Protein AF-0000000078335736 (afdb_homodimer)

Solvent-accessible surface area (backbone atoms only — not comparable to full-atom values): 67820 Å² total; per-residue (Å²): 136,87,82,63,96,87,80,84,92,74,84,82,76,77,77,75,75,73,75,72,73,72,66,74,73,70,70,76,73,68,78,77,56,66,60,69,17,48,28,39,39,37,26,52,30,67,82,41,38,19,24,21,26,60,23,71,33,87,31,84,99,46,92,72,46,44,42,69,61,32,67,49,38,54,28,68,65,44,50,75,70,35,42,69,55,44,45,40,41,66,34,33,37,55,82,83,58,42,56,34,92,65,19,30,56,43,48,43,52,42,57,68,19,38,20,28,39,31,74,49,92,67,45,14,74,75,35,50,48,42,45,54,47,52,45,50,38,43,75,72,62,51,55,72,90,30,55,42,49,52,55,53,56,58,51,44,27,73,66,50,37,38,73,74,65,39,44,55,62,51,50,53,51,48,41,54,47,44,26,68,72,43,71,28,28,24,33,38,42,20,29,30,53,14,35,58,52,49,53,50,39,59,52,45,46,54,75,75,38,59,73,86,48,42,62,55,49,43,64,58,34,41,52,35,39,39,37,31,46,33,45,52,36,11,21,43,58,38,53,43,22,69,52,36,23,55,44,90,81,47,98,57,51,37,35,57,26,18,54,44,41,59,13,26,55,28,51,64,69,38,38,31,24,21,70,44,31,44,58,58,56,42,64,60,39,63,71,67,65,49,66,90,80,60,73,64,53,72,49,63,45,71,62,42,77,72,44,68,26,27,78,37,42,32,48,37,40,31,38,42,41,80,52,68,85,79,78,78,69,83,83,61,90,67,79,79,81,83,85,81,69,101,58,80,61,61,60,45,75,46,74,31,29,18,40,32,53,60,74,38,52,47,42,63,72,41,37,92,79,33,86,61,24,59,53,51,48,49,44,47,40,55,57,27,62,58,27,89,55,49,54,69,74,27,56,75,71,70,68,97,56,42,31,38,34,38,36,37,32,23,62,23,69,9,47,46,23,38,29,38,31,69,52,83,43,62,85,54,45,33,43,34,79,75,43,40,32,29,29,45,72,36,34,39,30,32,74,88,66,44,80,49,87,64,50,51,39,90,42,8,5,16,48,53,36,29,30,65,18,52,46,49,61,52,56,54,45,43,50,44,29,33,38,38,37,29,59,60,57,74,41,83,32,82,74,46,44,80,45,75,64,38,78,39,86,55,64,63,83,82,78,89,71,89,76,59,92,88,55,55,39,31,38,38,41,39,23,62,70,64,43,83,82,30,35,34,34,38,40,42,31,53,67,28,44,57,81,54,43,62,52,32,66,57,54,50,49,53,51,49,47,41,52,55,24,68,35,40,88,77,42,81,63,94,62,53,68,71,57,54,40,72,70,65,46,43,83,60,23,34,54,29,75,92,74,71,39,33,38,62,59,90,49,19,33,78,53,81,50,95,82,56,84,49,68,34,69,15,10,24,51,68,55,59,49,68,66,63,49,58,76,42,80,140,69,97,74,71,80,85,78,86,72,88,79,80,74,79,72,76,73,75,72,74,74,65,75,74,69,70,76,71,68,79,77,55,65,60,69,18,48,27,37,38,37,27,51,30,68,82,41,39,18,24,21,26,60,22,71,33,87,32,82,100,45,93,73,47,44,42,69,62,32,68,49,38,54,30,68,64,44,49,74,73,35,42,70,54,43,45,40,39,67,32,34,37,56,81,81,58,42,56,33,93,66,21,30,58,42,47,41,50,43,56,68,20,37,20,29,39,30,73,50,92,67,45,15,75,75,35,50,48,41,44,55,47,52,46,49,37,43,75,73,64,50,54,71,89,29,55,41,49,53,55,54,56,57,48,44,28,72,66,52,36,39,73,75,65,38,45,55,61,50,50,54,50,48,41,54,49,44,26,69,72,43,70,28,25,24,33,38,40,18,29,30,54,14,34,59,53,50,51,50,40,59,53,46,46,55,75,74,38,58,73,88,47,42,63,56,48,43,65,57,32,41,52,33,39,38,38,31,45,32,46,53,35,12,21,44,58,38,55,43,22,68,52,37,22,56,44,89,81,48,97,58,51,38,36,57,26,18,55,44,39,60,14,24,54,29,50,64,69,37,38,31,24,20,70,44,31,44,61,59,56,43,63,58,37,64,71,69,65,48,68,89,80,62,72,64,54,74,49,63,44,71,61,43,77,72,44,70,28,27,78,36,42,32,48,38,39,31,39,43,41,80,52,68,84,78,78,78,73,81,85,62,90,65,86,72,77,83,85,79,70,101,56,80,58,61,59,43,76,45,75,31,28,18,39,32,53,60,73,37,53,47,42,61,70,40,38,93,78,34,87,61,24,58,55,50,48,50,45,46,41,56,58,26,62,56,26,89,56,48,53,69,76,25,57,77,71,70,69,97,57,42,31,39,35,39,37,37,33,24,62,23,68,9,47,47,22,36,28,36,32,70,52,84,43,61,85,54,44,32,42,32,80,74,44,40,31,28,29,45,71,37,34,36,30,32,74,90,66,45,80,48,86,65,52,52,40,91,43,8,6,16,48,54,36,29,30,63,18,54,47,50,63,51,54,55,44,43,50,45,27,33,38,37,38,29,58,57,57,73,40,82,33,83,74,46,46,80,45,75,64,36,78,40,86,54,64,64,82,83,78,88,70,87,76,59,92,88,56,54,40,31,37,36,40,39,24,62,71,64,45,84,80,30,36,33,35,38,40,42,31,52,66,27,45,57,81,52,44,63,50,31,67,59,56,51,50,53,51,48,46,39,49,53,22,69,35,40,87,76,43,81,60,95,63,52,69,73,58,52,40,73,70,65,45,44,83,59,21,35,53,30,73,92,73,72,39,33,39,61,60,90,51,18,32,78,51,82,51,96,84,56,85,50,70,34,68,15,10,24,51,66,58,57,49,68,65,64,48,58,75,42,81

Secondary structure (DSSP, 8-state):
--------------------------------SGGGG-EEEEE--TT-S-EEE-S-BPPTTSS-PBPTT-EEES-HHHHHH-HHHHHHHH-B-TTT-PBBTTB-EEE--STHHHHBSS-STTHHHHTBSSHHHHHHHHHTT--GGGEEE----TTS-HHHHHHHH-HHHHHHHHHHHHHHHHSS-EEEEEETHHHHHHHHHHHHHHHHS-HHHHHHHHHHHEEEEEEES--TT--THHHHHHHT---TT-SS-HHHHHHHHHH-GGGGTT----TTEEE--HHHHHHTT--TTS---EEE-HHHHHSSGGGSSS-SEEEEE---S---------------SS-----EEEEE-HHHHHTTHHHHHTTTT-TTHHHHHHHIIIIIIT-SS--SSS--PPPS-SEEEEEEEESB-EEEEEEEEE-SSPTTS-EEEEEEEEEETTEEEETTS-B--S---SS--BSSS-HHHHGGGGGGS-SEEEEEEEESS-B-STT-EEEEEEE--SS---------TT--EEEEEEESSSSTT-EEEEEEEET--TTGGGG-HHHHHHHHHHHHHHH-TT--SSS---S-B---SGGG--EETTTTEESSTTTEEE---TT--SGGGGEEESS-HHHHHGGG-/--------------------------------SGGGG-EEEEE--TT-S-EEE-S-BPPTTSS-PBPTT-EEES-HHHHHH-HHHHHHHH-B-TTT-PBBTTB-EEE--STHHHHBSS-STTHHHHTBSSHHHHHHHHHTT--GGGEEE----TTS-HHHHHHHH-HHHHHHHHHHHHHHHHSS-EEEEEETHHHHHHHHHHHHHHHHS-HHHHHHHHHHHEEEEEEES--TT--THHHHHHHT---TT-SS-HHHHHHHHHH-GGGGTT----TTEEE--HHHHHHTT--TTS---EEE-HHHHHSSGGGSSS-SEEEEE---S---------------SS-----EEEEE-HHHHHTTHHHHHTTTT-TTHHHHHHHIIIIIIT-SS--SSS--PPPS-SEEEEEEEESB-EEEEEEEEE-SSPTTS-EEEEEEEEEETTEEEETTS-B--S---SS--BSSS-HHHHGGGGGGS-SEEEEEEEESS-B-STT-EEEEEEE--SS---------TT--EEEEEEESSSSTT-EEEEEEEET--TTGGGG-HHHHHHHHHHHHHHH-TT--SSS---S-B---SGGG--EETTTTEESSTTTEEE---TT--SGGGGEEESS-HHHHHGGG-

Structure (mmCIF, N/CA/C/O backbone):
data_AF-0000000078335736-model_v1
#
loop_
_entity.id
_entity.type
_entity.pdbx_description
1 polymer 'Phospholipid--sterol O-acyltransferase'
#
loop_
_atom_site.group_PDB
_atom_site.id
_atom_site.type_symbol
_atom_site.label_atom_id
_atom_site.label_alt_id
_atom_site.label_comp_id
_atom_site.label_asym_id
_atom_site.label_entity_id
_atom_site.label_seq_id
_atom_site.pdbx_PDB_ins_code
_atom_site.Cartn_x
_atom_site.Cartn_y
_atom_site.Cartn_z
_atom_site.occupancy
_atom_site.B_iso_or_equiv
_atom_site.auth_seq_id
_atom_site.auth_comp_id
_atom_site.auth_asym_id
_atom_site.auth_atom_id
_atom_site.pdbx_PDB_model_num
ATOM 1 N N . MET A 1 1 ? 85.75 13.57 -25.938 1 20.8 1 MET A N 1
ATOM 2 C CA . MET A 1 1 ? 86.125 12.352 -25.234 1 20.8 1 MET A CA 1
ATOM 3 C C . MET A 1 1 ? 85.312 12.219 -23.938 1 20.8 1 MET A C 1
ATOM 5 O O . MET A 1 1 ? 85.875 11.844 -22.891 1 20.8 1 MET A O 1
ATOM 9 N N . ALA A 1 2 ? 84.312 13.008 -23.797 1 19.94 2 ALA A N 1
ATOM 10 C CA . ALA A 1 2 ? 83.188 13.547 -23 1 19.94 2 ALA A CA 1
ATOM 11 C C . ALA A 1 2 ? 82.312 12.43 -22.484 1 19.94 2 ALA A C 1
ATOM 13 O O . ALA A 1 2 ? 81.188 12.688 -21.969 1 19.94 2 ALA A O 1
ATOM 14 N N . ALA A 1 3 ? 82.438 11.141 -23.109 1 21.7 3 ALA A N 1
ATOM 15 C CA . ALA A 1 3 ? 81.562 9.969 -23.094 1 21.7 3 ALA A CA 1
ATOM 16 C C . ALA A 1 3 ? 81.625 9.281 -21.734 1 21.7 3 ALA A C 1
ATOM 18 O O . ALA A 1 3 ? 81.125 8.172 -21.562 1 21.7 3 ALA A O 1
ATOM 19 N N . ASN A 1 4 ? 82.562 9.688 -20.953 1 18.52 4 ASN A N 1
ATOM 20 C CA . ASN A 1 4 ? 83.125 8.797 -19.953 1 18.52 4 ASN A CA 1
ATOM 21 C C . ASN A 1 4 ? 82.125 8.375 -18.922 1 18.52 4 ASN A C 1
ATOM 23 O O . ASN A 1 4 ? 81.938 7.191 -18.625 1 18.52 4 ASN A O 1
ATOM 27 N N . GLU A 1 5 ? 82.125 9 -17.766 1 22.2 5 GLU A N 1
ATOM 28 C CA . GLU A 1 5 ? 82.188 8.461 -16.422 1 22.2 5 GLU A CA 1
ATOM 29 C C . GLU A 1 5 ? 80.812 7.906 -15.992 1 22.2 5 GLU A C 1
ATOM 31 O O . GLU A 1 5 ? 79.812 8.484 -16.297 1 22.2 5 GLU A O 1
ATOM 36 N N . MET A 1 6 ? 80.688 6.578 -15.289 1 21.09 6 MET A N 1
ATOM 37 C CA . MET A 1 6 ? 80.375 5.184 -15 1 21.09 6 MET A CA 1
ATOM 38 C C . MET A 1 6 ? 79.188 5.09 -14.094 1 21.09 6 MET A C 1
ATOM 40 O O . MET A 1 6 ? 78.25 4.328 -14.375 1 21.09 6 MET A O 1
ATOM 44 N N . THR A 1 7 ? 79.312 4.988 -12.664 1 20.94 7 THR A N 1
ATOM 45 C CA . THR A 1 7 ? 79.125 4.027 -11.578 1 20.94 7 THR A CA 1
ATOM 46 C C . THR A 1 7 ? 77.812 4.23 -10.906 1 20.94 7 THR A C 1
ATOM 48 O O . THR A 1 7 ? 77.438 3.49 -9.992 1 20.94 7 THR A O 1
ATOM 51 N N . ARG A 1 8 ? 77.312 5.543 -10.727 1 21.75 8 ARG A N 1
ATOM 52 C CA . ARG A 1 8 ? 76.5 5.91 -9.555 1 21.75 8 ARG A CA 1
ATOM 53 C C . ARG A 1 8 ? 75.312 5.023 -9.43 1 21.75 8 ARG A C 1
ATOM 55 O O . ARG A 1 8 ? 74.688 4.613 -10.43 1 21.75 8 ARG A O 1
ATOM 62 N N . ASP A 1 9 ? 74.812 4.664 -8.094 1 22.97 9 ASP A N 1
ATOM 63 C CA . ASP A 1 9 ? 74.062 4.016 -7.031 1 22.97 9 ASP A CA 1
ATOM 64 C C . ASP A 1 9 ? 72.562 4.203 -7.238 1 22.97 9 ASP A C 1
ATOM 66 O O . ASP A 1 9 ? 72 5.242 -6.875 1 22.97 9 ASP A O 1
ATOM 70 N N . LEU A 1 10 ? 71.938 3.967 -8.344 1 21.73 10 LEU A N 1
ATOM 71 C CA . LEU A 1 10 ? 70.625 4.152 -8.977 1 21.73 10 LEU A CA 1
ATOM 72 C C . LEU A 1 10 ? 69.5 3.672 -8.055 1 21.73 10 LEU A C 1
ATOM 74 O O . LEU A 1 10 ? 68.562 4.414 -7.797 1 21.73 10 LEU A O 1
ATOM 78 N N . ARG A 1 11 ? 68.562 2.811 -8.633 1 22.5 11 ARG A N 1
ATOM 79 C CA . ARG A 1 11 ? 67.125 2.555 -8.609 1 22.5 11 ARG A CA 1
ATOM 80 C C . ARG A 1 11 ? 66.75 1.672 -7.422 1 22.5 11 ARG A C 1
ATOM 82 O O . ARG A 1 11 ? 66.875 0.45 -7.477 1 22.5 11 ARG A O 1
ATOM 89 N N . LEU A 1 12 ? 67.25 1.814 -6.191 1 22.8 12 LEU A N 1
ATOM 90 C CA . LEU A 1 12 ? 66.812 1.324 -4.875 1 22.8 12 LEU A CA 1
ATOM 91 C C . LEU A 1 12 ? 65.312 1.402 -4.695 1 22.8 12 LEU A C 1
ATOM 93 O O . LEU A 1 12 ? 64.812 2.465 -4.379 1 22.8 12 LEU A O 1
ATOM 97 N N . VAL A 1 13 ? 64.5 1.003 -5.684 1 23.97 13 VAL A N 1
ATOM 98 C CA . VAL A 1 13 ? 63.094 0.769 -5.766 1 23.97 13 VAL A CA 1
ATOM 99 C C . VAL A 1 13 ? 62.625 -0.051 -4.562 1 23.97 13 VAL A C 1
ATOM 101 O O . VAL A 1 13 ? 62.938 -1.235 -4.449 1 23.97 13 VAL A O 1
ATOM 104 N N . LEU A 1 14 ? 62.719 0.508 -3.33 1 21.81 14 LEU A N 1
ATOM 105 C CA . LEU A 1 14 ? 62.281 0.132 -1.987 1 21.81 14 LEU A CA 1
ATOM 106 C C . LEU A 1 14 ? 60.875 -0.496 -2.018 1 21.81 14 LEU A C 1
ATOM 108 O O . LEU A 1 14 ? 59.938 0.134 -2.469 1 21.81 14 LEU A O 1
ATOM 112 N N . LEU A 1 15 ? 60.719 -1.849 -2.029 1 23.55 15 LEU A N 1
ATOM 113 C CA . LEU A 1 15 ? 59.75 -2.91 -1.797 1 23.55 15 LEU A CA 1
ATOM 114 C C . LEU A 1 15 ? 58.938 -2.641 -0.528 1 23.55 15 LEU A C 1
ATOM 116 O O . LEU A 1 15 ? 59.094 -3.348 0.471 1 23.55 15 LEU A O 1
ATOM 120 N N . ILE A 1 16 ? 58.875 -1.425 -0.002 1 23.58 16 ILE A N 1
ATOM 121 C CA . ILE A 1 16 ? 58.25 -1.38 1.302 1 23.58 16 ILE A CA 1
ATOM 122 C C . ILE A 1 16 ? 56.844 -2 1.204 1 23.58 16 ILE A C 1
ATOM 124 O O . ILE A 1 16 ? 56 -1.53 0.437 1 23.58 16 ILE A O 1
ATOM 128 N N . ALA A 1 17 ? 56.75 -3.314 1.494 1 25.3 17 ALA A N 1
ATOM 129 C CA . ALA A 1 17 ? 55.625 -4.184 1.807 1 25.3 17 ALA A CA 1
ATOM 130 C C . ALA A 1 17 ? 54.625 -3.477 2.723 1 25.3 17 ALA A C 1
ATOM 132 O O . ALA A 1 17 ? 54.906 -3.273 3.908 1 25.3 17 ALA A O 1
ATOM 133 N N . VAL A 1 18 ? 54.062 -2.379 2.297 1 25.31 18 VAL A N 1
ATOM 134 C CA . VAL A 1 18 ? 53 -1.76 3.109 1 25.31 18 VAL A CA 1
ATOM 135 C C . VAL A 1 18 ? 52.031 -2.826 3.59 1 25.31 18 VAL A C 1
ATOM 137 O O . VAL A 1 18 ? 51.344 -3.465 2.781 1 25.31 18 VAL A O 1
ATOM 140 N N . LEU A 1 19 ? 52.438 -3.6 4.629 1 25.45 19 LEU A N 1
ATOM 141 C CA . LEU A 1 19 ? 51.531 -4.422 5.449 1 25.45 19 LEU A CA 1
ATOM 142 C C . LEU A 1 19 ? 50.219 -3.705 5.715 1 25.45 19 LEU A C 1
ATOM 144 O O . LEU A 1 19 ? 50.188 -2.725 6.461 1 25.45 19 LEU A O 1
ATOM 148 N N . LEU A 1 20 ? 49.531 -3.461 4.633 1 24.55 20 LEU A N 1
ATOM 149 C CA . LEU A 1 20 ? 48.125 -3.051 4.801 1 24.55 20 LEU A CA 1
ATOM 150 C C . LEU A 1 20 ? 47.438 -3.912 5.844 1 24.55 20 LEU A C 1
ATOM 152 O O . LEU A 1 20 ? 47.219 -5.105 5.621 1 24.55 20 LEU A O 1
ATOM 156 N N . THR A 1 21 ? 47.906 -3.836 7.137 1 27.92 21 THR A N 1
ATOM 157 C CA . THR A 1 21 ? 47.125 -4.387 8.227 1 27.92 21 THR A CA 1
ATOM 158 C C . THR A 1 21 ? 45.625 -4.137 8 1 27.92 21 THR A C 1
ATOM 160 O O . THR A 1 21 ? 45.219 -3 7.773 1 27.92 21 THR A O 1
ATOM 163 N N . GLY A 1 22 ? 45.031 -5.086 7.332 1 26.2 22 GLY A N 1
ATOM 164 C CA . GLY A 1 22 ? 43.594 -5.281 7.215 1 26.2 22 GLY A CA 1
ATOM 165 C C . GLY A 1 22 ? 42.875 -5.02 8.516 1 26.2 22 GLY A C 1
ATOM 166 O O . GLY A 1 22 ? 43 -5.785 9.469 1 26.2 22 GLY A O 1
ATOM 167 N N . ALA A 1 23 ? 42.906 -3.82 9.062 1 28.42 23 ALA A N 1
ATOM 168 C CA . ALA A 1 23 ? 42.062 -3.625 10.234 1 28.42 23 ALA A CA 1
ATOM 169 C C . ALA A 1 23 ? 40.688 -4.309 10.047 1 28.42 23 ALA A C 1
ATOM 171 O O . ALA A 1 23 ? 40.094 -4.23 8.977 1 28.42 23 ALA A O 1
ATOM 172 N N . PRO A 1 24 ? 40.5 -5.285 10.875 1 28.16 24 PRO A N 1
ATOM 173 C CA . PRO A 1 24 ? 39.156 -5.883 10.906 1 28.16 24 PRO A CA 1
ATOM 174 C C . PRO A 1 24 ? 38.031 -4.84 10.836 1 28.16 24 PRO A C 1
ATOM 176 O O . PRO A 1 24 ? 38.125 -3.807 11.5 1 28.16 24 PRO A O 1
ATOM 179 N N . CYS A 1 25 ? 37.688 -4.527 9.633 1 27.41 25 CYS A N 1
ATOM 180 C CA . CYS A 1 25 ? 36.406 -3.836 9.547 1 27.41 25 CYS A CA 1
ATOM 181 C C . CYS A 1 25 ? 35.438 -4.344 10.609 1 27.41 25 CYS A C 1
ATOM 183 O O . CYS A 1 25 ? 35.031 -5.5 10.57 1 27.41 25 CYS A O 1
ATOM 185 N N . THR A 1 26 ? 35.719 -3.98 11.914 1 28.27 26 THR A N 1
ATOM 186 C CA . THR A 1 26 ? 34.719 -4.164 12.945 1 28.27 26 THR A CA 1
ATOM 187 C C . THR A 1 26 ? 33.312 -4.008 12.359 1 28.27 26 THR A C 1
ATOM 189 O O . THR A 1 26 ? 33.031 -3.059 11.625 1 28.27 26 THR A O 1
ATOM 192 N N . THR A 1 27 ? 32.75 -5.137 12.07 1 30.61 27 THR A N 1
ATOM 193 C CA . THR A 1 27 ? 31.297 -5.289 11.883 1 30.61 27 THR A CA 1
ATOM 194 C C . THR A 1 27 ? 30.531 -4.258 12.703 1 30.61 27 THR A C 1
ATOM 196 O O . THR A 1 27 ? 30.812 -4.062 13.891 1 30.61 27 THR A O 1
ATOM 199 N N . ALA A 1 28 ? 30.219 -3.184 12.195 1 32.06 28 ALA A N 1
ATOM 200 C CA . ALA A 1 28 ? 29.25 -2.266 12.797 1 32.06 28 ALA A CA 1
ATOM 201 C C . ALA A 1 28 ? 28.281 -3.014 13.703 1 32.06 28 ALA A C 1
ATOM 203 O O . ALA A 1 28 ? 27.547 -3.9 13.242 1 32.06 28 ALA A O 1
ATOM 204 N N . GLY A 1 29 ? 28.609 -3.309 14.93 1 33.53 29 GLY A N 1
ATOM 205 C CA . GLY A 1 29 ? 27.703 -3.801 15.953 1 33.53 29 GLY A CA 1
ATOM 206 C C . GLY A 1 29 ? 26.297 -3.264 15.797 1 33.53 29 GLY A C 1
ATOM 207 O O . GLY A 1 29 ? 26.094 -2.057 15.641 1 33.53 29 GLY A O 1
ATOM 208 N N . GLU A 1 30 ? 25.422 -3.951 15.117 1 39.12 30 GLU A N 1
ATOM 209 C CA . GLU A 1 30 ? 24 -3.668 15.18 1 39.12 30 GLU A CA 1
ATOM 210 C C . GLU A 1 30 ? 23.578 -3.205 16.562 1 39.12 30 GLU A C 1
ATOM 212 O O . GLU A 1 30 ? 23.859 -3.883 17.562 1 39.12 30 GLU A O 1
ATOM 217 N N . PRO A 1 31 ? 23.609 -2.041 16.906 1 40.28 31 PRO A N 1
ATOM 218 C CA . PRO A 1 31 ? 23.047 -1.711 18.219 1 40.28 31 PRO A CA 1
ATOM 219 C C . PRO A 1 31 ? 21.859 -2.588 18.594 1 40.28 31 PRO A C 1
ATOM 221 O O . PRO A 1 31 ? 20.812 -2.51 17.938 1 40.28 31 PRO A O 1
ATOM 224 N N . SER A 1 32 ? 21.922 -3.742 18.875 1 44.19 32 SER A N 1
ATOM 225 C CA . SER A 1 32 ? 20.984 -4.785 19.266 1 44.19 32 SER A CA 1
ATOM 226 C C . SER A 1 32 ? 20.031 -4.281 20.359 1 44.19 32 SER A C 1
ATOM 228 O O . SER A 1 32 ? 19.297 -5.066 20.953 1 44.19 32 SER A O 1
ATOM 230 N N . GLY A 1 33 ? 20.156 -3.08 20.922 1 45.81 33 GLY A N 1
ATOM 231 C CA . GLY A 1 33 ? 19.391 -2.805 22.125 1 45.81 33 GLY A CA 1
ATOM 232 C C . GLY A 1 33 ? 17.906 -2.668 21.859 1 45.81 33 GLY A C 1
ATOM 233 O O . GLY A 1 33 ? 17.438 -2.957 20.766 1 45.81 33 GLY A O 1
ATOM 234 N N . LYS A 1 34 ? 17.031 -2.029 22.938 1 49.72 34 LYS A N 1
ATOM 235 C CA . LYS A 1 34 ? 15.617 -1.714 23.125 1 49.72 34 LYS A CA 1
ATOM 236 C C . LYS A 1 34 ? 15.07 -0.921 21.938 1 49.72 34 LYS A C 1
ATOM 238 O O . LYS A 1 34 ? 13.891 -1.031 21.609 1 49.72 34 LYS A O 1
ATOM 243 N N . TYR A 1 35 ? 15.875 -0.108 21.234 1 53.97 35 TYR A N 1
ATOM 244 C CA . TYR A 1 35 ? 15.438 0.7 20.109 1 53.97 35 TYR A CA 1
ATOM 245 C C . TYR A 1 35 ? 14.984 -0.182 18.953 1 53.97 35 TYR A C 1
ATOM 247 O O . TYR A 1 35 ? 14.18 0.242 18.109 1 53.97 35 TYR A O 1
ATOM 255 N N . SER A 1 36 ? 15.305 -1.406 18.969 1 67.69 36 SER A N 1
ATOM 256 C CA . SER A 1 36 ? 15.078 -2.312 17.844 1 67.69 36 SER A CA 1
ATOM 257 C C . SER A 1 36 ? 13.633 -2.793 17.797 1 67.69 36 SER A C 1
ATOM 259 O O . SER A 1 36 ? 13.156 -3.23 16.75 1 67.69 36 SER A O 1
ATOM 261 N N . LYS A 1 37 ? 12.891 -2.229 18.844 1 83.62 37 LYS A N 1
ATOM 262 C CA . LYS A 1 37 ? 11.547 -2.803 18.859 1 83.62 37 LYS A CA 1
ATOM 263 C C . LYS A 1 37 ? 10.492 -1.746 18.547 1 83.62 37 LYS A C 1
ATOM 265 O O . LYS A 1 37 ? 9.328 -2.074 18.328 1 83.62 37 LYS A O 1
ATOM 270 N N . LEU A 1 38 ? 10.93 -0.5 18.484 1 89.38 38 LEU A N 1
ATOM 271 C CA . LEU A 1 38 ? 9.977 0.573 18.219 1 89.38 38 LEU A CA 1
ATOM 272 C C . LEU A 1 38 ? 9.641 0.664 16.734 1 89.38 38 LEU A C 1
ATOM 274 O O . LEU A 1 38 ? 10.453 0.283 15.891 1 89.38 38 LEU A O 1
ATOM 278 N N . SER A 1 39 ? 8.438 1.058 16.531 1 93.56 39 SER A N 1
ATOM 279 C CA . SER A 1 39 ? 7.996 1.365 15.172 1 93.56 39 SER A CA 1
ATOM 280 C C . SER A 1 39 ? 7.504 2.805 15.062 1 93.56 39 SER A C 1
ATOM 282 O O . SER A 1 39 ? 7.191 3.438 16.078 1 93.56 39 SER A O 1
ATOM 284 N N . GLY A 1 40 ? 7.66 3.33 13.914 1 95.44 40 GLY A N 1
ATOM 285 C CA . GLY A 1 40 ? 7.145 4.664 13.656 1 95.44 40 GLY A CA 1
ATOM 286 C C . GLY A 1 40 ? 5.973 4.676 12.695 1 95.44 40 GLY A C 1
ATOM 287 O O . GLY A 1 40 ? 6.047 4.09 11.609 1 95.44 40 GLY A O 1
ATOM 288 N N . ILE A 1 41 ? 4.879 5.234 13.094 1 97.62 41 ILE A N 1
ATOM 289 C CA . ILE A 1 41 ? 3.699 5.379 12.25 1 97.62 41 ILE A CA 1
ATOM 290 C C . ILE A 1 41 ? 3.529 6.84 11.836 1 97.62 41 ILE A C 1
ATOM 292 O O . ILE A 1 41 ? 3.447 7.723 12.695 1 97.62 41 ILE A O 1
ATOM 296 N N . ILE A 1 42 ? 3.439 7.109 10.531 1 97.31 42 ILE A N 1
ATOM 297 C CA . ILE A 1 42 ? 3.342 8.461 10 1 97.31 42 ILE A CA 1
ATOM 298 C C . ILE A 1 42 ? 1.904 8.742 9.57 1 97.31 42 ILE A C 1
ATOM 300 O O . ILE A 1 42 ? 1.333 8.008 8.766 1 97.31 42 ILE A O 1
ATOM 304 N N . ILE A 1 43 ? 1.319 9.719 10.094 1 98.31 43 ILE A N 1
ATOM 305 C CA . ILE A 1 43 ? 0.015 10.219 9.664 1 98.31 43 ILE A CA 1
ATOM 306 C C . ILE A 1 43 ? 0.181 11.547 8.938 1 98.31 43 ILE A C 1
ATOM 308 O O . ILE A 1 43 ? 0.334 12.594 9.57 1 98.31 43 ILE A O 1
ATOM 312 N N . PRO A 1 44 ? 0.031 11.562 7.613 1 97.25 44 PRO A N 1
ATOM 313 C CA . PRO A 1 44 ? 0.358 12.75 6.816 1 97.25 44 PRO A CA 1
ATOM 314 C C . PRO A 1 44 ? -0.699 13.844 6.93 1 97.25 44 PRO A C 1
ATOM 316 O O . PRO A 1 44 ? -1.789 13.609 7.457 1 97.25 44 PRO A O 1
ATOM 319 N N . GLY A 1 45 ? -0.372 15 6.453 1 97.06 45 GLY A N 1
ATOM 320 C CA . GLY A 1 45 ? -1.266 16.141 6.531 1 97.06 45 GLY A CA 1
ATOM 321 C C . GLY A 1 45 ? -2.191 16.266 5.336 1 97.06 45 GLY A C 1
ATOM 322 O O . GLY A 1 45 ? -2.377 15.297 4.59 1 97.06 45 GLY A O 1
ATOM 323 N N . PHE A 1 46 ? -2.812 17.438 5.215 1 96.44 46 PHE A N 1
ATOM 324 C CA . PHE A 1 46 ? -3.729 17.75 4.125 1 96.44 46 PHE A CA 1
ATOM 325 C C . PHE A 1 46 ? -3.018 17.672 2.779 1 96.44 46 PHE A C 1
ATOM 327 O O . PHE A 1 46 ? -1.898 18.172 2.637 1 96.44 46 PHE A O 1
ATOM 334 N N . ALA A 1 47 ? -3.596 16.984 1.84 1 95.31 47 ALA A N 1
ATOM 335 C CA . ALA A 1 47 ? -3.123 16.891 0.461 1 95.31 47 ALA A CA 1
ATOM 336 C C . ALA A 1 47 ? -1.746 16.25 0.396 1 95.31 47 ALA A C 1
ATOM 338 O O . ALA A 1 47 ? -0.955 16.531 -0.504 1 95.31 47 ALA A O 1
ATOM 339 N N . SER A 1 48 ? -1.447 15.398 1.392 1 95.12 48 SER A N 1
ATOM 340 C CA . SER A 1 48 ? -0.114 14.812 1.456 1 95.12 48 SER A CA 1
ATOM 341 C C . SER A 1 48 ? -0.157 13.312 1.182 1 95.12 48 SER A C 1
ATOM 343 O O . SER A 1 48 ? 0.783 12.586 1.514 1 95.12 48 SER A O 1
ATOM 345 N N . THR A 1 49 ? -1.232 12.82 0.646 1 96.31 49 THR A N 1
ATOM 346 C CA . THR A 1 49 ? -1.395 11.445 0.192 1 96.31 49 THR A CA 1
ATOM 347 C C . THR A 1 49 ? -1.798 11.406 -1.279 1 96.31 49 THR A C 1
ATOM 349 O O . THR A 1 49 ? -2.682 12.148 -1.706 1 96.31 49 THR A O 1
ATOM 352 N N . GLN A 1 50 ? -1.147 10.516 -2.01 1 95.56 50 GLN A N 1
ATOM 353 C CA . GLN A 1 50 ? -1.541 10.32 -3.4 1 95.56 50 GLN A CA 1
ATOM 354 C C . GLN A 1 50 ? -2.975 9.805 -3.5 1 95.56 50 GLN A C 1
ATOM 356 O O . GLN A 1 50 ? -3.404 8.992 -2.68 1 95.56 50 GLN A O 1
ATOM 361 N N . LEU A 1 51 ? -3.674 10.312 -4.48 1 96.75 51 LEU A N 1
ATOM 362 C CA . LEU A 1 51 ? -4.957 9.742 -4.875 1 96.75 51 LEU A CA 1
ATOM 363 C C . LEU A 1 51 ? -4.852 9.047 -6.23 1 96.75 51 LEU A C 1
ATOM 365 O O . LEU A 1 51 ? -4.152 9.531 -7.125 1 96.75 51 LEU A O 1
ATOM 369 N N . ARG A 1 52 ? -5.559 7.965 -6.348 1 94.31 52 ARG A N 1
ATOM 370 C CA . ARG A 1 52 ? -5.574 7.211 -7.598 1 94.31 52 ARG A CA 1
ATOM 371 C C . ARG A 1 52 ? -6.996 7.039 -8.117 1 94.31 52 ARG A C 1
ATOM 373 O O . ARG A 1 52 ? -7.938 6.914 -7.332 1 94.31 52 ARG A O 1
ATOM 380 N N . ALA A 1 53 ? -7.066 6.914 -9.469 1 94.56 53 ALA A N 1
ATOM 381 C CA . ALA A 1 53 ? -8.367 6.824 -10.125 1 94.56 53 ALA A CA 1
ATOM 382 C C . ALA A 1 53 ? -8.93 5.41 -10.031 1 94.56 53 ALA A C 1
ATOM 384 O O . ALA A 1 53 ? -8.195 4.434 -10.18 1 94.56 53 ALA A O 1
ATOM 385 N N . TRP A 1 54 ? -10.141 5.289 -9.695 1 93.69 54 TRP A N 1
ATOM 386 C CA . TRP A 1 54 ? -10.938 4.07 -9.82 1 93.69 54 TRP A CA 1
ATOM 387 C C . TRP A 1 54 ? -12.039 4.246 -10.859 1 93.69 54 TRP A C 1
ATOM 389 O O . TRP A 1 54 ? -13.219 4.109 -10.547 1 93.69 54 TRP A O 1
ATOM 399 N N . SER A 1 55 ? -11.586 4.633 -12.055 1 92.38 55 SER A N 1
ATOM 400 C CA . SER A 1 55 ? -12.5 4.953 -13.148 1 92.38 55 SER A CA 1
ATOM 401 C C . SER A 1 55 ? -11.781 4.918 -14.492 1 92.38 55 SER A C 1
ATOM 403 O O . SER A 1 55 ? -10.555 4.914 -14.547 1 92.38 55 SER A O 1
ATOM 405 N N . ILE A 1 56 ? -12.594 4.691 -15.422 1 88.88 56 ILE A N 1
ATOM 406 C CA . ILE A 1 56 ? -12.18 4.949 -16.797 1 88.88 56 ILE A CA 1
ATOM 407 C C . ILE A 1 56 ? -12.875 6.207 -17.312 1 88.88 56 ILE A C 1
ATOM 409 O O . ILE A 1 56 ? -14.102 6.277 -17.344 1 88.88 56 ILE A O 1
ATOM 413 N N . LEU A 1 57 ? -12.055 7.172 -17.562 1 90.5 57 LEU A N 1
ATOM 414 C CA . LEU A 1 57 ? -12.617 8.445 -18 1 90.5 57 LEU A CA 1
ATOM 415 C C . LEU A 1 57 ? -11.945 8.93 -19.281 1 90.5 57 LEU A C 1
ATOM 417 O O . LEU A 1 57 ? -10.734 9.156 -19.297 1 90.5 57 LEU A O 1
ATOM 421 N N . ASP A 1 58 ? -12.734 8.961 -20.312 1 87.25 58 ASP A N 1
ATOM 422 C CA . ASP A 1 58 ? -12.258 9.547 -21.562 1 87.25 58 ASP A CA 1
ATOM 423 C C . ASP A 1 58 ? -12.211 11.07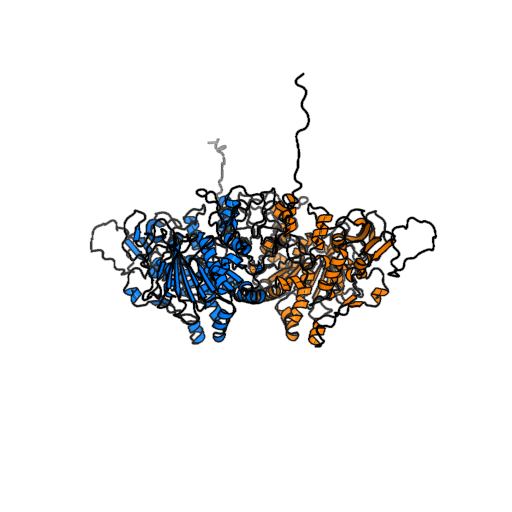 -21.469 1 87.25 58 ASP A C 1
ATOM 425 O O . ASP A 1 58 ? -13.219 11.703 -21.141 1 87.25 58 ASP A O 1
ATOM 429 N N . CYS A 1 59 ? -11.008 11.594 -21.641 1 87.56 59 CYS A N 1
ATOM 430 C CA . CYS A 1 59 ? -10.828 13.039 -21.609 1 87.56 59 CYS A CA 1
ATOM 431 C C . CYS A 1 59 ? -10.828 13.609 -23.031 1 87.56 59 CYS A C 1
ATOM 433 O O . CYS A 1 59 ? -9.93 13.32 -23.828 1 87.56 59 CYS A O 1
ATOM 435 N N . PRO A 1 60 ? -11.734 14.398 -23.266 1 79.88 60 PRO A N 1
ATOM 436 C CA . PRO A 1 60 ? -11.859 14.922 -24.625 1 79.88 60 PRO A CA 1
ATOM 437 C C . PRO A 1 60 ? -10.625 15.695 -25.094 1 79.88 60 PRO A C 1
ATOM 439 O O . PRO A 1 60 ? -9.984 16.375 -24.281 1 79.88 60 PRO A O 1
ATOM 442 N N . TYR A 1 61 ? -10.312 15.617 -26.391 1 74.25 61 TYR A N 1
ATOM 443 C CA . TYR A 1 61 ? -9.328 16.406 -27.125 1 74.25 61 TYR A CA 1
ATOM 444 C C . TYR A 1 61 ? -7.914 16.094 -26.672 1 74.25 61 TYR A C 1
ATOM 446 O O . TYR A 1 61 ? -6.973 16.828 -26.953 1 74.25 61 TYR A O 1
ATOM 454 N N . THR A 1 62 ? -7.746 15.156 -25.766 1 76.94 62 THR A N 1
ATOM 455 C CA . THR A 1 62 ? -6.41 14.742 -25.344 1 76.94 62 THR A CA 1
ATOM 456 C C . THR A 1 62 ? -6.312 13.219 -25.281 1 76.94 62 THR A C 1
ATOM 458 O O . THR A 1 62 ? -7.316 12.539 -25.078 1 76.94 62 THR A O 1
ATOM 461 N N . PRO A 1 63 ? -5.172 12.75 -25.562 1 78.56 63 PRO A N 1
ATOM 462 C CA . PRO A 1 63 ? -4.98 11.305 -25.422 1 78.56 63 PRO A CA 1
ATOM 463 C C . PRO A 1 63 ? -4.77 10.875 -23.969 1 78.56 63 PRO A C 1
ATOM 465 O O . PRO A 1 63 ? -4.52 9.695 -23.703 1 78.56 63 PRO A O 1
ATOM 468 N N . LEU A 1 64 ? -4.902 11.789 -23.062 1 84 64 LEU A N 1
ATOM 469 C CA . LEU A 1 64 ? -4.59 11.523 -21.656 1 84 64 LEU A CA 1
ATOM 470 C C . LEU A 1 64 ? -5.84 11.117 -20.891 1 84 64 LEU A C 1
ATOM 472 O O . LEU A 1 64 ? -6.266 11.82 -19.969 1 84 64 LEU A O 1
ATOM 476 N N . ASP A 1 65 ? -6.312 9.953 -21.125 1 87.56 65 ASP A N 1
ATOM 477 C CA . ASP A 1 65 ? -7.48 9.43 -20.422 1 87.56 65 ASP A CA 1
ATOM 478 C C . ASP A 1 65 ? -7.102 8.922 -19.031 1 87.56 65 ASP A C 1
ATOM 480 O O . ASP A 1 65 ? -5.926 8.68 -18.75 1 87.56 65 ASP A O 1
ATOM 484 N N . TYR A 1 66 ? -8.031 9.008 -18.188 1 89.81 66 TYR A N 1
ATOM 485 C CA . TYR A 1 66 ? -7.812 8.328 -16.906 1 89.81 66 TYR A CA 1
ATOM 486 C C . TYR A 1 66 ? -8.109 6.84 -17.031 1 89.81 66 TYR A C 1
ATOM 488 O O . TYR A 1 66 ? -9.203 6.445 -17.438 1 89.81 66 TYR A O 1
ATOM 496 N N . ASN A 1 67 ? -7.113 6.074 -16.766 1 87.81 67 ASN A N 1
ATOM 497 C CA . ASN A 1 67 ? -7.23 4.625 -16.641 1 87.81 67 ASN A CA 1
ATOM 498 C C . ASN A 1 67 ? -7.211 4.18 -15.18 1 87.81 67 ASN A C 1
ATOM 500 O O . ASN A 1 67 ? -6.852 4.957 -14.297 1 87.81 67 ASN A O 1
ATOM 504 N N . PRO A 1 68 ? -7.656 2.967 -14.969 1 88.56 68 PRO A N 1
ATOM 505 C CA . PRO A 1 68 ? -7.672 2.486 -13.586 1 88.56 68 PRO A CA 1
ATOM 506 C C . PRO A 1 68 ? -6.316 2.613 -12.898 1 88.56 68 PRO A C 1
ATOM 508 O O . PRO A 1 68 ? -5.297 2.189 -13.453 1 88.56 68 PRO A O 1
ATOM 511 N N . LEU A 1 69 ? -6.359 3.289 -11.68 1 89.31 69 LEU A N 1
ATOM 512 C CA . LEU A 1 69 ? -5.23 3.41 -10.758 1 89.31 69 LEU A CA 1
ATOM 513 C C . LEU A 1 69 ? -4.25 4.469 -11.242 1 89.31 69 LEU A C 1
ATOM 515 O O . LEU A 1 69 ? -3.162 4.617 -10.68 1 89.31 69 LEU A O 1
ATOM 519 N N . ASP A 1 70 ? -4.66 5.203 -12.297 1 89.88 70 ASP A N 1
ATOM 520 C CA . ASP A 1 70 ? -3.855 6.371 -12.648 1 89.88 70 ASP A CA 1
ATOM 521 C C . ASP A 1 70 ? -3.771 7.352 -11.484 1 89.88 70 ASP A C 1
ATOM 523 O O . ASP A 1 70 ? -4.703 7.449 -10.68 1 89.88 70 ASP A O 1
ATOM 527 N N . LEU A 1 71 ? -2.619 8.023 -11.469 1 91.94 71 LEU A N 1
ATOM 528 C CA . LEU A 1 71 ? -2.449 9.07 -10.469 1 91.94 71 LEU A CA 1
ATOM 529 C C . LEU A 1 71 ? -3.436 10.203 -10.695 1 91.94 71 LEU A C 1
ATOM 531 O O . LEU A 1 71 ? -3.646 10.625 -11.836 1 91.94 71 LEU A O 1
ATOM 535 N N . VAL A 1 72 ? -4.113 10.617 -9.664 1 95.19 72 VAL A N 1
ATOM 536 C CA . VAL A 1 72 ? -5.004 11.773 -9.719 1 95.19 72 VAL A CA 1
ATOM 537 C C . VAL A 1 72 ? -4.371 12.945 -8.969 1 95.19 72 VAL A C 1
ATOM 539 O O . VAL A 1 72 ? -4.207 14.031 -9.523 1 95.19 72 VAL A O 1
ATOM 542 N N . TRP A 1 73 ? -4.172 12.773 -7.711 1 95.06 73 TRP A N 1
ATOM 543 C CA . TRP A 1 73 ? -3.387 13.727 -6.93 1 95.06 73 TRP A CA 1
ATOM 544 C C . TRP A 1 73 ? -1.958 13.234 -6.742 1 95.06 73 TRP A C 1
ATOM 546 O O . TRP A 1 73 ? -1.734 12.172 -6.152 1 95.06 73 TRP A O 1
ATOM 556 N N . LEU A 1 74 ? -1.079 13.984 -7.34 1 88.69 74 LEU A N 1
ATOM 557 C CA . LEU A 1 74 ? -1.143 15.312 -7.941 1 88.69 74 LEU A CA 1
ATOM 558 C C . LEU A 1 74 ? -1.286 15.219 -9.461 1 88.69 74 LEU A C 1
ATOM 560 O O . LEU A 1 74 ? -2.189 15.82 -10.039 1 88.69 74 LEU A O 1
ATOM 564 N N . ASP A 1 75 ? -0.683 14.328 -10.109 1 89.19 75 ASP A N 1
ATOM 565 C CA . ASP A 1 75 ? -0.626 14.148 -11.555 1 89.19 75 ASP A CA 1
ATOM 566 C C . ASP A 1 75 ? -0.455 15.484 -12.273 1 89.19 75 ASP A C 1
ATOM 568 O O . ASP A 1 75 ? -1.408 16.016 -12.852 1 89.19 75 ASP A O 1
ATOM 572 N N . THR A 1 76 ? 0.684 16.016 -12.367 1 88.75 76 THR A N 1
ATOM 573 C CA . THR A 1 76 ? 0.998 17.328 -12.922 1 88.75 76 THR A CA 1
ATOM 574 C C . THR A 1 76 ? 0.668 17.375 -14.414 1 88.75 76 THR A C 1
ATOM 576 O O . THR A 1 76 ? 0.221 18.406 -14.922 1 88.75 76 THR A O 1
ATOM 579 N N . THR A 1 77 ? 0.816 16.25 -15.055 1 87.06 77 THR A N 1
ATOM 580 C CA . THR A 1 77 ? 0.575 16.188 -16.484 1 87.06 77 THR A CA 1
ATOM 581 C C . THR A 1 77 ? -0.902 16.422 -16.797 1 87.06 77 THR A C 1
ATOM 583 O O . THR A 1 77 ? -1.243 17.266 -17.625 1 87.06 77 THR A O 1
ATOM 586 N N . LYS A 1 78 ? -1.737 15.766 -16.203 1 90.06 78 LYS A N 1
ATOM 587 C CA . LYS A 1 78 ? -3.162 15.891 -16.5 1 90.06 78 LYS A CA 1
ATOM 588 C C . LYS A 1 78 ? -3.73 17.188 -15.938 1 90.06 78 LYS A C 1
ATOM 590 O O . LYS A 1 78 ? -4.664 17.766 -16.5 1 90.06 78 LYS A O 1
ATOM 595 N N . LEU A 1 79 ? -3.199 17.641 -14.812 1 90.62 79 LEU A N 1
ATOM 596 C CA . LEU A 1 79 ? -3.586 18.938 -14.266 1 90.62 79 LEU A CA 1
ATOM 597 C C . LEU A 1 79 ? -3.348 20.047 -15.273 1 90.62 79 LEU A C 1
ATOM 599 O O . LEU A 1 79 ? -4.164 20.969 -15.398 1 90.62 79 LEU A O 1
ATOM 603 N N . LEU A 1 80 ? -2.309 19.953 -16.078 1 88.88 80 LEU A N 1
ATOM 604 C CA . LEU A 1 80 ? -1.925 21.016 -17.016 1 88.88 80 LEU A CA 1
ATOM 605 C C . LEU A 1 80 ? -2.586 20.812 -18.375 1 88.88 80 LEU A C 1
ATOM 607 O O . LEU A 1 80 ? -2.914 21.781 -19.062 1 88.88 80 LEU A O 1
ATOM 611 N N . SER A 1 81 ? -2.842 19.516 -18.719 1 89.38 81 SER A N 1
ATOM 612 C CA . SER A 1 81 ? -3.232 19.25 -20.094 1 89.38 81 SER A CA 1
ATOM 613 C C . SER A 1 81 ? -4.695 18.828 -20.188 1 89.38 81 SER A C 1
ATOM 615 O O . SER A 1 81 ? -5.305 18.906 -21.266 1 89.38 81 SER A O 1
ATOM 617 N N . ALA A 1 82 ? -5.215 18.391 -19.125 1 91.56 82 ALA A N 1
ATOM 618 C CA . ALA A 1 82 ? -6.598 17.922 -19.078 1 91.56 82 ALA A CA 1
ATOM 619 C C . ALA A 1 82 ? -7.277 18.312 -17.781 1 91.56 82 ALA A C 1
ATOM 621 O O . ALA A 1 82 ? -7.852 17.453 -17.094 1 91.56 82 ALA A O 1
ATOM 622 N N . VAL A 1 83 ? -7.305 19.578 -17.5 1 91.38 83 VAL A N 1
ATOM 623 C CA . VAL A 1 83 ? -7.691 20.109 -16.203 1 91.38 83 VAL A CA 1
ATOM 624 C C . VAL A 1 83 ? -9.141 19.734 -15.898 1 91.38 83 VAL A C 1
ATOM 626 O O . VAL A 1 83 ? -9.492 19.438 -14.75 1 91.38 83 VAL A O 1
ATOM 629 N N . ASN A 1 84 ? -9.977 19.734 -16.859 1 91.88 84 ASN A N 1
ATOM 630 C CA . ASN A 1 84 ? -11.383 19.422 -16.625 1 91.88 84 ASN A CA 1
ATOM 631 C C . ASN A 1 84 ? -11.57 17.969 -16.188 1 91.88 84 ASN A C 1
ATOM 633 O O . ASN A 1 84 ? -12.367 17.672 -15.297 1 91.88 84 ASN A O 1
ATOM 637 N N . CYS A 1 85 ? -10.883 17.078 -16.844 1 93.81 85 CYS A N 1
ATOM 638 C CA . CYS A 1 85 ? -10.914 15.68 -16.453 1 93.81 85 CYS A CA 1
ATOM 639 C C . CYS A 1 85 ? -10.312 15.492 -15.062 1 93.81 85 CYS A C 1
ATOM 641 O O . CYS A 1 85 ? -10.836 14.734 -14.25 1 93.81 85 CYS A O 1
ATOM 643 N N . TRP A 1 86 ? -9.227 16.203 -14.891 1 95.69 86 TRP A N 1
ATOM 644 C CA . TRP A 1 86 ? -8.562 16.141 -13.594 1 95.69 86 TRP A CA 1
ATOM 645 C C . TRP A 1 86 ? -9.5 16.594 -12.477 1 95.69 86 TRP A C 1
ATOM 647 O O . TRP A 1 86 ? -9.594 15.961 -11.43 1 95.69 86 TRP A O 1
ATOM 657 N N . LEU A 1 87 ? -10.227 17.641 -12.711 1 95.94 87 LEU A N 1
ATOM 658 C CA . LEU A 1 87 ? -11.156 18.203 -11.727 1 95.94 87 LEU A CA 1
ATOM 659 C C . LEU A 1 87 ? -12.297 17.234 -11.445 1 95.94 87 LEU A C 1
ATOM 661 O O . LEU A 1 87 ? -12.75 17.109 -10.305 1 95.94 87 LEU A O 1
ATOM 665 N N . LYS A 1 88 ? -12.719 16.547 -12.445 1 95.69 88 LYS A N 1
ATOM 666 C CA . LYS A 1 88 ? -13.781 15.562 -12.25 1 95.69 88 LYS A CA 1
ATOM 667 C C . LYS A 1 88 ? -13.352 14.477 -11.266 1 95.69 88 LYS A C 1
ATOM 669 O O . LYS A 1 88 ? -14.164 14.008 -10.461 1 95.69 88 LYS A O 1
ATOM 674 N N . CYS A 1 89 ? -12.102 14.102 -11.359 1 96.75 89 CYS A N 1
ATOM 675 C CA . CYS A 1 89 ? -11.586 13.047 -10.492 1 96.75 89 CYS A CA 1
ATOM 676 C C . CYS A 1 89 ? -11.281 13.578 -9.102 1 96.75 89 CYS A C 1
ATOM 678 O O . CYS A 1 89 ? -11.188 12.812 -8.141 1 96.75 89 CYS A O 1
ATOM 680 N N . MET A 1 90 ? -11.172 14.875 -8.977 1 96.81 90 MET A N 1
ATOM 681 C CA . MET A 1 90 ? -10.789 15.5 -7.715 1 96.81 90 MET A CA 1
ATOM 682 C C . MET A 1 90 ? -12.023 15.891 -6.902 1 96.81 90 MET A C 1
ATOM 684 O O . MET A 1 90 ? -12.016 15.805 -5.676 1 96.81 90 MET A O 1
ATOM 688 N N . LEU A 1 91 ? -13.07 16.281 -7.543 1 97.25 91 LEU A N 1
ATOM 689 C CA . LEU A 1 91 ? -14.219 16.906 -6.891 1 97.25 91 LEU A CA 1
ATOM 690 C C . LEU A 1 91 ? -15.117 15.859 -6.246 1 97.25 91 LEU A C 1
ATOM 692 O O . LEU A 1 91 ? -15.273 14.758 -6.777 1 97.25 91 LEU A O 1
ATOM 696 N N . LEU A 1 92 ? -15.633 16.188 -5.117 1 97.75 92 LEU A N 1
ATOM 697 C CA . LEU A 1 92 ? -16.688 15.43 -4.441 1 97.75 92 LEU A CA 1
ATOM 698 C C . LEU A 1 92 ? -18.016 16.172 -4.492 1 97.75 92 LEU A C 1
ATOM 700 O O . LEU A 1 92 ? -18.047 17.359 -4.797 1 97.75 92 LEU A O 1
ATOM 704 N N . ASP A 1 93 ? -19.031 15.445 -4.258 1 96.62 93 ASP A N 1
ATOM 705 C CA . ASP A 1 93 ? -20.297 16.125 -3.984 1 96.62 93 ASP A CA 1
ATOM 706 C C . ASP A 1 93 ? -20.234 16.891 -2.672 1 96.62 93 ASP A C 1
ATOM 708 O O . ASP A 1 93 ? -19.922 16.328 -1.624 1 96.62 93 ASP A O 1
ATOM 712 N N . PRO A 1 94 ? -20.547 18.125 -2.703 1 94.88 94 PRO A N 1
ATOM 713 C CA . PRO A 1 94 ? -20.328 18.984 -1.532 1 94.88 94 PRO A CA 1
ATOM 714 C C . PRO A 1 94 ? -21.219 18.609 -0.356 1 94.88 94 PRO A C 1
ATOM 716 O O . PRO A 1 94 ? -20.953 19 0.781 1 94.88 94 PRO A O 1
ATOM 719 N N . TYR A 1 95 ? -22.281 17.859 -0.562 1 94.75 95 TYR A N 1
ATOM 720 C CA . TYR A 1 95 ? -23.203 17.516 0.52 1 94.75 95 TYR A CA 1
ATOM 721 C C . TYR A 1 95 ? -22.984 16.094 1.005 1 94.75 95 TYR A C 1
ATOM 723 O O . TYR A 1 95 ? -22.609 15.875 2.16 1 94.75 95 TYR A O 1
ATOM 731 N N . ASN A 1 96 ? -22.984 15.133 0.131 1 94 96 ASN A N 1
ATOM 732 C CA . ASN A 1 96 ? -22.891 13.758 0.599 1 94 96 ASN A CA 1
ATOM 733 C C . ASN A 1 96 ? -21.469 13.219 0.481 1 94 96 ASN A C 1
ATOM 735 O O . ASN A 1 96 ? -21.188 12.102 0.92 1 94 96 ASN A O 1
ATOM 739 N N . GLN A 1 97 ? -20.578 13.992 -0.092 1 95.62 97 GLN A N 1
ATOM 740 C CA . GLN A 1 97 ? -19.141 13.703 -0.125 1 95.62 97 GLN A CA 1
ATOM 741 C C . GLN A 1 97 ? -18.859 12.469 -0.976 1 95.62 97 GLN A C 1
ATOM 743 O O . GLN A 1 97 ? -17.875 11.758 -0.731 1 95.62 97 GLN A O 1
ATOM 748 N N . THR A 1 98 ? -19.719 12.164 -1.934 1 95.38 98 THR A N 1
ATOM 749 C CA . THR A 1 98 ? -19.453 11.086 -2.885 1 95.38 98 THR A CA 1
ATOM 750 C C . THR A 1 98 ? -18.656 11.602 -4.078 1 95.38 98 THR A C 1
ATOM 752 O O . THR A 1 98 ? -18.672 12.797 -4.367 1 95.38 98 THR A O 1
ATOM 755 N N . ASP A 1 99 ? -18.031 10.75 -4.73 1 95.75 99 ASP A N 1
ATOM 756 C CA . ASP A 1 99 ? -17.25 11.109 -5.91 1 95.75 99 ASP A CA 1
ATOM 757 C C . ASP A 1 99 ? -18.156 11.484 -7.074 1 95.75 99 ASP A C 1
ATOM 759 O O . ASP A 1 99 ? -19.359 11.227 -7.039 1 95.75 99 ASP A O 1
ATOM 763 N N . ASN A 1 100 ? -17.484 12.188 -8.008 1 93.94 100 ASN A N 1
ATOM 764 C CA . ASN A 1 100 ? -18.172 12.375 -9.281 1 93.94 100 ASN A CA 1
ATOM 765 C C . ASN A 1 100 ? -18.562 11.039 -9.906 1 93.94 100 ASN A C 1
ATOM 767 O O . ASN A 1 100 ? -17.797 10.07 -9.844 1 93.94 100 ASN A O 1
ATOM 771 N N . PRO A 1 101 ? -19.719 10.984 -10.422 1 89.25 101 PRO A N 1
ATOM 772 C CA . PRO A 1 101 ? -20.188 9.711 -10.977 1 89.25 101 PRO A CA 1
ATOM 773 C C . PRO A 1 101 ? -19.266 9.18 -12.07 1 89.25 101 PRO A C 1
ATOM 775 O O . PRO A 1 101 ? -19.188 7.965 -12.281 1 89.25 101 PRO A O 1
ATOM 778 N N . GLU A 1 102 ? -18.547 10.031 -12.734 1 90.62 102 GLU A N 1
ATOM 779 C CA . GLU A 1 102 ? -17.734 9.617 -13.875 1 90.62 102 GLU A CA 1
ATOM 780 C C . GLU A 1 102 ? -16.312 9.289 -13.445 1 90.62 102 GLU A C 1
ATOM 782 O O . GLU A 1 102 ? -15.555 8.664 -14.195 1 90.62 102 GLU A O 1
ATOM 787 N N . CYS A 1 103 ? -15.953 9.734 -12.305 1 94.44 103 CYS A N 1
ATOM 788 C CA . CYS A 1 103 ? -14.57 9.523 -11.898 1 94.44 103 CYS A CA 1
ATOM 789 C C . CYS A 1 103 ? -14.461 9.414 -10.383 1 94.44 103 CYS A C 1
ATOM 791 O O . CYS A 1 103 ? -14.602 10.406 -9.664 1 94.44 103 CYS A O 1
ATOM 793 N N . LYS A 1 104 ? -14.148 8.266 -9.961 1 95.5 104 LYS A N 1
ATOM 794 C CA . LYS A 1 104 ? -13.93 8 -8.539 1 95.5 104 LYS A CA 1
ATOM 795 C C . LYS A 1 104 ? -12.438 7.961 -8.219 1 95.5 104 LYS A C 1
ATOM 797 O O . LYS A 1 104 ? -11.641 7.461 -9.016 1 95.5 104 LYS A O 1
ATOM 802 N N . SER A 1 105 ? -12.062 8.484 -7.07 1 96.56 105 SER A N 1
ATOM 803 C CA . SER A 1 105 ? -10.672 8.469 -6.637 1 96.56 105 SER A CA 1
ATOM 804 C C . SER A 1 105 ? -10.539 7.922 -5.223 1 96.56 105 SER A C 1
ATOM 806 O O . SER A 1 105 ? -11.445 8.078 -4.402 1 96.56 105 SER A O 1
ATOM 808 N N . ARG A 1 106 ? -9.43 7.242 -4.953 1 96.06 106 ARG A N 1
ATOM 809 C CA . ARG A 1 106 ? -9.133 6.688 -3.637 1 96.06 106 ARG A CA 1
ATOM 810 C C . ARG A 1 106 ? -7.684 6.953 -3.244 1 96.06 106 ARG A C 1
ATOM 812 O O . ARG A 1 106 ? -6.812 7.059 -4.105 1 96.06 106 ARG A O 1
ATOM 819 N N . ALA A 1 107 ? -7.492 7.059 -1.902 1 96.25 107 ALA A N 1
ATOM 820 C CA . ALA A 1 107 ? -6.133 7.223 -1.402 1 96.25 107 ALA A CA 1
ATOM 821 C C . ALA A 1 107 ? -5.297 5.973 -1.667 1 96.25 107 ALA A C 1
ATOM 823 O O . ALA A 1 107 ? -5.781 4.852 -1.521 1 96.25 107 ALA A O 1
ATOM 824 N N . ASP A 1 108 ? -4.086 6.195 -2.133 1 93.19 108 ASP A N 1
ATOM 825 C CA . ASP A 1 108 ? -3.146 5.086 -2.271 1 93.19 108 ASP A CA 1
ATOM 826 C C . ASP A 1 108 ? -2.637 4.625 -0.907 1 93.19 108 ASP A C 1
ATOM 828 O O . ASP A 1 108 ? -2.965 5.227 0.119 1 93.19 108 ASP A O 1
ATOM 832 N N . THR A 1 109 ? -1.854 3.486 -0.886 1 91.44 109 THR A N 1
ATOM 833 C CA . THR A 1 109 ? -1.42 2.889 0.372 1 91.44 109 THR A CA 1
ATOM 834 C C . THR A 1 109 ? 0.1 2.754 0.411 1 91.44 109 THR A C 1
ATOM 836 O O . THR A 1 109 ? 0.758 2.791 -0.631 1 91.44 109 THR A O 1
ATOM 839 N N . GLY A 1 110 ? 0.601 2.678 1.7 1 90.19 110 GLY A N 1
ATOM 840 C CA . GLY A 1 110 ? 2.02 2.42 1.889 1 90.19 110 GLY A CA 1
ATOM 841 C C . GLY A 1 110 ? 2.855 3.686 1.928 1 90.19 110 GLY A C 1
ATOM 842 O O . GLY A 1 110 ? 2.322 4.793 1.811 1 90.19 110 GLY A O 1
ATOM 843 N N . LEU A 1 111 ? 4.184 3.518 2.059 1 91.12 111 LEU A N 1
ATOM 844 C CA . LEU A 1 111 ? 5.113 4.633 2.172 1 91.12 111 LEU A CA 1
ATOM 845 C C . LEU A 1 111 ? 5.234 5.379 0.846 1 91.12 111 LEU A C 1
ATOM 847 O O . LEU A 1 111 ? 5.422 6.598 0.828 1 91.12 111 LEU A O 1
ATOM 851 N N . SER A 1 112 ? 5.129 4.676 -0.231 1 87.69 112 SER A N 1
ATOM 852 C CA . SER A 1 112 ? 5.238 5.309 -1.542 1 87.69 112 SER A CA 1
ATOM 853 C C . SER A 1 112 ? 4.121 6.324 -1.76 1 87.69 112 SER A C 1
ATOM 855 O O . SER A 1 112 ? 4.285 7.277 -2.525 1 87.69 112 SER A O 1
ATOM 857 N N . ALA A 1 113 ? 3.031 6.133 -1.089 1 92.62 113 ALA A N 1
ATOM 858 C CA . ALA A 1 113 ? 1.862 6.992 -1.262 1 92.62 113 ALA A CA 1
ATOM 859 C C . ALA A 1 113 ? 2.096 8.367 -0.646 1 92.62 113 ALA A C 1
ATOM 861 O O . ALA A 1 113 ? 1.365 9.32 -0.94 1 92.62 113 ALA A O 1
ATOM 862 N N . ILE A 1 114 ? 3.119 8.5 0.232 1 93.06 114 ILE A N 1
ATOM 863 C CA . ILE A 1 114 ? 3.238 9.766 0.953 1 93.06 114 ILE A CA 1
ATOM 864 C C . ILE A 1 114 ? 4.629 10.359 0.734 1 93.06 114 ILE A C 1
ATOM 866 O O . ILE A 1 114 ? 4.91 11.477 1.165 1 93.06 114 ILE A O 1
ATOM 870 N N . THR A 1 115 ? 5.539 9.641 0.092 1 89.44 115 THR A N 1
ATOM 871 C CA . THR A 1 115 ? 6.914 10.109 -0.038 1 89.44 115 THR A CA 1
ATOM 872 C C . THR A 1 115 ? 7.031 11.133 -1.163 1 89.44 115 THR A C 1
ATOM 874 O O . THR A 1 115 ? 7.66 12.188 -0.992 1 89.44 115 THR A O 1
ATOM 877 N N . GLU A 1 116 ? 6.465 10.781 -2.281 1 86.31 116 GLU A N 1
ATOM 878 C CA . GLU A 1 116 ? 6.371 11.68 -3.426 1 86.31 116 GLU A CA 1
ATOM 879 C C . GLU A 1 116 ? 4.957 11.695 -3.998 1 86.31 116 GLU A C 1
ATOM 881 O O . GLU A 1 116 ? 4.395 10.648 -4.316 1 86.31 116 GLU A O 1
ATOM 886 N N . LEU A 1 117 ? 4.441 12.852 -4.184 1 84.5 117 LEU A N 1
ATOM 887 C CA . LEU A 1 117 ? 3.057 12.961 -4.637 1 84.5 117 LEU A CA 1
ATOM 888 C C . LEU A 1 117 ? 2.955 12.727 -6.141 1 84.5 117 LEU A C 1
ATOM 890 O O . LEU A 1 117 ? 1.901 12.328 -6.641 1 84.5 117 LEU A O 1
ATOM 894 N N . ASP A 1 118 ? 3.947 13.07 -6.824 1 84.44 118 ASP A N 1
ATOM 895 C CA . ASP A 1 118 ? 4.051 12.805 -8.258 1 84.44 118 ASP A CA 1
ATOM 896 C C . ASP A 1 118 ? 5.41 12.195 -8.602 1 84.44 118 ASP A C 1
ATOM 898 O O . ASP A 1 118 ? 6.309 12.898 -9.07 1 84.44 118 ASP A O 1
ATOM 902 N N . PRO A 1 119 ? 5.469 10.922 -8.539 1 75.5 119 PRO A N 1
ATOM 903 C CA . PRO A 1 119 ? 6.762 10.266 -8.766 1 75.5 119 PRO A CA 1
ATOM 904 C C . PRO A 1 119 ? 7.301 10.484 -10.172 1 75.5 119 PRO A C 1
ATOM 906 O O . PRO A 1 119 ? 6.523 10.617 -11.125 1 75.5 119 PRO A O 1
ATOM 909 N N . GLY A 1 120 ? 8.523 10.594 -10.289 1 72.12 120 GLY A N 1
ATOM 910 C CA . GLY A 1 120 ? 9.227 10.828 -11.547 1 72.12 120 GLY A CA 1
ATOM 911 C C . GLY A 1 120 ? 10.602 11.438 -11.352 1 72.12 120 GLY A C 1
ATOM 912 O O . GLY A 1 120 ? 10.961 11.828 -10.242 1 72.12 120 GLY A O 1
ATOM 913 N N . TYR A 1 121 ? 11.352 11.438 -12.375 1 69.5 121 TYR A N 1
ATOM 914 C CA . TYR A 1 121 ? 12.711 11.945 -12.305 1 69.5 121 TYR A CA 1
ATOM 915 C C . TYR A 1 121 ? 12.727 13.438 -11.969 1 69.5 121 TYR A C 1
ATOM 917 O O . TYR A 1 121 ? 13.586 13.898 -11.211 1 69.5 121 TYR A O 1
ATOM 925 N N . ILE A 1 122 ? 11.758 14.125 -12.492 1 68.31 122 ILE A N 1
ATOM 926 C CA . ILE A 1 122 ? 11.695 15.562 -12.281 1 68.31 122 ILE A CA 1
ATOM 927 C C . ILE A 1 122 ? 10.633 15.883 -11.227 1 68.31 122 ILE A C 1
ATOM 929 O O . ILE A 1 122 ? 10.891 16.625 -10.281 1 68.31 122 ILE A O 1
ATOM 933 N N . THR A 1 123 ? 9.531 15.266 -11.336 1 76.19 123 THR A N 1
ATOM 934 C CA . THR A 1 123 ? 8.391 15.594 -10.492 1 76.19 123 THR A CA 1
ATOM 935 C C . THR A 1 123 ? 8.562 15.008 -9.094 1 76.19 123 THR A C 1
ATOM 937 O O . THR A 1 123 ? 8.055 15.562 -8.117 1 76.19 123 THR A O 1
ATOM 940 N N . GLY A 1 124 ? 9.242 13.969 -9.016 1 78 124 GLY A N 1
ATOM 941 C CA . GLY A 1 124 ? 9.43 13.312 -7.73 1 78 124 GLY A CA 1
ATOM 942 C C . GLY A 1 124 ? 10.062 14.211 -6.688 1 78 124 GLY A C 1
ATOM 943 O O . GLY A 1 124 ? 9.414 14.578 -5.703 1 78 124 GLY A O 1
ATOM 944 N N . PRO A 1 125 ? 11.25 14.688 -6.969 1 73.44 125 PRO A N 1
ATOM 945 C CA . PRO A 1 125 ? 11.914 15.578 -6.012 1 73.44 125 PRO A CA 1
ATOM 946 C C . PRO A 1 125 ? 11.102 16.844 -5.727 1 73.44 125 PRO A C 1
ATOM 948 O O . PRO A 1 125 ? 11.109 17.344 -4.602 1 73.44 125 PRO A O 1
ATOM 951 N N . LEU A 1 126 ? 10.336 17.281 -6.66 1 73.12 126 LEU A N 1
ATOM 952 C CA . LEU A 1 126 ? 9.57 18.516 -6.52 1 73.12 126 LEU A CA 1
ATOM 953 C C . LEU A 1 126 ? 8.328 18.297 -5.664 1 73.12 126 LEU A C 1
ATOM 955 O O . LEU A 1 126 ? 7.742 19.25 -5.156 1 73.12 126 LEU A O 1
ATOM 959 N N . SER A 1 127 ? 7.977 17.062 -5.516 1 79.75 127 SER A N 1
ATOM 960 C CA . SER A 1 127 ? 6.754 16.75 -4.785 1 79.75 127 SER A CA 1
ATOM 961 C C . SER A 1 127 ? 7.039 15.898 -3.553 1 79.75 127 SER A C 1
ATOM 963 O O . SER A 1 127 ? 6.152 15.219 -3.045 1 79.75 127 SER A O 1
ATOM 965 N N . SER A 1 128 ? 8.273 15.922 -3.123 1 79.75 128 SER A N 1
ATOM 966 C CA . SER A 1 128 ? 8.695 15.109 -1.989 1 79.75 128 SER A CA 1
ATOM 967 C C . SER A 1 128 ? 8.141 15.656 -0.678 1 79.75 128 SER A C 1
ATOM 969 O O . SER A 1 128 ? 8.094 16.875 -0.474 1 79.75 128 SER A O 1
ATOM 971 N N . ILE A 1 129 ? 7.684 14.773 0.157 1 85.38 129 ILE A N 1
ATOM 972 C CA . ILE A 1 129 ? 7.168 15.164 1.464 1 85.38 129 ILE A CA 1
ATOM 973 C C . ILE A 1 129 ? 7.934 14.43 2.562 1 85.38 129 ILE A C 1
ATOM 975 O O . ILE A 1 129 ? 8.805 15.008 3.213 1 85.38 129 ILE A O 1
ATOM 979 N N . TRP A 1 130 ? 7.797 13.109 2.586 1 88.06 130 TRP A N 1
ATOM 980 C CA . TRP A 1 130 ? 8.367 12.328 3.676 1 88.06 130 TRP A CA 1
ATOM 981 C C . TRP A 1 130 ? 9.609 11.578 3.211 1 88.06 130 TRP A C 1
ATOM 983 O O . TRP A 1 130 ? 10.117 10.703 3.924 1 88.06 130 TRP A O 1
ATOM 993 N N . LYS A 1 131 ? 10.094 11.883 2.064 1 86.56 131 LYS A N 1
ATOM 994 C CA . LYS A 1 131 ? 11.227 11.148 1.498 1 86.56 131 LYS A CA 1
ATOM 995 C C . LYS A 1 131 ? 12.469 11.312 2.361 1 86.56 131 LYS A C 1
ATOM 997 O O . LYS A 1 131 ? 13.227 10.359 2.564 1 86.56 131 LYS A O 1
ATOM 1002 N N . GLU A 1 132 ? 12.719 12.484 2.82 1 86.56 132 GLU A N 1
ATOM 1003 C CA . GLU A 1 132 ? 13.891 12.742 3.65 1 86.56 132 GLU A CA 1
ATOM 1004 C C . GLU A 1 132 ? 13.82 11.969 4.965 1 86.56 132 GLU A C 1
ATOM 1006 O O . GLU A 1 132 ? 14.836 11.477 5.461 1 86.56 132 GLU A O 1
ATOM 1011 N N . TRP A 1 133 ? 12.664 11.914 5.465 1 87.38 133 TRP A N 1
ATOM 1012 C CA . TRP A 1 133 ? 12.461 11.148 6.691 1 87.38 133 TRP A CA 1
ATOM 1013 C C . TRP A 1 133 ? 12.844 9.688 6.488 1 87.38 133 TRP A C 1
ATOM 1015 O O . TRP A 1 133 ? 13.516 9.094 7.328 1 87.38 133 TRP A O 1
ATOM 1025 N N . VAL A 1 134 ? 12.414 9.125 5.426 1 88.44 134 VAL A N 1
ATOM 1026 C CA . VAL A 1 134 ? 12.703 7.73 5.105 1 88.44 134 VAL A CA 1
ATOM 1027 C C . VAL A 1 134 ? 14.203 7.547 4.895 1 88.44 134 VAL A C 1
ATOM 1029 O O . VAL A 1 134 ? 14.781 6.551 5.34 1 88.44 134 VAL A O 1
ATOM 1032 N N . THR A 1 135 ? 14.789 8.484 4.289 1 87.56 135 THR A N 1
ATOM 1033 C CA . THR A 1 135 ? 16.234 8.445 4.047 1 87.56 135 THR A CA 1
ATOM 1034 C C . THR A 1 135 ? 17 8.406 5.363 1 87.56 135 THR A C 1
ATOM 1036 O O . THR A 1 135 ? 17.938 7.625 5.512 1 87.56 135 THR A O 1
ATOM 1039 N N . TRP A 1 136 ? 16.562 9.203 6.27 1 86.5 136 TRP A N 1
ATOM 1040 C CA . TRP A 1 136 ? 17.203 9.234 7.578 1 86.5 136 TRP A CA 1
ATOM 1041 C C . TRP A 1 136 ? 17.016 7.898 8.297 1 86.5 136 TRP A C 1
ATOM 1043 O O . TRP A 1 136 ? 17.953 7.391 8.922 1 86.5 136 TRP A O 1
ATOM 1053 N N . CYS A 1 137 ? 15.844 7.363 8.203 1 88.12 137 CYS A N 1
ATOM 1054 C CA . CYS A 1 137 ? 15.586 6.074 8.836 1 88.12 137 CYS A CA 1
ATOM 1055 C C . CYS A 1 137 ? 16.531 5.004 8.297 1 88.12 137 CYS A C 1
ATOM 1057 O O . CYS A 1 137 ? 17.078 4.203 9.062 1 88.12 137 CYS A O 1
ATOM 1059 N N . ILE A 1 138 ? 16.703 5.047 7.035 1 87.12 138 ILE A N 1
ATOM 1060 C CA . ILE A 1 138 ? 17.562 4.059 6.391 1 87.12 138 ILE A CA 1
ATOM 1061 C C . ILE A 1 138 ? 19.016 4.273 6.824 1 87.12 138 ILE A C 1
ATOM 1063 O O . ILE A 1 138 ? 19.719 3.318 7.156 1 87.12 138 ILE A O 1
ATOM 1067 N N . GLU A 1 139 ? 19.469 5.48 6.848 1 84.12 139 GLU A N 1
ATOM 1068 C CA . GLU A 1 139 ? 20.828 5.816 7.223 1 84.12 139 GLU A CA 1
ATOM 1069 C C . GLU A 1 139 ? 21.125 5.406 8.664 1 84.12 139 GLU A C 1
ATOM 1071 O O . GLU A 1 139 ? 22.25 5.016 8.984 1 84.12 139 GLU A O 1
ATOM 1076 N N . PHE A 1 140 ? 20.141 5.461 9.469 1 83.5 140 PHE A N 1
ATOM 1077 C CA . PHE A 1 140 ? 20.344 5.137 10.875 1 83.5 140 PHE A CA 1
ATOM 1078 C C . PHE A 1 140 ? 20.047 3.666 11.141 1 83.5 140 PHE A C 1
ATOM 1080 O O . PHE A 1 140 ? 20.047 3.227 12.289 1 83.5 140 PHE A O 1
ATOM 1087 N N . GLY A 1 141 ? 19.703 2.961 10.102 1 83.75 141 GLY A N 1
ATOM 1088 C CA . GLY A 1 141 ? 19.594 1.514 10.195 1 83.75 141 GLY A CA 1
ATOM 1089 C C . GLY A 1 141 ? 18.219 1.051 10.648 1 83.75 141 GLY A C 1
ATOM 1090 O O . GLY A 1 141 ? 18.062 -0.074 11.133 1 83.75 141 GLY A O 1
ATOM 1091 N N . VAL A 1 142 ? 17.234 1.898 10.547 1 89 142 VAL A N 1
ATOM 1092 C CA . VAL A 1 142 ? 15.875 1.502 10.883 1 89 142 VAL A CA 1
ATOM 1093 C C . VAL A 1 142 ? 15.352 0.501 9.852 1 89 142 VAL A C 1
ATOM 1095 O O . VAL A 1 142 ? 15.523 0.699 8.648 1 89 142 VAL A O 1
ATOM 1098 N N . GLU A 1 143 ? 14.766 -0.556 10.367 1 89.81 143 GLU A N 1
ATOM 1099 C CA . GLU A 1 143 ? 14.25 -1.599 9.484 1 89.81 143 GLU A CA 1
ATOM 1100 C C . GLU A 1 143 ? 13.016 -1.123 8.727 1 89.81 143 GLU A C 1
ATOM 1102 O O . GLU A 1 143 ? 12.273 -0.269 9.219 1 89.81 143 GLU A O 1
ATOM 1107 N N . ALA A 1 144 ? 12.836 -1.704 7.594 1 88.38 144 ALA A N 1
ATOM 1108 C CA . ALA A 1 144 ? 11.734 -1.305 6.727 1 88.38 144 ALA A CA 1
ATOM 1109 C C . ALA A 1 144 ? 10.391 -1.518 7.418 1 88.38 144 ALA A C 1
ATOM 1111 O O . ALA A 1 144 ? 9.477 -0.7 7.277 1 88.38 144 ALA A O 1
ATOM 1112 N N . ASN A 1 145 ? 10.273 -2.588 8.109 1 89.38 145 ASN A N 1
ATOM 1113 C CA . ASN A 1 145 ? 9 -2.912 8.734 1 89.38 145 ASN A CA 1
ATOM 1114 C C . ASN A 1 145 ? 8.75 -2.055 9.969 1 89.38 145 ASN A C 1
ATOM 1116 O O . ASN A 1 145 ? 7.68 -2.135 10.578 1 89.38 145 ASN A O 1
ATOM 1120 N N . ALA A 1 146 ? 9.719 -1.249 10.305 1 93.06 146 ALA A N 1
ATOM 1121 C CA . ALA A 1 146 ? 9.586 -0.388 11.477 1 93.06 146 ALA A CA 1
ATOM 1122 C C . ALA A 1 146 ? 9.008 0.973 11.094 1 93.06 146 ALA A C 1
ATOM 1124 O O . ALA A 1 146 ? 8.672 1.778 11.969 1 93.06 146 ALA A O 1
ATOM 1125 N N . VAL A 1 147 ? 8.93 1.238 9.922 1 93.94 147 VAL A N 1
ATOM 1126 C CA . VAL A 1 147 ? 8.383 2.51 9.453 1 93.94 147 VAL A CA 1
ATOM 1127 C C . VAL A 1 147 ? 7.098 2.262 8.664 1 93.94 147 VAL A C 1
ATOM 1129 O O . VAL A 1 147 ? 7.125 1.611 7.613 1 93.94 147 VAL A O 1
ATOM 1132 N N . ILE A 1 148 ? 6.008 2.754 9.164 1 95.88 148 ILE A N 1
ATOM 1133 C CA . ILE A 1 148 ? 4.703 2.482 8.578 1 95.88 148 ILE A CA 1
ATOM 1134 C C . ILE A 1 148 ? 3.994 3.799 8.266 1 95.88 148 ILE A C 1
ATOM 1136 O O . ILE A 1 148 ? 4.004 4.723 9.078 1 95.88 148 ILE A O 1
ATOM 1140 N N . ALA A 1 149 ? 3.475 3.896 7.074 1 95.69 149 ALA A N 1
ATOM 1141 C CA . ALA A 1 149 ? 2.654 5.047 6.699 1 95.69 149 ALA A CA 1
ATOM 1142 C C . ALA A 1 149 ? 1.174 4.762 6.934 1 95.69 149 ALA A C 1
ATOM 1144 O O . ALA A 1 149 ? 0.717 3.631 6.758 1 95.69 149 ALA A O 1
ATOM 1145 N N . ALA A 1 150 ? 0.418 5.762 7.344 1 97.56 150 ALA A N 1
ATOM 1146 C CA . ALA A 1 150 ? -1.033 5.672 7.48 1 97.56 150 ALA A CA 1
ATOM 1147 C C . ALA A 1 150 ? -1.729 6.711 6.605 1 97.56 150 ALA A C 1
ATOM 1149 O O . ALA A 1 150 ? -2.398 7.613 7.113 1 97.56 150 ALA A O 1
ATOM 1150 N N . PRO A 1 151 ? -1.637 6.543 5.281 1 96.94 151 PRO A N 1
ATOM 1151 C CA . PRO A 1 151 ? -2.27 7.488 4.359 1 96.94 151 PRO A CA 1
ATOM 1152 C C . PRO A 1 151 ? -3.795 7.441 4.422 1 96.94 151 PRO A C 1
ATOM 1154 O O . PRO A 1 151 ? -4.367 6.453 4.891 1 96.94 151 PRO A O 1
ATOM 1157 N N . TYR A 1 152 ? -4.5 8.5 3.99 1 97.94 152 TYR A N 1
ATOM 1158 C CA . TYR A 1 152 ? -5.953 8.586 3.986 1 97.94 152 TYR A CA 1
ATOM 1159 C C . TYR A 1 152 ? -6.438 9.57 2.928 1 97.94 152 TYR A C 1
ATOM 1161 O O . TYR A 1 152 ? -5.641 10.328 2.365 1 97.94 152 TYR A O 1
ATOM 1169 N N . ASP A 1 153 ? -7.703 9.523 2.607 1 98.12 153 ASP A N 1
ATOM 1170 C CA . ASP A 1 153 ? -8.312 10.484 1.692 1 98.12 153 ASP A CA 1
ATOM 1171 C C . ASP A 1 153 ? -8.578 11.812 2.391 1 98.12 153 ASP A C 1
ATOM 1173 O O . ASP A 1 153 ? -9.641 12.008 2.986 1 98.12 153 ASP A O 1
ATOM 1177 N N . TRP A 1 154 ? -7.688 12.711 2.24 1 98.25 154 TRP A N 1
ATOM 1178 C CA . TRP A 1 154 ? -7.676 13.969 2.975 1 98.25 154 TRP A CA 1
ATOM 1179 C C . TRP A 1 154 ? -8.828 14.867 2.543 1 98.25 154 TRP A C 1
ATOM 1181 O O . TRP A 1 154 ? -9.031 15.945 3.109 1 98.25 154 TRP A O 1
ATOM 1191 N N . ARG A 1 155 ? -9.664 14.508 1.548 1 97.81 155 ARG A N 1
ATOM 1192 C CA . ARG A 1 155 ? -10.812 15.289 1.102 1 97.81 155 ARG A CA 1
ATOM 1193 C C . ARG A 1 155 ? -12 15.102 2.031 1 97.81 155 ARG A C 1
ATOM 1195 O O . ARG A 1 155 ? -12.898 15.945 2.082 1 97.81 155 ARG A O 1
ATOM 1202 N N . LEU A 1 156 ? -11.977 14.055 2.811 1 98.5 156 LEU A N 1
ATOM 1203 C CA . LEU A 1 156 ? -13.172 13.617 3.525 1 98.5 156 LEU A CA 1
ATOM 1204 C C . LEU A 1 156 ? -13.211 14.203 4.934 1 98.5 156 LEU A C 1
ATOM 1206 O O . LEU A 1 156 ? -12.164 14.508 5.512 1 98.5 156 LEU A O 1
ATOM 1210 N N . SER A 1 157 ? -14.477 14.328 5.473 1 97.56 157 SER A N 1
ATOM 1211 C CA . SER A 1 157 ? -14.672 14.664 6.879 1 97.56 157 SER A CA 1
ATOM 1212 C C . SER A 1 157 ? -14.273 13.5 7.789 1 97.56 157 SER A C 1
ATOM 1214 O O . SER A 1 157 ? -14.117 12.367 7.328 1 97.56 157 SER A O 1
ATOM 1216 N N . PRO A 1 158 ? -14.094 13.727 9.039 1 96.25 158 PRO A N 1
ATOM 1217 C CA . PRO A 1 158 ? -13.602 12.688 9.945 1 96.25 158 PRO A CA 1
ATOM 1218 C C . PRO A 1 158 ? -14.492 11.445 9.953 1 96.25 158 PRO A C 1
ATOM 1220 O O . PRO A 1 158 ? -14.008 10.328 9.734 1 96.25 158 PRO A O 1
ATOM 1223 N N . ALA A 1 159 ? -15.773 11.617 10.148 1 96.44 159 ALA A N 1
ATOM 1224 C CA . ALA A 1 159 ? -16.688 10.477 10.242 1 96.44 159 ALA A CA 1
ATOM 1225 C C . ALA A 1 159 ? -16.75 9.727 8.914 1 96.44 159 ALA A C 1
ATOM 1227 O O . ALA A 1 159 ? -16.891 8.5 8.891 1 96.44 159 ALA A O 1
ATOM 1228 N N . LYS A 1 160 ? -16.656 10.469 7.816 1 97.12 160 LYS A N 1
ATOM 1229 C CA . LYS A 1 160 ? -16.75 9.859 6.496 1 97.12 160 LYS A CA 1
ATOM 1230 C C . LYS A 1 160 ? -15.539 8.977 6.223 1 97.12 160 LYS A C 1
ATOM 1232 O O . LYS A 1 160 ? -15.625 8 5.469 1 97.12 160 LYS A O 1
ATOM 1237 N N . LEU A 1 161 ? -14.352 9.273 6.812 1 97.69 161 LEU A N 1
ATOM 1238 C CA . LEU A 1 161 ? -13.164 8.43 6.695 1 97.69 161 LEU A CA 1
ATOM 1239 C C . LEU A 1 161 ? -13.453 7.02 7.211 1 97.69 161 LEU A C 1
ATOM 1241 O O . LEU A 1 161 ? -13.023 6.035 6.602 1 97.69 161 LEU A O 1
ATOM 1245 N N . GLU A 1 162 ? -14.133 6.973 8.32 1 96.56 162 GLU A N 1
ATOM 1246 C CA . GLU A 1 162 ? -14.461 5.672 8.898 1 96.56 162 GLU A CA 1
ATOM 1247 C C . GLU A 1 162 ? -15.602 5.004 8.133 1 96.56 162 GLU A C 1
ATOM 1249 O O . GLU A 1 162 ? -15.539 3.805 7.848 1 96.56 162 GLU A O 1
ATOM 1254 N N . GLU A 1 163 ? -16.641 5.773 7.84 1 94.88 163 GLU A N 1
ATOM 1255 C CA . GLU A 1 163 ? -17.828 5.227 7.184 1 94.88 163 GLU A CA 1
ATOM 1256 C C . GLU A 1 163 ? -17.469 4.617 5.832 1 94.88 163 GLU A C 1
ATOM 1258 O O . GLU A 1 163 ? -17.938 3.523 5.5 1 94.88 163 GLU A O 1
ATOM 1263 N N . ARG A 1 164 ? -16.688 5.281 5.062 1 93.56 164 ARG A N 1
ATOM 1264 C CA . ARG A 1 164 ? -16.406 4.855 3.695 1 93.56 164 ARG A CA 1
ATOM 1265 C C . ARG A 1 164 ? -15.211 3.918 3.643 1 93.56 164 ARG A C 1
ATOM 1267 O O . ARG A 1 164 ? -15.219 2.93 2.906 1 93.56 164 ARG A O 1
ATOM 1274 N N . ASP A 1 165 ? -14.133 4.234 4.391 1 94.19 165 ASP A N 1
ATOM 1275 C CA . ASP A 1 165 ? -12.859 3.547 4.191 1 94.19 165 ASP A CA 1
ATOM 1276 C C . ASP A 1 165 ? -12.484 2.723 5.422 1 94.19 165 ASP A C 1
ATOM 1278 O O . ASP A 1 165 ? -11.484 2.004 5.414 1 94.19 165 ASP A O 1
ATOM 1282 N N . LEU A 1 166 ? -13.211 2.787 6.512 1 95.62 166 LEU A N 1
ATOM 1283 C CA . LEU A 1 166 ? -12.844 2.16 7.777 1 95.62 166 LEU A CA 1
ATOM 1284 C C . LEU A 1 166 ? -11.43 2.559 8.188 1 95.62 166 LEU A C 1
ATOM 1286 O O . LEU A 1 166 ? -10.641 1.712 8.609 1 95.62 166 LEU A O 1
ATOM 1290 N N . TYR A 1 167 ? -11.141 3.752 8.023 1 97.44 167 TYR A N 1
ATOM 1291 C CA . TYR A 1 167 ? -9.773 4.23 8.211 1 97.44 167 TYR A CA 1
ATOM 1292 C C . TYR A 1 167 ? -9.32 4.035 9.648 1 97.44 167 TYR A C 1
ATOM 1294 O O . TYR A 1 167 ? -8.219 3.543 9.898 1 97.44 167 TYR A O 1
ATOM 1302 N N . PHE A 1 168 ? -10.094 4.426 10.602 1 98.44 168 PHE A N 1
ATOM 1303 C CA . PHE A 1 168 ? -9.672 4.398 12 1 98.44 168 PHE A CA 1
ATOM 1304 C C . PHE A 1 168 ? -9.602 2.963 12.508 1 98.44 168 PHE A C 1
ATOM 1306 O O . PHE A 1 168 ? -8.742 2.633 13.328 1 98.44 168 PHE A O 1
ATOM 1313 N N . HIS A 1 169 ? -10.461 2.133 12.047 1 96.88 169 HIS A N 1
ATOM 1314 C CA . HIS A 1 169 ? -10.359 0.707 12.336 1 96.88 169 HIS A CA 1
ATOM 1315 C C . HIS A 1 169 ? -9.031 0.138 11.836 1 96.88 169 HIS A C 1
ATOM 1317 O O . HIS A 1 169 ? -8.352 -0.586 12.555 1 96.88 169 HIS A O 1
ATOM 1323 N N . LYS A 1 170 ? -8.75 0.437 10.625 1 96.69 170 LYS A N 1
ATOM 1324 C CA . LYS A 1 170 ? -7.496 -0.032 10.039 1 96.69 170 LYS A CA 1
ATOM 1325 C C . LYS A 1 170 ? -6.293 0.536 10.789 1 96.69 170 LYS A C 1
ATOM 1327 O O . LYS A 1 170 ? -5.266 -0.131 10.922 1 96.69 170 LYS A O 1
ATOM 1332 N N . LEU A 1 171 ? -6.371 1.803 11.188 1 98.19 171 LEU A N 1
ATOM 1333 C CA . LEU A 1 171 ? -5.289 2.404 11.953 1 98.19 171 LEU A CA 1
ATOM 1334 C C . LEU A 1 171 ? -5.074 1.657 13.266 1 98.19 171 LEU A C 1
ATOM 1336 O O . LEU A 1 171 ? -3.934 1.428 13.68 1 98.19 171 LEU A O 1
ATOM 1340 N N . LYS A 1 172 ? -6.148 1.29 13.977 1 98 172 LYS A N 1
ATOM 1341 C CA . LYS A 1 172 ? -6.047 0.472 15.18 1 98 172 LYS A CA 1
ATOM 1342 C C . LYS A 1 172 ? -5.297 -0.828 14.906 1 98 172 LYS A C 1
ATOM 1344 O O . LYS A 1 172 ? -4.387 -1.197 15.648 1 98 172 LYS A O 1
ATOM 1349 N N . LEU A 1 173 ? -5.691 -1.508 13.812 1 96.56 173 LEU A N 1
ATOM 1350 C CA . LEU A 1 173 ? -5.055 -2.766 13.438 1 96.56 173 LEU A CA 1
ATOM 1351 C C . LEU A 1 173 ? -3.578 -2.553 13.117 1 96.56 173 LEU A C 1
ATOM 1353 O O . LEU A 1 173 ? -2.748 -3.426 13.375 1 96.56 173 LEU A O 1
ATOM 1357 N N . THR A 1 174 ? -3.27 -1.423 12.531 1 97.25 174 THR A N 1
ATOM 1358 C CA . THR A 1 174 ? -1.885 -1.091 12.211 1 97.25 174 THR A CA 1
ATOM 1359 C C . THR A 1 174 ? -1.038 -1.039 13.484 1 97.25 174 THR A C 1
ATOM 1361 O O . THR A 1 174 ? 0.068 -1.582 13.516 1 97.25 174 THR A O 1
ATOM 1364 N N . PHE A 1 175 ? -1.515 -0.4 14.523 1 98.06 175 PHE A N 1
ATOM 1365 C CA . PHE A 1 175 ? -0.802 -0.342 15.789 1 98.06 175 PHE A CA 1
ATOM 1366 C C . PHE A 1 175 ? -0.612 -1.739 16.375 1 98.06 175 PHE A C 1
ATOM 1368 O O . PHE A 1 175 ? 0.475 -2.078 16.844 1 98.06 175 PHE A O 1
ATOM 1375 N N . GLU A 1 176 ? -1.646 -2.531 16.344 1 97.31 176 GLU A N 1
ATOM 1376 C CA . GLU A 1 176 ? -1.606 -3.873 16.922 1 97.31 176 GLU A CA 1
ATOM 1377 C C . GLU A 1 176 ? -0.637 -4.77 16.156 1 97.31 176 GLU A C 1
ATOM 1379 O O . GLU A 1 176 ? 0.106 -5.547 16.766 1 97.31 176 GLU A O 1
ATOM 1384 N N . THR A 1 177 ? -0.667 -4.652 14.875 1 95.25 177 THR A N 1
ATOM 1385 C CA . THR A 1 177 ? 0.229 -5.449 14.047 1 95.25 177 THR A CA 1
ATOM 1386 C C . THR A 1 177 ? 1.679 -5.016 14.242 1 95.25 177 THR A C 1
ATOM 1388 O O . THR A 1 177 ? 2.588 -5.848 14.227 1 95.25 177 THR A O 1
ATOM 1391 N N . ALA A 1 178 ? 1.871 -3.715 14.344 1 95.88 178 ALA A N 1
ATOM 1392 C CA . ALA A 1 178 ? 3.217 -3.203 14.602 1 95.88 178 ALA A CA 1
ATOM 1393 C C . ALA A 1 178 ? 3.787 -3.777 15.891 1 95.88 178 ALA A C 1
ATOM 1395 O O . ALA A 1 178 ? 4.961 -4.152 15.945 1 95.88 178 ALA A O 1
ATOM 1396 N N . LEU A 1 179 ? 2.98 -3.785 16.938 1 96.19 179 LEU A N 1
ATOM 1397 C CA . LEU A 1 179 ? 3.41 -4.363 18.203 1 96.19 179 LEU A CA 1
ATOM 1398 C C . LEU A 1 179 ? 3.807 -5.824 18.031 1 96.19 179 LEU A C 1
ATOM 1400 O O . LEU A 1 179 ? 4.836 -6.262 18.562 1 96.19 179 LEU A O 1
ATOM 1404 N N . LYS A 1 180 ? 3.021 -6.551 17.266 1 92.62 180 LYS A N 1
ATOM 1405 C CA . LYS A 1 180 ? 3.293 -7.965 17.047 1 92.62 180 LYS A CA 1
ATOM 1406 C C . LYS A 1 180 ? 4.578 -8.156 16.25 1 92.62 180 LYS A C 1
ATOM 1408 O O . LYS A 1 180 ? 5.352 -9.078 16.516 1 92.62 180 LYS A O 1
ATOM 1413 N N . THR A 1 181 ? 4.734 -7.355 15.312 1 90.06 181 THR A N 1
ATOM 1414 C CA . THR A 1 181 ? 5.863 -7.492 14.398 1 90.06 181 THR A CA 1
ATOM 1415 C C . THR A 1 181 ? 7.172 -7.113 15.086 1 90.06 181 THR A C 1
ATOM 1417 O O . THR A 1 181 ? 8.18 -7.809 14.945 1 90.06 181 THR A O 1
ATOM 1420 N N . ARG A 1 182 ? 7.16 -6.02 15.789 1 90.94 182 ARG A N 1
ATOM 1421 C CA . ARG A 1 182 ? 8.406 -5.449 16.297 1 90.94 182 ARG A CA 1
ATOM 1422 C C . ARG A 1 182 ? 8.617 -5.809 17.75 1 90.94 182 ARG A C 1
ATOM 1424 O O . ARG A 1 182 ? 9.742 -5.742 18.266 1 90.94 182 ARG A O 1
ATOM 1431 N N . GLY A 1 183 ? 7.555 -6.09 18.484 1 91.44 183 GLY A N 1
ATOM 1432 C CA . GLY A 1 183 ? 7.656 -6.469 19.875 1 91.44 183 GLY A CA 1
ATOM 1433 C C . GLY A 1 183 ? 7.566 -5.289 20.828 1 91.44 183 GLY A C 1
ATOM 1434 O O . GLY A 1 183 ? 7.727 -5.445 22.047 1 91.44 183 GLY A O 1
ATOM 1435 N N . GLY A 1 184 ? 7.352 -4.012 20.312 1 93.19 184 GLY A N 1
ATOM 1436 C CA . GLY A 1 184 ? 7.234 -2.812 21.141 1 93.19 184 GLY A CA 1
ATOM 1437 C C . GLY A 1 184 ? 6.223 -1.819 20.594 1 93.19 184 GLY A C 1
ATOM 1438 O O . GLY A 1 184 ? 5.672 -2.018 19.5 1 93.19 184 GLY A O 1
ATOM 1439 N N . PRO A 1 185 ? 5.934 -0.809 21.406 1 95.69 185 PRO A N 1
ATOM 1440 C CA . PRO A 1 185 ? 4.957 0.2 21 1 95.69 185 PRO A CA 1
ATOM 1441 C C . PRO A 1 185 ? 5.461 1.083 19.859 1 95.69 185 PRO A C 1
ATOM 1443 O O . PRO A 1 185 ? 6.605 0.938 19.422 1 95.69 185 PRO A O 1
ATOM 1446 N N . SER A 1 186 ? 4.562 1.934 19.406 1 97.12 186 SER A N 1
ATOM 1447 C CA . SER A 1 186 ? 4.887 2.723 18.219 1 97.12 186 SER A CA 1
ATOM 1448 C C . SER A 1 186 ? 5.051 4.199 18.562 1 97.12 186 SER A C 1
ATOM 1450 O O . SER A 1 186 ? 4.469 4.684 19.547 1 97.12 186 SER A O 1
ATOM 1452 N N . LEU A 1 187 ? 5.91 4.859 17.812 1 97 187 LEU A N 1
ATOM 1453 C CA . LEU A 1 187 ? 5.965 6.316 17.75 1 97 187 LEU A CA 1
ATOM 1454 C C . LEU A 1 187 ? 4.996 6.852 16.703 1 97 187 LEU A C 1
ATOM 1456 O O . LEU A 1 187 ? 4.926 6.328 15.594 1 97 187 LEU A O 1
ATOM 1460 N N . VAL A 1 188 ? 4.215 7.84 17.078 1 98.38 188 VAL A N 1
ATOM 1461 C CA . VAL A 1 188 ? 3.281 8.445 16.125 1 98.38 188 VAL A CA 1
ATOM 1462 C C . VAL A 1 188 ? 3.824 9.789 15.656 1 98.38 188 VAL A C 1
ATOM 1464 O O . VAL A 1 188 ? 4.105 10.672 16.469 1 98.38 188 VAL A O 1
ATOM 1467 N N . PHE A 1 189 ? 3.982 9.93 14.383 1 97.19 189 PHE A N 1
ATOM 1468 C CA . PHE A 1 189 ? 4.344 11.203 13.758 1 97.19 189 PHE A CA 1
ATOM 1469 C C . PHE A 1 189 ? 3.178 11.766 12.953 1 97.19 189 PHE A C 1
ATOM 1471 O O . PHE A 1 189 ? 2.859 11.258 11.875 1 97.19 189 PHE A O 1
ATOM 1478 N N . ALA A 1 190 ? 2.561 12.75 13.453 1 98.38 190 ALA A N 1
ATOM 1479 C CA . ALA A 1 190 ? 1.446 13.391 12.758 1 98.38 190 ALA A CA 1
ATOM 1480 C C . ALA A 1 190 ? 1.809 14.805 12.328 1 98.38 190 ALA A C 1
ATOM 1482 O O . ALA A 1 190 ? 2.416 15.555 13.094 1 98.38 190 ALA A O 1
ATOM 1483 N N . HIS A 1 191 ? 1.502 15.125 11.094 1 97.94 191 HIS A N 1
ATOM 1484 C CA . HIS A 1 191 ? 1.819 16.453 10.586 1 97.94 191 HIS A CA 1
ATOM 1485 C C . HIS A 1 191 ? 0.553 17.203 10.203 1 97.94 191 HIS A C 1
ATOM 1487 O O . HIS A 1 191 ? -0.32 16.672 9.523 1 97.94 191 HIS A O 1
ATOM 1493 N N . SER A 1 192 ? 0.467 18.438 10.578 1 97.94 192 SER A N 1
ATOM 1494 C CA . SER A 1 192 ? -0.609 19.328 10.156 1 97.94 192 SER A CA 1
ATOM 1495 C C . SER A 1 192 ? -1.977 18.688 10.398 1 97.94 192 SER A C 1
ATOM 1497 O O . SER A 1 192 ? -2.281 18.266 11.516 1 97.94 192 SER A O 1
ATOM 1499 N N . LEU A 1 193 ? -2.799 18.5 9.367 1 98.31 193 LEU A N 1
ATOM 1500 C CA . LEU A 1 193 ? -4.125 17.906 9.5 1 98.31 193 LEU A CA 1
ATOM 1501 C C . LEU A 1 193 ? -4.035 16.5 10.109 1 98.31 193 LEU A C 1
ATOM 1503 O O . LEU A 1 193 ? -4.977 16.047 10.766 1 98.31 193 LEU A O 1
ATOM 1507 N N . GLY A 1 194 ? -2.883 15.852 9.922 1 98.44 194 GLY A N 1
ATOM 1508 C CA . GLY A 1 194 ? -2.682 14.531 10.492 1 98.44 194 GLY A CA 1
ATOM 1509 C C . GLY A 1 194 ? -2.865 14.5 12 1 98.44 194 GLY A C 1
ATOM 1510 O O . GLY A 1 194 ? -3.24 13.469 12.562 1 98.44 194 GLY A O 1
ATOM 1511 N N . ASN A 1 195 ? -2.586 15.617 12.664 1 98.75 195 ASN A N 1
ATOM 1512 C CA . ASN A 1 195 ? -2.795 15.695 14.109 1 98.75 195 ASN A CA 1
ATOM 1513 C C . ASN A 1 195 ? -4.277 15.641 14.469 1 98.75 195 ASN A C 1
ATOM 1515 O O . ASN A 1 195 ? -4.66 15.016 15.461 1 98.75 195 ASN A O 1
ATOM 1519 N N . ASN A 1 196 ? -5.121 16.328 13.633 1 98.56 196 ASN A N 1
ATOM 1520 C CA . ASN A 1 196 ? -6.562 16.234 13.828 1 98.56 196 ASN A CA 1
ATOM 1521 C C . ASN A 1 196 ? -7.07 14.82 13.602 1 98.56 196 ASN A C 1
ATOM 1523 O O . ASN A 1 196 ? -7.973 14.359 14.297 1 98.56 196 ASN A O 1
ATOM 1527 N N . VAL A 1 197 ? -6.469 14.156 12.648 1 98.75 197 VAL A N 1
ATOM 1528 C CA . VAL A 1 197 ? -6.824 12.766 12.359 1 98.75 197 VAL A CA 1
ATOM 1529 C C . VAL A 1 197 ? -6.477 11.883 13.555 1 98.75 197 VAL A C 1
ATOM 1531 O O . VAL A 1 197 ? -7.27 11.031 13.953 1 98.75 197 VAL A O 1
ATOM 1534 N N . PHE A 1 198 ? -5.336 12.086 14.133 1 98.75 198 PHE A N 1
ATOM 1535 C CA . PHE A 1 198 ? -4.91 11.289 15.273 1 98.75 198 PHE A CA 1
ATOM 1536 C C . PHE A 1 198 ? -5.785 11.57 16.484 1 98.75 198 PHE A C 1
ATOM 1538 O O . PHE A 1 198 ? -6.141 10.656 17.234 1 98.75 198 PHE A O 1
ATOM 1545 N N . ARG A 1 199 ? -6.09 12.836 16.703 1 98.44 199 ARG A N 1
ATOM 1546 C CA . ARG A 1 199 ? -7.008 13.195 17.781 1 98.44 199 ARG A CA 1
ATOM 1547 C C . ARG A 1 199 ? -8.336 12.461 17.641 1 98.44 199 ARG A C 1
ATOM 1549 O O . ARG A 1 199 ? -8.852 11.906 18.609 1 98.44 199 ARG A O 1
ATOM 1556 N N . TYR A 1 200 ? -8.891 12.523 16.422 1 97.88 200 TYR A N 1
ATOM 1557 C CA . TYR A 1 200 ? -10.156 11.844 16.172 1 97.88 200 TYR A CA 1
ATOM 1558 C C . TYR A 1 200 ? -10.039 10.352 16.422 1 97.88 200 TYR A C 1
ATOM 1560 O O . TYR A 1 200 ? -10.953 9.734 16.984 1 97.88 200 TYR A O 1
ATOM 1568 N N . PHE A 1 201 ? -8.93 9.727 16.094 1 98.56 201 PHE A N 1
ATOM 1569 C CA . PHE A 1 201 ? -8.68 8.305 16.328 1 98.56 201 PHE A CA 1
ATOM 1570 C C . PHE A 1 201 ? -8.758 7.977 17.812 1 98.56 201 PHE A C 1
ATOM 1572 O O . PHE A 1 201 ? -9.391 6.992 18.203 1 98.56 201 PHE A O 1
ATOM 1579 N N . LEU A 1 202 ? -8.039 8.766 18.594 1 97.69 202 LEU A N 1
ATOM 1580 C CA . LEU A 1 202 ? -8.023 8.516 20.031 1 97.69 202 LEU A CA 1
ATOM 1581 C C . LEU A 1 202 ? -9.438 8.547 20.594 1 97.69 202 LEU A C 1
ATOM 1583 O O . LEU A 1 202 ? -9.789 7.711 21.438 1 97.69 202 LEU A O 1
ATOM 1587 N N . GLU A 1 203 ? -10.242 9.523 20.141 1 95.75 203 GLU A N 1
ATOM 1588 C CA . GLU A 1 203 ? -11.617 9.641 20.625 1 95.75 203 GLU A CA 1
ATOM 1589 C C . GLU A 1 203 ? -12.492 8.516 20.078 1 95.75 203 GLU A C 1
ATOM 1591 O O . GLU A 1 203 ? -13.352 7.996 20.781 1 95.75 203 GLU A O 1
ATOM 1596 N N . TRP A 1 204 ? -12.305 8.211 18.797 1 96.38 204 TRP A N 1
ATOM 1597 C CA . TRP A 1 204 ? -13.016 7.098 18.188 1 96.38 204 TRP A CA 1
ATOM 1598 C C . TRP A 1 204 ? -12.711 5.793 18.906 1 96.38 204 TRP A C 1
ATOM 1600 O O . TRP A 1 204 ? -13.602 4.973 19.125 1 96.38 204 TRP A O 1
ATOM 1610 N N . LEU A 1 205 ? -11.453 5.57 19.297 1 96.75 205 LEU A N 1
ATOM 1611 C CA . LEU A 1 205 ? -10.992 4.359 19.969 1 96.75 205 LEU A CA 1
ATOM 1612 C C . LEU A 1 205 ? -11.703 4.168 21.312 1 96.75 205 LEU A C 1
ATOM 1614 O O . LEU A 1 205 ? -11.969 3.035 21.719 1 96.75 205 LEU A O 1
ATOM 1618 N N . LYS A 1 206 ? -12.07 5.238 21.984 1 93.12 206 LYS A N 1
ATOM 1619 C CA . LYS A 1 206 ? -12.789 5.18 23.266 1 93.12 206 LYS A CA 1
ATOM 1620 C C . LYS A 1 206 ? -14.141 4.488 23.094 1 93.12 206 LYS A C 1
ATOM 1622 O O . LYS A 1 206 ? -14.633 3.844 24.016 1 93.12 206 LYS A O 1
ATOM 1627 N N . LEU A 1 207 ? -14.672 4.699 21.922 1 91.25 207 LEU A N 1
ATOM 1628 C CA . LEU A 1 207 ? -15.984 4.129 21.656 1 91.25 207 LEU A CA 1
ATOM 1629 C C . LEU A 1 207 ? -15.875 2.668 21.234 1 91.25 207 LEU A C 1
ATOM 1631 O O . LEU A 1 207 ? -16.844 1.911 21.328 1 91.25 207 LEU A O 1
ATOM 1635 N N . GLU A 1 208 ? -14.695 2.26 20.766 1 91 208 GLU A N 1
ATOM 1636 C CA . GLU A 1 208 ? -14.508 0.933 20.188 1 91 208 GLU A CA 1
ATOM 1637 C C . GLU A 1 208 ? -14.023 -0.062 21.234 1 91 208 GLU A C 1
ATOM 1639 O O . GLU A 1 208 ? -14.266 -1.265 21.125 1 91 208 GLU A O 1
ATOM 1644 N N . ILE A 1 209 ? -13.312 0.434 22.188 1 91.75 209 ILE A N 1
ATOM 1645 C CA . ILE A 1 209 ? -12.75 -0.453 23.203 1 91.75 209 ILE A CA 1
ATOM 1646 C C . ILE A 1 209 ? -13.359 -0.139 24.562 1 91.75 209 ILE A C 1
ATOM 1648 O O . ILE A 1 209 ? -13.742 1.004 24.828 1 91.75 209 ILE A O 1
ATOM 1652 N N . ALA A 1 210 ? -13.445 -1.158 25.438 1 88 210 ALA A N 1
ATOM 1653 C CA . ALA A 1 210 ? -13.977 -0.962 26.781 1 88 210 ALA A CA 1
ATOM 1654 C C . ALA A 1 210 ? -13.172 0.091 27.547 1 88 210 ALA A C 1
ATOM 1656 O O . ALA A 1 210 ? -11.945 0.143 27.438 1 88 210 ALA A O 1
ATOM 1657 N N . PRO A 1 211 ? -13.844 0.905 28.25 1 86.56 211 PRO A N 1
ATOM 1658 C CA . PRO A 1 211 ? -13.188 2.002 28.953 1 86.56 211 PRO A CA 1
ATOM 1659 C C . PRO A 1 211 ? -12.047 1.523 29.844 1 86.56 211 PRO A C 1
ATOM 1661 O O . PRO A 1 211 ? -11 2.174 29.922 1 86.56 211 PRO A O 1
ATOM 1664 N N . LYS A 1 212 ? -12.266 0.428 30.438 1 89.06 212 LYS A N 1
ATOM 1665 C CA . LYS A 1 212 ? -11.258 -0.089 31.359 1 89.06 212 LYS A CA 1
ATOM 1666 C C . LYS A 1 212 ? -10 -0.525 30.609 1 89.06 212 LYS A C 1
ATOM 1668 O O . LYS A 1 212 ? -8.922 -0.588 31.188 1 89.06 212 LYS A O 1
ATOM 1673 N N . ARG A 1 213 ? -10.148 -0.726 29.328 1 94.44 213 ARG A N 1
ATOM 1674 C CA . ARG A 1 213 ? -9.031 -1.24 28.547 1 94.44 213 ARG A CA 1
ATOM 1675 C C . ARG A 1 213 ? -8.383 -0.134 27.719 1 94.44 213 ARG A C 1
ATOM 1677 O O . ARG A 1 213 ? -7.309 -0.325 27.141 1 94.44 213 ARG A O 1
ATOM 1684 N N . TYR A 1 214 ? -8.977 1.001 27.719 1 95.12 214 TYR A N 1
ATOM 1685 C CA . TYR A 1 214 ? -8.555 2.09 26.844 1 95.12 214 TYR A CA 1
ATOM 1686 C C . TYR A 1 214 ? -7.141 2.543 27.188 1 95.12 214 TYR A C 1
ATOM 1688 O O . TYR A 1 214 ? -6.258 2.557 26.328 1 95.12 214 TYR A O 1
ATOM 1696 N N . THR A 1 215 ? -6.855 2.844 28.422 1 94.69 215 THR A N 1
ATOM 1697 C CA . THR A 1 215 ? -5.551 3.344 28.844 1 94.69 215 THR A CA 1
ATOM 1698 C C . THR A 1 215 ? -4.477 2.277 28.672 1 94.69 215 THR A C 1
ATOM 1700 O O . THR A 1 215 ? -3.357 2.584 28.25 1 94.69 215 THR A O 1
ATOM 1703 N N . ARG A 1 216 ? -4.844 1.112 28.969 1 96.31 216 ARG A N 1
ATOM 1704 C CA . ARG A 1 216 ? -3.898 0.013 28.797 1 96.31 216 ARG A CA 1
ATOM 1705 C C . ARG A 1 216 ? -3.525 -0.171 27.328 1 96.31 216 ARG A C 1
ATOM 1707 O O . ARG A 1 216 ? -2.361 -0.415 27.016 1 96.31 216 ARG A O 1
ATOM 1714 N N . TRP A 1 217 ? -4.543 -0.09 26.516 1 97.94 217 TRP A N 1
ATOM 1715 C CA . TRP A 1 217 ? -4.273 -0.22 25.078 1 97.94 217 TRP A CA 1
ATOM 1716 C C . TRP A 1 217 ? -3.295 0.852 24.609 1 97.94 217 TRP A C 1
ATOM 1718 O O . TRP A 1 217 ? -2.359 0.563 23.859 1 97.94 217 TRP A O 1
ATOM 1728 N N . LEU A 1 218 ? -3.521 2.08 25.047 1 97.88 218 LEU A N 1
ATOM 1729 C CA . LEU A 1 218 ? -2.643 3.182 24.672 1 97.88 218 LEU A CA 1
ATOM 1730 C C . LEU A 1 218 ? -1.217 2.928 25.141 1 97.88 218 LEU A C 1
ATOM 1732 O O . LEU A 1 218 ? -0.262 3.098 24.391 1 97.88 218 LEU A O 1
ATOM 1736 N N . ASP A 1 219 ? -1.064 2.457 26.344 1 96.38 219 ASP A N 1
ATOM 1737 C CA . ASP A 1 219 ? 0.249 2.217 26.938 1 96.38 219 ASP A CA 1
ATOM 1738 C C . ASP A 1 219 ? 0.984 1.099 26.188 1 96.38 219 ASP A C 1
ATOM 1740 O O . ASP A 1 219 ? 2.209 1.139 26.062 1 96.38 219 ASP A O 1
ATOM 1744 N N . GLU A 1 220 ? 0.218 0.177 25.734 1 97.06 220 GLU A N 1
ATOM 1745 C CA . GLU A 1 220 ? 0.803 -0.987 25.078 1 97.06 220 GLU A CA 1
ATOM 1746 C C . GLU A 1 220 ? 1.213 -0.662 23.641 1 97.06 220 GLU A C 1
ATOM 1748 O O . GLU A 1 220 ? 2.188 -1.217 23.141 1 97.06 220 GLU A O 1
ATOM 1753 N N . HIS A 1 221 ? 0.485 0.251 23.016 1 97.94 221 HIS A N 1
ATOM 1754 C CA . HIS A 1 221 ? 0.636 0.364 21.562 1 97.94 221 HIS A CA 1
ATOM 1755 C C . HIS A 1 221 ? 1.314 1.675 21.188 1 97.94 221 HIS A C 1
ATOM 1757 O O . HIS A 1 221 ? 1.84 1.807 20.078 1 97.94 221 HIS A O 1
ATOM 1763 N N . ILE A 1 222 ? 1.322 2.686 22.031 1 98.06 222 ILE A N 1
ATOM 1764 C CA . ILE A 1 222 ? 1.862 3.992 21.672 1 98.06 222 ILE A CA 1
ATOM 1765 C C . ILE A 1 222 ? 2.922 4.41 22.688 1 98.06 222 ILE A C 1
ATOM 1767 O O . ILE A 1 222 ? 2.629 4.555 23.891 1 98.06 222 ILE A O 1
ATOM 1771 N N . HIS A 1 223 ? 4.129 4.586 22.219 1 96.12 223 HIS A N 1
ATOM 1772 C CA . HIS A 1 223 ? 5.234 5.023 23.062 1 96.12 223 HIS A CA 1
ATOM 1773 C C . HIS A 1 223 ? 5.27 6.547 23.172 1 96.12 223 HIS A C 1
ATOM 1775 O O . HIS A 1 223 ? 5.363 7.09 24.281 1 96.12 223 HIS A O 1
ATOM 1781 N N . SER A 1 224 ? 5.242 7.215 22.047 1 97.06 224 SER A N 1
ATOM 1782 C CA . SER A 1 224 ? 5.336 8.664 22 1 97.06 224 SER A CA 1
ATOM 1783 C C . SER A 1 224 ? 4.504 9.227 20.844 1 97.06 224 SER A C 1
ATOM 1785 O O . SER A 1 224 ? 4.289 8.547 19.844 1 97.06 224 SER A O 1
ATOM 1787 N N . TYR A 1 225 ? 4.023 10.375 21.094 1 98.25 225 TYR A N 1
ATOM 1788 C CA . TYR A 1 225 ? 3.307 11.141 20.078 1 98.25 225 TYR A CA 1
ATOM 1789 C C . TYR A 1 225 ? 4.055 12.422 19.734 1 98.25 225 TYR A C 1
ATOM 1791 O O . TYR A 1 225 ? 4.312 13.25 20.625 1 98.25 225 TYR A O 1
ATOM 1799 N N . PHE A 1 226 ? 4.441 12.586 18.469 1 98.25 226 PHE A N 1
ATOM 1800 C CA . PHE A 1 226 ? 5.074 13.797 17.953 1 98.25 226 PHE A CA 1
ATOM 1801 C C . PHE A 1 226 ? 4.094 14.617 17.125 1 98.25 226 PHE A C 1
ATOM 1803 O O . PHE A 1 226 ? 3.83 14.281 15.969 1 98.25 226 PHE A O 1
ATOM 1810 N N . ALA A 1 227 ? 3.576 15.656 17.688 1 98.69 227 ALA A N 1
ATOM 1811 C CA . ALA A 1 227 ? 2.686 16.578 17 1 98.69 227 ALA A CA 1
ATOM 1812 C C . ALA A 1 227 ? 3.48 17.641 16.234 1 98.69 227 ALA A C 1
ATOM 1814 O O . ALA A 1 227 ? 3.977 18.594 16.828 1 98.69 227 ALA A O 1
ATOM 1815 N N . VAL A 1 228 ? 3.488 17.516 14.93 1 98.31 228 VAL A N 1
ATOM 1816 C CA . VAL A 1 228 ? 4.312 18.422 14.133 1 98.31 228 VAL A CA 1
ATOM 1817 C C . VAL A 1 228 ? 3.424 19.406 13.383 1 98.31 228 VAL A C 1
ATOM 1819 O O . VAL A 1 228 ? 2.6 19.016 12.555 1 98.31 228 VAL A O 1
ATOM 1822 N N . GLY A 1 229 ? 3.586 20.688 13.633 1 98.38 229 GLY A N 1
ATOM 1823 C CA . GLY A 1 229 ? 2.85 21.734 12.945 1 98.38 229 GLY A CA 1
ATOM 1824 C C . GLY A 1 229 ? 1.345 21.594 13.094 1 98.38 229 GLY A C 1
ATOM 1825 O O . GLY A 1 229 ? 0.605 21.781 12.125 1 98.38 229 GLY A O 1
ATOM 1826 N N . SER A 1 230 ? 0.858 21.25 14.234 1 98.62 230 SER A N 1
ATOM 1827 C CA . SER A 1 230 ? -0.559 20.969 14.453 1 98.62 230 SER A CA 1
ATOM 1828 C C . SER A 1 230 ? -1.372 22.266 14.484 1 98.62 230 SER A C 1
ATOM 1830 O O . SER A 1 230 ? -1.008 23.219 15.18 1 98.62 230 SER A O 1
ATOM 1832 N N . PRO A 1 231 ? -2.432 22.344 13.734 1 98.56 231 PRO A N 1
ATOM 1833 C CA . PRO A 1 231 ? -3.357 23.469 13.867 1 98.56 231 PRO A CA 1
ATOM 1834 C C . PRO A 1 231 ? -4.363 23.281 15 1 98.56 231 PRO A C 1
ATOM 1836 O O . PRO A 1 231 ? -5.562 23.141 14.75 1 98.56 231 PRO A O 1
ATOM 1839 N N . PHE A 1 232 ? -3.963 23.5 16.188 1 98.25 232 PHE A N 1
ATOM 1840 C CA . PHE A 1 232 ? -4.734 23.172 17.391 1 98.25 232 PHE A CA 1
ATOM 1841 C C . PHE A 1 232 ? -5.992 24.031 17.469 1 98.25 232 PHE A C 1
ATOM 1843 O O . PHE A 1 232 ? -7.023 23.578 17.984 1 98.25 232 PHE A O 1
ATOM 1850 N N . LEU A 1 233 ? -5.875 25.297 17.047 1 98 233 LEU A N 1
ATOM 1851 C CA . LEU A 1 233 ? -7.023 26.203 17.094 1 98 233 LEU A CA 1
ATOM 1852 C C . LEU A 1 233 ? -7.426 26.625 15.68 1 98 233 LEU A C 1
ATOM 1854 O O . LEU A 1 233 ? -8.125 27.625 15.508 1 98 233 LEU A O 1
ATOM 1858 N N . GLY A 1 234 ? -6.875 25.859 14.711 1 98.19 234 GLY A N 1
ATOM 1859 C CA . GLY A 1 234 ? -7.211 26.141 13.328 1 98.19 234 GLY A CA 1
ATOM 1860 C C . GLY A 1 234 ? -6.211 27.047 12.641 1 98.19 234 GLY A C 1
ATOM 1861 O O . GLY A 1 234 ? -5.105 27.266 13.141 1 98.19 234 GLY A O 1
ATOM 1862 N N . SER A 1 235 ? -6.543 27.438 11.422 1 98.12 235 SER A N 1
ATOM 1863 C CA . SER A 1 235 ? -5.734 28.312 10.586 1 98.12 235 SER A CA 1
ATOM 1864 C C . SER A 1 235 ? -6.609 29.297 9.797 1 98.12 235 SER A C 1
ATOM 1866 O O . SER A 1 235 ? -7.684 28.922 9.32 1 98.12 235 SER A O 1
ATOM 1868 N N . ALA A 1 236 ? -6.156 30.516 9.641 1 97.56 236 ALA A N 1
ATOM 1869 C CA . ALA A 1 236 ? -6.906 31.547 8.922 1 97.56 236 ALA A CA 1
ATOM 1870 C C . ALA A 1 236 ? -7.039 31.188 7.441 1 97.56 236 ALA A C 1
ATOM 1872 O O . ALA A 1 236 ? -8.023 31.547 6.797 1 97.56 236 ALA A O 1
ATOM 1873 N N . GLN A 1 237 ? -6.113 30.438 6.949 1 96.81 237 GLN A N 1
ATOM 1874 C CA . GLN A 1 237 ? -6.086 30.094 5.527 1 96.81 237 GLN A CA 1
ATOM 1875 C C . GLN A 1 237 ? -7.324 29.297 5.125 1 96.81 237 GLN A C 1
ATOM 1877 O O . GLN A 1 237 ? -7.676 29.234 3.945 1 96.81 237 GLN A O 1
ATOM 1882 N N . THR A 1 238 ? -8.016 28.703 6.039 1 96.88 238 THR A N 1
ATOM 1883 C CA . THR A 1 238 ? -9.242 27.984 5.742 1 96.88 238 THR A CA 1
ATOM 1884 C C . THR A 1 238 ? -10.336 28.938 5.281 1 96.88 238 THR A C 1
ATOM 1886 O O . THR A 1 238 ? -11.188 28.578 4.465 1 96.88 238 THR A O 1
ATOM 1889 N N . ILE A 1 239 ? -10.289 30.188 5.766 1 96.69 239 ILE A N 1
ATOM 1890 C CA . ILE A 1 239 ? -11.242 31.219 5.352 1 96.69 239 ILE A CA 1
ATOM 1891 C C . ILE A 1 239 ? -10.977 31.625 3.902 1 96.69 239 ILE A C 1
ATOM 1893 O O . ILE A 1 239 ? -11.906 31.75 3.109 1 96.69 239 ILE A O 1
ATOM 1897 N N . GLU A 1 240 ? -9.719 31.812 3.627 1 96.75 240 GLU A N 1
ATOM 1898 C CA . GLU A 1 240 ? -9.352 32.094 2.244 1 96.75 240 GLU A CA 1
ATOM 1899 C C . GLU A 1 240 ? -9.797 30.984 1.312 1 96.75 240 GLU A C 1
ATOM 1901 O O . GLU A 1 240 ? -10.328 31.234 0.23 1 96.75 240 GLU A O 1
ATOM 1906 N N . SER A 1 241 ? -9.562 29.781 1.736 1 96.44 241 SER A N 1
ATOM 1907 C CA . SER A 1 241 ? -9.984 28.625 0.957 1 96.44 241 SER A CA 1
ATOM 1908 C C . SER A 1 241 ? -11.484 28.641 0.707 1 96.44 241 SER A C 1
ATOM 1910 O O . SER A 1 241 ? -11.945 28.25 -0.372 1 96.44 241 SER A O 1
ATOM 1912 N N . THR A 1 242 ? -12.242 29.109 1.636 1 96.06 242 THR A N 1
ATOM 1913 C CA . THR A 1 242 ? -13.695 29.078 1.597 1 96.06 242 THR A CA 1
ATOM 1914 C C . THR A 1 242 ? -14.234 30.234 0.76 1 96.06 242 THR A C 1
ATOM 1916 O O . THR A 1 242 ? -15.242 30.094 0.062 1 96.06 242 THR A O 1
ATOM 1919 N N . LEU A 1 243 ? -13.609 31.359 0.813 1 96.75 243 LEU A N 1
ATOM 1920 C CA . LEU A 1 243 ? -14.203 32.562 0.221 1 96.75 243 LEU A CA 1
ATOM 1921 C C . LEU A 1 243 ? -13.633 32.812 -1.171 1 96.75 243 LEU A C 1
ATOM 1923 O O . LEU A 1 243 ? -14.359 33.25 -2.07 1 96.75 243 LEU A O 1
ATOM 1927 N N . SER A 1 244 ? -12.375 32.625 -1.343 1 95.38 244 SER A N 1
ATOM 1928 C CA . SER A 1 244 ? -11.773 32.969 -2.621 1 95.38 244 SER A CA 1
ATOM 1929 C C . SER A 1 244 ? -10.977 31.828 -3.209 1 95.38 244 SER A C 1
ATOM 1931 O O . SER A 1 244 ? -10.703 31.797 -4.41 1 95.38 244 SER A O 1
ATOM 1933 N N . GLY A 1 245 ? -10.602 30.906 -2.379 1 96.06 245 GLY A N 1
ATOM 1934 C CA . GLY A 1 245 ? -9.852 29.766 -2.875 1 96.06 245 GLY A CA 1
ATOM 1935 C C . GLY A 1 245 ? -8.359 29.891 -2.621 1 96.06 245 GLY A C 1
ATOM 1936 O O . GLY A 1 245 ? -7.781 30.969 -2.76 1 96.06 245 GLY A O 1
ATOM 1937 N N . LEU A 1 246 ? -7.777 28.797 -2.191 1 94.19 246 LEU A N 1
ATOM 1938 C CA . LEU A 1 246 ? -6.34 28.656 -1.994 1 94.19 246 LEU A CA 1
ATOM 1939 C C . LEU A 1 246 ? -5.742 27.672 -2.988 1 94.19 246 LEU A C 1
ATOM 1941 O O . LEU A 1 246 ? -6.105 26.484 -2.986 1 94.19 246 LEU A O 1
ATOM 1945 N N . THR A 1 247 ? -4.793 28.078 -3.795 1 92.19 247 THR A N 1
ATOM 1946 C CA . THR A 1 247 ? -4.301 27.25 -4.887 1 92.19 247 THR A CA 1
ATOM 1947 C C . THR A 1 247 ? -3.154 26.344 -4.414 1 92.19 247 THR A C 1
ATOM 1949 O O . THR A 1 247 ? -2.818 25.359 -5.07 1 92.19 247 THR A O 1
ATOM 1952 N N . PHE A 1 248 ? -2.486 26.672 -3.328 1 84.69 248 PHE A N 1
ATOM 1953 C CA . PHE A 1 248 ? -1.321 25.953 -2.822 1 84.69 248 PHE A CA 1
ATOM 1954 C C . PHE A 1 248 ? -0.235 25.875 -3.889 1 84.69 248 PHE A C 1
ATOM 1956 O O . PHE A 1 248 ? 0.455 24.859 -3.998 1 84.69 248 PHE A O 1
ATOM 1963 N N . GLY A 1 249 ? -0.234 26.781 -4.82 1 84.06 249 GLY A N 1
ATOM 1964 C CA . GLY A 1 249 ? 0.779 26.812 -5.863 1 84.06 249 GLY A CA 1
ATOM 1965 C C . GLY A 1 249 ? 0.371 26.062 -7.113 1 84.06 249 GLY A C 1
ATOM 1966 O O . GLY A 1 249 ? 1.118 26.016 -8.094 1 84.06 249 GLY A O 1
ATOM 1967 N N . LEU A 1 250 ? -0.774 25.453 -7.102 1 88.94 250 LEU A N 1
ATOM 1968 C CA . LEU A 1 250 ? -1.282 24.766 -8.281 1 88.94 250 LEU A CA 1
ATOM 1969 C C . LEU A 1 250 ? -1.607 25.766 -9.391 1 88.94 250 LEU A C 1
ATOM 1971 O O . LEU A 1 250 ? -2.051 26.875 -9.117 1 88.94 250 LEU A O 1
ATOM 1975 N N . PRO A 1 251 ? -1.363 25.375 -10.641 1 91.12 251 PRO A N 1
ATOM 1976 C CA . PRO A 1 251 ? -1.687 26.25 -11.773 1 91.12 251 PRO A CA 1
ATOM 1977 C C . PRO A 1 251 ? -3.176 26.266 -12.109 1 91.12 251 PRO A C 1
ATOM 1979 O O . PRO A 1 251 ? -3.559 25.953 -13.242 1 91.12 251 PRO A O 1
ATOM 1982 N N . VAL A 1 252 ? -4.008 26.609 -11.195 1 93.75 252 VAL A N 1
ATOM 1983 C CA . VAL A 1 252 ? -5.449 26.75 -11.359 1 93.75 252 VAL A CA 1
ATOM 1984 C C . VAL A 1 252 ? -5.891 28.125 -10.844 1 93.75 252 VAL A C 1
ATOM 1986 O O . VAL A 1 252 ? -5.152 28.781 -10.109 1 93.75 252 VAL A O 1
ATOM 1989 N N . SER A 1 253 ? -7.008 28.531 -11.273 1 94.56 253 SER A N 1
ATOM 1990 C CA . SER A 1 253 ? -7.527 29.812 -10.797 1 94.56 253 SER A CA 1
ATOM 1991 C C . SER A 1 253 ? -7.988 29.703 -9.344 1 94.56 253 SER A C 1
ATOM 1993 O O . SER A 1 253 ? -8.25 28.609 -8.844 1 94.56 253 SER A O 1
ATOM 1995 N N . GLU A 1 254 ? -8.062 30.812 -8.703 1 95.88 254 GLU A N 1
ATOM 1996 C CA . GLU A 1 254 ? -8.555 30.859 -7.336 1 95.88 254 GLU A CA 1
ATOM 1997 C C . GLU A 1 254 ? -9.992 30.359 -7.25 1 95.88 254 GLU A C 1
ATOM 1999 O O . GLU A 1 254 ? -10.359 29.656 -6.301 1 95.88 254 GLU A O 1
ATOM 2004 N N . GLY A 1 255 ? -10.742 30.766 -8.211 1 96.25 255 GLY A N 1
ATOM 2005 C CA . GLY A 1 255 ? -12.109 30.281 -8.25 1 96.25 255 GLY A CA 1
ATOM 2006 C C . GLY A 1 255 ? -12.203 28.766 -8.328 1 96.25 255 GLY A C 1
ATOM 2007 O O . GLY A 1 255 ? -13.039 28.156 -7.664 1 96.25 255 GLY A O 1
ATOM 2008 N N . THR A 1 256 ? -11.375 28.172 -9.164 1 95.56 256 THR A N 1
ATOM 2009 C CA . THR A 1 256 ? -11.336 26.719 -9.289 1 95.56 256 THR A CA 1
ATOM 2010 C C . THR A 1 256 ? -10.898 26.078 -7.973 1 95.56 256 THR A C 1
ATOM 2012 O O . THR A 1 256 ? -11.438 25.047 -7.566 1 95.56 256 THR A O 1
ATOM 2015 N N . ALA A 1 257 ? -9.922 26.688 -7.363 1 97 257 ALA A N 1
ATOM 2016 C CA . ALA A 1 257 ? -9.469 26.203 -6.062 1 97 257 ALA A CA 1
ATOM 2017 C C . ALA A 1 257 ? -10.594 26.266 -5.035 1 97 257 ALA A C 1
ATOM 2019 O O . ALA A 1 257 ? -10.734 25.359 -4.207 1 97 257 ALA A O 1
ATOM 2020 N N . ARG A 1 258 ? -11.375 27.328 -5.062 1 97.5 258 ARG A N 1
ATOM 2021 C CA . ARG A 1 258 ? -12.508 27.453 -4.16 1 97.5 258 ARG A CA 1
ATOM 2022 C C . ARG A 1 258 ? -13.531 26.359 -4.402 1 97.5 258 ARG A C 1
ATOM 2024 O O . ARG A 1 258 ? -14.062 25.766 -3.453 1 97.5 258 ARG A O 1
ATOM 2031 N N . LEU A 1 259 ? -13.773 26.078 -5.664 1 96.06 259 LEU A N 1
ATOM 2032 C CA . LEU A 1 259 ? -14.711 25.016 -6.012 1 96.06 259 LEU A CA 1
ATOM 2033 C C . LEU A 1 259 ? -14.242 23.672 -5.469 1 96.06 259 LEU A C 1
ATOM 2035 O O . LEU A 1 259 ? -15.031 22.891 -4.93 1 96.06 259 LEU A O 1
ATOM 2039 N N . MET A 1 260 ? -13.016 23.391 -5.555 1 96 260 MET A N 1
ATOM 2040 C CA . MET A 1 260 ? -12.445 22.156 -5.035 1 96 260 MET A CA 1
ATOM 2041 C C . MET A 1 260 ? -12.578 22.094 -3.52 1 96 260 MET A C 1
ATOM 2043 O O . MET A 1 260 ? -13.102 21.109 -2.98 1 96 260 MET A O 1
ATOM 2047 N N . SER A 1 261 ? -12.148 23.109 -2.908 1 96.06 261 SER A N 1
ATOM 2048 C CA . SER A 1 261 ? -12.18 23.125 -1.449 1 96.06 261 SER A CA 1
ATOM 2049 C C . SER A 1 261 ? -13.602 23 -0.923 1 96.06 261 SER A C 1
ATOM 2051 O O . SER A 1 261 ? -13.836 22.359 0.104 1 96.06 261 SER A O 1
ATOM 2053 N N . SER A 1 262 ? -14.523 23.656 -1.6 1 96.44 262 SER A N 1
ATOM 2054 C CA . SER A 1 262 ? -15.914 23.625 -1.173 1 96.44 262 SER A CA 1
ATOM 2055 C C . SER A 1 262 ? -16.5 22.219 -1.278 1 96.44 262 SER A C 1
ATOM 2057 O O . SER A 1 262 ? -17.469 21.891 -0.597 1 96.44 262 SER A O 1
ATOM 2059 N N . SER A 1 263 ? -15.922 21.391 -2.086 1 97.19 263 SER A N 1
ATOM 2060 C CA . SER A 1 263 ? -16.422 20.031 -2.258 1 97.19 263 SER A CA 1
ATOM 2061 C C . SER A 1 263 ? -15.852 19.078 -1.206 1 97.19 263 SER A C 1
ATOM 2063 O O . SER A 1 263 ? -16.375 18 -0.988 1 97.19 263 SER A O 1
ATOM 2065 N N . PHE A 1 264 ? -14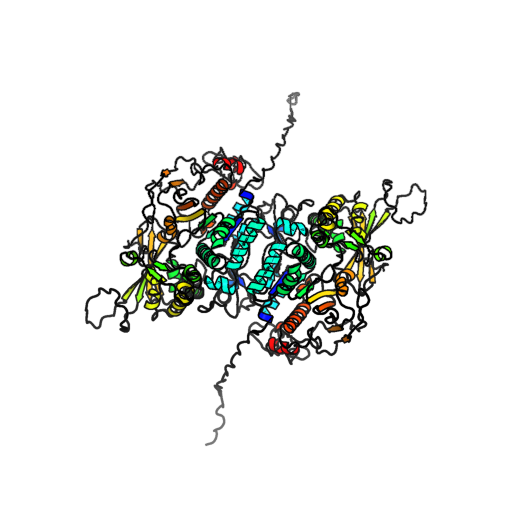.789 19.484 -0.542 1 97.69 264 PHE A N 1
ATOM 2066 C CA . PHE A 1 264 ? -14.125 18.625 0.43 1 97.69 264 PHE A CA 1
ATOM 2067 C C . PHE A 1 264 ? -14.742 18.781 1.813 1 97.69 264 PHE A C 1
ATOM 2069 O O . PHE A 1 264 ? -14.781 19.891 2.352 1 97.69 264 PHE A O 1
ATOM 2076 N N . GLY A 1 265 ? -15.172 17.688 2.363 1 96.94 265 GLY A N 1
ATOM 2077 C CA . GLY A 1 265 ? -15.695 17.734 3.721 1 96.94 265 GLY A CA 1
ATOM 2078 C C . GLY A 1 265 ? -14.648 18.109 4.75 1 96.94 265 GLY A C 1
ATOM 2079 O O . GLY A 1 265 ? -14.984 18.609 5.828 1 96.94 265 GLY A O 1
ATOM 2080 N N . SER A 1 266 ? -13.406 17.984 4.434 1 97.5 266 SER A N 1
ATOM 2081 C CA . SER A 1 266 ? -12.305 18.25 5.355 1 97.5 266 SER A CA 1
ATOM 2082 C C . SER A 1 266 ? -11.969 19.734 5.395 1 97.5 266 SER A C 1
ATOM 2084 O O . SER A 1 266 ? -11.242 20.188 6.285 1 97.5 266 SER A O 1
ATOM 2086 N N . SER A 1 267 ? -12.492 20.516 4.496 1 95.62 267 SER A N 1
ATOM 2087 C CA . SER A 1 267 ? -12.109 21.922 4.34 1 95.62 267 SER A CA 1
ATOM 2088 C C . SER A 1 267 ? -12.398 22.719 5.609 1 95.62 267 SER A C 1
ATOM 2090 O O . SER A 1 267 ? -11.742 23.719 5.879 1 95.62 267 SER A O 1
ATOM 2092 N N . LEU A 1 268 ? -13.375 22.25 6.355 1 97.38 268 LEU A N 1
ATOM 2093 C CA . LEU A 1 268 ? -13.797 23.016 7.531 1 97.38 268 LEU A CA 1
ATOM 2094 C C . LEU A 1 268 ? -13.125 22.469 8.789 1 97.38 268 LEU A C 1
ATOM 2096 O O . LEU A 1 268 ? -13.32 23 9.883 1 97.38 268 LEU A O 1
ATOM 2100 N N . TRP A 1 269 ? -12.312 21.422 8.641 1 98 269 TRP A N 1
ATOM 2101 C CA . TRP A 1 269 ? -11.766 20.688 9.773 1 98 269 TRP A CA 1
ATOM 2102 C C . TRP A 1 269 ? -10.758 21.531 10.539 1 98 269 TRP A C 1
ATOM 2104 O O . TRP A 1 269 ? -10.461 21.266 11.703 1 98 269 TRP A O 1
ATOM 2114 N N . MET A 1 270 ? -10.242 22.625 9.898 1 98.12 270 MET A N 1
ATOM 2115 C CA . MET A 1 270 ? -9.211 23.453 10.516 1 98.12 270 MET A CA 1
ATOM 2116 C C . MET A 1 270 ? -9.68 24.906 10.625 1 98.12 270 MET A C 1
ATOM 2118 O O . MET A 1 270 ? -8.859 25.828 10.594 1 98.12 270 MET A O 1
ATOM 2122 N N . LEU A 1 271 ? -10.961 25.078 10.766 1 98.19 271 LEU A N 1
ATOM 2123 C CA . LEU A 1 271 ? -11.5 26.422 10.969 1 98.19 271 LEU A CA 1
ATOM 2124 C C . LEU A 1 271 ? -11 27.016 12.289 1 98.19 271 LEU A C 1
ATOM 2126 O O . LEU A 1 271 ? -10.922 26.297 13.297 1 98.19 271 LEU A O 1
ATOM 2130 N N . PRO A 1 272 ? -10.703 28.312 12.234 1 98.38 272 PRO A N 1
ATOM 2131 C CA . PRO A 1 272 ? -10.406 28.953 13.516 1 98.38 272 PRO A CA 1
ATOM 2132 C C . PRO A 1 272 ? -11.555 28.844 14.516 1 98.38 272 PRO A C 1
ATOM 2134 O O . PRO A 1 272 ? -12.727 28.984 14.141 1 98.38 272 PRO A O 1
ATOM 2137 N N . HIS A 1 273 ? -11.258 28.562 15.766 1 97.88 273 HIS A N 1
ATOM 2138 C CA . HIS A 1 273 ? -12.273 28.453 16.812 1 97.88 273 HIS A CA 1
ATOM 2139 C C . HIS A 1 273 ? -11.75 28.969 18.156 1 97.88 273 HIS A C 1
ATOM 2141 O O . HIS A 1 273 ? -10.555 29.25 18.281 1 97.88 273 HIS A O 1
ATOM 2147 N N . SER A 1 274 ? -12.672 29.125 19.047 1 97.06 274 SER A N 1
ATOM 2148 C CA . SER A 1 274 ? -12.344 29.766 20.312 1 97.06 274 SER A CA 1
ATOM 2149 C C . SER A 1 274 ? -11.625 28.781 21.25 1 97.06 274 SER A C 1
ATOM 2151 O O . SER A 1 274 ? -12.016 27.625 21.359 1 97.06 274 SER A O 1
ATOM 2153 N N . LYS A 1 275 ? -10.594 29.281 21.859 1 94.81 275 LYS A N 1
ATOM 2154 C CA . LYS A 1 275 ? -9.914 28.438 22.844 1 94.81 275 LYS A CA 1
ATOM 2155 C C . LYS A 1 275 ? -10.711 28.359 24.141 1 94.81 275 LYS A C 1
ATOM 2157 O O . LYS A 1 275 ? -10.375 27.562 25.031 1 94.81 275 LYS A O 1
ATOM 2162 N N . TYR A 1 276 ? -11.828 29.141 24.234 1 95.19 276 TYR A N 1
ATOM 2163 C CA . TYR A 1 276 ? -12.586 29.234 25.484 1 95.19 276 TYR A CA 1
ATOM 2164 C C . TYR A 1 276 ? -13.859 28.406 25.391 1 95.19 276 TYR A C 1
ATOM 2166 O O . TYR A 1 276 ? -14.633 28.344 26.359 1 95.19 276 TYR A O 1
ATOM 2174 N N . CYS A 1 277 ? -14.109 27.797 24.281 1 94.5 277 CYS A N 1
ATOM 2175 C CA . CYS A 1 277 ? -15.344 27.047 24.094 1 94.5 277 CYS A CA 1
ATOM 2176 C C . CYS A 1 277 ? -15.07 25.562 23.953 1 94.5 277 CYS A C 1
ATOM 2178 O O . CYS A 1 277 ? -14.078 25.156 23.344 1 94.5 277 CYS A O 1
ATOM 2180 N N . LYS A 1 278 ? -15.906 24.734 24.625 1 90.25 278 LYS A N 1
ATOM 2181 C CA . LYS A 1 278 ? -15.75 23.281 24.625 1 90.25 278 LYS A CA 1
ATOM 2182 C C . LYS A 1 278 ? -17.094 22.594 24.406 1 90.25 278 LYS A C 1
ATOM 2184 O O . LYS A 1 278 ? -18.125 23.25 24.328 1 90.25 278 LYS A O 1
ATOM 2189 N N . THR A 1 279 ? -16.984 21.328 24.047 1 85.88 279 THR A N 1
ATOM 2190 C CA . THR A 1 279 ? -18.172 20.484 23.938 1 85.88 279 THR A CA 1
ATOM 2191 C C . THR A 1 279 ? -18.047 19.266 24.844 1 85.88 279 THR A C 1
ATOM 2193 O O . THR A 1 279 ? -16.938 18.781 25.094 1 85.88 279 THR A O 1
ATOM 2196 N N . ASP A 1 280 ? -19.203 18.859 25.344 1 75 280 ASP A N 1
ATOM 2197 C CA . ASP A 1 280 ? -19.172 17.625 26.125 1 75 280 ASP A CA 1
ATOM 2198 C C . ASP A 1 280 ? -18.859 16.422 25.234 1 75 280 ASP A C 1
ATOM 2200 O O . ASP A 1 280 ? -19.266 16.375 24.078 1 75 280 ASP A O 1
ATOM 2204 N N . ASN A 1 281 ? -17.969 15.602 25.719 1 64.81 281 ASN A N 1
ATOM 2205 C CA . ASN A 1 281 ? -17.531 14.453 24.938 1 64.81 281 ASN A CA 1
ATOM 2206 C C . ASN A 1 281 ? -18.609 13.375 24.875 1 64.81 281 ASN A C 1
ATOM 2208 O O . ASN A 1 281 ? -19.328 13.156 25.859 1 64.81 281 ASN A O 1
ATOM 2212 N N . MET A 1 282 ? -18.828 12.836 23.734 1 63.38 282 MET A N 1
ATOM 2213 C CA . MET A 1 282 ? -19.812 11.797 23.453 1 63.38 282 MET A CA 1
ATOM 2214 C C . MET A 1 282 ? -19.594 10.586 24.359 1 63.38 282 MET A C 1
ATOM 2216 O O . MET A 1 282 ? -20.547 9.906 24.734 1 63.38 282 MET A O 1
ATOM 2220 N N . TYR A 1 283 ? -18.359 10.359 24.656 1 62.22 283 TYR A N 1
ATOM 2221 C CA . TYR A 1 283 ? -18.031 9.203 25.484 1 62.22 283 TYR A CA 1
ATOM 2222 C C . TYR A 1 283 ? -18.766 9.273 26.828 1 62.22 283 TYR A C 1
ATOM 2224 O O . TYR A 1 283 ? -19.297 8.266 27.297 1 62.22 283 TYR A O 1
ATOM 2232 N N . TRP A 1 284 ? -18.781 10.383 27.344 1 59.56 284 TRP A N 1
ATOM 2233 C CA . TRP A 1 284 ? -19.453 10.531 28.625 1 59.56 284 TRP A CA 1
ATOM 2234 C C . TRP A 1 284 ? -20.953 10.289 28.5 1 59.56 284 TRP A C 1
ATOM 2236 O O . TRP A 1 284 ? -21.578 9.703 29.375 1 59.56 284 TRP A O 1
ATOM 2246 N N . LYS A 1 285 ? -21.391 10.641 27.344 1 61.62 285 LYS A N 1
ATOM 2247 C CA . LYS A 1 285 ? -22.812 10.391 27.094 1 61.62 285 LYS A CA 1
ATOM 2248 C C . LYS A 1 285 ? -23.094 8.898 26.953 1 61.62 285 LYS A C 1
ATOM 2250 O O . LYS A 1 285 ? -24.109 8.406 27.453 1 61.62 285 LYS A O 1
ATOM 2255 N N . TYR A 1 286 ? -22.203 8.242 26.281 1 60.66 286 TYR A N 1
ATOM 2256 C CA . TYR A 1 286 ? -22.359 6.809 26.062 1 60.66 286 TYR A CA 1
ATOM 2257 C C . TYR A 1 286 ? -22.344 6.055 27.391 1 60.66 286 TYR A C 1
ATOM 2259 O O . TYR A 1 286 ? -23.125 5.129 27.594 1 60.66 286 TYR A O 1
ATOM 2267 N N . ILE A 1 287 ? -21.531 6.449 28.312 1 61.72 287 ILE A N 1
ATOM 2268 C CA . ILE A 1 287 ? -21.375 5.746 29.578 1 61.72 287 ILE A CA 1
ATOM 2269 C C . ILE A 1 287 ? -22.531 6.109 30.516 1 61.72 287 ILE A C 1
ATOM 2271 O O . ILE A 1 287 ? -22.969 5.285 31.312 1 61.72 287 ILE A O 1
ATOM 2275 N N . SER A 1 288 ? -22.859 7.383 30.484 1 59.5 288 SER A N 1
ATOM 2276 C CA . SER A 1 288 ? -23.891 7.812 31.422 1 59.5 288 SER A CA 1
ATOM 2277 C C . SER A 1 288 ? -25.266 7.305 30.984 1 59.5 288 SER A C 1
ATOM 2279 O O . SER A 1 288 ? -26.234 7.434 31.734 1 59.5 288 SER A O 1
ATOM 2281 N N . GLY A 1 289 ? -25.344 6.367 30 1 54.47 289 GLY A N 1
ATOM 2282 C CA . GLY A 1 289 ? -26.609 5.824 29.578 1 54.47 289 GLY A CA 1
ATOM 2283 C C . GLY A 1 289 ? -27.547 6.875 28.984 1 54.47 289 GLY A C 1
ATOM 2284 O O . GLY A 1 289 ? -28.75 6.645 28.859 1 54.47 289 GLY A O 1
ATOM 2285 N N . ARG A 1 290 ? -27.109 8.023 28.953 1 50.81 290 ARG A N 1
ATOM 2286 C CA . ARG A 1 290 ? -28 9.086 28.484 1 50.81 290 ARG A CA 1
ATOM 2287 C C . ARG A 1 290 ? -28.281 8.945 27 1 50.81 290 ARG A C 1
ATOM 2289 O O . ARG A 1 290 ? -27.484 8.359 26.266 1 50.81 290 ARG A O 1
ATOM 2296 N N . SER A 1 291 ? -29.531 9.188 26.484 1 51.34 291 SER A N 1
ATOM 2297 C CA . SER A 1 291 ? -30.062 8.969 25.156 1 51.34 291 SER A CA 1
ATOM 2298 C C . SER A 1 291 ? -29.172 9.602 24.094 1 51.34 291 SER A C 1
ATOM 2300 O O . SER A 1 291 ? -28.641 10.688 24.281 1 51.34 291 SER A O 1
ATOM 2302 N N . LYS A 1 292 ? -28.688 8.789 23.141 1 51.41 292 LYS A N 1
ATOM 2303 C CA . LYS A 1 292 ? -27.953 9.125 21.938 1 51.41 292 LYS A CA 1
ATOM 2304 C C . LYS A 1 292 ? -28.406 10.469 21.359 1 51.41 292 LYS A C 1
ATOM 2306 O O . LYS A 1 292 ? -27.75 11.031 20.484 1 51.41 292 LYS A O 1
ATOM 2311 N N . LYS A 1 293 ? -29.688 10.789 21.703 1 49.09 293 LYS A N 1
ATOM 2312 C CA . LYS A 1 293 ? -30.344 11.914 21.047 1 49.09 293 LYS A CA 1
ATOM 2313 C C . LYS A 1 293 ? -29.938 13.242 21.672 1 49.09 293 LYS A C 1
ATOM 2315 O O . LYS A 1 293 ? -30.359 14.305 21.234 1 49.09 293 LYS A O 1
ATOM 2320 N N . ASP A 1 294 ? -29.172 13.164 22.688 1 52.59 294 ASP A N 1
ATOM 2321 C CA . ASP A 1 294 ? -28.875 14.445 23.312 1 52.59 294 ASP A CA 1
ATOM 2322 C C . ASP A 1 294 ? -27.719 15.148 22.625 1 52.59 294 ASP A C 1
ATOM 2324 O O . ASP A 1 294 ? -26.688 14.531 22.359 1 52.59 294 ASP A O 1
ATOM 2328 N N . HIS A 1 295 ? -28.016 16.266 22.016 1 56.59 295 HIS A N 1
ATOM 2329 C CA . HIS A 1 295 ? -27.094 17.109 21.25 1 56.59 295 HIS A CA 1
ATOM 2330 C C . HIS A 1 295 ? -25.875 17.5 22.094 1 56.59 295 HIS A C 1
ATOM 2332 O O . HIS A 1 295 ? -25.984 17.641 23.312 1 56.59 295 HIS A O 1
ATOM 2338 N N . GLN A 1 296 ? -24.641 17.312 21.562 1 65.06 296 GLN A N 1
ATOM 2339 C CA . GLN A 1 296 ? -23.422 17.828 22.156 1 65.06 296 GLN A CA 1
ATOM 2340 C C . GLN A 1 296 ? -23.594 19.281 22.594 1 65.06 296 GLN A C 1
ATOM 2342 O O . GLN A 1 296 ? -24.016 20.125 21.812 1 65.06 296 GLN A O 1
ATOM 2347 N N . VAL A 1 297 ? -23.609 19.484 23.859 1 72.19 297 VAL A N 1
ATOM 2348 C CA . VAL A 1 297 ? -23.812 20.828 24.359 1 72.19 297 VAL A CA 1
ATOM 2349 C C . VAL A 1 297 ? -22.516 21.641 24.219 1 72.19 297 VAL A C 1
ATOM 2351 O O . VAL A 1 297 ? -21.469 21.234 24.719 1 72.19 297 VAL A O 1
ATOM 2354 N N . TYR A 1 298 ? -22.531 22.578 23.375 1 83.75 298 TYR A N 1
ATOM 2355 C CA . TYR A 1 298 ? -21.469 23.547 23.156 1 83.75 298 TYR A CA 1
ATOM 2356 C C . TYR A 1 298 ? -21.547 24.672 24.172 1 83.75 298 TYR A C 1
ATOM 2358 O O . TYR A 1 298 ? -22.594 25.281 24.344 1 83.75 298 TYR A O 1
ATOM 2366 N N . TYR A 1 299 ? -20.453 24.859 25.047 1 88.06 299 TYR A N 1
ATOM 2367 C CA . TYR A 1 299 ? -20.469 25.922 26.031 1 88.06 299 TYR A CA 1
ATOM 2368 C C . TYR A 1 299 ? -19.125 26.656 26.047 1 88.06 299 TYR A C 1
ATOM 2370 O O . TYR A 1 299 ? -18.094 26.094 25.703 1 88.06 299 TYR A O 1
ATOM 2378 N N . CYS A 1 300 ? -19.234 27.938 26.375 1 92.88 300 CYS A N 1
ATOM 2379 C CA . CYS A 1 300 ? -18.047 28.797 26.438 1 92.88 300 CYS A CA 1
ATOM 2380 C C . CYS A 1 300 ? -17.812 29.312 27.844 1 92.88 300 CYS A C 1
ATOM 2382 O O . CYS A 1 300 ? -18.766 29.594 28.578 1 92.88 300 CYS A O 1
ATOM 2384 N N . ASP A 1 301 ? -16.594 29.406 28.188 1 91.5 301 ASP A N 1
ATOM 2385 C CA . ASP A 1 301 ? -16.203 30.016 29.453 1 91.5 301 ASP A CA 1
ATOM 2386 C C . ASP A 1 301 ? -16.516 31.516 29.469 1 91.5 301 ASP A C 1
ATOM 2388 O O . ASP A 1 301 ? -16.688 32.125 28.406 1 91.5 301 ASP A O 1
ATOM 2392 N N . LYS A 1 302 ? -16.516 32.062 30.625 1 91.94 302 LYS A N 1
ATOM 2393 C CA . LYS A 1 302 ? -16.797 33.469 30.797 1 91.94 302 LYS A CA 1
ATOM 2394 C C . LYS A 1 302 ? -15.766 34.344 30.062 1 91.94 302 LYS A C 1
ATOM 2396 O O . LYS A 1 302 ? -16.078 35.438 29.594 1 91.94 302 LYS A O 1
ATOM 2401 N N . GLU A 1 303 ? -14.594 33.781 29.984 1 91.06 303 GLU A N 1
ATOM 2402 C CA . GLU A 1 303 ? -13.5 34.5 29.344 1 91.06 303 GLU A CA 1
ATOM 2403 C C . GLU A 1 303 ? -13.82 34.812 27.875 1 91.06 303 GLU A C 1
ATOM 2405 O O . GLU A 1 303 ? -13.359 35.812 27.328 1 91.06 303 GLU A O 1
ATOM 2410 N N . GLU A 1 304 ? -14.586 33.969 27.234 1 93.56 304 GLU A N 1
ATOM 2411 C CA . GLU A 1 304 ? -14.984 34.156 25.844 1 93.56 304 GLU A CA 1
ATOM 2412 C C . GLU A 1 304 ? -15.727 35.5 25.672 1 93.56 304 GLU A C 1
ATOM 2414 O O . GLU A 1 304 ? -15.547 36.188 24.656 1 93.56 304 GLU A O 1
ATOM 2419 N N . PHE A 1 305 ? -16.453 35.844 26.688 1 91.06 305 PHE A N 1
ATOM 2420 C CA . PHE A 1 305 ? -17.328 37 26.547 1 91.06 305 PHE A CA 1
ATOM 2421 C C . PHE A 1 305 ? -16.641 38.25 27.125 1 91.06 305 PHE A C 1
ATOM 2423 O O . PHE A 1 305 ? -17.109 39.344 26.906 1 91.06 305 PHE A O 1
ATOM 2430 N N . ARG A 1 306 ? -15.539 38.031 27.781 1 90.81 306 ARG A N 1
ATOM 2431 C CA . ARG A 1 306 ? -14.797 39.125 28.359 1 90.81 306 ARG A CA 1
ATOM 2432 C C . ARG A 1 306 ? -13.672 39.594 27.438 1 90.81 306 ARG A C 1
ATOM 2434 O O . ARG A 1 306 ? -13.203 40.719 27.531 1 90.81 306 ARG A O 1
ATOM 2441 N N . THR A 1 307 ? -13.227 38.688 26.703 1 87.69 307 THR A N 1
ATOM 2442 C CA . THR A 1 307 ? -12.094 39 25.828 1 87.69 307 THR A CA 1
ATOM 2443 C C . THR A 1 307 ? -12.562 39.219 24.391 1 87.69 307 THR A C 1
ATOM 2445 O O . THR A 1 307 ? -13.664 38.812 24.031 1 87.69 307 THR A O 1
ATOM 2448 N N . LYS A 1 308 ? -11.641 39.875 23.703 1 90.12 308 LYS A N 1
ATOM 2449 C CA . LYS A 1 308 ? -11.953 40.125 22.297 1 90.12 308 LYS A CA 1
ATOM 2450 C C . LYS A 1 308 ? -11.383 39.031 21.406 1 90.12 308 LYS A C 1
ATOM 2452 O O . LYS A 1 308 ? -10.469 38.312 21.797 1 90.12 308 LYS A O 1
ATOM 2457 N N . TYR A 1 309 ? -11.977 38.781 20.234 1 94.19 309 TYR A N 1
ATOM 2458 C CA . TYR A 1 309 ? -11.492 38.031 19.094 1 94.19 309 TYR A CA 1
ATOM 2459 C C . TYR A 1 309 ? -11.492 36.531 19.406 1 94.19 309 TYR A C 1
ATOM 2461 O O . TYR A 1 309 ? -10.828 35.75 18.719 1 94.19 309 TYR A O 1
ATOM 2469 N N . SER A 1 310 ? -12.008 36.062 20.594 1 95.19 310 SER A N 1
ATOM 2470 C CA . SER A 1 310 ? -12.18 34.656 20.938 1 95.19 310 SER A CA 1
ATOM 2471 C C . SER A 1 310 ? -10.828 33.969 21.109 1 95.19 310 SER A C 1
ATOM 2473 O O . SER A 1 310 ? -10.664 32.844 20.688 1 95.19 310 SER A O 1
ATOM 2475 N N . GLY A 1 311 ? -9.844 34.656 21.641 1 92.25 311 GLY A N 1
ATOM 2476 C CA . GLY A 1 311 ? -8.516 34.062 21.828 1 92.25 311 GLY A CA 1
ATOM 2477 C C . GLY A 1 311 ? -7.684 34.062 20.562 1 92.25 311 GLY A C 1
ATOM 2478 O O . GLY A 1 311 ? -6.602 33.5 20.531 1 92.25 311 GLY A O 1
ATOM 2479 N N . TRP A 1 312 ? -8.18 34.625 19.484 1 96.31 312 TRP A N 1
ATOM 2480 C CA . TRP A 1 312 ? -7.496 34.812 18.203 1 96.31 312 TRP A CA 1
ATOM 2481 C C . TRP A 1 312 ? -6.84 36.188 18.141 1 96.31 312 TRP A C 1
ATOM 2483 O O . TRP A 1 312 ? -7.176 37.094 18.922 1 96.31 312 TRP A O 1
ATOM 2493 N N . PRO A 1 313 ? -5.793 36.375 17.359 1 96.38 313 PRO A N 1
ATOM 2494 C CA . PRO A 1 313 ? -5.07 37.656 17.359 1 96.38 313 PRO A CA 1
ATOM 2495 C C . PRO A 1 313 ? -5.953 38.844 16.953 1 96.38 313 PRO A C 1
ATOM 2497 O O . PRO A 1 313 ? -5.734 39.969 17.422 1 96.38 313 PRO A O 1
ATOM 2500 N N . THR A 1 314 ? -6.785 38.688 16.078 1 96.94 314 THR A N 1
ATOM 2501 C CA . THR A 1 314 ? -7.719 39.688 15.578 1 96.94 314 THR A CA 1
ATOM 2502 C C . THR A 1 314 ? -8.969 39.031 15.016 1 96.94 314 THR A C 1
ATOM 2504 O O . THR A 1 314 ? -9.141 37.812 15.117 1 96.94 314 THR A O 1
ATOM 2507 N N . ASN A 1 315 ? -9.906 39.875 14.531 1 96.88 315 ASN A N 1
ATOM 2508 C CA . ASN A 1 315 ? -11.008 39.281 13.797 1 96.88 315 ASN A CA 1
ATOM 2509 C C . ASN A 1 315 ? -10.508 38.469 12.602 1 96.88 315 ASN A C 1
ATOM 2511 O O . ASN A 1 315 ? -9.641 38.938 11.852 1 96.88 315 ASN A O 1
ATOM 2515 N N . VAL A 1 316 ? -11.023 37.312 12.477 1 97.44 316 VAL A N 1
ATOM 2516 C CA . VAL A 1 316 ? -10.539 36.375 11.453 1 97.44 316 VAL A CA 1
ATOM 2517 C C . VAL A 1 316 ? -10.984 36.875 10.07 1 97.44 316 VAL A C 1
ATOM 2519 O O . VAL A 1 316 ? -10.25 36.719 9.094 1 97.44 316 VAL A O 1
ATOM 2522 N N . VAL A 1 317 ? -12.188 37.406 9.977 1 97.62 317 VAL A N 1
ATOM 2523 C CA . VAL A 1 317 ? -12.688 37.875 8.68 1 97.62 317 VAL A CA 1
ATOM 2524 C C . VAL A 1 317 ? -13.477 39.156 8.859 1 97.62 317 VAL A C 1
ATOM 2526 O O . VAL A 1 317 ? -14.266 39.281 9.805 1 97.62 317 VAL A O 1
ATOM 2529 N N . ASN A 1 318 ? -13.18 40.062 8.086 1 96.81 318 ASN A N 1
ATOM 2530 C CA . ASN A 1 318 ? -13.922 41.312 7.898 1 96.81 318 ASN A CA 1
ATOM 2531 C C . ASN A 1 318 ? -14.492 41.406 6.484 1 96.81 318 ASN A C 1
ATOM 2533 O O . ASN A 1 318 ? -13.742 41.438 5.508 1 96.81 318 ASN A O 1
ATOM 2537 N N . ILE A 1 319 ? -15.789 41.5 6.438 1 96.88 319 ILE A N 1
ATOM 2538 C CA . ILE A 1 319 ? -16.375 41.375 5.109 1 96.88 319 ILE A CA 1
ATOM 2539 C C . ILE A 1 319 ? -17.391 42.469 4.887 1 96.88 319 ILE A C 1
ATOM 2541 O O . ILE A 1 319 ? -18.219 42.75 5.758 1 96.88 319 ILE A O 1
ATOM 2545 N N . GLU A 1 320 ? -17.297 43.156 3.75 1 95.56 320 GLU A N 1
ATOM 2546 C CA . GLU A 1 320 ? -18.25 44.188 3.355 1 95.56 320 GLU A CA 1
ATOM 2547 C C . GLU A 1 320 ? -19.484 43.594 2.695 1 95.56 320 GLU A C 1
ATOM 2549 O O . GLU A 1 320 ? -19.359 42.719 1.808 1 95.56 320 GLU A O 1
ATOM 2554 N N . ILE A 1 321 ? -20.656 43.969 3.168 1 91.75 321 ILE A N 1
ATOM 2555 C CA . ILE A 1 321 ? -21.891 43.5 2.557 1 91.75 321 ILE A CA 1
ATOM 2556 C C . ILE A 1 321 ? -22.641 44.688 1.939 1 91.75 321 ILE A C 1
ATOM 2558 O O . ILE A 1 321 ? -22.609 45.781 2.488 1 91.75 321 ILE A O 1
ATOM 2562 N N . PRO A 1 322 ? -23.234 44.5 0.709 1 80.19 322 PRO A N 1
ATOM 2563 C CA . PRO A 1 322 ? -23.984 45.594 0.08 1 80.19 322 PRO A CA 1
ATOM 2564 C C . PRO A 1 322 ? -25.172 46.062 0.911 1 80.19 322 PRO A C 1
ATOM 2566 O O . PRO A 1 322 ? -25.766 45.25 1.646 1 80.19 322 PRO A O 1
ATOM 2569 N N . SER A 1 323 ? -25.438 47.312 1.165 1 63.91 323 SER A N 1
ATOM 2570 C CA . SER A 1 323 ? -26.516 47.906 1.951 1 63.91 323 SER A CA 1
ATOM 2571 C C . SER A 1 323 ? -27.875 47.531 1.393 1 63.91 323 SER A C 1
ATOM 2573 O O . SER A 1 323 ? -28.516 48.344 0.723 1 63.91 323 SER A O 1
ATOM 2575 N N . GLY A 1 324 ? -28.109 46.594 0.649 1 49.5 324 GLY A N 1
ATOM 2576 C CA . GLY A 1 324 ? -29.5 46.469 0.218 1 49.5 324 GLY A CA 1
ATOM 2577 C C . GLY A 1 324 ? -30.484 46.406 1.372 1 49.5 324 GLY A C 1
ATOM 2578 O O . GLY A 1 324 ? -30.078 46.5 2.537 1 49.5 324 GLY A O 1
ATOM 2579 N N . SER A 1 325 ? -31.734 45.531 1.149 1 41.72 325 SER A N 1
ATOM 2580 C CA . SER A 1 325 ? -33.031 45.469 1.813 1 41.72 325 SER A CA 1
ATOM 2581 C C . SER A 1 325 ? -32.875 45.125 3.297 1 41.72 325 SER A C 1
ATOM 2583 O O . SER A 1 325 ? -31.891 44.5 3.697 1 41.72 325 SER A O 1
ATOM 2585 N N . GLY A 1 326 ? -33.625 45.875 4.297 1 36.19 326 GLY A N 1
ATOM 2586 C CA . GLY A 1 326 ? -33.906 45.906 5.719 1 36.19 326 GLY A CA 1
ATOM 2587 C C . GLY A 1 326 ? -34 44.562 6.363 1 36.19 326 GLY A C 1
ATOM 2588 O O . GLY A 1 326 ? -34.812 44.312 7.27 1 36.19 326 GLY A O 1
ATOM 2589 N N . SER A 1 327 ? -33.594 43.531 5.863 1 33.94 327 SER A N 1
ATOM 2590 C CA . SER A 1 327 ? -34.031 42.531 6.832 1 33.94 327 SER A CA 1
ATOM 2591 C C . SER A 1 327 ? -33.406 42.75 8.195 1 33.94 327 SER A C 1
ATOM 2593 O O . SER A 1 327 ? -32.25 43.188 8.281 1 33.94 327 SER A O 1
ATOM 2595 N N . ALA A 1 328 ? -34.219 42.875 9.344 1 31.06 328 ALA A N 1
ATOM 2596 C CA . ALA A 1 328 ? -34.281 43.062 10.789 1 31.06 328 ALA A CA 1
ATOM 2597 C C . ALA A 1 328 ? -33.188 42.312 11.516 1 31.06 328 ALA A C 1
ATOM 2599 O O . ALA A 1 328 ? -33.156 42.281 12.75 1 31.06 328 ALA A O 1
ATOM 2600 N N . TYR A 1 329 ? -32.438 41.375 10.93 1 29.56 329 TYR A N 1
ATOM 2601 C CA . TYR A 1 329 ? -32 40.531 12.031 1 29.56 329 TYR A CA 1
ATOM 2602 C C . TYR A 1 329 ? -31.047 41.281 12.938 1 29.56 329 TYR A C 1
ATOM 2604 O O . TYR A 1 329 ? -31.203 41.281 14.164 1 29.56 329 TYR A O 1
ATOM 2612 N N . MET A 1 330 ? -29.672 41.312 12.648 1 31.67 330 MET A N 1
ATOM 2613 C CA . MET A 1 330 ? -28.781 41.188 13.789 1 31.67 330 MET A CA 1
ATOM 2614 C C . MET A 1 330 ? -28.469 42.531 14.406 1 31.67 330 MET A C 1
ATOM 2616 O O . MET A 1 330 ? -28.172 43.5 13.695 1 31.67 330 MET A O 1
ATOM 2620 N N . SER A 1 331 ? -28.969 42.844 15.586 1 29.77 331 SER A N 1
ATOM 2621 C CA . SER A 1 331 ? -28.484 43.719 16.625 1 29.77 331 SER A CA 1
ATOM 2622 C C . SER A 1 331 ? -26.969 43.688 16.734 1 29.77 331 SER A C 1
ATOM 2624 O O . SER A 1 331 ? -26.422 43.25 17.75 1 29.77 331 SER A O 1
ATOM 2626 N N . PHE A 1 332 ? -26.203 43.156 15.758 1 31.77 332 PHE A N 1
ATOM 2627 C CA . PHE A 1 332 ? -24.828 43.344 16.219 1 31.77 332 PHE A CA 1
ATOM 2628 C C . PHE A 1 332 ? -24.5 44.812 16.391 1 31.77 332 PHE A C 1
ATOM 2630 O O . PHE A 1 332 ? -25.172 45.656 15.828 1 31.77 332 PHE A O 1
ATOM 2637 N N . GLY A 1 333 ? -23.609 45.25 17.281 1 30.2 333 GLY A N 1
ATOM 2638 C CA . GLY A 1 333 ? -23.188 46.562 17.797 1 30.2 333 GLY A CA 1
ATOM 2639 C C . GLY A 1 333 ? -22.844 47.531 16.703 1 30.2 333 GLY A C 1
ATOM 2640 O O . GLY A 1 333 ? -21.688 47.656 16.297 1 30.2 333 GLY A O 1
ATOM 2641 N N . SER A 1 334 ? -23.797 47.75 15.781 1 30.06 334 SER A N 1
ATOM 2642 C CA . SER A 1 334 ? -23.5 48.844 14.883 1 30.06 334 SER A CA 1
ATOM 2643 C C . SER A 1 334 ? -23.5 50.188 15.625 1 30.06 334 SER A C 1
ATOM 2645 O O . SER A 1 334 ? -24.484 50.5 16.312 1 30.06 334 SER A O 1
ATOM 2647 N N . ALA A 1 335 ? -22.484 50.781 15.945 1 27.67 335 ALA A N 1
ATOM 2648 C CA . ALA A 1 335 ? -22.422 52.125 16.5 1 27.67 335 ALA A CA 1
ATOM 2649 C C . ALA A 1 335 ? -23.062 53.156 15.547 1 27.67 335 ALA A C 1
ATOM 2651 O O . ALA A 1 335 ? -23 54.344 15.781 1 27.67 335 ALA A O 1
ATOM 2652 N N . ASP A 1 336 ? -23.359 52.906 14.289 1 27.77 336 ASP A N 1
ATOM 2653 C CA . ASP A 1 336 ? -23.5 54.156 13.547 1 27.77 336 ASP A CA 1
ATOM 2654 C C . ASP A 1 336 ? -24.828 54.844 13.844 1 27.77 336 ASP A C 1
ATOM 2656 O O . ASP A 1 336 ? -25.828 54.156 14.141 1 27.77 336 ASP A O 1
ATOM 2660 N N . GLY A 1 337 ? -24.891 56.219 13.969 1 26.69 337 GLY A N 1
ATOM 2661 C CA . GLY A 1 337 ? -25.766 57.406 14.039 1 26.69 337 GLY A CA 1
ATOM 2662 C C . GLY A 1 337 ? -26.797 57.438 12.938 1 26.69 337 GLY A C 1
ATOM 2663 O O . GLY A 1 337 ? -26.688 56.719 11.938 1 26.69 337 GLY A O 1
ATOM 2664 N N . ASN A 1 338 ? -27.984 58.25 12.984 1 27.92 338 ASN A N 1
ATOM 2665 C CA . ASN A 1 338 ? -29.297 58.625 12.438 1 27.92 338 ASN A CA 1
ATOM 2666 C C . ASN A 1 338 ? -29.172 59.219 11.031 1 27.92 338 ASN A C 1
ATOM 2668 O O . ASN A 1 338 ? -30.062 59.938 10.578 1 27.92 338 ASN A O 1
ATOM 2672 N N . LEU A 1 339 ? -28.203 59.344 10.109 1 29.28 339 LEU A N 1
ATOM 2673 C CA . LEU A 1 339 ? -28.375 60.312 9.039 1 29.28 339 LEU A CA 1
ATOM 2674 C C . LEU A 1 339 ? -29.438 59.875 8.055 1 29.28 339 LEU A C 1
ATOM 2676 O O . LEU A 1 339 ? -29.5 58.688 7.703 1 29.28 339 LEU A O 1
ATOM 2680 N N . SER A 1 340 ? -30.578 60.594 7.723 1 31.53 340 SER A N 1
ATOM 2681 C CA . SER A 1 340 ? -31.781 60.656 6.898 1 31.53 340 SER A CA 1
ATOM 2682 C C . SER A 1 340 ? -31.469 60.406 5.43 1 31.53 340 SER A C 1
ATOM 2684 O O . SER A 1 340 ? -32.375 60.25 4.609 1 31.53 340 SER A O 1
ATOM 2686 N N . SER A 1 341 ? -30.422 61.156 4.715 1 32.38 341 SER A N 1
ATOM 2687 C CA . SER A 1 341 ? -30.406 61.562 3.312 1 32.38 341 SER A CA 1
ATOM 2688 C C . SER A 1 341 ? -30.562 60.344 2.393 1 32.38 341 SER A C 1
ATOM 2690 O O . SER A 1 341 ? -30.344 59.219 2.811 1 32.38 341 SER A O 1
ATOM 2692 N N . ASN A 1 342 ? -31.109 60.5 1.002 1 35.25 342 ASN A N 1
ATOM 2693 C CA . ASN A 1 342 ? -31.109 59.719 -0.226 1 35.25 342 ASN A CA 1
ATOM 2694 C C . ASN A 1 342 ? -29.875 58.812 -0.329 1 35.25 342 ASN A C 1
ATOM 2696 O O . ASN A 1 342 ? -29.062 58.969 -1.229 1 35.25 342 ASN A O 1
ATOM 2700 N N . GLU A 1 343 ? -28.969 58.625 0.578 1 33.88 343 GLU A N 1
ATOM 2701 C CA . GLU A 1 343 ? -27.562 58.344 0.836 1 33.88 343 GLU A CA 1
ATOM 2702 C C . GLU A 1 343 ? -27.188 56.938 0.362 1 33.88 343 GLU A C 1
ATOM 2704 O O . GLU A 1 343 ? -27.953 56 0.544 1 33.88 343 GLU A O 1
ATOM 2709 N N . CYS A 1 344 ? -26.297 56.812 -0.77 1 41.78 344 CYS A N 1
ATOM 2710 C CA . CYS A 1 344 ? -25.422 55.719 -1.146 1 41.78 344 CYS A CA 1
ATOM 2711 C C . CYS A 1 344 ? -25.188 54.781 0.03 1 41.78 344 CYS A C 1
ATOM 2713 O O . CYS A 1 344 ? -24.531 55.125 1.001 1 41.78 344 CYS A O 1
ATOM 2715 N N . ARG A 1 345 ? -26.125 54.125 0.338 1 49.75 345 ARG A N 1
ATOM 2716 C CA . ARG A 1 345 ? -26.031 53.188 1.443 1 49.75 345 ARG A CA 1
ATOM 2717 C C . ARG A 1 345 ? -24.656 52.5 1.459 1 49.75 345 ARG A C 1
ATOM 2719 O O . ARG A 1 345 ? -24.281 51.812 0.493 1 49.75 345 ARG A O 1
ATOM 2726 N N . LEU A 1 346 ? -23.656 53.031 2.023 1 61.81 346 LEU A N 1
ATOM 2727 C CA . LEU A 1 346 ? -22.281 52.594 2.225 1 61.81 346 LEU A CA 1
ATOM 2728 C C . LEU A 1 346 ? -22.25 51.125 2.684 1 61.81 346 LEU A C 1
ATOM 2730 O O . LEU A 1 346 ? -23.109 50.719 3.457 1 61.81 346 LEU A O 1
ATOM 2734 N N . PRO A 1 347 ? -21.531 50.281 1.93 1 77.38 347 PRO A N 1
ATOM 2735 C CA . PRO A 1 347 ? -21.344 48.906 2.375 1 77.38 347 PRO A CA 1
ATOM 2736 C C . PRO A 1 347 ? -21.078 48.812 3.875 1 77.38 347 PRO A C 1
ATOM 2738 O O . PRO A 1 347 ? -20.547 49.75 4.477 1 77.38 347 PRO A O 1
ATOM 2741 N N . THR A 1 348 ? -21.828 47.938 4.492 1 89.88 348 THR A N 1
ATOM 2742 C CA . THR A 1 348 ? -21.594 47.656 5.906 1 89.88 348 THR A CA 1
ATOM 2743 C C . THR A 1 348 ? -20.469 46.625 6.082 1 89.88 348 THR A C 1
ATOM 2745 O O . THR A 1 348 ? -20.422 45.625 5.387 1 89.88 348 THR A O 1
ATOM 2748 N N . LEU A 1 349 ? -19.531 47.062 6.863 1 93.88 349 LEU A N 1
ATOM 2749 C CA . LEU A 1 349 ? -18.422 46.156 7.172 1 93.88 349 LEU A CA 1
ATOM 2750 C C . LEU A 1 349 ? -18.75 45.281 8.383 1 93.88 349 LEU A C 1
ATOM 2752 O O . LEU A 1 349 ? -19.031 45.781 9.469 1 93.88 349 LEU A O 1
ATOM 2756 N N . LEU A 1 350 ? -18.828 44 8.195 1 95.75 350 LEU A N 1
ATOM 2757 C CA . LEU A 1 350 ? -19.047 43.031 9.273 1 95.75 350 LEU A CA 1
ATOM 2758 C C . LEU A 1 350 ? -17.734 42.375 9.672 1 95.75 350 LEU A C 1
ATOM 2760 O O . LEU A 1 350 ? -16.906 42.062 8.812 1 95.75 350 LEU A O 1
ATOM 2764 N N . SER A 1 351 ? -17.5 42.219 10.953 1 96.81 351 SER A N 1
ATOM 2765 C CA . SER A 1 351 ? -16.312 41.562 11.477 1 96.81 351 SER A CA 1
ATOM 2766 C C . SER A 1 351 ? -16.656 40.344 12.289 1 96.81 351 SER A C 1
ATOM 2768 O O . SER A 1 351 ? -17.641 40.344 13.047 1 96.81 351 SER A O 1
ATOM 2770 N N . PHE A 1 352 ? -15.922 39.281 12.164 1 97.75 352 PHE A N 1
ATOM 2771 C CA . PHE A 1 352 ? -16.234 38.031 12.82 1 97.75 352 PHE A CA 1
ATOM 2772 C C . PHE A 1 352 ? -15.016 37.469 13.516 1 97.75 352 PHE A C 1
ATOM 2774 O O . PHE A 1 352 ? -13.914 37.469 12.961 1 97.75 352 PHE A O 1
ATOM 2781 N N . SER A 1 353 ? -15.227 37 14.734 1 97.06 353 SER A N 1
ATOM 2782 C CA . SER A 1 353 ? -14.195 36.344 15.531 1 97.06 353 SER A CA 1
ATOM 2783 C C . SER A 1 353 ? -14.055 34.875 15.148 1 97.06 353 SER A C 1
ATOM 2785 O O . SER A 1 353 ? -14.82 34.375 14.328 1 97.06 353 SER A O 1
ATOM 2787 N N . ALA A 1 354 ? -13.031 34.219 15.797 1 97.62 354 ALA A N 1
ATOM 2788 C CA . ALA A 1 354 ? -12.82 32.812 15.562 1 97.62 354 ALA A CA 1
ATOM 2789 C C . ALA A 1 354 ? -14.055 31.984 15.961 1 97.62 354 ALA A C 1
ATOM 2791 O O . ALA A 1 354 ? -14.43 31.031 15.266 1 97.62 354 ALA A O 1
ATOM 2792 N N . ARG A 1 355 ? -14.703 32.344 17.031 1 97.06 355 ARG A N 1
ATOM 2793 C CA . ARG A 1 355 ? -15.914 31.672 17.469 1 97.06 355 ARG A CA 1
ATOM 2794 C C . ARG A 1 355 ? -17.031 31.828 16.438 1 97.06 355 ARG A C 1
ATOM 2796 O O . ARG A 1 355 ? -17.75 30.875 16.141 1 97.06 355 ARG A O 1
ATOM 2803 N N . ASP A 1 356 ? -17.188 33 15.906 1 96.94 356 ASP A N 1
ATOM 2804 C CA . ASP A 1 356 ? -18.234 33.281 14.938 1 96.94 356 ASP A CA 1
ATOM 2805 C C . ASP A 1 356 ? -18.094 32.406 13.695 1 96.94 356 ASP A C 1
ATOM 2807 O O . ASP A 1 356 ? -19.094 32 13.094 1 96.94 356 ASP A O 1
ATOM 2811 N N . VAL A 1 357 ? -16.891 32.188 13.359 1 96.81 357 VAL A N 1
ATOM 2812 C CA . VAL A 1 357 ? -16.625 31.359 12.18 1 96.81 357 VAL A CA 1
ATOM 2813 C C . VAL A 1 357 ? -16.953 29.891 12.477 1 96.81 357 VAL A C 1
ATOM 2815 O O . VAL A 1 357 ? -17.625 29.219 11.703 1 96.81 357 VAL A O 1
ATOM 2818 N N . SER A 1 358 ? -16.484 29.375 13.586 1 96.69 358 SER A N 1
ATOM 2819 C CA . SER A 1 358 ? -16.594 27.953 13.906 1 96.69 358 SER A CA 1
ATOM 2820 C C . SER A 1 358 ? -18.016 27.594 14.32 1 96.69 358 SER A C 1
ATOM 2822 O O . SER A 1 358 ? -18.438 26.438 14.188 1 96.69 358 SER A O 1
ATOM 2824 N N . ASN A 1 359 ? -18.781 28.547 14.828 1 95.12 359 ASN A N 1
ATOM 2825 C CA . ASN A 1 359 ? -20.141 28.234 15.258 1 95.12 359 ASN A CA 1
ATOM 2826 C C . ASN A 1 359 ? -21.156 28.484 14.148 1 95.12 359 ASN A C 1
ATOM 2828 O O . ASN A 1 359 ? -22.359 28.25 14.328 1 95.12 359 ASN A O 1
ATOM 2832 N N . GLY A 1 360 ? -20.734 29.062 13.039 1 96.44 360 GLY A N 1
ATOM 2833 C CA . GLY A 1 360 ? -21.594 29.203 11.875 1 96.44 360 GLY A CA 1
ATOM 2834 C C . GLY A 1 360 ? -22.172 30.594 11.711 1 96.44 360 GLY A C 1
ATOM 2835 O O . GLY A 1 360 ? -22.797 30.891 10.688 1 96.44 360 GLY A O 1
ATOM 2836 N N . ASN A 1 361 ? -21.969 31.516 12.664 1 96.75 361 ASN A N 1
ATOM 2837 C CA . ASN A 1 361 ? -22.5 32.875 12.602 1 96.75 361 ASN A CA 1
ATOM 2838 C C . ASN A 1 361 ? -22.031 33.594 11.352 1 96.75 361 ASN A C 1
ATOM 2840 O O . ASN A 1 361 ? -22.797 34.312 10.719 1 96.75 361 ASN A O 1
ATOM 2844 N N . PHE A 1 362 ? -20.844 33.469 11.062 1 97.5 362 PHE A N 1
ATOM 2845 C CA . PHE A 1 362 ? -20.281 34.094 9.875 1 97.5 362 PHE A CA 1
ATOM 2846 C C . PHE A 1 362 ? -21.016 33.625 8.617 1 97.5 362 PHE A C 1
ATOM 2848 O O . PHE A 1 362 ? -21.453 34.469 7.82 1 97.5 362 PHE A O 1
ATOM 2855 N N . PHE A 1 363 ? -21.156 32.344 8.438 1 97.56 363 PHE A N 1
ATOM 2856 C CA . PHE A 1 363 ? -21.797 31.781 7.242 1 97.56 363 PHE A CA 1
ATOM 2857 C C . PHE A 1 363 ? -23.266 32.188 7.176 1 97.56 363 PHE A C 1
ATOM 2859 O O . PHE A 1 363 ? -23.797 32.438 6.094 1 97.56 363 PHE A O 1
ATOM 2866 N N . LYS A 1 364 ? -23.922 32.281 8.305 1 97.06 364 LYS A N 1
ATOM 2867 C CA . LYS A 1 364 ? -25.297 32.719 8.352 1 97.06 364 LYS A CA 1
ATOM 2868 C C . LYS A 1 364 ? -25.406 34.188 7.914 1 97.06 364 LYS A C 1
ATOM 2870 O O . LYS A 1 364 ? -26.359 34.562 7.219 1 97.06 364 LYS A O 1
ATOM 2875 N N . ALA A 1 365 ? -24.469 34.938 8.336 1 95.88 365 ALA A N 1
ATOM 2876 C CA . ALA A 1 365 ? -24.484 36.375 8.078 1 95.88 365 ALA A CA 1
ATOM 2877 C C . ALA A 1 365 ? -24.344 36.656 6.586 1 95.88 365 ALA A C 1
ATOM 2879 O O . ALA A 1 365 ? -24.875 37.625 6.082 1 95.88 365 ALA A O 1
ATOM 2880 N N . ILE A 1 366 ? -23.641 35.812 5.895 1 95.25 366 ILE A N 1
ATOM 2881 C CA . ILE A 1 366 ? -23.375 36.125 4.492 1 95.25 366 ILE A CA 1
ATOM 2882 C C . ILE A 1 366 ? -24.219 35.219 3.6 1 95.25 366 ILE A C 1
ATOM 2884 O O . ILE A 1 366 ? -23.938 35.094 2.404 1 95.25 366 ILE A O 1
ATOM 2888 N N . LYS A 1 367 ? -25.141 34.5 4.09 1 95 367 LYS A N 1
ATOM 2889 C CA . LYS A 1 367 ? -25.938 33.5 3.406 1 95 367 LYS A CA 1
ATOM 2890 C C . LYS A 1 367 ? -26.594 34.062 2.15 1 95 367 LYS A C 1
ATOM 2892 O O . LYS A 1 367 ? -26.672 33.375 1.123 1 95 367 LYS A O 1
ATOM 2897 N N . ASP A 1 368 ? -27.047 35.281 2.178 1 92.25 368 ASP A N 1
ATOM 2898 C CA . ASP A 1 368 ? -27.781 35.906 1.067 1 92.25 368 ASP A CA 1
ATOM 2899 C C . ASP A 1 368 ? -26.812 36.406 0.001 1 92.25 368 ASP A C 1
ATOM 2901 O O . ASP A 1 368 ? -27.234 36.75 -1.107 1 92.25 368 ASP A O 1
ATOM 2905 N N . TYR A 1 369 ? -25.578 36.438 0.305 1 92.94 369 TYR A N 1
ATOM 2906 C CA . TYR A 1 369 ? -24.625 37.062 -0.598 1 92.94 369 TYR A CA 1
ATOM 2907 C C . TYR A 1 369 ? -23.656 36.031 -1.161 1 92.94 369 TYR A C 1
ATOM 2909 O O . TYR A 1 369 ? -22.953 36.281 -2.143 1 92.94 369 TYR A O 1
ATOM 2917 N N . ASP A 1 370 ? -23.578 34.906 -0.529 1 95.44 370 ASP A N 1
ATOM 2918 C CA . ASP A 1 370 ? -22.719 33.812 -0.982 1 95.44 370 ASP A CA 1
ATOM 2919 C C . ASP A 1 370 ? -23.516 32.531 -1.168 1 95.44 370 ASP A C 1
ATOM 2921 O O . ASP A 1 370 ? -23.938 31.906 -0.192 1 95.44 370 ASP A O 1
ATOM 2925 N N . PRO A 1 371 ? -23.625 32.031 -2.324 1 93.44 371 PRO A N 1
ATOM 2926 C CA . PRO A 1 371 ? -24.438 30.844 -2.586 1 93.44 371 PRO A CA 1
ATOM 2927 C C . PRO A 1 371 ? -23.875 29.578 -1.934 1 93.44 371 PRO A C 1
ATOM 2929 O O . PRO A 1 371 ? -24.594 28.594 -1.765 1 93.44 371 PRO A O 1
ATOM 2932 N N . ASP A 1 372 ? -22.625 29.594 -1.576 1 95.19 372 ASP A N 1
ATOM 2933 C CA . ASP A 1 372 ? -22 28.406 -1 1 95.19 372 ASP A CA 1
ATOM 2934 C C . ASP A 1 372 ? -22.203 28.359 0.514 1 95.19 372 ASP A C 1
ATOM 2936 O O . ASP A 1 372 ? -21.844 27.375 1.162 1 95.19 372 ASP A O 1
ATOM 2940 N N . SER A 1 373 ? -22.75 29.359 1.134 1 95.38 373 SER A N 1
ATOM 2941 C CA . SER A 1 373 ? -22.906 29.453 2.582 1 95.38 373 SER A CA 1
ATOM 2942 C C . SER A 1 373 ? -23.812 28.375 3.123 1 95.38 373 SER A C 1
ATOM 2944 O O . SER A 1 373 ? -23.594 27.844 4.215 1 95.38 373 SER A O 1
ATOM 2946 N N . GLU A 1 374 ? -24.812 28.062 2.385 1 95.5 374 GLU A N 1
ATOM 2947 C CA . GLU A 1 374 ? -25.734 27.016 2.824 1 95.5 374 GLU A CA 1
ATOM 2948 C C . GLU A 1 374 ? -25.031 25.672 2.914 1 95.5 374 GLU A C 1
ATOM 2950 O O . GLU A 1 374 ? -25.25 24.906 3.865 1 95.5 374 GLU A O 1
ATOM 2955 N N . ARG A 1 375 ? -24.344 25.344 1.919 1 95.94 375 ARG A N 1
ATOM 2956 C CA . ARG A 1 375 ? -23.578 24.094 1.912 1 95.94 375 ARG A CA 1
ATOM 2957 C C . ARG A 1 375 ? -22.578 24.062 3.061 1 95.94 375 ARG A C 1
ATOM 2959 O O . ARG A 1 375 ? -22.422 23.047 3.727 1 95.94 375 ARG A O 1
ATOM 2966 N N . ALA A 1 376 ? -21.875 25.172 3.271 1 97.19 376 ALA A N 1
ATOM 2967 C CA . ALA A 1 376 ? -20.906 25.266 4.355 1 97.19 376 ALA A CA 1
ATOM 2968 C C . ALA A 1 376 ? -21.562 25.047 5.711 1 97.19 376 ALA A C 1
ATOM 2970 O O . ALA A 1 376 ? -21.031 24.344 6.562 1 97.19 376 ALA A O 1
ATOM 2971 N N . LEU A 1 377 ? -22.719 25.641 5.859 1 97.25 377 LEU A N 1
ATOM 2972 C CA . LEU A 1 377 ? -23.469 25.484 7.102 1 97.25 377 LEU A CA 1
ATOM 2973 C C . LEU A 1 377 ? -23.922 24.047 7.285 1 97.25 377 LEU A C 1
ATOM 2975 O O . LEU A 1 377 ? -23.906 23.516 8.398 1 97.25 377 LEU A O 1
ATOM 2979 N N . TYR A 1 378 ? -24.344 23.453 6.234 1 97 378 TYR A N 1
ATOM 2980 C CA . TYR A 1 378 ? -24.781 22.062 6.285 1 97 378 TYR A CA 1
ATOM 2981 C C . TYR A 1 378 ? -23.641 21.156 6.758 1 97 378 TYR A C 1
ATOM 2983 O O . TYR A 1 378 ? -23.828 20.359 7.672 1 97 378 TYR A O 1
ATOM 2991 N N . GLN A 1 379 ? -22.484 21.312 6.18 1 97.12 379 GLN A N 1
ATOM 2992 C CA . GLN A 1 379 ? -21.344 20.469 6.539 1 97.12 379 GLN A CA 1
ATOM 2993 C C . GLN A 1 379 ? -20.875 20.781 7.957 1 97.12 379 GLN A C 1
ATOM 2995 O O . GLN A 1 379 ? -20.484 19.859 8.695 1 97.12 379 GLN A O 1
ATOM 3000 N N . LEU A 1 380 ? -20.844 22.062 8.289 1 97.12 380 LEU A N 1
ATOM 3001 C CA . LEU A 1 380 ? -20.438 22.453 9.633 1 97.12 380 LEU A CA 1
ATOM 3002 C C . LEU A 1 380 ? -21.312 21.781 10.688 1 97.12 380 LEU A C 1
ATOM 3004 O O . LEU A 1 380 ? -20.797 21.281 11.695 1 97.12 380 LEU A O 1
ATOM 3008 N N . ASN A 1 381 ? -22.547 21.719 10.43 1 95.56 381 ASN A N 1
ATOM 3009 C CA . ASN A 1 381 ? -23.469 21.094 11.367 1 95.56 381 ASN A CA 1
ATOM 3010 C C . ASN A 1 381 ? -23.344 19.578 11.359 1 95.56 381 ASN A C 1
ATOM 3012 O O . ASN A 1 381 ? -23.109 18.953 12.398 1 95.56 381 ASN A O 1
ATOM 3016 N N . LYS A 1 382 ? -23.422 19.016 10.234 1 95.44 382 LYS A N 1
ATOM 3017 C CA . LYS A 1 382 ? -23.5 17.562 10.094 1 95.44 382 LYS A CA 1
ATOM 3018 C C . LYS A 1 382 ? -22.172 16.906 10.422 1 95.44 382 LYS A C 1
ATOM 3020 O O . LYS A 1 382 ? -22.125 15.906 11.148 1 95.44 382 LYS A O 1
ATOM 3025 N N . SER A 1 383 ? -21.094 17.438 9.945 1 95.94 383 SER A N 1
ATOM 3026 C CA . SER A 1 383 ? -19.812 16.75 9.984 1 95.94 383 SER A CA 1
ATOM 3027 C C . SER A 1 383 ? -18.984 17.172 11.188 1 95.94 383 SER A C 1
ATOM 3029 O O . SER A 1 383 ? -18.016 16.516 11.562 1 95.94 383 SER A O 1
ATOM 3031 N N . TYR A 1 384 ? -19.359 18.25 11.859 1 95.69 384 TYR A N 1
ATOM 3032 C CA . TYR A 1 384 ? -18.5 18.734 12.93 1 95.69 384 TYR A CA 1
ATOM 3033 C C . TYR A 1 384 ? -19.297 18.953 14.211 1 95.69 384 TYR A C 1
ATOM 3035 O O . TYR A 1 384 ? -19.094 18.25 15.211 1 95.69 384 TYR A O 1
ATOM 3043 N N . HIS A 1 385 ? -20.344 19.75 14.164 1 93.81 385 HIS A N 1
ATOM 3044 C CA . HIS A 1 385 ? -21.125 20.016 15.375 1 93.81 385 HIS A CA 1
ATOM 3045 C C . HIS A 1 385 ? -21.844 18.75 15.852 1 93.81 385 HIS A C 1
ATOM 3047 O O . HIS A 1 385 ? -21.938 18.5 17.047 1 93.81 385 HIS A O 1
ATOM 3053 N N . GLU A 1 386 ? -22.344 18 14.891 1 92.06 386 GLU A N 1
ATOM 3054 C CA . GLU A 1 386 ? -23.125 16.812 15.227 1 92.06 386 GLU A CA 1
ATOM 3055 C C . GLU A 1 386 ? -22.344 15.531 14.922 1 92.06 386 GLU A C 1
ATOM 3057 O O . GLU A 1 386 ? -22.938 14.477 14.695 1 92.06 386 GLU A O 1
ATOM 3062 N N . ASP A 1 387 ? -21.062 15.703 14.82 1 93.88 387 ASP A N 1
ATOM 3063 C CA . ASP A 1 387 ? -20.234 14.523 14.602 1 93.88 387 ASP A CA 1
ATOM 3064 C C . ASP A 1 387 ? -20.484 13.469 15.68 1 93.88 387 ASP A C 1
ATOM 3066 O O . ASP A 1 387 ? -20.594 13.797 16.859 1 93.88 387 ASP A O 1
ATOM 3070 N N . PRO A 1 388 ? -20.562 12.18 15.305 1 91.44 388 PRO A N 1
ATOM 3071 C CA . PRO A 1 388 ? -20.922 11.133 16.266 1 91.44 388 PRO A CA 1
ATOM 3072 C C . PRO A 1 388 ? -19.797 10.828 17.25 1 91.44 388 PRO A C 1
ATOM 3074 O O . PRO A 1 388 ? -20.031 10.18 18.281 1 91.44 388 PRO A O 1
ATOM 3077 N N . VAL A 1 389 ? -18.625 11.258 17 1 93.25 389 VAL A N 1
ATOM 3078 C CA . VAL A 1 389 ? -17.5 10.922 17.859 1 93.25 389 VAL A CA 1
ATOM 3079 C C . VAL A 1 389 ? -17.125 12.133 18.719 1 93.25 389 VAL A C 1
ATOM 3081 O O . VAL A 1 389 ? -16.953 12.008 19.938 1 93.25 389 VAL A O 1
ATOM 3084 N N . MET A 1 390 ? -16.969 13.312 18.062 1 92.75 390 MET A N 1
ATOM 3085 C CA . MET A 1 390 ? -16.594 14.531 18.781 1 92.75 390 MET A CA 1
ATOM 3086 C C . MET A 1 390 ? -16.766 15.758 17.891 1 92.75 390 MET A C 1
ATOM 3088 O O . MET A 1 390 ? -16.781 15.641 16.656 1 92.75 390 MET A O 1
ATOM 3092 N N . ASN A 1 391 ? -16.891 16.875 18.484 1 93.19 391 ASN A N 1
ATOM 3093 C CA . ASN A 1 391 ? -16.75 18.141 17.781 1 93.19 391 ASN A CA 1
ATOM 3094 C C . ASN A 1 391 ? -15.289 18.562 17.672 1 93.19 391 ASN A C 1
ATOM 3096 O O . ASN A 1 391 ? -14.688 19 18.672 1 93.19 391 ASN A O 1
ATOM 3100 N N . PRO A 1 392 ? -14.742 18.516 16.5 1 93.19 392 PRO A N 1
ATOM 3101 C CA . PRO A 1 392 ? -13.305 18.781 16.375 1 93.19 392 PRO A CA 1
ATOM 3102 C C . PRO A 1 392 ? -12.969 20.266 16.484 1 93.19 392 PRO A C 1
ATOM 3104 O O . PRO A 1 392 ? -11.797 20.625 16.594 1 93.19 392 PRO A O 1
ATOM 3107 N N . LEU A 1 393 ? -13.969 21.156 16.453 1 96.19 393 LEU A N 1
ATOM 3108 C CA . LEU A 1 393 ? -13.742 22.594 16.516 1 96.19 393 LEU A CA 1
ATOM 3109 C C . LEU A 1 393 ? -13.781 23.094 17.953 1 96.19 393 LEU A C 1
ATOM 3111 O O . LEU A 1 393 ? -14.5 24.047 18.266 1 96.19 393 LEU A O 1
ATOM 3115 N N . THR A 1 394 ? -13.086 22.406 18.766 1 95.25 394 THR A N 1
ATOM 3116 C CA . THR A 1 394 ? -12.836 22.734 20.156 1 95.25 394 THR A CA 1
ATOM 3117 C C . THR A 1 394 ? -11.375 22.469 20.531 1 95.25 394 THR A C 1
ATOM 3119 O O . THR A 1 394 ? -10.688 21.703 19.859 1 95.25 394 THR A O 1
ATOM 3122 N N . PRO A 1 395 ? -10.922 23.141 21.531 1 94.88 395 PRO A N 1
ATOM 3123 C CA . PRO A 1 395 ? -9.516 22.953 21.891 1 94.88 395 PRO A CA 1
ATOM 3124 C C . PRO A 1 395 ? -9.203 21.531 22.328 1 94.88 395 PRO A C 1
ATOM 3126 O O . PRO A 1 395 ? -10.07 20.844 22.891 1 94.88 395 PRO A O 1
ATOM 3129 N N . TRP A 1 396 ? -7.992 21.062 22.062 1 95.12 396 TRP A N 1
ATOM 3130 C CA . TRP A 1 396 ? -7.52 19.719 22.375 1 95.12 396 TRP A CA 1
ATOM 3131 C C . TRP A 1 396 ? -6.711 19.719 23.672 1 95.12 396 TRP A C 1
ATOM 3133 O O . TRP A 1 396 ? -5.613 20.281 23.719 1 95.12 396 TRP A O 1
ATOM 3143 N N . GLU A 1 397 ? -7.223 19.141 24.703 1 93.25 397 GLU A N 1
ATOM 3144 C CA . GLU A 1 397 ? -6.438 18.938 25.922 1 93.25 397 GLU A CA 1
ATOM 3145 C C . GLU A 1 397 ? -5.316 17.922 25.688 1 93.25 397 GLU A C 1
ATOM 3147 O O . GLU A 1 397 ? -5.316 17.203 24.688 1 93.25 397 GLU A O 1
ATOM 3152 N N . ARG A 1 398 ? -4.355 17.875 26.594 1 95.19 398 ARG A N 1
ATOM 3153 C CA . ARG A 1 398 ? -3.234 16.969 26.453 1 95.19 398 ARG A CA 1
ATOM 3154 C C . ARG A 1 398 ? -3.723 15.531 26.234 1 95.19 398 ARG A C 1
ATOM 3156 O O . ARG A 1 398 ? -4.535 15.023 27 1 95.19 398 ARG A O 1
ATOM 3163 N N . PRO A 1 399 ? -3.309 14.875 25.172 1 96.38 399 PRO A N 1
ATOM 3164 C CA . PRO A 1 399 ? -3.725 13.484 24.953 1 96.38 399 PRO A CA 1
ATOM 3165 C C . PRO A 1 399 ? -3.27 12.555 26.078 1 96.38 399 PRO A C 1
ATOM 3167 O O . PRO A 1 399 ? -2.232 12.797 26.703 1 96.38 399 PRO A O 1
ATOM 3170 N N . PRO A 1 400 ? -4.059 11.539 26.375 1 95 400 PRO A N 1
ATOM 3171 C CA . PRO A 1 400 ? -3.729 10.617 27.469 1 95 400 PRO A CA 1
ATOM 3172 C C . PRO A 1 400 ? -2.605 9.648 27.109 1 95 400 PRO A C 1
ATOM 3174 O O . PRO A 1 400 ? -2.785 8.43 27.188 1 95 400 PRO A O 1
ATOM 3177 N N . LEU A 1 401 ? -1.466 10.156 26.719 1 97.31 401 LEU A N 1
ATOM 3178 C CA . LEU A 1 401 ? -0.274 9.414 26.344 1 97.31 401 LEU A CA 1
ATOM 3179 C C . LEU A 1 401 ? 0.892 9.727 27.266 1 97.31 401 LEU A C 1
ATOM 3181 O O . LEU A 1 401 ? 0.938 10.805 27.859 1 97.31 401 LEU A O 1
ATOM 3185 N N . LYS A 1 402 ? 1.791 8.844 27.375 1 95.69 402 LYS A N 1
ATOM 3186 C CA . LYS A 1 402 ? 2.904 9 28.312 1 95.69 402 LYS A CA 1
ATOM 3187 C C . LYS A 1 402 ? 3.877 10.07 27.828 1 95.69 402 LYS A C 1
ATOM 3189 O O . LYS A 1 402 ? 4.281 10.945 28.609 1 95.69 402 LYS A O 1
ATOM 3194 N N . ASN A 1 403 ? 4.277 9.977 26.594 1 96.88 403 ASN A N 1
ATOM 3195 C CA . ASN A 1 403 ? 5.266 10.891 26.031 1 96.88 403 ASN A CA 1
ATOM 3196 C C . ASN A 1 403 ? 4.676 11.711 24.891 1 96.88 403 ASN A C 1
ATOM 3198 O O . ASN A 1 403 ? 4.293 11.164 23.844 1 96.88 403 ASN A O 1
ATOM 3202 N N . VAL A 1 404 ? 4.629 13.031 25.078 1 98.19 404 VAL A N 1
ATOM 3203 C CA . VAL A 1 404 ? 4.043 13.898 24.078 1 98.19 404 VAL A CA 1
ATOM 3204 C C . VAL A 1 404 ? 5.035 15 23.703 1 98.19 404 VAL A C 1
ATOM 3206 O O . VAL A 1 404 ? 5.535 15.711 24.578 1 98.19 404 VAL A O 1
ATOM 3209 N N . PHE A 1 405 ? 5.32 15.094 22.453 1 98.44 405 PHE A N 1
ATOM 3210 C CA . PHE A 1 405 ? 6.18 16.141 21.891 1 98.44 405 PHE A CA 1
ATOM 3211 C C . PHE A 1 405 ? 5.418 17 20.906 1 98.44 405 PHE A C 1
ATOM 3213 O O . PHE A 1 405 ? 4.746 16.484 20.016 1 98.44 405 PHE A O 1
ATOM 3220 N N . CYS A 1 406 ? 5.434 18.234 21.125 1 98.38 406 CYS A N 1
ATOM 3221 C CA . CYS A 1 406 ? 4.855 19.203 20.203 1 98.38 406 CYS A CA 1
ATOM 3222 C C . CYS A 1 406 ? 5.941 20.016 19.5 1 98.38 406 CYS A C 1
ATOM 3224 O O . CYS A 1 406 ? 6.746 20.672 20.156 1 98.38 406 CYS A O 1
ATOM 3226 N N . ILE A 1 407 ? 5.949 19.969 18.172 1 98.62 407 ILE A N 1
ATOM 3227 C CA . ILE A 1 407 ? 7.035 20.578 17.406 1 98.62 407 ILE A CA 1
ATOM 3228 C C . ILE A 1 407 ? 6.457 21.5 16.328 1 98.62 407 ILE A C 1
ATOM 3230 O O . ILE A 1 407 ? 5.566 21.094 15.57 1 98.62 407 ILE A O 1
ATOM 3234 N N . TYR A 1 408 ? 6.953 22.75 16.219 1 98.38 408 TYR A N 1
ATOM 3235 C CA . TYR A 1 408 ? 6.477 23.641 15.164 1 98.38 408 TYR A CA 1
ATOM 3236 C C . TYR A 1 408 ? 7.48 24.75 14.891 1 98.38 408 TYR A C 1
ATOM 3238 O O . TYR A 1 408 ? 8.391 24.984 15.695 1 98.38 408 TYR A O 1
ATOM 3246 N N . GLY A 1 409 ? 7.328 25.344 13.719 1 98 409 GLY A N 1
ATOM 3247 C CA . GLY A 1 409 ? 8.133 26.5 13.359 1 98 409 GLY A CA 1
ATOM 3248 C C . GLY A 1 409 ? 7.551 27.812 13.844 1 98 409 GLY A C 1
ATOM 3249 O O . GLY A 1 409 ? 6.336 27.938 13.992 1 98 409 GLY A O 1
ATOM 3250 N N . VAL A 1 410 ? 8.477 28.828 14.07 1 96.12 410 VAL A N 1
ATOM 3251 C CA . VAL A 1 410 ? 8.023 30.141 14.523 1 96.12 410 VAL A CA 1
ATOM 3252 C C . VAL A 1 410 ? 8.758 31.234 13.75 1 96.12 410 VAL A C 1
ATOM 3254 O O . VAL A 1 410 ? 9.672 30.953 12.977 1 96.12 410 VAL A O 1
ATOM 3257 N N . ASP A 1 411 ? 8.266 32.469 13.891 1 95.06 411 ASP A N 1
ATOM 3258 C CA . ASP A 1 411 ? 8.906 33.688 13.422 1 95.06 411 ASP A CA 1
ATOM 3259 C C . ASP A 1 411 ? 8.836 33.781 11.898 1 95.06 411 ASP A C 1
ATOM 3261 O O . ASP A 1 411 ? 9.781 34.25 11.266 1 95.06 411 ASP A O 1
ATOM 3265 N N . LEU A 1 412 ? 7.801 33.281 11.391 1 96.62 412 LEU A N 1
ATOM 3266 C CA . LEU A 1 412 ? 7.496 33.5 9.977 1 96.62 412 LEU A CA 1
ATOM 3267 C C . LEU A 1 412 ? 6.211 34.312 9.82 1 96.62 412 LEU A C 1
ATOM 3269 O O . LEU A 1 412 ? 5.262 34.125 10.586 1 96.62 412 LEU A O 1
ATOM 3273 N N . ARG A 1 413 ? 6.258 35.188 8.828 1 96.31 413 ARG A N 1
ATOM 3274 C CA . ARG A 1 413 ? 5.051 35.969 8.508 1 96.31 413 ARG A CA 1
ATOM 3275 C C . ARG A 1 413 ? 3.873 35.031 8.258 1 96.31 413 ARG A C 1
ATOM 3277 O O . ARG A 1 413 ? 3.945 34.125 7.398 1 96.31 413 ARG A O 1
ATOM 3284 N N . THR A 1 414 ? 2.791 35.188 9.094 1 97.81 414 THR A N 1
ATOM 3285 C CA . THR A 1 414 ? 1.672 34.25 9.031 1 97.81 414 THR A CA 1
ATOM 3286 C C . THR A 1 414 ? 0.345 35 8.969 1 97.81 414 THR A C 1
ATOM 3288 O O . THR A 1 414 ? 0.138 35.969 9.703 1 97.81 414 THR A O 1
ATOM 3291 N N . GLU A 1 415 ? -0.541 34.594 8.117 1 97.31 415 GLU A N 1
ATOM 3292 C CA . GLU A 1 415 ? -1.848 35.219 7.969 1 97.31 415 GLU A CA 1
ATOM 3293 C C . GLU A 1 415 ? -2.764 34.906 9.141 1 97.31 415 GLU A C 1
ATOM 3295 O O . GLU A 1 415 ? -2.848 33.75 9.562 1 97.31 415 GLU A O 1
ATOM 3300 N N . VAL A 1 416 ? -3.494 35.969 9.648 1 97.88 416 VAL A N 1
ATOM 3301 C CA . VAL A 1 416 ? -4.324 35.719 10.828 1 97.88 416 VAL A CA 1
ATOM 3302 C C . VAL A 1 416 ? -5.719 36.281 10.602 1 97.88 416 VAL A C 1
ATOM 3304 O O . VAL A 1 416 ? -6.652 36 11.352 1 97.88 416 VAL A O 1
ATOM 3307 N N . GLY A 1 417 ? -5.898 37.062 9.555 1 97.12 417 GLY A N 1
ATOM 3308 C CA . GLY A 1 417 ? -7.191 37.656 9.266 1 97.12 417 GLY A CA 1
ATOM 3309 C C . GLY A 1 417 ? -7.289 38.219 7.867 1 97.12 417 GLY A C 1
ATOM 3310 O O . GLY A 1 417 ? -6.27 38.469 7.219 1 97.12 417 GLY A O 1
ATOM 3311 N N . TYR A 1 418 ? -8.531 38.469 7.461 1 97.62 418 TYR A N 1
ATOM 3312 C CA . TYR A 1 418 ? -8.734 38.938 6.086 1 97.62 418 TYR A CA 1
ATOM 3313 C C . TYR A 1 418 ? -9.797 40.031 6.02 1 97.62 418 TYR A C 1
ATOM 3315 O O . TYR A 1 418 ? -10.656 40.125 6.902 1 97.62 418 TYR A O 1
ATOM 3323 N N . TYR A 1 419 ? -9.664 40.781 5.02 1 96.94 419 TYR A N 1
ATOM 3324 C CA . TYR A 1 419 ? -10.719 41.688 4.582 1 96.94 419 TYR A CA 1
ATOM 3325 C C . TYR A 1 419 ? -11.242 41.281 3.205 1 96.94 419 TYR A C 1
ATOM 3327 O O . TYR A 1 419 ? -10.453 41.031 2.285 1 96.94 419 TYR A O 1
ATOM 3335 N N . TYR A 1 420 ? -12.531 41.188 3.102 1 97.25 420 TYR A N 1
ATOM 3336 C CA . TYR A 1 420 ? -13.156 40.812 1.835 1 97.25 420 TYR A CA 1
ATOM 3337 C C . TYR A 1 420 ? -14.227 41.844 1.44 1 97.25 420 TYR A C 1
ATOM 3339 O O . TYR A 1 420 ? -14.828 42.469 2.303 1 97.25 420 TYR A O 1
ATOM 3347 N N . ALA A 1 421 ? -14.406 42 0.18 1 96.31 421 ALA A N 1
ATOM 3348 C CA . ALA A 1 421 ? -15.469 42.781 -0.426 1 96.31 421 ALA A CA 1
ATOM 3349 C C . ALA A 1 421 ? -16.047 42.062 -1.65 1 96.31 421 ALA A C 1
ATOM 3351 O O . ALA A 1 421 ? -15.422 41.188 -2.215 1 96.31 421 ALA A O 1
ATOM 3352 N N . PRO A 1 422 ? -17.312 42.406 -1.957 1 95.12 422 PRO A N 1
ATOM 3353 C CA . PRO A 1 422 ? -17.859 41.844 -3.186 1 95.12 422 PRO A CA 1
ATOM 3354 C C . PRO A 1 422 ? -17.031 42.188 -4.418 1 95.12 422 PRO A C 1
ATOM 3356 O O . PRO A 1 422 ? -16.578 43.312 -4.574 1 95.12 422 PRO A O 1
ATOM 3359 N N . SER A 1 423 ? -16.828 41.219 -5.25 1 95 423 SER A N 1
ATOM 3360 C CA . SER A 1 423 ? -16.016 41.406 -6.449 1 95 423 SER A CA 1
ATOM 3361 C C . SER A 1 423 ? -16.891 41.844 -7.625 1 95 423 SER A C 1
ATOM 3363 O O . SER A 1 423 ? -16.375 42.375 -8.617 1 95 423 SER A O 1
ATOM 3365 N N . GLY A 1 424 ? -18.156 41.625 -7.578 1 92.06 424 GLY A N 1
ATOM 3366 C CA . GLY A 1 424 ? -19.047 41.875 -8.695 1 92.06 424 GLY A CA 1
ATOM 3367 C C . GLY A 1 424 ? -19.141 40.719 -9.664 1 92.06 424 GLY A C 1
ATOM 3368 O O . GLY A 1 424 ? -19.938 40.75 -10.609 1 92.06 424 GLY A O 1
ATOM 3369 N N . LYS A 1 425 ? -18.375 39.75 -9.477 1 95.38 425 LYS A N 1
ATOM 3370 C CA . LYS A 1 425 ? -18.406 38.562 -10.312 1 95.38 425 LYS A CA 1
ATOM 3371 C C . LYS A 1 425 ? -19.281 37.5 -9.688 1 95.38 425 LYS A C 1
ATOM 3373 O O . LYS A 1 425 ? -19.625 37.562 -8.508 1 95.38 425 LYS A O 1
ATOM 3378 N N . PRO A 1 426 ? -19.672 36.594 -10.477 1 95 426 PRO A N 1
ATOM 3379 C CA . PRO A 1 426 ? -20.469 35.5 -9.914 1 95 426 PRO A CA 1
ATOM 3380 C C . PRO A 1 426 ? -19.609 34.469 -9.18 1 95 426 PRO A C 1
ATOM 3382 O O . PRO A 1 426 ? -18.391 34.5 -9.273 1 95 426 PRO A O 1
ATOM 3385 N N . TYR A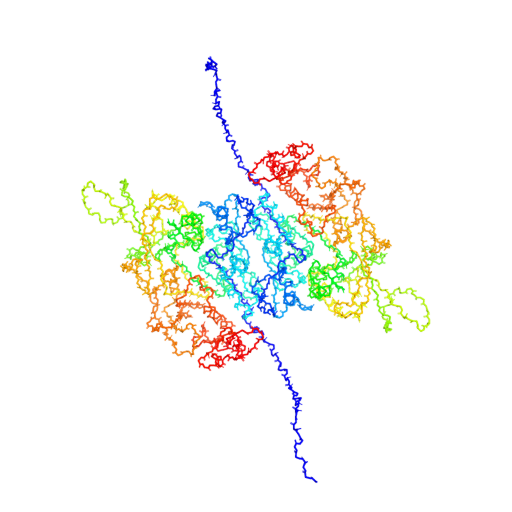 1 427 ? -20.281 33.625 -8.406 1 94.44 427 TYR A N 1
ATOM 3386 C CA . TYR A 1 427 ? -19.625 32.5 -7.785 1 94.44 427 TYR A CA 1
ATOM 3387 C C . TYR A 1 427 ? -18.891 31.641 -8.828 1 94.44 427 TYR A C 1
ATOM 3389 O O . TYR A 1 427 ? -19.438 31.391 -9.906 1 94.44 427 TYR A O 1
ATOM 3397 N N . PRO A 1 428 ? -17.641 31.281 -8.602 1 96.19 428 PRO A N 1
ATOM 3398 C CA . PRO A 1 428 ? -16.938 31.219 -7.316 1 96.19 428 PRO A CA 1
ATOM 3399 C C . PRO A 1 428 ? -16.031 32.438 -7.074 1 96.19 428 PRO A C 1
ATOM 3401 O O . PRO A 1 428 ? -15.281 32.438 -6.098 1 96.19 428 PRO A O 1
ATOM 3404 N N . ASP A 1 429 ? -16.141 33.438 -7.914 1 96.38 429 ASP A N 1
ATOM 3405 C CA . ASP A 1 429 ? -15.25 34.594 -7.832 1 96.38 429 ASP A CA 1
ATOM 3406 C C . ASP A 1 429 ? -15.961 35.812 -7.227 1 96.38 429 ASP A C 1
ATOM 3408 O O . ASP A 1 429 ? -15.586 36.938 -7.496 1 96.38 429 ASP A O 1
ATOM 3412 N N . ASN A 1 430 ? -16.969 35.625 -6.441 1 95.81 430 ASN A N 1
ATOM 3413 C CA . ASN A 1 430 ? -17.875 36.688 -6.016 1 95.81 430 ASN A CA 1
ATOM 3414 C C . ASN A 1 430 ? -17.281 37.5 -4.875 1 95.81 430 ASN A C 1
ATOM 3416 O O . ASN A 1 430 ? -17.844 38.531 -4.473 1 95.81 430 ASN A O 1
ATOM 3420 N N . TRP A 1 431 ? -16.203 37.062 -4.297 1 96.88 431 TRP A N 1
ATOM 3421 C CA . TRP A 1 431 ? -15.523 37.812 -3.24 1 96.88 431 TRP A CA 1
ATOM 3422 C C . TRP A 1 431 ? -14.117 38.219 -3.674 1 96.88 431 TRP A C 1
ATOM 3424 O O . TRP A 1 431 ? -13.445 37.469 -4.398 1 96.88 431 TRP A O 1
ATOM 3434 N N . MET A 1 432 ? -13.711 39.344 -3.266 1 95.88 432 MET A N 1
ATOM 3435 C CA . MET A 1 432 ? -12.352 39.812 -3.486 1 95.88 432 MET A CA 1
ATOM 3436 C C . MET A 1 432 ? -11.641 40.094 -2.16 1 95.88 432 MET A C 1
ATOM 3438 O O . MET A 1 432 ? -12.172 40.781 -1.294 1 95.88 432 MET A O 1
ATOM 3442 N N . LYS A 1 433 ? -10.5 39.5 -1.984 1 95.31 433 LYS A N 1
ATOM 3443 C CA . LYS A 1 433 ? -9.672 39.781 -0.811 1 95.31 433 LYS A CA 1
ATOM 3444 C C . LYS A 1 433 ? -9.031 41.156 -0.891 1 95.31 433 LYS A C 1
ATOM 3446 O O . LYS A 1 433 ? -8.133 41.375 -1.703 1 95.31 433 LYS A O 1
ATOM 3451 N N . THR A 1 434 ? -9.445 42.062 -0.047 1 95.69 434 THR A N 1
ATOM 3452 C CA . THR A 1 434 ? -9.008 43.438 -0.151 1 95.69 434 THR A CA 1
ATOM 3453 C C . THR A 1 434 ? -7.793 43.688 0.738 1 95.69 434 THR A C 1
ATOM 3455 O O . THR A 1 434 ? -7.027 44.625 0.502 1 95.69 434 THR A O 1
ATOM 3458 N N . ASP A 1 435 ? -7.695 42.938 1.752 1 96.06 435 ASP A N 1
ATOM 3459 C CA . ASP A 1 435 ? -6.543 43.094 2.637 1 96.06 435 ASP A CA 1
ATOM 3460 C C . ASP A 1 435 ? -6.301 41.812 3.43 1 96.06 435 ASP A C 1
ATOM 3462 O O . ASP A 1 435 ? -7.168 40.938 3.488 1 96.06 435 ASP A O 1
ATOM 3466 N N . VAL A 1 436 ? -5.098 41.656 3.906 1 97.44 436 VAL A N 1
ATOM 3467 C CA . VAL A 1 436 ? -4.688 40.531 4.742 1 97.44 436 VAL A CA 1
ATOM 3468 C C . VAL A 1 436 ? -3.965 41.031 5.984 1 97.44 436 VAL A C 1
ATOM 3470 O O . VAL A 1 436 ? -3.178 42 5.902 1 97.44 436 VAL A O 1
ATOM 3473 N N . ILE A 1 437 ? -4.285 40.531 7.148 1 97.5 437 ILE A N 1
ATOM 3474 C CA . ILE A 1 437 ? -3.576 40.844 8.383 1 97.5 437 ILE A CA 1
ATOM 3475 C C . ILE A 1 437 ? -2.57 39.719 8.695 1 97.5 437 ILE A C 1
ATOM 3477 O O . ILE A 1 437 ? -2.924 38.531 8.711 1 97.5 437 ILE A O 1
ATOM 3481 N N . TYR A 1 438 ? -1.36 40.125 8.93 1 97.5 438 TYR A N 1
ATOM 3482 C CA . TYR A 1 438 ? -0.276 39.188 9.227 1 97.5 438 TYR A CA 1
ATOM 3483 C C . TYR A 1 438 ? 0.191 39.344 10.672 1 97.5 438 TYR A C 1
ATOM 3485 O O . TYR A 1 438 ? 0.152 40.469 11.227 1 97.5 438 TYR A O 1
ATOM 3493 N N . GLU A 1 439 ? 0.522 38.312 11.297 1 96.19 439 GLU A N 1
ATOM 3494 C CA . GLU A 1 439 ? 1.342 38.375 12.5 1 96.19 439 GLU A CA 1
ATOM 3495 C C . GLU A 1 439 ? 2.828 38.281 12.164 1 96.19 439 GLU A C 1
ATOM 3497 O O . GLU A 1 439 ? 3.246 37.406 11.398 1 96.19 439 GLU A O 1
ATOM 3502 N N . ILE A 1 440 ? 3.559 39.156 12.656 1 93.06 440 ILE A N 1
ATOM 3503 C CA . ILE A 1 440 ? 5 39.25 12.43 1 93.06 440 ILE A CA 1
ATOM 3504 C C . ILE A 1 440 ? 5.711 39.594 13.742 1 93.06 440 ILE A C 1
ATOM 3506 O O . ILE A 1 440 ? 5.57 40.688 14.25 1 93.06 440 ILE A O 1
ATOM 3510 N N . GLU A 1 441 ? 6.512 38.75 14.234 1 84.06 441 GLU A N 1
ATOM 3511 C CA . GLU A 1 441 ? 7.379 38.938 15.391 1 84.06 441 GLU A CA 1
ATOM 3512 C C . GLU A 1 441 ? 6.648 39.656 16.531 1 84.06 441 GLU A C 1
ATOM 3514 O O . GLU A 1 441 ? 7.113 40.688 17.016 1 84.06 441 GLU A O 1
ATOM 3519 N N . GLY A 1 442 ? 5.449 39.219 16.781 1 85 442 GLY A N 1
ATOM 3520 C CA . GLY A 1 442 ? 4.703 39.656 17.953 1 85 442 GLY A CA 1
ATOM 3521 C C . GLY A 1 442 ? 3.814 40.875 17.688 1 85 442 GLY A C 1
ATOM 3522 O O . GLY A 1 442 ? 3.273 41.469 18.609 1 85 442 GLY A O 1
ATOM 3523 N N . SER A 1 443 ? 3.697 41.25 16.438 1 93 443 SER A N 1
ATOM 3524 C CA . SER A 1 443 ? 2.828 42.344 16.047 1 93 443 SER A CA 1
ATOM 3525 C C . SER A 1 443 ? 1.934 41.969 14.875 1 93 443 SER A C 1
ATOM 3527 O O . SER A 1 443 ? 2.16 40.938 14.227 1 93 443 SER A O 1
ATOM 3529 N N . LEU A 1 444 ? 0.916 42.812 14.719 1 96.88 444 LEU A N 1
ATOM 3530 C CA . LEU A 1 444 ? 0.001 42.594 13.602 1 96.88 444 LEU A CA 1
ATOM 3531 C C . LEU A 1 444 ? 0.12 43.688 12.57 1 96.88 444 LEU A C 1
ATOM 3533 O O . LEU A 1 444 ? 0.137 44.875 12.93 1 96.88 444 LEU A O 1
ATOM 3537 N N . TYR A 1 445 ? 0.298 43.281 11.367 1 96.25 445 TYR A N 1
ATOM 3538 C CA . TYR A 1 445 ? 0.408 44.25 10.273 1 96.25 445 TYR A CA 1
ATOM 3539 C C . TYR A 1 445 ? -0.525 43.875 9.125 1 96.25 445 TYR A C 1
ATOM 3541 O O . TYR A 1 445 ? -0.707 42.688 8.82 1 96.25 445 TYR A O 1
ATOM 3549 N N . SER A 1 446 ? -1.092 44.875 8.531 1 95 446 SER A N 1
ATOM 3550 C CA . SER A 1 446 ? -1.833 44.656 7.293 1 95 446 SER A CA 1
ATOM 3551 C C . SER A 1 446 ? -0.892 44.5 6.105 1 95 446 SER A C 1
ATOM 3553 O O . SER A 1 446 ? 0.295 44.812 6.199 1 95 446 SER A O 1
ATOM 3555 N N . ARG A 1 447 ? -1.42 43.906 5.043 1 93 447 ARG A N 1
ATOM 3556 C CA . ARG A 1 447 ? -0.637 43.75 3.824 1 93 447 ARG A CA 1
ATOM 3557 C C . ARG A 1 447 ? -0.091 45.094 3.344 1 93 447 ARG A C 1
ATOM 3559 O O . ARG A 1 447 ? 1.008 45.156 2.789 1 93 447 ARG A O 1
ATOM 3566 N N . SER A 1 448 ? -0.835 46.188 3.629 1 87.38 448 SER A N 1
ATOM 3567 C CA . SER A 1 448 ? -0.444 47.531 3.215 1 87.38 448 SER A CA 1
ATOM 3568 C C . SER A 1 448 ? 0.615 48.125 4.148 1 87.38 448 SER A C 1
ATOM 3570 O O . SER A 1 448 ? 1.108 49.219 3.922 1 87.38 448 SER A O 1
ATOM 3572 N N . GLY A 1 449 ? 0.913 47.406 5.227 1 87 449 GLY A N 1
ATOM 3573 C CA . GLY A 1 449 ? 1.988 47.844 6.113 1 87 449 GLY A CA 1
ATOM 3574 C C . GLY A 1 449 ? 1.496 48.562 7.344 1 87 449 GLY A C 1
ATOM 3575 O O . GLY A 1 449 ? 2.299 49.031 8.156 1 87 449 GLY A O 1
ATOM 3576 N N . ASN A 1 450 ? 0.222 48.656 7.492 1 91.31 450 ASN A N 1
ATOM 3577 C CA . ASN A 1 450 ? -0.335 49.375 8.648 1 91.31 450 ASN A CA 1
ATOM 3578 C C . ASN A 1 450 ? -0.396 48.469 9.875 1 91.31 450 ASN A C 1
ATOM 3580 O O . ASN A 1 450 ? -0.68 47.281 9.766 1 91.31 450 ASN A O 1
ATOM 3584 N N . LEU A 1 451 ? -0.073 49.094 10.977 1 93.25 451 LEU A N 1
ATOM 3585 C CA . LEU A 1 451 ? -0.247 48.375 12.25 1 93.25 451 LEU A CA 1
ATOM 3586 C C . LEU A 1 451 ? -1.727 48.188 12.562 1 93.25 451 LEU A C 1
ATOM 3588 O O . LEU A 1 451 ? -2.527 49.125 12.383 1 93.25 451 LEU A O 1
ATOM 3592 N N . VAL A 1 452 ? -2.049 47.031 12.945 1 92.75 452 VAL A N 1
ATOM 3593 C CA . VAL A 1 452 ? -3.438 46.688 13.234 1 92.75 452 VAL A CA 1
ATOM 3594 C C . VAL A 1 452 ? -3.592 46.375 14.727 1 92.75 452 VAL A C 1
ATOM 3596 O O . VAL A 1 452 ? -2.713 45.781 15.328 1 92.75 452 VAL A O 1
ATOM 3599 N N . ASP A 1 453 ? -4.695 46.875 15.25 1 88.44 453 ASP A N 1
ATOM 3600 C CA . ASP A 1 453 ? -5 46.562 16.656 1 88.44 453 ASP A CA 1
ATOM 3601 C C . ASP A 1 453 ? -5.406 45.125 16.812 1 88.44 453 ASP A C 1
ATOM 3603 O O . ASP A 1 453 ? -6.102 44.562 15.969 1 88.44 453 ASP A O 1
ATOM 3607 N N . GLY A 1 454 ? -4.949 44.438 17.844 1 93.44 454 GLY A N 1
ATOM 3608 C CA . GLY A 1 454 ? -5.262 43.062 18.188 1 93.44 454 GLY A CA 1
ATOM 3609 C C . GLY A 1 454 ? -4.434 42.531 19.344 1 93.44 454 GLY A C 1
ATOM 3610 O O . GLY A 1 454 ? -3.922 43.312 20.156 1 93.44 454 GLY A O 1
ATOM 3611 N N . ILE A 1 455 ? -4.527 41.25 19.469 1 91.88 455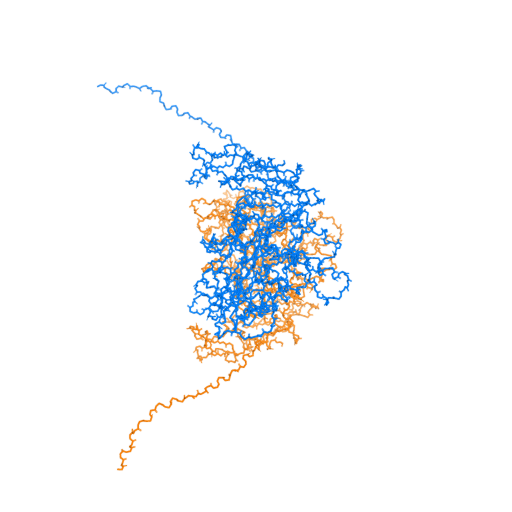 ILE A N 1
ATOM 3612 C CA . ILE A 1 455 ? -3.779 40.594 20.516 1 91.88 455 ILE A CA 1
ATOM 3613 C C . ILE A 1 455 ? -2.807 39.562 19.906 1 91.88 455 ILE A C 1
ATOM 3615 O O . ILE A 1 455 ? -3.084 38.375 19.875 1 91.88 455 ILE A O 1
ATOM 3619 N N . PRO A 1 456 ? -1.737 40.125 19.422 1 90.19 456 PRO A N 1
ATOM 3620 C CA . PRO A 1 456 ? -0.768 39.219 18.812 1 90.19 456 PRO A CA 1
ATOM 3621 C C . PRO A 1 456 ? -0.106 38.281 19.828 1 90.19 456 PRO A C 1
ATOM 3623 O O . PRO A 1 456 ? -0.085 38.594 21.031 1 90.19 456 PRO A O 1
ATOM 3626 N N . GLY A 1 457 ? 0.345 37.156 19.406 1 86.81 457 GLY A N 1
ATOM 3627 C CA . GLY A 1 457 ? 1.163 36.312 20.25 1 86.81 457 GLY A CA 1
ATOM 3628 C C . GLY A 1 457 ? 2.564 36.844 20.469 1 86.81 457 GLY A C 1
ATOM 3629 O O . GLY A 1 457 ? 2.922 37.906 19.922 1 86.81 457 GLY A O 1
ATOM 3630 N N . THR A 1 458 ? 3.279 36.094 21.281 1 88.94 458 THR A N 1
ATOM 3631 C CA . THR A 1 458 ? 4.645 36.5 21.609 1 88.94 458 THR A CA 1
ATOM 3632 C C . THR A 1 458 ? 5.566 36.312 20.406 1 88.94 458 THR A C 1
ATOM 3634 O O . THR A 1 458 ? 6.656 36.875 20.359 1 88.94 458 THR A O 1
ATOM 3637 N N . SER A 1 459 ? 5.168 35.5 19.5 1 92.94 459 SER A N 1
ATOM 3638 C CA . SER A 1 459 ? 5.879 35.219 18.25 1 92.94 459 SER A CA 1
ATOM 3639 C C . SER A 1 459 ? 4.914 35.125 17.078 1 92.94 459 SER A C 1
ATOM 3641 O O . SER A 1 459 ? 3.736 35.438 17.203 1 92.94 459 SER A O 1
ATOM 3643 N N . SER A 1 460 ? 5.469 34.812 15.898 1 95.88 460 SER A N 1
ATOM 3644 C CA . SER A 1 460 ? 4.633 34.562 14.727 1 95.88 460 SER A CA 1
ATOM 3645 C C . SER A 1 460 ? 4.625 33.062 14.367 1 95.88 460 SER A C 1
ATOM 3647 O O . SER A 1 460 ? 5.453 32.312 14.859 1 95.88 460 SER A O 1
ATOM 3649 N N . GLY A 1 461 ? 3.689 32.75 13.586 1 97.56 461 GLY A N 1
ATOM 3650 C CA . GLY A 1 461 ? 3.484 31.344 13.234 1 97.56 461 GLY A CA 1
ATOM 3651 C C . GLY A 1 461 ? 4.441 30.859 12.172 1 97.56 461 GLY A C 1
ATOM 3652 O O . GLY A 1 461 ? 5.586 31.312 12.094 1 97.56 461 GLY A O 1
ATOM 3653 N N . ASP A 1 462 ? 4.031 29.766 11.516 1 97.88 462 ASP A N 1
ATOM 3654 C CA . ASP A 1 462 ? 4.918 29.062 10.594 1 97.88 462 ASP A CA 1
ATOM 3655 C C . ASP A 1 462 ? 4.484 29.266 9.148 1 97.88 462 ASP A C 1
ATOM 3657 O O . ASP A 1 462 ? 4.551 28.344 8.336 1 97.88 462 ASP A O 1
ATOM 3661 N N . GLU A 1 463 ? 3.918 30.344 8.852 1 96.44 463 GLU A N 1
ATOM 3662 C CA . GLU A 1 463 ? 3.469 30.75 7.52 1 96.44 463 GLU A CA 1
ATOM 3663 C C . GLU A 1 463 ? 2.045 30.266 7.25 1 96.44 463 GLU A C 1
ATOM 3665 O O . GLU A 1 463 ? 1.309 30.891 6.484 1 96.44 463 GLU A O 1
ATOM 3670 N N . THR A 1 464 ? 1.663 29.125 7.836 1 97.38 464 THR A N 1
ATOM 3671 C CA . THR A 1 464 ? 0.364 28.516 7.578 1 97.38 464 THR A CA 1
ATOM 3672 C C . THR A 1 464 ? -0.519 28.578 8.82 1 97.38 464 THR A C 1
ATOM 3674 O O . THR A 1 464 ? -1.697 28.938 8.734 1 97.38 464 THR A O 1
ATOM 3677 N N . VAL A 1 465 ? 0.029 28.219 9.914 1 98.5 465 VAL A N 1
ATOM 3678 C CA . VAL A 1 465 ? -0.707 28.188 11.172 1 98.5 465 VAL A CA 1
ATOM 3679 C C . VAL A 1 465 ? -0.202 29.281 12.102 1 98.5 465 VAL A C 1
ATOM 3681 O O . VAL A 1 465 ? 1.003 29.406 12.328 1 98.5 465 VAL A O 1
ATOM 3684 N N . PRO A 1 466 ? -1.114 30.094 12.656 1 97.5 466 PRO A N 1
ATOM 3685 C CA . PRO A 1 466 ? -0.706 31.188 13.555 1 97.5 466 PRO A CA 1
ATOM 3686 C C . PRO A 1 466 ? -0.093 30.672 14.859 1 97.5 466 PRO A C 1
ATOM 3688 O O . PRO A 1 466 ? -0.367 29.547 15.273 1 97.5 466 PRO A O 1
ATOM 3691 N N . TYR A 1 467 ? 0.667 31.531 15.477 1 97.06 467 TYR A N 1
ATOM 3692 C CA . TYR A 1 467 ? 1.394 31.172 16.688 1 97.06 467 TYR A CA 1
ATOM 3693 C C . TYR A 1 467 ? 0.434 30.75 17.797 1 97.06 467 TYR A C 1
ATOM 3695 O O . TYR A 1 467 ? 0.688 29.781 18.516 1 97.06 467 TYR A O 1
ATOM 3703 N N . ASN A 1 468 ? -0.647 31.5 17.984 1 95.38 468 ASN A N 1
ATOM 3704 C CA . ASN A 1 468 ? -1.596 31.172 19.047 1 95.38 468 ASN A CA 1
ATOM 3705 C C . ASN A 1 468 ? -2.15 29.766 18.891 1 95.38 468 ASN A C 1
ATOM 3707 O O . ASN A 1 468 ? -2.467 29.109 19.875 1 95.38 468 ASN A O 1
ATOM 3711 N N . SER A 1 469 ? -2.32 29.328 17.656 1 97.56 469 SER A N 1
ATOM 3712 C CA . SER A 1 469 ? -2.816 27.984 17.344 1 97.56 469 SER A CA 1
ATOM 3713 C C . SER A 1 469 ? -1.737 26.938 17.562 1 97.56 469 SER A C 1
ATOM 3715 O O . SER A 1 469 ? -1.995 25.891 18.172 1 97.56 469 SER A O 1
ATOM 3717 N N . LEU A 1 470 ? -0.57 27.188 17.125 1 97.94 470 LEU A N 1
ATOM 3718 C CA . LEU A 1 470 ? 0.547 26.266 17.281 1 97.94 470 LEU A CA 1
ATOM 3719 C C . LEU A 1 470 ? 0.907 26.078 18.75 1 97.94 470 LEU A C 1
ATOM 3721 O O . LEU A 1 470 ? 1.14 24.969 19.203 1 97.94 470 LEU A O 1
ATOM 3725 N N . SER A 1 471 ? 0.967 27.188 19.5 1 96.31 471 SER A N 1
ATOM 3726 C CA . SER A 1 471 ? 1.514 27.188 20.844 1 96.31 471 SER A CA 1
ATOM 3727 C C . SER A 1 471 ? 0.485 26.703 21.859 1 96.31 471 SER A C 1
ATOM 3729 O O . SER A 1 471 ? 0.779 26.625 23.062 1 96.31 471 SER A O 1
ATOM 3731 N N . TRP A 1 472 ? -0.702 26.375 21.359 1 96.69 472 TRP A N 1
ATOM 3732 C CA . TRP A 1 472 ? -1.726 25.875 22.266 1 96.69 472 TRP A CA 1
ATOM 3733 C C . TRP A 1 472 ? -1.2 24.688 23.078 1 96.69 472 TRP A C 1
ATOM 3735 O O . TRP A 1 472 ? -1.556 24.516 24.25 1 96.69 472 TRP A O 1
ATOM 3745 N N . CYS A 1 473 ? -0.306 23.891 22.547 1 96.81 473 CYS A N 1
ATOM 3746 C CA . CYS A 1 473 ? 0.194 22.688 23.203 1 96.81 473 CYS A CA 1
ATOM 3747 C C . CYS A 1 473 ? 1.074 23.047 24.391 1 96.81 473 CYS A C 1
ATOM 3749 O O . CYS A 1 473 ? 1.385 22.188 25.219 1 96.81 473 CYS A O 1
ATOM 3751 N N . LYS A 1 474 ? 1.451 24.297 24.531 1 96 474 LYS A N 1
ATOM 3752 C CA . LYS A 1 474 ? 2.162 24.703 25.734 1 96 474 LYS A CA 1
ATOM 3753 C C . LYS A 1 474 ? 1.276 24.562 26.969 1 96 474 LYS A C 1
ATOM 3755 O O . LYS A 1 474 ? 1.778 24.438 28.094 1 96 474 LYS A O 1
ATOM 3760 N N . THR A 1 475 ? -0.034 24.594 26.75 1 95 475 THR A N 1
ATOM 3761 C CA . THR A 1 475 ? -0.958 24.391 27.859 1 95 475 THR A CA 1
ATOM 3762 C C . THR A 1 475 ? -0.839 22.969 28.406 1 95 475 THR A C 1
ATOM 3764 O O . THR A 1 475 ? -1.323 22.688 29.5 1 95 475 THR A O 1
ATOM 3767 N N . TRP A 1 476 ? -0.215 22.062 27.625 1 95.5 476 TRP A N 1
ATOM 3768 C CA . TRP A 1 476 ? -0.063 20.672 28.031 1 95.5 476 TRP A CA 1
ATOM 3769 C C . TRP A 1 476 ? 1.065 20.531 29.047 1 95.5 476 TRP A C 1
ATOM 3771 O O . TRP A 1 476 ? 1.178 19.5 29.719 1 95.5 476 TRP A O 1
ATOM 3781 N N . LEU A 1 477 ? 1.861 21.609 29.156 1 95.25 477 LEU A N 1
ATOM 3782 C CA . LEU A 1 477 ? 2.969 21.594 30.109 1 95.25 477 LEU A CA 1
ATOM 3783 C C . LEU A 1 477 ? 2.471 21.844 31.531 1 95.25 477 LEU A C 1
ATOM 3785 O O . LEU A 1 477 ? 1.442 22.5 31.734 1 95.25 477 LEU A O 1
ATOM 3789 N N . GLY A 1 478 ? 3.191 21.359 32.5 1 91.62 478 GLY A N 1
ATOM 3790 C CA . GLY A 1 478 ? 2.855 21.547 33.906 1 91.62 478 GLY A CA 1
ATOM 3791 C C . GLY A 1 478 ? 3.299 22.891 34.438 1 91.62 478 GLY A C 1
ATOM 3792 O O . GLY A 1 478 ? 3.703 23.781 33.688 1 91.62 478 GLY A O 1
ATOM 3793 N N . PRO A 1 479 ? 3.236 23.047 35.719 1 90.56 479 PRO A N 1
ATOM 3794 C CA . PRO A 1 479 ? 3.492 24.344 36.375 1 90.56 479 PRO A CA 1
ATOM 3795 C C . PRO A 1 479 ? 4.973 24.719 36.375 1 90.56 479 PRO A C 1
ATOM 3797 O O . PRO A 1 479 ? 5.316 25.891 36.469 1 90.56 479 PRO A O 1
ATOM 3800 N N . GLU A 1 480 ? 5.863 23.734 36.344 1 91.56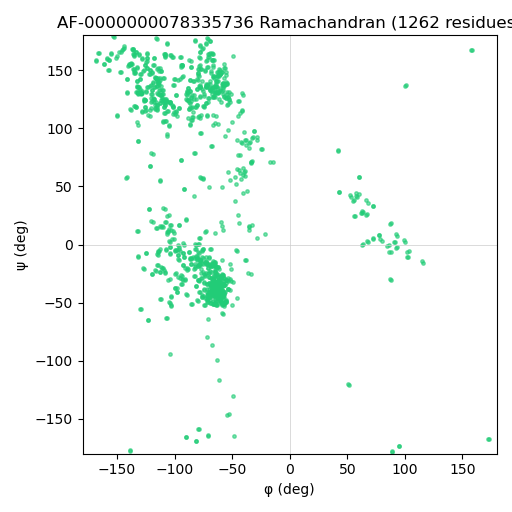 480 GLU A N 1
ATOM 3801 C CA . GLU A 1 480 ? 7.301 23.984 36.281 1 91.56 480 GLU A CA 1
ATOM 3802 C C . GLU A 1 480 ? 7.91 23.422 35 1 91.56 480 GLU A C 1
ATOM 3804 O O . GLU A 1 480 ? 7.824 22.234 34.75 1 91.56 480 GLU A O 1
ATOM 3809 N N . VAL A 1 481 ? 8.539 24.344 34.25 1 94.62 481 VAL A N 1
ATOM 3810 C CA . VAL A 1 481 ? 9.031 23.953 32.938 1 94.62 481 VAL A CA 1
ATOM 3811 C C . VAL A 1 481 ? 10.5 24.344 32.812 1 94.62 481 VAL A C 1
ATOM 3813 O O . VAL A 1 481 ? 10.906 25.422 33.219 1 94.62 481 VAL A O 1
ATOM 3816 N N . ASN A 1 482 ? 11.312 23.406 32.344 1 95.06 482 ASN A N 1
ATOM 3817 C CA . ASN A 1 482 ? 12.688 23.734 31.969 1 95.06 482 ASN A CA 1
ATOM 3818 C C . ASN A 1 482 ? 12.773 24.25 30.547 1 95.06 482 ASN A C 1
ATOM 3820 O O . ASN A 1 482 ? 12.258 23.625 29.609 1 95.06 482 ASN A O 1
ATOM 3824 N N . ILE A 1 483 ? 13.375 25.406 30.406 1 96.19 483 ILE A N 1
ATOM 3825 C CA . ILE A 1 483 ? 13.508 26 29.078 1 96.19 483 ILE A CA 1
ATOM 3826 C C . ILE A 1 483 ? 14.977 25.984 28.656 1 96.19 483 ILE A C 1
ATOM 3828 O O . ILE A 1 483 ? 15.852 26.438 29.406 1 96.19 483 ILE A O 1
ATOM 3832 N N . THR A 1 484 ? 15.234 25.422 27.5 1 96.5 484 THR A N 1
ATOM 3833 C CA . THR A 1 484 ? 16.578 25.422 26.938 1 96.5 484 THR A CA 1
ATOM 3834 C C . THR A 1 484 ? 16.562 25.984 25.516 1 96.5 484 THR A C 1
ATOM 3836 O O . THR A 1 484 ? 15.789 25.531 24.672 1 96.5 484 THR A O 1
ATOM 3839 N N . ARG A 1 485 ? 17.328 26.953 25.25 1 96.12 485 ARG A N 1
ATOM 3840 C CA . ARG A 1 485 ? 17.516 27.484 23.906 1 96.12 485 ARG A CA 1
ATOM 3841 C C . ARG A 1 485 ? 18.906 27.125 23.375 1 96.12 485 ARG A C 1
ATOM 3843 O O . ARG A 1 485 ? 19.922 27.406 24.031 1 96.12 485 ARG A O 1
ATOM 3850 N N . ALA A 1 486 ? 18.922 26.484 22.266 1 96.12 486 ALA A N 1
ATOM 3851 C CA . ALA A 1 486 ? 20.172 26.047 21.641 1 96.12 486 ALA A CA 1
ATOM 3852 C C . ALA A 1 486 ? 20.203 26.391 20.156 1 96.12 486 ALA A C 1
ATOM 3854 O O . ALA A 1 486 ? 19.156 26.484 19.516 1 96.12 486 ALA A O 1
ATOM 3855 N N . PRO A 1 487 ? 21.453 26.578 19.578 1 95.38 487 PRO A N 1
ATOM 3856 C CA . PRO A 1 487 ? 21.531 26.781 18.125 1 95.38 487 PRO A CA 1
ATOM 3857 C C . PRO A 1 487 ? 21.016 25.594 17.328 1 95.38 487 PRO A C 1
ATOM 3859 O O . PRO A 1 487 ? 21.156 24.438 17.766 1 95.38 487 PRO A O 1
ATOM 3862 N N . GLN A 1 488 ? 20.375 25.891 16.172 1 94.88 488 GLN A N 1
ATOM 3863 C CA . GLN A 1 488 ? 19.922 24.812 15.305 1 94.88 488 GLN A CA 1
ATOM 3864 C C . GLN A 1 488 ? 21.094 24.016 14.742 1 94.88 488 GLN A C 1
ATOM 3866 O O . GLN A 1 488 ? 21.031 22.781 14.656 1 94.88 488 GLN A O 1
ATOM 3871 N N . LEU A 1 489 ? 22.109 24.734 14.383 1 90.12 489 LEU A N 1
ATOM 3872 C CA . LEU A 1 489 ? 23.281 24.109 13.805 1 90.12 489 LEU A CA 1
ATOM 3873 C C . LEU A 1 489 ? 24.141 23.453 14.891 1 90.12 489 LEU A C 1
ATOM 3875 O O . LEU A 1 489 ? 23.875 23.625 16.078 1 90.12 489 LEU A O 1
ATOM 3879 N N . GLU A 1 490 ? 25.109 22.703 14.422 1 88.94 490 GLU A N 1
ATOM 3880 C CA . GLU A 1 490 ? 26.047 22.094 15.359 1 88.94 490 GLU A CA 1
ATOM 3881 C C . GLU A 1 490 ? 26.672 23.141 16.266 1 88.94 490 GLU A C 1
ATOM 3883 O O . GLU A 1 490 ? 27 24.234 15.828 1 88.94 490 GLU A O 1
ATOM 3888 N N . HIS A 1 491 ? 26.797 22.781 17.516 1 90.75 491 HIS A N 1
ATOM 3889 C CA . HIS A 1 491 ? 27.359 23.703 18.484 1 90.75 491 HIS A CA 1
ATOM 3890 C C . HIS A 1 491 ? 28.078 22.953 19.609 1 90.75 491 HIS A C 1
ATOM 3892 O O . HIS A 1 491 ? 27.812 21.781 19.844 1 90.75 491 HIS A O 1
ATOM 3898 N N . ASP A 1 492 ? 28.922 23.656 20.328 1 88.62 492 ASP A N 1
ATOM 3899 C CA . ASP A 1 492 ? 29.703 23.062 21.406 1 88.62 492 ASP A CA 1
ATOM 3900 C C . ASP A 1 492 ? 29.125 23.406 22.766 1 88.62 492 ASP A C 1
ATOM 3902 O O . ASP A 1 492 ? 29.734 23.125 23.797 1 88.62 492 ASP A O 1
ATOM 3906 N N . GLY A 1 493 ? 28.031 24.047 22.797 1 90.75 493 GLY A N 1
ATOM 3907 C CA . GLY A 1 493 ? 27.359 24.344 24.047 1 90.75 493 GLY A CA 1
ATOM 3908 C C . GLY A 1 493 ? 27.562 25.781 24.516 1 90.75 493 GLY A C 1
ATOM 3909 O O . GLY A 1 493 ? 26.875 26.234 25.422 1 90.75 493 GLY A O 1
ATOM 3910 N N . SER A 1 494 ? 28.406 26.5 23.938 1 90 494 SER A N 1
ATOM 3911 C CA . SER A 1 494 ? 28.75 27.844 24.391 1 90 494 SER A CA 1
ATOM 3912 C C . SER A 1 494 ? 27.562 28.797 24.219 1 90 494 SER A C 1
ATOM 3914 O O . SER A 1 494 ? 27.406 29.75 25 1 90 494 SER A O 1
ATOM 3916 N N . ASP A 1 495 ? 26.781 28.562 23.281 1 91.19 495 ASP A N 1
ATOM 3917 C CA . ASP A 1 495 ? 25.656 29.453 23 1 91.19 495 ASP A CA 1
ATOM 3918 C C . ASP A 1 495 ? 24.344 28.875 23.5 1 91.19 495 ASP A C 1
ATOM 3920 O O . ASP A 1 495 ? 23.266 29.266 23.047 1 91.19 495 ASP A O 1
ATOM 3924 N N . VAL A 1 496 ? 24.406 27.922 24.344 1 95.25 496 VAL A N 1
ATOM 3925 C CA . VAL A 1 496 ? 23.219 27.297 24.906 1 95.25 496 VAL A CA 1
ATOM 3926 C C . VAL A 1 496 ? 22.781 28.047 26.156 1 95.25 496 VAL A C 1
ATOM 3928 O O . VAL A 1 496 ? 23.609 28.406 26.984 1 95.25 496 VAL A O 1
ATOM 3931 N N . GLN A 1 497 ? 21.547 28.359 26.234 1 95.31 497 GLN A N 1
ATOM 3932 C CA . GLN A 1 497 ? 20.953 29 27.406 1 95.31 497 GLN A CA 1
ATOM 3933 C C . GLN A 1 497 ? 19.938 28.094 28.078 1 95.31 497 GLN A C 1
ATOM 3935 O O . GLN A 1 497 ? 19.125 27.438 27.406 1 95.31 497 GLN A O 1
ATOM 3940 N N . VAL A 1 498 ? 20 28.047 29.469 1 94.94 498 VAL A N 1
ATOM 3941 C CA . VAL A 1 498 ? 19.109 27.156 30.203 1 94.94 498 VAL A CA 1
ATOM 3942 C C . VAL A 1 498 ? 18.453 27.906 31.359 1 94.94 498 VAL A C 1
ATOM 3944 O O . VAL A 1 498 ? 19.109 28.672 32.062 1 94.94 498 VAL A O 1
ATOM 3947 N N . GLN A 1 499 ? 17.156 27.797 31.484 1 94.25 499 GLN A N 1
ATOM 3948 C CA . GLN A 1 499 ? 16.359 28.234 32.625 1 94.25 499 GLN A CA 1
ATOM 3949 C C . GLN A 1 499 ? 15.586 27.078 33.25 1 94.25 499 GLN A C 1
ATOM 3951 O O . GLN A 1 499 ? 14.734 26.469 32.562 1 94.25 499 GLN A O 1
ATOM 3956 N N . LEU A 1 500 ? 15.898 26.766 34.469 1 92.38 500 LEU A N 1
ATOM 3957 C CA . LEU A 1 500 ? 15.273 25.625 35.125 1 92.38 500 LEU A CA 1
ATOM 3958 C C . LEU A 1 500 ? 14.07 26.062 35.969 1 92.38 500 LEU A C 1
ATOM 3960 O O . LEU A 1 500 ? 14.07 27.156 36.531 1 92.38 500 LEU A O 1
ATOM 3964 N N . ASN A 1 501 ? 13.023 25.25 35.969 1 90.19 501 ASN A N 1
ATOM 3965 C CA . ASN A 1 501 ? 11.852 25.391 36.812 1 90.19 501 ASN A CA 1
ATOM 3966 C C . ASN A 1 501 ? 11.164 26.734 36.625 1 90.19 501 ASN A C 1
ATOM 3968 O O . ASN A 1 501 ? 10.891 27.438 37.594 1 90.19 501 ASN A O 1
ATOM 3972 N N . VAL A 1 502 ? 11.047 27.078 35.438 1 92.25 502 VAL A N 1
ATOM 3973 C CA . VAL A 1 502 ? 10.312 28.297 35.094 1 92.25 502 VAL A CA 1
ATOM 3974 C C . VAL A 1 502 ? 8.828 28.109 35.406 1 92.25 502 VAL A C 1
ATOM 3976 O O . VAL A 1 502 ? 8.227 27.109 35 1 92.25 502 VAL A O 1
ATOM 3979 N N . GLU A 1 503 ? 8.281 29.062 36.125 1 88.69 503 GLU A N 1
ATOM 3980 C CA . GLU A 1 503 ? 6.867 28.969 36.5 1 88.69 503 GLU A CA 1
ATOM 3981 C C . GLU A 1 503 ? 5.965 29.156 35.281 1 88.69 503 GLU A C 1
ATOM 3983 O O . GLU A 1 503 ? 6.156 30.094 34.5 1 88.69 503 GLU A O 1
ATOM 3988 N N . HIS A 1 504 ? 5.145 28.219 35.125 1 89.31 504 HIS A N 1
ATOM 3989 C CA . HIS A 1 504 ? 4.176 28.219 34.031 1 89.31 504 HIS A CA 1
ATOM 3990 C C . HIS A 1 504 ? 2.771 28.516 34.562 1 89.31 504 HIS A C 1
ATOM 3992 O O . HIS A 1 504 ? 2.066 27.625 35 1 89.31 504 HIS A O 1
ATOM 3998 N N . ILE A 1 505 ? 2.338 29.75 34.531 1 75.06 505 ILE A N 1
ATOM 3999 C CA . ILE A 1 505 ? 1.066 30.172 35.125 1 75.06 505 ILE A CA 1
ATOM 4000 C C . ILE A 1 505 ? 0.054 30.422 34 1 75.06 505 ILE A C 1
ATOM 4002 O O . ILE A 1 505 ? -1.133 30.125 34.156 1 75.06 505 ILE A O 1
ATOM 4006 N N . HIS A 1 506 ? 0.608 30.828 32.875 1 70 506 HIS A N 1
ATOM 4007 C CA . HIS A 1 506 ? -0.272 31.266 31.781 1 70 506 HIS A CA 1
ATOM 4008 C C . HIS A 1 506 ? -0.313 30.234 30.656 1 70 506 HIS A C 1
ATOM 4010 O O . HIS A 1 506 ? 0.368 29.203 30.734 1 70 506 HIS A O 1
ATOM 4016 N N . GLU A 1 507 ? -1.223 30.578 29.781 1 74.88 507 GLU A N 1
ATOM 4017 C CA . GLU A 1 507 ? -1.384 29.719 28.625 1 74.88 507 GLU A CA 1
ATOM 4018 C C . GLU A 1 507 ? -0.09 29.625 27.812 1 74.88 507 GLU A C 1
ATOM 4020 O O . GLU A 1 507 ? 0.236 28.562 27.266 1 74.88 507 GLU A O 1
ATOM 4025 N N . ASP A 1 508 ? 0.647 30.672 27.781 1 84.38 508 ASP A N 1
ATOM 4026 C CA . ASP A 1 508 ? 1.923 30.688 27.078 1 84.38 508 ASP A CA 1
ATOM 4027 C C . ASP A 1 508 ? 3.09 30.828 28.047 1 84.38 508 ASP A C 1
ATOM 4029 O O . ASP A 1 508 ? 2.896 31.203 29.203 1 84.38 508 ASP A O 1
ATOM 4033 N N . ILE A 1 509 ? 4.293 30.312 27.703 1 86.38 509 ILE A N 1
ATOM 4034 C CA . ILE A 1 509 ? 5.539 30.453 28.438 1 86.38 509 ILE A CA 1
ATOM 4035 C C . ILE A 1 509 ? 6.602 31.078 27.547 1 86.38 509 ILE A C 1
ATOM 4037 O O . ILE A 1 509 ? 6.922 30.547 26.484 1 86.38 509 ILE A O 1
ATOM 4041 N N . VAL A 1 510 ? 6.953 32.312 27.922 1 78.25 510 VAL A N 1
ATOM 4042 C CA . VAL A 1 510 ? 7.941 33 27.094 1 78.25 510 VAL A CA 1
ATOM 4043 C C . VAL A 1 510 ? 9.258 33.156 27.859 1 78.25 510 VAL A C 1
ATOM 4045 O O . VAL A 1 510 ? 9.258 33.438 29.062 1 78.25 510 VAL A O 1
ATOM 4048 N N . SER A 1 511 ? 10.258 32.812 27.141 1 78.62 511 SER A N 1
ATOM 4049 C CA . SER A 1 511 ? 11.578 32.906 27.734 1 78.62 511 SER A CA 1
ATOM 4050 C C . SER A 1 511 ? 12.164 34.312 27.562 1 78.62 511 SER A C 1
ATOM 4052 O O . SER A 1 511 ? 11.875 35 26.562 1 78.62 511 SER A O 1
ATOM 4054 N N . ASN A 1 512 ? 12.836 34.812 28.531 1 80.31 512 ASN A N 1
ATOM 4055 C CA . ASN A 1 512 ? 13.547 36.094 28.438 1 80.31 512 ASN A CA 1
ATOM 4056 C C . ASN A 1 512 ? 14.977 35.875 27.938 1 80.31 512 ASN A C 1
ATOM 4058 O O . ASN A 1 512 ? 15.828 36.781 28.109 1 80.31 512 ASN A O 1
ATOM 4062 N N . MET A 1 513 ? 15.148 34.844 27.328 1 87.56 513 MET A N 1
ATOM 4063 C CA . MET A 1 513 ? 16.484 34.5 26.859 1 87.56 513 MET A CA 1
ATOM 4064 C C . MET A 1 513 ? 16.875 35.375 25.656 1 87.56 513 MET A C 1
ATOM 4066 O O . MET A 1 513 ? 16 35.812 24.906 1 87.56 513 MET A O 1
ATOM 4070 N N . THR A 1 514 ? 18.203 35.625 25.562 1 83.25 514 THR A N 1
ATOM 4071 C CA . THR A 1 514 ? 18.719 36.469 24.5 1 83.25 514 THR A CA 1
ATOM 4072 C C . THR A 1 514 ? 18.828 35.688 23.188 1 83.25 514 THR A C 1
ATOM 4074 O O . THR A 1 514 ? 19.016 34.469 23.219 1 83.25 514 THR A O 1
ATOM 4077 N N . ARG A 1 515 ? 18.594 36.406 22.109 1 83.62 515 ARG A N 1
ATOM 4078 C CA . ARG A 1 515 ? 18.703 35.844 20.781 1 83.62 515 ARG A CA 1
ATOM 4079 C C . ARG A 1 515 ? 19.625 36.656 19.891 1 83.62 515 ARG A C 1
ATOM 4081 O O . ARG A 1 515 ? 19.5 37.875 19.812 1 83.62 515 ARG A O 1
ATOM 4088 N N . SER A 1 516 ? 20.609 35.938 19.391 1 86.12 516 SER A N 1
ATOM 4089 C CA . SER A 1 516 ? 21.406 36.594 18.359 1 86.12 516 SER A CA 1
ATOM 4090 C C . SER A 1 516 ? 20.656 36.625 17.031 1 86.12 516 SER A C 1
ATOM 4092 O O . SER A 1 516 ? 20.047 35.625 16.625 1 86.12 516 SER A O 1
ATOM 4094 N N . PRO A 1 517 ? 20.656 37.781 16.391 1 83.88 517 PRO A N 1
ATOM 4095 C CA . PRO A 1 517 ? 19.938 37.906 15.125 1 83.88 517 PRO A CA 1
ATOM 4096 C C . PRO A 1 517 ? 20.547 37.062 14.008 1 83.88 517 PRO A C 1
ATOM 4098 O O . PRO A 1 517 ? 19.906 36.812 12.992 1 83.88 517 PRO A O 1
ATOM 4101 N N . ARG A 1 518 ? 21.703 36.594 14.164 1 89 518 ARG A N 1
ATOM 4102 C CA . ARG A 1 518 ? 22.406 35.906 13.102 1 89 518 ARG A CA 1
ATOM 4103 C C . ARG A 1 518 ? 22.297 34.375 13.281 1 89 518 ARG A C 1
ATOM 4105 O O . ARG A 1 518 ? 22.75 33.625 12.422 1 89 518 ARG A O 1
ATOM 4112 N N . VAL A 1 519 ? 21.719 34.031 14.352 1 92.62 519 VAL A N 1
ATOM 4113 C CA . VAL A 1 519 ? 21.672 32.625 14.656 1 92.62 519 VAL A CA 1
ATOM 4114 C C . VAL A 1 519 ? 20.219 32.156 14.75 1 92.62 519 VAL A C 1
ATOM 4116 O O . VAL A 1 519 ? 19.375 32.844 15.312 1 92.62 519 VAL A O 1
ATOM 4119 N N . LYS A 1 520 ? 19.953 31.047 14.102 1 95.31 520 LYS A N 1
ATOM 4120 C CA . LYS A 1 520 ? 18.672 30.391 14.281 1 95.31 520 LYS A CA 1
ATOM 4121 C C . LYS A 1 520 ? 18.703 29.406 15.453 1 95.31 520 LYS A C 1
ATOM 4123 O O . LYS A 1 520 ? 19.656 28.641 15.594 1 95.31 520 LYS A O 1
ATOM 4128 N N . TYR A 1 521 ? 17.672 29.5 16.234 1 96.06 521 TYR A N 1
ATOM 4129 C CA . TYR A 1 521 ? 17.672 28.703 17.453 1 96.06 521 TYR A CA 1
ATOM 4130 C C . TYR A 1 521 ? 16.516 27.703 17.453 1 96.06 521 TYR A C 1
ATOM 4132 O O . TYR A 1 521 ? 15.602 27.812 16.625 1 96.06 521 TYR A O 1
ATOM 4140 N N . ILE A 1 522 ? 16.656 26.703 18.266 1 96.81 522 ILE A N 1
ATOM 4141 C CA . ILE A 1 522 ? 15.555 25.859 18.734 1 96.81 522 ILE A CA 1
ATOM 4142 C C . ILE A 1 522 ? 15.352 26.078 20.234 1 96.81 522 ILE A C 1
ATOM 4144 O O . ILE A 1 522 ? 16.312 26.047 21.016 1 96.81 522 ILE A O 1
ATOM 4148 N N . THR A 1 523 ? 14.164 26.344 20.625 1 96.44 523 THR A N 1
ATOM 4149 C CA . THR A 1 523 ? 13.828 26.469 22.047 1 96.44 523 THR A CA 1
ATOM 4150 C C . THR A 1 523 ? 13.008 25.281 22.516 1 96.44 523 THR A C 1
ATOM 4152 O O . THR A 1 523 ? 11.953 24.984 21.969 1 96.44 523 THR A O 1
ATOM 4155 N N . PHE A 1 524 ? 13.555 24.641 23.547 1 97.19 524 PHE A N 1
ATOM 4156 C CA . PHE A 1 524 ? 12.922 23.453 24.125 1 97.19 524 PHE A CA 1
ATOM 4157 C C . PHE A 1 524 ? 12.211 23.812 25.422 1 97.19 524 PHE A C 1
ATOM 4159 O O . PHE A 1 524 ? 12.82 24.344 26.344 1 97.19 524 PHE A O 1
ATOM 4166 N N . TYR A 1 525 ? 10.93 23.609 25.5 1 96.81 525 TYR A N 1
ATOM 4167 C CA . TYR A 1 525 ? 10.156 23.641 26.734 1 96.81 525 TYR A CA 1
ATOM 4168 C C . TYR A 1 525 ? 9.859 22.234 27.234 1 96.81 525 TYR A C 1
ATOM 4170 O O . TYR A 1 525 ? 9.117 21.5 26.578 1 96.81 525 TYR A O 1
ATOM 4178 N N . GLU A 1 526 ? 10.422 21.812 28.375 1 96.69 526 GLU A N 1
ATOM 4179 C CA . GLU A 1 526 ? 10.359 20.406 28.781 1 96.69 526 GLU A CA 1
ATOM 4180 C C . GLU A 1 526 ? 9.836 20.266 30.203 1 96.69 526 GLU A C 1
ATOM 4182 O O . GLU A 1 526 ? 10.25 21 31.109 1 96.69 526 GLU A O 1
ATOM 4187 N N . ASP A 1 527 ? 8.867 19.391 30.375 1 94.06 527 ASP A N 1
ATOM 4188 C CA . ASP A 1 527 ? 8.289 19.078 31.672 1 94.06 527 ASP A CA 1
ATOM 4189 C C . ASP A 1 527 ? 8.125 17.562 31.828 1 94.06 527 ASP A C 1
ATOM 4191 O O . ASP A 1 527 ? 7.41 16.922 31.062 1 94.06 527 ASP A O 1
ATOM 4195 N N . SER A 1 528 ? 8.797 17.016 32.844 1 87.62 528 SER A N 1
ATOM 4196 C CA . SER A 1 528 ? 8.664 15.594 33.125 1 87.62 528 SER A CA 1
ATOM 4197 C C . SER A 1 528 ? 8.398 15.336 34.594 1 87.62 528 SER A C 1
ATOM 4199 O O . SER A 1 528 ? 8.445 14.195 35.062 1 87.62 528 SER A O 1
ATOM 4201 N N . GLU A 1 529 ? 8.109 16.328 35.312 1 87.31 529 GLU A N 1
ATOM 4202 C CA . GLU A 1 529 ? 8 16.156 36.781 1 87.31 529 GLU A CA 1
ATOM 4203 C C . GLU A 1 529 ? 6.602 16.516 37.25 1 87.31 529 GLU A C 1
ATOM 4205 O O . GLU A 1 529 ? 6.148 16 38.281 1 87.31 529 GLU A O 1
ATOM 4210 N N . SER A 1 530 ? 5.93 17.344 36.531 1 84.06 530 SER A N 1
ATOM 4211 C CA . SER A 1 530 ? 4.648 17.875 36.969 1 84.06 530 SER A CA 1
ATOM 4212 C C . SER A 1 530 ? 3.582 16.781 37.031 1 84.06 530 SER A C 1
ATOM 4214 O O . SER A 1 530 ? 2.768 16.734 37.938 1 84.06 530 SER A O 1
ATOM 4216 N N . LEU A 1 531 ? 3.516 16.062 36 1 82.5 531 LEU A N 1
ATOM 4217 C CA . LEU A 1 531 ? 2.576 14.945 35.938 1 82.5 531 LEU A CA 1
ATOM 4218 C C . LEU A 1 531 ? 3.312 13.609 36 1 82.5 531 LEU A C 1
ATOM 4220 O O . LEU A 1 531 ? 4.082 13.281 35.094 1 82.5 531 LEU A O 1
ATOM 4224 N N . PRO A 1 532 ? 3.061 12.93 37.094 1 85.19 532 PRO A N 1
ATOM 4225 C CA . PRO A 1 532 ? 3.771 11.656 37.219 1 85.19 532 PRO A CA 1
ATOM 4226 C C . PRO A 1 532 ? 3.521 10.711 36.062 1 85.19 532 PRO A C 1
ATOM 4228 O O . PRO A 1 532 ? 2.369 10.477 35.688 1 85.19 532 PRO A O 1
ATOM 4231 N N . GLY A 1 533 ? 4.5 10.266 35.531 1 87.69 533 GLY A N 1
ATOM 4232 C CA . GLY A 1 533 ? 4.414 9.273 34.469 1 87.69 533 GLY A CA 1
ATOM 4233 C C . GLY A 1 533 ? 4.203 9.883 33.094 1 87.69 533 GLY A C 1
ATOM 4234 O O . GLY A 1 533 ? 4.051 9.164 32.094 1 87.69 533 GLY A O 1
ATOM 4235 N N . LYS A 1 534 ? 4.109 11.148 33.062 1 92.81 534 LYS A N 1
ATOM 4236 C CA . LYS A 1 534 ? 3.883 11.82 31.781 1 92.81 534 LYS A CA 1
ATOM 4237 C C . LYS A 1 534 ? 5.012 12.805 31.469 1 92.81 534 LYS A C 1
ATOM 4239 O O . LYS A 1 534 ? 5.535 13.461 32.375 1 92.81 534 LYS A O 1
ATOM 4244 N N . ARG A 1 535 ? 5.434 12.797 30.281 1 95.56 535 ARG A N 1
ATOM 4245 C CA . ARG A 1 535 ? 6.441 13.719 29.766 1 95.56 535 ARG A CA 1
ATOM 4246 C C . ARG A 1 535 ? 5.887 14.547 28.609 1 95.56 535 ARG A C 1
ATOM 4248 O O . ARG A 1 535 ? 5.246 14.016 27.703 1 95.56 535 ARG A O 1
ATOM 4255 N N . THR A 1 536 ? 6.074 15.836 28.734 1 97.25 536 THR A N 1
ATOM 4256 C CA . THR A 1 536 ? 5.633 16.75 27.688 1 97.25 536 THR A CA 1
ATOM 4257 C C . THR A 1 536 ? 6.766 17.688 27.281 1 97.25 536 THR A C 1
ATOM 4259 O O . THR A 1 536 ? 7.488 18.219 28.125 1 97.25 536 THR A O 1
ATOM 4262 N N . ALA A 1 537 ? 6.98 17.781 26.016 1 98 537 ALA A N 1
ATOM 4263 C CA . ALA A 1 537 ? 7.973 18.719 25.484 1 98 537 ALA A CA 1
ATOM 4264 C C . ALA A 1 537 ? 7.406 19.531 24.312 1 98 537 ALA A C 1
ATOM 4266 O O . ALA A 1 537 ? 6.645 19 23.5 1 98 537 ALA A O 1
ATOM 4267 N N . VAL A 1 538 ? 7.73 20.766 24.25 1 97.81 538 VAL A N 1
ATOM 4268 C CA . VAL A 1 538 ? 7.398 21.641 23.125 1 97.81 538 VAL A CA 1
ATOM 4269 C C . VAL A 1 538 ? 8.68 22.188 22.5 1 97.81 538 VAL A C 1
ATOM 4271 O O . VAL A 1 538 ? 9.523 22.766 23.188 1 97.81 538 VAL A O 1
ATOM 4274 N N . TRP A 1 539 ? 8.859 21.953 21.219 1 98.38 539 TRP A N 1
ATOM 4275 C CA . TRP A 1 539 ? 10.016 22.469 20.484 1 98.38 539 TRP A CA 1
ATOM 4276 C C . TRP A 1 539 ? 9.602 23.562 19.516 1 98.38 539 TRP A C 1
ATOM 4278 O O . TRP A 1 539 ? 8.82 23.328 18.594 1 98.38 539 TRP A O 1
ATOM 4288 N N . GLU A 1 540 ? 10.125 24.75 19.719 1 96.94 540 GLU A N 1
ATOM 4289 C CA . GLU A 1 540 ? 9.953 25.859 18.766 1 96.94 540 GLU A CA 1
ATOM 4290 C C . GLU A 1 540 ? 11.203 26.047 17.906 1 96.94 540 GLU A C 1
ATOM 4292 O O . GLU A 1 540 ? 12.281 26.344 18.422 1 96.94 540 GLU A O 1
ATOM 4297 N N . ILE A 1 541 ? 11.023 25.875 16.641 1 97.69 541 ILE A N 1
ATOM 4298 C CA . ILE A 1 541 ? 12.148 25.969 15.719 1 97.69 541 ILE A CA 1
ATOM 4299 C C . ILE A 1 541 ? 12.07 27.266 14.93 1 97.69 541 ILE A C 1
ATOM 4301 O O . ILE A 1 541 ? 11.109 27.484 14.18 1 97.69 541 ILE A O 1
ATOM 4305 N N . ASP A 1 542 ? 13.109 28.062 15 1 96.06 542 ASP A N 1
ATOM 4306 C CA . ASP A 1 542 ? 13.148 29.359 14.336 1 96.06 542 ASP A CA 1
ATOM 4307 C C . ASP A 1 542 ? 13.109 29.203 12.812 1 96.06 542 ASP A C 1
ATOM 4309 O O . ASP A 1 542 ? 13.891 28.438 12.25 1 96.06 542 ASP A O 1
ATOM 4313 N N . LYS A 1 543 ? 12.18 29.891 12.188 1 95.88 543 LYS A N 1
ATOM 4314 C CA . LYS A 1 543 ? 12.109 30.062 10.742 1 95.88 543 LYS A CA 1
ATOM 4315 C C . LYS A 1 543 ? 11.906 28.734 10.031 1 95.88 543 LYS A C 1
ATOM 4317 O O . LYS A 1 543 ? 12.445 28.516 8.945 1 95.88 543 LYS A O 1
ATOM 4322 N N . ALA A 1 544 ? 11.266 27.812 10.719 1 96.25 544 ALA A N 1
ATOM 4323 C CA . ALA A 1 544 ? 10.898 26.562 10.062 1 96.25 544 ALA A CA 1
ATOM 4324 C C . ALA A 1 544 ? 9.516 26.672 9.422 1 96.25 544 ALA A C 1
ATOM 4326 O O . ALA A 1 544 ? 8.531 26.953 10.094 1 96.25 544 ALA A O 1
ATOM 4327 N N . ASN A 1 545 ? 9.523 26.375 8.172 1 95.5 545 ASN A N 1
ATOM 4328 C CA . ASN A 1 545 ? 8.281 26.453 7.406 1 95.5 545 ASN A CA 1
ATOM 4329 C C . ASN A 1 545 ? 7.367 25.266 7.684 1 95.5 545 ASN A C 1
ATOM 4331 O O . ASN A 1 545 ? 7.844 24.156 7.934 1 95.5 545 ASN A O 1
ATOM 4335 N N . HIS A 1 546 ? 6.082 25.547 7.547 1 96.25 546 HIS A N 1
ATOM 4336 C CA . HIS A 1 546 ? 5.066 24.547 7.887 1 96.25 546 HIS A CA 1
ATOM 4337 C C . HIS A 1 546 ? 5.246 23.281 7.066 1 96.25 546 HIS A C 1
ATOM 4339 O O . HIS A 1 546 ? 5.238 22.172 7.617 1 96.25 546 HIS A O 1
ATOM 4345 N N . ARG A 1 547 ? 5.332 23.391 5.812 1 90.81 547 ARG A N 1
ATOM 4346 C CA . ARG A 1 547 ? 5.414 22.25 4.906 1 90.81 547 ARG A CA 1
ATOM 4347 C C . ARG A 1 547 ? 6.793 21.609 4.961 1 90.81 547 ARG A C 1
ATOM 4349 O O . ARG A 1 547 ? 6.906 20.375 4.922 1 90.81 547 ARG A O 1
ATOM 4356 N N . ASN A 1 548 ? 7.781 22.344 5.059 1 91.38 548 ASN A N 1
ATOM 4357 C CA . ASN A 1 548 ? 9.156 21.875 4.93 1 91.38 548 ASN A CA 1
ATOM 4358 C C . ASN A 1 548 ? 9.688 21.344 6.258 1 91.38 548 ASN A C 1
ATOM 4360 O O . ASN A 1 548 ? 10.734 20.688 6.293 1 91.38 548 ASN A O 1
ATOM 4364 N N . ILE A 1 549 ? 8.992 21.578 7.309 1 94.69 549 ILE A N 1
ATOM 4365 C CA . ILE A 1 549 ? 9.484 21.156 8.617 1 94.69 549 ILE A CA 1
ATOM 4366 C C . ILE A 1 549 ? 9.68 19.641 8.648 1 94.69 549 ILE A C 1
ATOM 4368 O O . ILE A 1 549 ? 10.562 19.141 9.344 1 94.69 549 ILE A O 1
ATOM 4372 N N . VAL A 1 550 ? 8.953 18.875 7.859 1 91.19 550 VAL A N 1
ATOM 4373 C CA . VAL A 1 550 ? 9.047 17.406 7.859 1 91.19 550 VAL A CA 1
ATOM 4374 C C . VAL A 1 550 ? 10.289 16.969 7.09 1 91.19 550 VAL A C 1
ATOM 4376 O O . VAL A 1 550 ? 10.734 15.828 7.219 1 91.19 550 VAL A O 1
ATOM 4379 N N . ARG A 1 551 ? 10.836 17.859 6.398 1 89.75 551 ARG A N 1
ATOM 4380 C CA . ARG A 1 551 ? 12.07 17.578 5.676 1 89.75 551 ARG A CA 1
ATOM 4381 C C . ARG A 1 551 ? 13.273 18.203 6.375 1 89.75 551 ARG A C 1
ATOM 4383 O O . ARG A 1 551 ? 14.406 18.078 5.906 1 89.75 551 ARG A O 1
ATOM 4390 N N . SER A 1 552 ? 13.047 18.812 7.449 1 90.75 552 SER A N 1
ATOM 4391 C CA . SER A 1 552 ? 14.102 19.547 8.133 1 90.75 552 SER A CA 1
ATOM 4392 C C . SER A 1 552 ? 15.102 18.609 8.797 1 90.75 552 SER A C 1
ATOM 4394 O O . SER A 1 552 ? 14.727 17.797 9.648 1 90.75 552 SER A O 1
ATOM 4396 N N . PRO A 1 553 ? 16.344 18.719 8.438 1 88.5 553 PRO A N 1
ATOM 4397 C CA . PRO A 1 553 ? 17.344 17.891 9.102 1 88.5 553 PRO A CA 1
ATOM 4398 C C . PRO A 1 553 ? 17.484 18.203 10.586 1 88.5 553 PRO A C 1
ATOM 4400 O O . PRO A 1 553 ? 17.844 17.328 11.383 1 88.5 553 PRO A O 1
ATOM 4403 N N . ILE A 1 554 ? 17.156 19.438 10.938 1 92.19 554 ILE A N 1
ATOM 4404 C CA . ILE A 1 554 ? 17.234 19.859 12.336 1 92.19 554 ILE A CA 1
ATOM 4405 C C . ILE A 1 554 ? 16.219 19.109 13.172 1 92.19 554 ILE A C 1
ATOM 4407 O O . ILE A 1 554 ? 16.547 18.562 14.227 1 92.19 554 ILE A O 1
ATOM 4411 N N . MET A 1 555 ? 15.055 19.125 12.703 1 93.44 555 MET A N 1
ATOM 4412 C CA . MET A 1 555 ? 13.992 18.406 13.414 1 93.44 555 MET A CA 1
ATOM 4413 C C . MET A 1 555 ? 14.297 16.922 13.5 1 93.44 555 MET A C 1
ATOM 4415 O O . MET A 1 555 ? 14.148 16.312 14.562 1 93.44 555 MET A O 1
ATOM 4419 N N . MET A 1 556 ? 14.734 16.359 12.461 1 91.31 556 MET A N 1
ATOM 4420 C CA . MET A 1 556 ? 15.023 14.93 12.414 1 91.31 556 MET A CA 1
ATOM 4421 C C . MET A 1 556 ? 16.141 14.57 13.383 1 91.31 556 MET A C 1
ATOM 4423 O O . MET A 1 556 ? 16.094 13.531 14.055 1 91.31 556 MET A O 1
ATOM 4427 N N . ARG A 1 557 ? 17.156 15.359 13.406 1 92.31 557 ARG A N 1
ATOM 4428 C CA . ARG A 1 557 ? 18.266 15.141 14.344 1 92.31 557 ARG A CA 1
ATOM 4429 C C . ARG A 1 557 ? 17.75 15.094 15.781 1 92.31 557 ARG A C 1
ATOM 4431 O O . ARG A 1 557 ? 18.109 14.195 16.547 1 92.31 557 ARG A O 1
ATOM 4438 N N . GLU A 1 558 ? 16.953 16.078 16.125 1 95.06 558 GLU A N 1
ATOM 4439 C CA . GLU A 1 558 ? 16.484 16.172 17.5 1 95.06 558 GLU A CA 1
ATOM 4440 C C . GLU A 1 558 ? 15.57 14.992 17.844 1 95.06 558 GLU A C 1
ATOM 4442 O O . GLU A 1 558 ? 15.609 14.477 18.969 1 95.06 558 GLU A O 1
ATOM 4447 N N . ILE A 1 559 ? 14.734 14.617 16.922 1 93.31 559 ILE A N 1
ATOM 4448 C CA . ILE A 1 559 ? 13.867 13.461 17.141 1 93.31 559 ILE A CA 1
ATOM 4449 C C . ILE A 1 559 ? 14.719 12.203 17.328 1 93.31 559 ILE A C 1
ATOM 4451 O O . ILE A 1 559 ? 14.469 11.414 18.234 1 93.31 559 ILE A O 1
ATOM 4455 N N . TRP A 1 560 ? 15.68 12.039 16.484 1 90.38 560 TRP A N 1
ATOM 4456 C CA . TRP A 1 560 ? 16.547 10.867 16.547 1 90.38 560 TRP A CA 1
ATOM 4457 C C . TRP A 1 560 ? 17.281 10.812 17.891 1 90.38 560 TRP A C 1
ATOM 4459 O O . TRP A 1 560 ? 17.375 9.75 18.5 1 90.38 560 TRP A O 1
ATOM 4469 N N . LEU A 1 561 ? 17.812 11.922 18.281 1 92.31 561 LEU A N 1
ATOM 4470 C CA . LEU A 1 561 ? 18.547 11.969 19.531 1 92.31 561 LEU A CA 1
ATOM 4471 C C . LEU A 1 561 ? 17.625 11.648 20.719 1 92.31 561 LEU A C 1
ATOM 4473 O O . LEU A 1 561 ? 18.031 10.938 21.641 1 92.31 561 LEU A O 1
ATOM 4477 N N . GLU A 1 562 ? 16.453 12.211 20.656 1 93 562 GLU A N 1
ATOM 4478 C CA . GLU A 1 562 ? 15.492 11.93 21.719 1 93 562 GLU A CA 1
ATOM 4479 C C . GLU A 1 562 ? 15.141 10.445 21.766 1 93 562 GLU A C 1
ATOM 4481 O O . GLU A 1 562 ? 15.055 9.859 22.844 1 93 562 GLU A O 1
ATOM 4486 N N . MET A 1 563 ? 14.914 9.836 20.656 1 88.31 563 MET A N 1
ATOM 4487 C CA . MET A 1 563 ? 14.539 8.43 20.578 1 88.31 563 MET A CA 1
ATOM 4488 C C . MET A 1 563 ? 15.695 7.535 21.016 1 88.31 563 MET A C 1
ATOM 4490 O O . MET A 1 563 ? 15.484 6.547 21.719 1 88.31 563 MET A O 1
ATOM 4494 N N . TRP A 1 564 ? 16.891 7.891 20.562 1 86.25 564 TRP A N 1
ATOM 4495 C CA . TRP A 1 564 ? 18.078 7.141 20.953 1 86.25 564 TRP A CA 1
ATOM 4496 C C . TRP A 1 564 ? 18.266 7.191 22.469 1 86.25 564 TRP A C 1
ATOM 4498 O O . TRP A 1 564 ? 18.578 6.176 23.094 1 86.25 564 TRP A O 1
ATOM 4508 N N . HIS A 1 565 ? 18.125 8.359 22.953 1 89.94 565 HIS A N 1
ATOM 4509 C CA . HIS A 1 565 ? 18.25 8.555 24.391 1 89.94 565 HIS A CA 1
ATOM 4510 C C . HIS A 1 565 ? 17.219 7.727 25.156 1 89.94 565 HIS A C 1
ATOM 4512 O O . HIS A 1 565 ? 17.562 7.047 26.125 1 89.94 565 HIS A O 1
ATOM 4518 N N . ASP A 1 566 ? 16.016 7.723 24.719 1 87.44 566 ASP A N 1
ATOM 4519 C CA . ASP A 1 566 ? 14.906 7.047 25.391 1 87.44 566 ASP A CA 1
ATOM 4520 C C . ASP A 1 566 ? 15.086 5.531 25.359 1 87.44 566 ASP A C 1
ATOM 4522 O O . ASP A 1 566 ? 14.641 4.828 26.266 1 87.44 566 ASP A O 1
ATOM 4526 N N . ALA A 1 567 ? 15.656 5.055 24.375 1 82.56 567 ALA A N 1
ATOM 4527 C CA . ALA A 1 567 ? 15.781 3.613 24.172 1 82.56 567 ALA A CA 1
ATOM 4528 C C . ALA A 1 567 ? 16.953 3.039 24.953 1 82.56 567 ALA A C 1
ATOM 4530 O O . ALA A 1 567 ? 17.031 1.825 25.156 1 82.56 567 ALA A O 1
ATOM 4531 N N . HIS A 1 568 ? 17.797 3.896 25.359 1 83.75 568 HIS A N 1
ATOM 4532 C CA . HIS A 1 568 ? 19 3.408 26.031 1 83.75 568 HIS A CA 1
ATOM 4533 C C . HIS A 1 568 ? 18.703 3.043 27.484 1 83.75 568 HIS A C 1
ATOM 4535 O O . HIS A 1 568 ? 18.016 3.793 28.188 1 83.75 568 HIS A O 1
ATOM 4541 N N . ALA A 1 569 ? 19.188 1.98 27.938 1 81.44 569 ALA A N 1
ATOM 4542 C CA . ALA A 1 569 ? 18.922 1.449 29.281 1 81.44 569 ALA A CA 1
ATOM 4543 C C . ALA A 1 569 ? 19.578 2.312 30.344 1 81.44 569 ALA A C 1
ATOM 4545 O O . ALA A 1 569 ? 19.047 2.43 31.469 1 81.44 569 ALA A O 1
ATOM 4546 N N . ASP A 1 570 ? 20.656 2.961 30 1 82.94 570 ASP A N 1
ATOM 4547 C CA . ASP A 1 570 ? 21.422 3.688 31 1 82.94 570 ASP A CA 1
ATOM 4548 C C . ASP A 1 570 ? 21.031 5.164 31.031 1 82.94 570 ASP A C 1
ATOM 4550 O O . ASP A 1 570 ? 21.766 5.992 31.578 1 82.94 570 ASP A O 1
ATOM 4554 N N . LYS A 1 571 ? 19.922 5.449 30.469 1 85.25 571 LYS A N 1
ATOM 4555 C CA . LYS A 1 571 ? 19.562 6.863 30.469 1 85.25 571 LYS A CA 1
ATOM 4556 C C . LYS A 1 571 ? 19.328 7.367 31.891 1 85.25 571 LYS A C 1
ATOM 4558 O O . LYS A 1 571 ? 18.766 6.648 32.719 1 85.25 571 LYS A O 1
ATOM 4563 N N . ASN A 1 572 ? 19.875 8.516 32.156 1 84.69 572 ASN A N 1
ATOM 4564 C CA . ASN A 1 572 ? 19.766 9.078 33.5 1 84.69 572 ASN A CA 1
ATOM 4565 C C . ASN A 1 572 ? 18.906 10.344 33.531 1 84.69 572 ASN A C 1
ATOM 4567 O O . ASN A 1 572 ? 18.719 10.945 34.562 1 84.69 572 ASN A O 1
ATOM 4571 N N . LYS A 1 573 ? 18.484 10.758 32.375 1 89.62 573 LYS A N 1
ATOM 4572 C CA . LYS A 1 573 ? 17.625 11.945 32.25 1 89.62 573 LYS A CA 1
ATOM 4573 C C . LYS A 1 573 ? 16.344 11.617 31.516 1 89.62 573 LYS A C 1
ATOM 4575 O O . LYS A 1 573 ? 16.234 10.586 30.844 1 89.62 573 LYS A O 1
ATOM 4580 N N . ASN A 1 574 ? 15.422 12.5 31.734 1 91.44 574 ASN A N 1
ATOM 4581 C CA . ASN A 1 574 ? 14.133 12.273 31.094 1 91.44 574 ASN A CA 1
ATOM 4582 C C . ASN A 1 574 ? 14.133 12.766 29.656 1 91.44 574 ASN A C 1
ATOM 4584 O O . ASN A 1 574 ? 13.312 12.32 28.844 1 91.44 574 ASN A O 1
ATOM 4588 N N . PHE A 1 575 ? 14.969 13.742 29.438 1 95.38 575 PHE A N 1
ATOM 4589 C CA . PHE A 1 575 ? 15.141 14.258 28.078 1 95.38 575 PHE A CA 1
ATOM 4590 C C . PHE A 1 575 ? 16.609 14.242 27.672 1 95.38 575 PHE A C 1
ATOM 4592 O O . PHE A 1 575 ? 17.5 14.273 28.547 1 95.38 575 PHE A O 1
ATOM 4599 N N . VAL A 1 576 ? 16.859 14.172 26.422 1 94.62 576 VAL A N 1
ATOM 4600 C CA . VAL A 1 576 ? 18.234 14.18 25.922 1 94.62 576 VAL A CA 1
ATOM 4601 C C . VAL A 1 576 ? 18.875 15.539 26.203 1 94.62 576 VAL A C 1
ATOM 4603 O O . VAL A 1 576 ? 18.219 16.578 26.141 1 94.62 576 VAL A O 1
ATOM 4606 N N . THR A 1 577 ? 20.109 15.5 26.484 1 93.88 577 THR A N 1
ATOM 4607 C CA . THR A 1 577 ? 20.844 16.719 26.797 1 93.88 577 THR A CA 1
ATOM 4608 C C . THR A 1 577 ? 20.969 17.609 25.547 1 93.88 577 THR A C 1
ATOM 4610 O O . THR A 1 577 ? 21.047 17.094 24.438 1 93.88 577 THR A O 1
ATOM 4613 N N . LYS A 1 578 ? 20.984 18.922 25.797 1 95.12 578 LYS A N 1
ATOM 4614 C CA . LYS A 1 578 ? 21.156 19.891 24.703 1 95.12 578 LYS A CA 1
ATOM 4615 C C . LYS A 1 578 ? 22.516 20.562 24.797 1 95.12 578 LYS A C 1
ATOM 4617 O O . LYS A 1 578 ? 22.781 21.531 24.078 1 95.12 578 LYS A O 1
ATOM 4622 N N . SER A 1 579 ? 23.422 20.094 25.516 1 92.12 579 SER A N 1
ATOM 4623 C CA . SER A 1 579 ? 24.703 20.734 25.828 1 92.12 579 SER A CA 1
ATOM 4624 C C . SER A 1 579 ? 25.609 20.781 24.609 1 92.12 579 SER A C 1
ATOM 4626 O O . SER A 1 579 ? 26.5 21.641 24.531 1 92.12 579 SER A O 1
ATOM 4628 N N . MET A 1 580 ? 25.375 19.922 23.75 1 91.06 580 MET A N 1
ATOM 4629 C CA . MET A 1 580 ? 26.172 19.922 22.516 1 91.06 580 MET A CA 1
ATOM 4630 C C . MET A 1 580 ? 25.438 19.219 21.391 1 91.06 580 MET A C 1
ATOM 4632 O O . MET A 1 580 ? 24.578 18.359 21.641 1 91.06 580 MET A O 1
ATOM 4636 N N . ARG A 1 581 ? 25.703 19.641 20.172 1 92.88 581 ARG A N 1
ATOM 4637 C CA . ARG A 1 581 ? 25.281 18.938 18.969 1 92.88 581 ARG A CA 1
ATOM 4638 C C . ARG A 1 581 ? 26.422 18.828 17.969 1 92.88 581 ARG A C 1
ATOM 4640 O O . ARG A 1 581 ? 26.984 19.844 17.547 1 92.88 581 ARG A O 1
ATOM 4647 N N . GLY A 1 582 ? 26.766 17.625 17.688 1 87.44 582 GLY A N 1
ATOM 4648 C CA . GLY A 1 582 ? 27.781 17.359 16.672 1 87.44 582 GLY A CA 1
ATOM 4649 C C . GLY A 1 582 ? 27.25 16.594 15.477 1 87.44 582 GLY A C 1
ATOM 4650 O O . GLY A 1 582 ? 26.047 16.297 15.406 1 87.44 582 GLY A O 1
ATOM 4651 N N . PRO A 1 583 ? 28.156 16.391 14.516 1 87.56 583 PRO A N 1
ATOM 4652 C CA . PRO A 1 583 ? 27.734 15.617 13.336 1 87.56 583 PRO A CA 1
ATOM 4653 C C . PRO A 1 583 ? 27.359 14.18 13.672 1 87.56 583 PRO A C 1
ATOM 4655 O O . PRO A 1 583 ? 28 13.547 14.508 1 87.56 583 PRO A O 1
ATOM 4658 N N . LEU A 1 584 ? 26.266 13.711 13.117 1 86.69 584 LEU A N 1
ATOM 4659 C CA . LEU A 1 584 ? 25.781 12.359 13.367 1 86.69 584 LEU A CA 1
ATOM 4660 C C . LEU A 1 584 ? 25.875 11.5 12.109 1 86.69 584 LEU A C 1
ATOM 4662 O O . LEU A 1 584 ? 25.844 10.273 12.188 1 86.69 584 LEU A O 1
ATOM 4666 N N . ARG A 1 585 ? 25.891 12.117 10.977 1 85.25 585 ARG A N 1
ATOM 4667 C CA . ARG A 1 585 ? 25.953 11.445 9.688 1 85.25 585 ARG A CA 1
ATOM 4668 C C . ARG A 1 585 ? 27.141 11.945 8.867 1 85.25 585 ARG A C 1
ATOM 4670 O O . ARG A 1 585 ? 27.672 13.031 9.141 1 85.25 585 ARG A O 1
ATOM 4677 N N . ASP A 1 586 ? 27.469 11.18 7.855 1 82.31 586 ASP A N 1
ATOM 4678 C CA . ASP A 1 586 ? 28.516 11.641 6.949 1 82.31 586 ASP A CA 1
ATOM 4679 C C . ASP A 1 586 ? 28.141 12.961 6.293 1 82.31 586 ASP A C 1
ATOM 4681 O O . ASP A 1 586 ? 29 13.836 6.113 1 82.31 586 ASP A O 1
ATOM 4685 N N . ASP A 1 587 ? 26.922 13.141 6.059 1 81.12 587 ASP A N 1
ATOM 4686 C CA . ASP A 1 587 ? 26.453 14.328 5.363 1 81.12 587 ASP A CA 1
ATOM 4687 C C . ASP A 1 587 ? 26.531 15.555 6.266 1 81.12 587 ASP A C 1
ATOM 4689 O O . ASP A 1 587 ? 26.438 16.688 5.789 1 81.12 587 ASP A O 1
ATOM 4693 N N . ASP A 1 588 ? 26.688 15.305 7.547 1 85.38 588 ASP A N 1
ATOM 4694 C CA . ASP A 1 588 ? 26.797 16.422 8.484 1 85.38 588 ASP A CA 1
ATOM 4695 C C . ASP A 1 588 ? 28.219 17 8.484 1 85.38 588 ASP A C 1
ATOM 4697 O O . ASP A 1 588 ? 28.438 18.094 9 1 85.38 588 ASP A O 1
ATOM 4701 N N . CYS A 1 589 ? 29.078 16.234 7.875 1 88.62 589 CYS A N 1
ATOM 4702 C CA . CYS A 1 589 ? 30.453 16.688 7.773 1 88.62 589 CYS A CA 1
ATOM 4703 C C . CYS A 1 589 ? 30.672 17.516 6.516 1 88.62 589 CYS A C 1
ATOM 4705 O O . CYS A 1 589 ? 30.156 17.188 5.449 1 88.62 589 CYS A O 1
ATOM 4707 N N . TYR A 1 590 ? 31.297 18.641 6.707 1 89.12 590 TYR A N 1
ATOM 4708 C CA . TYR A 1 590 ? 31.547 19.516 5.562 1 89.12 590 TYR A CA 1
ATOM 4709 C C . TYR A 1 590 ? 32.969 20.062 5.598 1 89.12 590 TYR A C 1
ATOM 4711 O O . TYR A 1 590 ? 33.625 20 6.629 1 89.12 590 TYR A O 1
ATOM 4719 N N . TRP A 1 591 ? 33.312 20.562 4.449 1 91.06 591 TRP A N 1
ATOM 4720 C CA . TRP A 1 591 ? 34.656 21.094 4.316 1 91.06 591 TRP A CA 1
ATOM 4721 C C . TRP A 1 591 ? 34.719 22.562 4.758 1 91.06 591 TRP A C 1
ATOM 4723 O O . TRP A 1 591 ? 33.938 23.375 4.312 1 91.06 591 TRP A O 1
ATOM 4733 N N . ASP A 1 592 ? 35.562 22.781 5.711 1 90.69 592 ASP A N 1
ATOM 4734 C CA . ASP A 1 592 ? 35.844 24.156 6.137 1 90.69 592 ASP A CA 1
ATOM 4735 C C . ASP A 1 592 ? 36.938 24.781 5.289 1 90.69 592 ASP A C 1
ATOM 4737 O O . ASP A 1 592 ? 38.125 24.562 5.543 1 90.69 592 ASP A O 1
ATOM 4741 N N . TYR A 1 593 ? 36.594 25.594 4.41 1 89.06 593 TYR A N 1
ATOM 4742 C CA . TYR A 1 593 ? 37.531 26.188 3.473 1 89.06 593 TYR A CA 1
ATOM 4743 C C . TYR A 1 593 ? 38.5 27.125 4.191 1 89.06 593 TYR A C 1
ATOM 4745 O O . TYR A 1 593 ? 39.656 27.281 3.773 1 89.06 593 TYR A O 1
ATOM 4753 N N . GLY A 1 594 ? 38 27.828 5.168 1 87.81 594 GLY A N 1
ATOM 4754 C CA . GLY A 1 594 ? 38.844 28.719 5.934 1 87.81 594 GLY A CA 1
ATOM 4755 C C . GLY A 1 594 ? 40 28.016 6.625 1 87.81 594 GLY A C 1
ATOM 4756 O O . GLY A 1 594 ? 41.125 28.531 6.66 1 87.81 594 GLY A O 1
ATOM 4757 N N . LYS A 1 595 ? 39.75 26.812 7.051 1 90.62 595 LYS A N 1
ATOM 4758 C CA . LYS A 1 595 ? 40.75 26.062 7.789 1 90.62 595 LYS A CA 1
ATOM 4759 C C . LYS A 1 595 ? 41.344 24.922 6.941 1 90.62 595 LYS A C 1
ATOM 4761 O O . LYS A 1 595 ? 42.219 24.188 7.395 1 90.62 595 LYS A O 1
ATOM 4766 N N . ALA A 1 596 ? 40.844 24.766 5.793 1 89.44 596 ALA A N 1
ATOM 4767 C CA . ALA A 1 596 ? 41.281 23.766 4.824 1 89.44 596 ALA A CA 1
ATOM 4768 C C . ALA A 1 596 ? 41.25 22.375 5.422 1 89.44 596 ALA A C 1
ATOM 4770 O O . ALA A 1 596 ? 42.219 21.625 5.336 1 89.44 596 ALA A O 1
ATOM 4771 N N . ARG A 1 597 ? 40.312 22.125 6.188 1 91.25 597 ARG A N 1
ATOM 4772 C CA . ARG A 1 597 ? 40.031 20.812 6.746 1 91.25 597 ARG A CA 1
ATOM 4773 C C . ARG A 1 597 ? 38.531 20.594 6.934 1 91.25 597 ARG A C 1
ATOM 4775 O O . ARG A 1 597 ? 37.75 21.516 6.754 1 91.25 597 ARG A O 1
ATOM 4782 N N . CYS A 1 598 ? 38.25 19.25 7.16 1 93.12 598 CYS A N 1
ATOM 4783 C CA . CYS A 1 598 ? 36.844 18.984 7.477 1 93.12 598 CYS A CA 1
ATOM 4784 C C . CYS A 1 598 ? 36.438 19.672 8.773 1 93.12 598 CYS A C 1
ATOM 4786 O O . CYS A 1 598 ? 37.219 19.672 9.742 1 93.12 598 CYS A O 1
ATOM 4788 N N . ALA A 1 599 ? 35.344 20.359 8.688 1 88.44 599 ALA A N 1
ATOM 4789 C CA . ALA A 1 599 ? 34.812 20.938 9.914 1 88.44 599 ALA A CA 1
ATOM 4790 C C . ALA A 1 599 ? 34.562 19.875 10.977 1 88.44 599 ALA A C 1
ATOM 4792 O O . ALA A 1 599 ? 34.469 18.688 10.664 1 88.44 599 ALA A O 1
ATOM 4793 N N . TRP A 1 600 ? 34.656 20.297 12.281 1 87.44 600 TRP A N 1
ATOM 4794 C CA . TRP A 1 600 ? 34.469 19.375 13.398 1 87.44 600 TRP A CA 1
ATOM 4795 C C . TRP A 1 600 ? 35.5 18.266 13.344 1 87.44 600 TRP A C 1
ATOM 4797 O O . TRP A 1 600 ? 35.156 17.078 13.328 1 87.44 600 TRP A O 1
ATOM 4807 N N . SER A 1 601 ? 36.625 18.672 13.375 1 88.12 601 SER A N 1
ATOM 4808 C CA . SER A 1 601 ? 37.781 17.781 13.133 1 88.12 601 SER A CA 1
ATOM 4809 C C . SER A 1 601 ? 37.844 16.672 14.172 1 88.12 601 SER A C 1
ATOM 4811 O O . SER A 1 601 ? 38.469 15.625 13.938 1 88.12 601 SER A O 1
ATOM 4813 N N . GLU A 1 602 ? 37.25 16.844 15.258 1 84.56 602 GLU A N 1
ATOM 4814 C CA . GLU A 1 602 ? 37.219 15.805 16.281 1 84.56 602 GLU A CA 1
ATOM 4815 C C . GLU A 1 602 ? 36.281 14.656 15.867 1 84.56 602 GLU A C 1
ATOM 4817 O O . GLU A 1 602 ? 36.469 13.523 16.312 1 84.56 602 GLU A O 1
ATOM 4822 N N . HIS A 1 603 ? 35.344 14.984 15.031 1 88.12 603 HIS A N 1
ATOM 4823 C CA . HIS A 1 603 ? 34.312 14 14.688 1 88.12 603 HIS A CA 1
ATOM 4824 C C . HIS A 1 603 ? 34.375 13.648 13.203 1 88.12 603 HIS A C 1
ATOM 4826 O O . HIS A 1 603 ? 33.844 12.609 12.797 1 88.12 603 HIS A O 1
ATOM 4832 N N . CYS A 1 604 ? 34.906 14.453 12.414 1 91.31 604 CYS A N 1
ATOM 4833 C CA . CYS A 1 604 ? 34.906 14.273 10.969 1 91.31 604 CYS A CA 1
ATOM 4834 C C . CYS A 1 604 ? 36.344 14.18 10.445 1 91.31 604 CYS A C 1
ATOM 4836 O O . CYS A 1 604 ? 37.25 14.75 11.031 1 91.31 604 CYS A O 1
ATOM 4838 N N . GLU A 1 605 ? 36.5 13.414 9.406 1 92.19 605 GLU A N 1
ATOM 4839 C CA . GLU A 1 605 ? 37.812 13.266 8.75 1 92.19 605 GLU A CA 1
ATOM 4840 C C . GLU A 1 605 ? 37.656 13.258 7.227 1 92.19 605 GLU A C 1
ATOM 4842 O O . GLU A 1 605 ? 36.562 12.977 6.711 1 92.19 605 GLU A O 1
ATOM 4847 N N . TYR A 1 606 ? 38.75 13.656 6.598 1 92.75 606 TYR A N 1
ATOM 4848 C CA . TYR A 1 606 ? 38.75 13.625 5.141 1 92.75 606 TYR A CA 1
ATOM 4849 C C . TYR A 1 606 ? 38.969 12.203 4.625 1 92.75 606 TYR A C 1
ATOM 4851 O O . TYR A 1 606 ? 40.031 11.609 4.879 1 92.75 606 TYR A O 1
ATOM 4859 N N . ARG A 1 607 ? 38 11.578 4.07 1 92.19 607 ARG A N 1
ATOM 4860 C CA . ARG A 1 607 ? 38.094 10.25 3.471 1 92.19 607 ARG A CA 1
ATOM 4861 C C . ARG A 1 607 ? 37.438 10.242 2.084 1 92.19 607 ARG A C 1
ATOM 4863 O O . ARG A 1 607 ? 36.219 10.078 1.953 1 92.19 607 ARG A O 1
ATOM 4870 N N . TYR A 1 608 ? 38.281 10.219 1.079 1 88.56 608 TYR A N 1
ATOM 4871 C CA . TYR A 1 608 ? 37.812 10.266 -0.296 1 88.56 608 TYR A CA 1
ATOM 4872 C C . TYR A 1 608 ? 37.281 8.906 -0.731 1 88.56 608 TYR A C 1
ATOM 4874 O O . TYR A 1 608 ? 37.875 7.871 -0.445 1 88.56 608 TYR A O 1
ATOM 4882 N N . ILE A 1 609 ? 36.219 8.805 -1.192 1 81.75 609 ILE A N 1
ATOM 4883 C CA . ILE A 1 609 ? 35.656 7.629 -1.852 1 81.75 609 ILE A CA 1
ATOM 4884 C C . ILE A 1 609 ? 35.375 7.949 -3.318 1 81.75 609 ILE A C 1
ATOM 4886 O O . ILE A 1 609 ? 34.969 9.062 -3.652 1 81.75 609 ILE A O 1
ATOM 4890 N N . PHE A 1 610 ? 35.594 6.965 -4.176 1 77.81 610 PHE A N 1
ATOM 4891 C CA . PHE A 1 610 ? 35.375 7.184 -5.605 1 77.81 610 PHE A CA 1
ATOM 4892 C C . PHE A 1 610 ? 33.969 7.684 -5.887 1 77.81 610 PHE A C 1
ATOM 4894 O O . PHE A 1 610 ? 33 7.082 -5.445 1 77.81 610 PHE A O 1
ATOM 4901 N N . GLY A 1 611 ? 33.875 8.773 -6.559 1 74.25 611 GLY A N 1
ATOM 4902 C CA . GLY A 1 611 ? 32.594 9.398 -6.879 1 74.25 611 GLY A CA 1
ATOM 4903 C C . GLY A 1 611 ? 32.438 10.758 -6.23 1 74.25 611 GLY A C 1
ATOM 4904 O O . GLY A 1 611 ? 31.562 11.531 -6.629 1 74.25 611 GLY A O 1
ATOM 4905 N N . ASP A 1 612 ? 33.312 11.031 -5.223 1 82.75 612 ASP A N 1
ATOM 4906 C CA . ASP A 1 612 ? 33.25 12.344 -4.598 1 82.75 612 ASP A CA 1
ATOM 4907 C C . ASP A 1 612 ? 33.625 13.445 -5.594 1 82.75 612 ASP A C 1
ATOM 4909 O O . ASP A 1 612 ? 34.625 13.328 -6.301 1 82.75 612 ASP A O 1
ATOM 4913 N N . VAL A 1 613 ? 32.844 14.445 -5.645 1 78.69 613 VAL A N 1
ATOM 4914 C CA . VAL A 1 613 ? 33.062 15.469 -6.66 1 78.69 613 VAL A CA 1
ATOM 4915 C C . VAL A 1 613 ? 33.594 16.734 -6.008 1 78.69 613 VAL A C 1
ATOM 4917 O O . VAL A 1 613 ? 34.219 17.578 -6.676 1 78.69 613 VAL A O 1
ATOM 4920 N N . HIS A 1 614 ? 33.312 16.922 -4.75 1 84.62 614 HIS A N 1
ATOM 4921 C CA . HIS A 1 614 ? 33.844 18.094 -4.051 1 84.62 614 HIS A CA 1
ATOM 4922 C C . HIS A 1 614 ? 34.375 17.703 -2.672 1 84.62 614 HIS A C 1
ATOM 4924 O O . HIS A 1 614 ? 34.062 16.625 -2.17 1 84.62 614 HIS A O 1
ATOM 4930 N N . LEU A 1 615 ? 35.062 18.609 -2.096 1 85.38 615 LEU A N 1
ATOM 4931 C CA . LEU A 1 615 ? 35.75 18.328 -0.853 1 85.38 615 LEU A CA 1
ATOM 4932 C C . LEU A 1 615 ? 34.781 17.953 0.262 1 85.38 615 LEU A C 1
ATOM 4934 O O . LEU A 1 615 ? 35.125 17.141 1.124 1 85.38 615 LEU A O 1
ATOM 4938 N N . GLY A 1 616 ? 33.688 18.531 0.256 1 85.44 616 GLY A N 1
ATOM 4939 C CA . GLY A 1 616 ? 32.688 18.281 1.28 1 85.44 616 GLY A CA 1
ATOM 4940 C C . GLY A 1 616 ? 32.188 16.844 1.285 1 85.44 616 GLY A C 1
ATOM 4941 O O . GLY A 1 616 ? 31.953 16.266 2.348 1 85.44 616 GLY A O 1
ATOM 4942 N N . GLN A 1 617 ? 32.125 16.281 0.191 1 85.56 617 GLN A N 1
ATOM 4943 C CA . GLN A 1 617 ? 31.656 14.906 0.055 1 85.56 617 GLN A CA 1
ATOM 4944 C C . GLN A 1 617 ? 32.688 13.922 0.587 1 85.56 617 GLN A C 1
ATOM 4946 O O . GLN A 1 617 ? 32.375 12.766 0.868 1 85.56 617 GLN A O 1
ATOM 4951 N N . SER A 1 618 ? 33.844 14.422 0.713 1 90.62 618 SER A N 1
ATOM 4952 C CA . SER A 1 618 ? 34.938 13.562 1.19 1 90.62 618 SER A CA 1
ATOM 4953 C C . SER A 1 618 ? 35.125 13.719 2.693 1 90.62 618 SER A C 1
ATOM 4955 O O . SER A 1 618 ? 36.031 13.102 3.27 1 90.62 618 SER A O 1
ATOM 4957 N N . CYS A 1 619 ? 34.406 14.633 3.26 1 91.69 619 CYS A N 1
ATOM 4958 C CA . CYS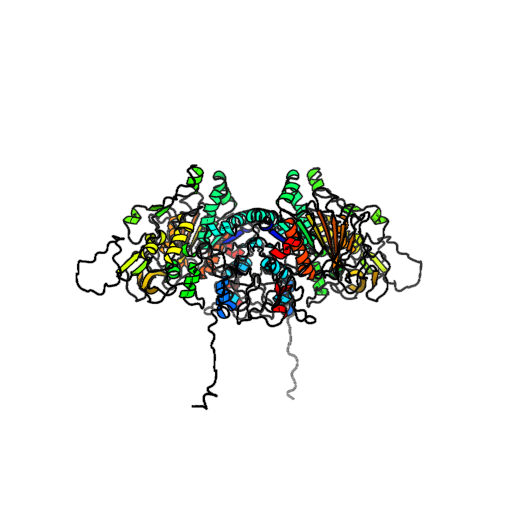 A 1 619 ? 34.406 14.719 4.715 1 91.69 619 CYS A CA 1
ATOM 4959 C C . CYS A 1 619 ? 33.375 13.758 5.32 1 91.69 619 CYS A C 1
ATOM 4961 O O . CYS A 1 619 ? 32.188 13.875 5.055 1 91.69 619 CYS A O 1
ATOM 4963 N N . ARG A 1 620 ? 33.844 12.844 6.086 1 91.44 620 ARG A N 1
ATOM 4964 C CA . ARG A 1 620 ? 33 11.812 6.656 1 91.44 620 ARG A CA 1
ATOM 4965 C C . ARG A 1 620 ? 33.281 11.617 8.141 1 91.44 620 ARG A C 1
ATOM 4967 O O . ARG A 1 620 ? 34.281 12.086 8.648 1 91.44 620 ARG A O 1
ATOM 4974 N N . LEU A 1 621 ? 32.406 10.945 8.797 1 89.25 621 LEU A N 1
ATOM 4975 C CA . LEU A 1 621 ? 32.531 10.688 10.227 1 89.25 621 LEU A CA 1
ATOM 4976 C C . LEU A 1 621 ? 33.75 9.82 10.508 1 89.25 621 LEU A C 1
ATOM 4978 O O . LEU A 1 621 ? 34.031 8.875 9.766 1 89.25 621 LEU A O 1
ATOM 4982 N N . LYS A 1 622 ? 34.469 10.234 11.586 1 86.06 622 LYS A N 1
ATOM 4983 C CA . LYS A 1 622 ? 35.625 9.438 12.039 1 86.06 622 LYS A CA 1
ATOM 4984 C C . LYS A 1 622 ? 35.156 8.109 12.633 1 86.06 622 LYS A C 1
ATOM 4986 O O . LYS A 1 622 ? 35.781 7.066 12.391 1 86.06 622 LYS A O 1
ATOM 4991 N N . ASN A 1 623 ? 34.219 8.328 13.523 1 78.12 623 ASN A N 1
ATOM 4992 C CA . ASN A 1 623 ? 33.656 7.168 14.211 1 78.12 623 ASN A CA 1
ATOM 4993 C C . ASN A 1 623 ? 32.219 6.871 13.75 1 78.12 623 ASN A C 1
ATOM 4995 O O . ASN A 1 623 ? 31.625 7.676 13.039 1 78.12 623 ASN A O 1
ATOM 4999 N N . SER A 1 624 ? 31.891 5.664 14.094 1 72.31 624 SER A N 1
ATOM 5000 C CA . SER A 1 624 ? 30.516 5.312 13.742 1 72.31 624 SER A CA 1
ATOM 5001 C C . SER A 1 624 ? 29.516 6.238 14.43 1 72.31 624 SER A C 1
ATOM 5003 O O . SER A 1 624 ? 29.812 6.836 15.461 1 72.31 624 SER A O 1
ATOM 5005 N N . SER A 1 625 ? 28.422 6.445 13.812 1 70.25 625 SER A N 1
ATOM 5006 C CA . SER A 1 625 ? 27.344 7.254 14.367 1 70.25 625 SER A CA 1
ATOM 5007 C C . SER A 1 625 ? 26.984 6.809 15.789 1 70.25 625 SER A C 1
ATOM 5009 O O . SER A 1 625 ? 26.719 7.641 16.656 1 70.25 625 SER A O 1
ATOM 5011 N N . ALA A 1 626 ? 27.156 5.555 16.016 1 69.88 626 ALA A N 1
ATOM 5012 C CA . ALA A 1 626 ? 26.812 5.008 17.328 1 69.88 626 ALA A CA 1
ATOM 5013 C C . ALA A 1 626 ? 27.766 5.512 18.391 1 69.88 626 ALA A C 1
ATOM 5015 O O . ALA A 1 626 ? 27.344 5.793 19.531 1 69.88 626 ALA A O 1
ATOM 5016 N N . ASP A 1 627 ? 28.984 5.695 18.062 1 75.25 627 ASP A N 1
ATOM 5017 C CA . ASP A 1 627 ? 29.969 6.18 19.016 1 75.25 627 ASP A CA 1
ATOM 5018 C C . ASP A 1 627 ? 29.703 7.633 19.391 1 75.25 627 ASP A C 1
ATOM 5020 O O . ASP A 1 627 ? 29.875 8.016 20.562 1 75.25 627 ASP A O 1
ATOM 5024 N N . ASN A 1 628 ? 29.234 8.289 18.422 1 78.69 628 ASN A N 1
ATOM 5025 C CA . ASN A 1 628 ? 28.969 9.703 18.656 1 78.69 628 ASN A CA 1
ATOM 5026 C C . ASN A 1 628 ? 27.703 9.898 19.484 1 78.69 628 ASN A C 1
ATOM 5028 O O . ASN A 1 628 ? 27.531 10.922 20.141 1 78.69 628 ASN A O 1
ATOM 5032 N N . LEU A 1 629 ? 26.938 8.875 19.531 1 81.12 629 LEU A N 1
ATOM 5033 C CA . LEU A 1 629 ? 25.625 9 20.172 1 81.12 629 LEU A CA 1
ATOM 5034 C C . LEU A 1 629 ? 25.75 8.75 21.672 1 81.12 629 LEU A C 1
ATOM 5036 O O . LEU A 1 629 ? 24.844 9.109 22.438 1 81.12 629 LEU A O 1
ATOM 5040 N N . TYR A 1 630 ? 26.859 8.234 22.141 1 80.69 630 TYR A N 1
ATOM 5041 C CA . TYR A 1 630 ? 27.016 7.895 23.562 1 80.69 630 TYR A CA 1
ATOM 5042 C C . TYR A 1 630 ? 27.047 9.148 24.422 1 80.69 630 TYR A C 1
ATOM 5044 O O . TYR A 1 630 ? 26.719 9.109 25.609 1 80.69 630 TYR A O 1
ATOM 5052 N N . PHE A 1 631 ? 27.422 10.188 23.766 1 80.94 631 PHE A N 1
ATOM 5053 C CA . PHE A 1 631 ? 27.484 11.453 24.484 1 80.94 631 PHE A CA 1
ATOM 5054 C C . PHE A 1 631 ? 26.094 11.891 24.938 1 80.94 631 PHE A C 1
ATOM 5056 O O . PHE A 1 631 ? 25.969 12.664 25.891 1 80.94 631 PHE A O 1
ATOM 5063 N N . TYR A 1 632 ? 25.125 11.367 24.391 1 86.12 632 TYR A N 1
ATOM 5064 C CA . TYR A 1 632 ? 23.781 11.891 24.594 1 86.12 632 TYR A CA 1
ATOM 5065 C C . TYR A 1 632 ? 22.984 10.992 25.531 1 86.12 632 TYR A C 1
ATOM 5067 O O . TYR A 1 632 ? 21.766 11.109 25.641 1 86.12 632 TYR A O 1
ATOM 5075 N N . ILE A 1 633 ? 23.641 10.094 26.203 1 84.88 633 ILE A N 1
ATOM 5076 C CA . ILE A 1 633 ? 22.984 9.195 27.141 1 84.88 633 ILE A CA 1
ATOM 5077 C C . ILE A 1 633 ? 22.969 9.828 28.531 1 84.88 633 ILE A C 1
ATOM 5079 O O . ILE A 1 633 ? 23.984 10.367 28.984 1 84.88 633 ILE A O 1
ATOM 5083 N N . MET B 1 1 ? -51.906 39.656 -67.5 1 19.89 1 MET B N 1
ATOM 5084 C CA . MET B 1 1 ? -52.531 38.812 -66.5 1 19.89 1 MET B CA 1
ATOM 5085 C C . MET B 1 1 ? -51.562 37.656 -66.125 1 19.89 1 MET B C 1
ATOM 5087 O O . MET B 1 1 ? -51.781 36.969 -65.125 1 19.89 1 MET B O 1
ATOM 5091 N N . ALA B 1 2 ? -50.906 37.156 -67 1 18.55 2 ALA B N 1
ATOM 5092 C CA . ALA B 1 2 ? -50.375 35.812 -67.25 1 18.55 2 ALA B CA 1
ATOM 5093 C C . ALA B 1 2 ? -49.219 35.469 -66.312 1 18.55 2 ALA B C 1
ATOM 5095 O O . ALA B 1 2 ? -49.188 34.375 -65.75 1 18.55 2 ALA B O 1
ATOM 5096 N N . ALA B 1 3 ? -48.156 36.031 -66.75 1 22.73 3 ALA B N 1
ATOM 5097 C CA . ALA B 1 3 ? -46.812 35.438 -66.625 1 22.73 3 ALA B CA 1
ATOM 5098 C C . ALA B 1 3 ? -46.312 35.438 -65.188 1 22.73 3 ALA B C 1
ATOM 5100 O O . ALA B 1 3 ? -45.75 36.438 -64.75 1 22.73 3 ALA B O 1
ATOM 5101 N N . ASN B 1 4 ? -47.188 34.938 -64.25 1 21.02 4 ASN B N 1
ATOM 5102 C CA . ASN B 1 4 ? -47.5 34.531 -62.844 1 21.02 4 ASN B CA 1
ATOM 5103 C C . ASN B 1 4 ? -46.438 33.594 -62.312 1 21.02 4 ASN B C 1
ATOM 5105 O O . ASN B 1 4 ? -46.625 32.969 -61.25 1 21.02 4 ASN B O 1
ATOM 5109 N N . GLU B 1 5 ? -45.719 32.969 -63.281 1 21.86 5 GLU B N 1
ATOM 5110 C CA . GLU B 1 5 ? -45.312 31.578 -63.094 1 21.86 5 GLU B CA 1
ATOM 5111 C C . GLU B 1 5 ? -44.219 31.484 -62.031 1 21.86 5 GLU B C 1
ATOM 5113 O O . GLU B 1 5 ? -44.219 30.547 -61.219 1 21.86 5 GLU B O 1
ATOM 5118 N N . MET B 1 6 ? -43.094 32.094 -62.375 1 22.41 6 MET B N 1
ATOM 5119 C CA . MET B 1 6 ? -41.781 31.516 -62.188 1 22.41 6 MET B CA 1
ATOM 5120 C C . MET B 1 6 ? -41.344 31.625 -60.719 1 22.41 6 MET B C 1
ATOM 5122 O O . MET B 1 6 ? -40.188 31.312 -60.375 1 22.41 6 MET B O 1
ATOM 5126 N N . THR B 1 7 ? -41.969 32.594 -59.938 1 23.58 7 THR B N 1
ATOM 5127 C CA . THR B 1 7 ? -41.406 33.156 -58.719 1 23.58 7 THR B CA 1
ATOM 5128 C C . THR B 1 7 ? -41.219 32.094 -57.656 1 23.58 7 THR B C 1
ATOM 5130 O O . THR B 1 7 ? -42.188 31.422 -57.25 1 23.58 7 THR B O 1
ATOM 5133 N N . ARG B 1 8 ? -39.906 31.562 -57.375 1 23.06 8 ARG B N 1
ATOM 5134 C CA . ARG B 1 8 ? -38.938 30.625 -56.812 1 23.06 8 ARG B CA 1
ATOM 5135 C C . ARG B 1 8 ? -39.219 30.391 -55.344 1 23.06 8 ARG B C 1
ATOM 5137 O O . ARG B 1 8 ? -39.281 31.359 -54.562 1 23.06 8 ARG B O 1
ATOM 5144 N N . ASP B 1 9 ? -39.781 29.234 -54.875 1 23.8 9 ASP B N 1
ATOM 5145 C CA . ASP B 1 9 ? -40.188 28.281 -53.844 1 23.8 9 ASP B CA 1
ATOM 5146 C C . ASP B 1 9 ? -39.062 28.062 -52.812 1 23.8 9 ASP B C 1
ATOM 5148 O O . ASP B 1 9 ? -38.344 27.047 -52.875 1 23.8 9 ASP B O 1
ATOM 5152 N N . LEU B 1 10 ? -38.125 29.031 -52.594 1 22.94 10 LEU B N 1
ATOM 5153 C CA . LEU B 1 10 ? -36.969 28.828 -51.719 1 22.94 10 LEU B CA 1
ATOM 5154 C C . LEU B 1 10 ? -37.406 28.219 -50.375 1 22.94 10 LEU B C 1
ATOM 5156 O O . LEU B 1 10 ? -38.562 28.328 -50 1 22.94 10 LEU B O 1
ATOM 5160 N N . ARG B 1 11 ? -36.406 28.297 -49.281 1 22.42 11 ARG B N 1
ATOM 5161 C CA . ARG B 1 11 ? -35.906 27.656 -48.062 1 22.42 11 ARG B CA 1
ATOM 5162 C C . ARG B 1 11 ? -36.938 27.766 -46.938 1 22.42 11 ARG B C 1
ATOM 5164 O O . ARG B 1 11 ? -37.281 28.875 -46.531 1 22.42 11 ARG B O 1
ATOM 5171 N N . LEU B 1 12 ? -37.906 26.938 -46.781 1 23.06 12 LEU B N 1
ATOM 5172 C CA . LEU B 1 12 ? -38.75 26.219 -45.812 1 23.06 12 LEU B CA 1
ATOM 5173 C C . LEU B 1 12 ? -37.938 25.797 -44.594 1 23.06 12 LEU B C 1
ATOM 5175 O O . LEU B 1 12 ? -37.188 24.797 -44.656 1 23.06 12 LEU B O 1
ATOM 5179 N N . VAL B 1 13 ? -37.094 26.703 -44 1 25.22 13 VAL B N 1
ATOM 5180 C CA . VAL B 1 13 ? -36.375 26.547 -42.719 1 25.22 13 VAL B CA 1
ATOM 5181 C C . VAL B 1 13 ? -37.344 26.047 -41.656 1 25.22 13 VAL B C 1
ATOM 5183 O O . VAL B 1 13 ? -38.219 26.797 -41.188 1 25.22 13 VAL B O 1
ATOM 5186 N N . LEU B 1 14 ? -37.969 24.906 -41.875 1 22.45 14 LEU B N 1
ATOM 5187 C CA . LEU B 1 14 ? -38.781 24.125 -40.938 1 22.45 14 LEU B CA 1
ATOM 5188 C C . LEU B 1 14 ? -38.062 24 -39.594 1 22.45 14 LEU B C 1
ATOM 5190 O O . LEU B 1 14 ? -36.969 23.422 -39.531 1 22.45 14 LEU B O 1
ATOM 5194 N N . LEU B 1 15 ? -38.25 24.906 -38.656 1 23.86 15 LEU B N 1
ATOM 5195 C CA . LEU B 1 15 ? -38.031 24.953 -37.219 1 23.86 15 LEU B CA 1
ATOM 5196 C C . LEU B 1 15 ? -38.594 23.703 -36.562 1 23.86 15 LEU B C 1
ATOM 5198 O O . LEU B 1 15 ? -39.781 23.609 -36.25 1 23.86 15 LEU B O 1
ATOM 5202 N N . ILE B 1 16 ? -38.5 22.547 -37.156 1 23.94 16 ILE B N 1
ATOM 5203 C CA . ILE B 1 16 ? -39.031 21.375 -36.469 1 23.94 16 ILE B CA 1
ATOM 5204 C C . ILE B 1 16 ? -38.406 21.297 -35.062 1 23.94 16 ILE B C 1
ATOM 5206 O O . ILE B 1 16 ? -37.188 21.234 -34.906 1 23.94 16 ILE B O 1
ATOM 5210 N N . ALA B 1 17 ? -39.156 21.781 -34.031 1 25.34 17 ALA B N 1
ATOM 5211 C CA . ALA B 1 17 ? -39.125 21.641 -32.594 1 25.34 17 ALA B CA 1
ATOM 5212 C C . ALA B 1 17 ? -38.844 20.203 -32.188 1 25.34 17 ALA B C 1
ATOM 5214 O O . ALA B 1 17 ? -39.688 19.328 -32.312 1 25.34 17 ALA B O 1
ATOM 5215 N N . VAL B 1 18 ? -37.75 19.609 -32.625 1 25.69 18 VAL B N 1
ATOM 5216 C CA . VAL B 1 18 ? -37.375 18.297 -32.094 1 25.69 18 VAL B CA 1
ATOM 5217 C C . VAL B 1 18 ? -37.562 18.281 -30.578 1 25.69 18 VAL B C 1
ATOM 5219 O O . VAL B 1 18 ? -36.875 19.016 -29.844 1 25.69 18 VAL B O 1
ATOM 5222 N N . LEU B 1 19 ? -38.812 18.156 -30.094 1 25.14 19 LEU B N 1
ATOM 5223 C CA . LEU B 1 19 ? -39.125 17.75 -28.734 1 25.14 19 LEU B CA 1
ATOM 5224 C C . LEU B 1 19 ? -38.219 16.625 -28.266 1 25.14 19 LEU B C 1
ATOM 5226 O O . LEU B 1 19 ? -38.281 15.508 -28.766 1 25.14 19 LEU B O 1
ATOM 5230 N N . LEU B 1 20 ? -36.969 16.984 -28.156 1 24.69 20 LEU B N 1
ATOM 5231 C CA . LEU B 1 20 ? -36.031 16.141 -27.422 1 24.69 20 LEU B CA 1
ATOM 5232 C C . LEU B 1 20 ? -36.656 15.633 -26.141 1 24.69 20 LEU B C 1
ATOM 5234 O O . LEU B 1 20 ? -36.875 16.406 -25.203 1 24.69 20 LEU B O 1
ATOM 5238 N N . THR B 1 21 ? -37.781 14.844 -26.234 1 28.06 21 THR B N 1
ATOM 5239 C CA . THR B 1 21 ? -38.219 14.094 -25.062 1 28.06 21 THR B CA 1
ATOM 5240 C C . THR B 1 21 ? -37 13.531 -24.312 1 28.06 21 THR B C 1
ATOM 5242 O O . THR B 1 21 ? -36.156 12.852 -24.891 1 28.06 21 THR B O 1
ATOM 5245 N N . GLY B 1 22 ? -36.531 14.336 -23.391 1 26.52 22 GLY B N 1
ATOM 5246 C CA . GLY B 1 22 ? -35.625 13.977 -22.328 1 26.52 22 GLY B CA 1
ATOM 5247 C C . GLY B 1 22 ? -35.906 12.617 -21.719 1 26.52 22 GLY B C 1
ATOM 5248 O O . GLY B 1 22 ? -36.938 12.43 -21.031 1 26.52 22 GLY B O 1
ATOM 5249 N N . ALA B 1 23 ? -35.875 11.547 -22.484 1 28.58 23 ALA B N 1
ATOM 5250 C CA . ALA B 1 23 ? -36.031 10.281 -21.766 1 28.58 23 ALA B CA 1
ATOM 5251 C C . ALA B 1 23 ? -35.219 10.297 -20.453 1 28.58 23 ALA B C 1
ATOM 5253 O O . ALA B 1 23 ? -34.094 10.766 -20.422 1 28.58 23 ALA B O 1
ATOM 5254 N N . PRO B 1 24 ? -36 10.211 -19.391 1 28.08 24 PRO B N 1
ATOM 5255 C CA . PRO B 1 24 ? -35.312 10.039 -18.109 1 28.08 24 PRO B CA 1
ATOM 5256 C C . PRO B 1 24 ? -34.156 9.047 -18.172 1 28.08 24 PRO B C 1
ATOM 5258 O O . PRO B 1 24 ? -34.281 7.992 -18.797 1 28.08 24 PRO B O 1
ATOM 5261 N N . CYS B 1 25 ? -33.031 9.586 -18.5 1 27.34 25 CYS B N 1
ATOM 5262 C CA . CYS B 1 25 ? -31.875 8.758 -18.188 1 27.34 25 CYS B CA 1
ATOM 5263 C C . CYS B 1 25 ? -32.125 7.941 -16.922 1 27.34 25 CYS B C 1
ATOM 5265 O O . CYS B 1 25 ? -32.219 8.5 -15.836 1 27.34 25 CYS B O 1
ATOM 5267 N N . THR B 1 26 ? -33.031 6.902 -17.062 1 28.5 26 THR B N 1
ATOM 5268 C CA . THR B 1 26 ? -33.094 5.902 -16 1 28.5 26 THR B CA 1
ATOM 5269 C C . THR B 1 26 ? -31.734 5.715 -15.336 1 28.5 26 THR B C 1
ATOM 5271 O O . THR B 1 26 ? -30.719 5.598 -16.031 1 28.5 26 THR B O 1
ATOM 5274 N N . THR B 1 27 ? -31.594 6.379 -14.227 1 30.72 27 THR B N 1
ATOM 5275 C CA . THR B 1 27 ? -30.578 6.066 -13.219 1 30.72 27 THR B CA 1
ATOM 5276 C C . THR B 1 27 ? -30.234 4.582 -13.25 1 30.72 27 THR B C 1
ATOM 5278 O O . THR B 1 27 ? -31.125 3.727 -13.273 1 30.72 27 THR B O 1
ATOM 5281 N N . ALA B 1 28 ? -29.312 4.207 -13.992 1 32.12 28 ALA B N 1
ATOM 5282 C CA . ALA B 1 28 ? -28.719 2.879 -13.852 1 32.12 28 ALA B CA 1
ATOM 5283 C C . ALA B 1 28 ? -28.906 2.34 -12.438 1 32.12 28 ALA B C 1
ATOM 5285 O O . ALA B 1 28 ? -28.422 2.938 -11.469 1 32.12 28 ALA B O 1
ATOM 5286 N N . GLY B 1 29 ? -30.031 1.769 -12.102 1 33.56 29 GLY B N 1
ATOM 5287 C CA . GLY B 1 29 ? -30.266 1.023 -10.875 1 33.56 29 GLY B CA 1
ATOM 5288 C C . GLY B 1 29 ? -29.047 0.285 -10.383 1 33.56 29 GLY B C 1
ATOM 5289 O O . GLY B 1 29 ? -28.391 -0.437 -11.141 1 33.56 29 GLY B O 1
ATOM 5290 N N . GLU B 1 30 ? -28.25 0.872 -9.547 1 38.84 30 GLU B N 1
ATOM 5291 C CA . GLU B 1 30 ? -27.25 0.13 -8.797 1 38.84 30 GLU B CA 1
ATOM 5292 C C . GLU B 1 30 ? -27.75 -1.259 -8.414 1 38.84 30 GLU B C 1
ATOM 5294 O O . GLU B 1 30 ? -28.812 -1.394 -7.816 1 38.84 30 GLU B O 1
ATOM 5299 N N . PRO B 1 31 ? -27.625 -2.221 -9.156 1 40.31 31 PRO B N 1
ATOM 5300 C CA . PRO B 1 31 ? -28.016 -3.523 -8.625 1 40.31 31 PRO B CA 1
ATOM 5301 C C . PRO B 1 31 ? -27.75 -3.658 -7.125 1 40.31 31 PRO B C 1
ATOM 5303 O O . PRO B 1 31 ? -26.594 -3.652 -6.703 1 40.31 31 PRO B O 1
ATOM 5306 N N . SER B 1 32 ? -28.359 -3.102 -6.27 1 44.06 32 SER B N 1
ATOM 5307 C CA . SER B 1 32 ? -28.359 -3.064 -4.812 1 44.06 32 SER B CA 1
ATOM 5308 C C . SER B 1 32 ? -28.281 -4.469 -4.227 1 44.06 32 SER B C 1
ATOM 5310 O O . SER B 1 32 ? -28.5 -4.66 -3.025 1 44.06 32 SER B O 1
ATOM 5312 N N . GLY B 1 33 ? -28.328 -5.566 -4.973 1 46.22 33 GLY B N 1
ATOM 5313 C CA . GLY B 1 33 ? -28.516 -6.84 -4.297 1 46.22 33 GLY B CA 1
ATOM 5314 C C . GLY B 1 33 ? -27.297 -7.273 -3.498 1 46.22 33 GLY B C 1
ATOM 5315 O O . GLY B 1 33 ? -26.359 -6.5 -3.318 1 46.22 33 GLY B O 1
ATOM 5316 N N . LYS B 1 34 ? -27.188 -8.727 -3.049 1 49.53 34 LYS B N 1
ATOM 5317 C CA . LYS B 1 34 ? -26.266 -9.547 -2.277 1 49.53 34 LYS B CA 1
ATOM 5318 C C . LYS B 1 34 ? -24.844 -9.43 -2.82 1 49.53 34 LYS B C 1
ATOM 5320 O O . LYS B 1 34 ? -23.875 -9.555 -2.068 1 49.53 34 LYS B O 1
ATOM 5325 N N . TYR B 1 35 ? -24.641 -9.164 -4.141 1 53.94 35 TYR B N 1
ATOM 5326 C CA . TYR B 1 35 ? -23.312 -9.055 -4.742 1 53.94 35 TYR B CA 1
ATOM 5327 C C . TYR B 1 35 ? -22.562 -7.859 -4.172 1 53.94 35 TYR B C 1
ATOM 5329 O O . TYR B 1 35 ? -21.328 -7.84 -4.168 1 53.94 35 TYR B O 1
ATOM 5337 N N . SER B 1 36 ? -23.203 -6.969 -3.553 1 67.38 36 SER B N 1
ATOM 5338 C CA . SER B 1 36 ? -22.641 -5.699 -3.115 1 67.38 36 SER B CA 1
ATOM 5339 C C . SER B 1 36 ? -21.812 -5.871 -1.843 1 67.38 36 SER B C 1
ATOM 5341 O O . SER B 1 36 ? -20.953 -5.043 -1.538 1 67.38 36 SER B O 1
ATOM 5343 N N . LYS B 1 37 ? -21.797 -7.234 -1.418 1 83.44 37 LYS B N 1
ATOM 5344 C CA . LYS B 1 37 ? -21.125 -7.355 -0.131 1 83.44 37 LYS B CA 1
ATOM 5345 C C . LYS B 1 37 ? -19.828 -8.164 -0.262 1 83.44 37 LYS B C 1
ATOM 5347 O O . LYS B 1 37 ? -19.031 -8.211 0.668 1 83.44 37 LYS B O 1
ATOM 5352 N N . LEU B 1 38 ? -19.641 -8.758 -1.43 1 89.38 38 LEU B N 1
ATOM 5353 C CA . LEU B 1 38 ? -18.453 -9.594 -1.618 1 89.38 38 LEU B CA 1
ATOM 5354 C C . LEU B 1 38 ? -17.234 -8.742 -1.898 1 89.38 38 LEU B C 1
ATOM 5356 O O . LEU B 1 38 ? -17.344 -7.629 -2.422 1 89.38 38 LEU B O 1
ATOM 5360 N N . SER B 1 39 ? -16.156 -9.258 -1.438 1 93.62 39 SER B N 1
ATOM 5361 C CA . SER B 1 39 ? -14.859 -8.664 -1.766 1 93.62 39 SER B CA 1
ATOM 5362 C C . SER B 1 39 ? -13.953 -9.672 -2.473 1 93.62 39 SER B C 1
ATOM 5364 O O . SER B 1 39 ? -14.188 -10.883 -2.404 1 93.62 39 SER B O 1
ATOM 5366 N N . GLY B 1 40 ? -13.125 -9.164 -3.281 1 95.44 40 GLY B N 1
ATOM 5367 C CA . GLY B 1 40 ? -12.141 -10.008 -3.941 1 95.44 40 GLY B CA 1
ATOM 5368 C C . GLY B 1 40 ? -10.727 -9.758 -3.459 1 95.44 40 GLY B C 1
ATOM 5369 O O . GLY B 1 40 ? -10.273 -8.609 -3.414 1 95.44 40 GLY B O 1
ATOM 5370 N N . ILE B 1 41 ? -10.062 -10.773 -3.016 1 97.62 41 ILE B N 1
ATOM 5371 C CA . ILE B 1 41 ? -8.672 -10.688 -2.588 1 97.62 41 ILE B CA 1
ATOM 5372 C C . ILE B 1 41 ? -7.773 -11.391 -3.607 1 97.62 41 ILE B C 1
ATOM 5374 O O . ILE B 1 41 ? -7.969 -12.57 -3.908 1 97.62 41 ILE B O 1
ATOM 5378 N N . ILE B 1 42 ? -6.762 -10.688 -4.125 1 97.31 42 ILE B N 1
ATOM 5379 C CA . ILE B 1 42 ? -5.871 -11.203 -5.152 1 97.31 42 ILE B CA 1
ATOM 5380 C C . ILE B 1 42 ? -4.531 -11.586 -4.531 1 97.31 42 ILE B C 1
ATOM 5382 O O . ILE B 1 42 ? -3.881 -10.766 -3.881 1 97.31 42 ILE B O 1
ATOM 5386 N N . ILE B 1 43 ? -4.141 -12.773 -4.664 1 98.31 43 ILE B N 1
ATOM 5387 C CA . ILE B 1 43 ? -2.82 -13.25 -4.273 1 98.31 43 ILE B CA 1
ATOM 5388 C C . ILE B 1 43 ? -1.982 -13.531 -5.52 1 98.31 43 ILE B C 1
ATOM 5390 O O . ILE B 1 43 ? -2.139 -14.57 -6.16 1 98.31 43 ILE B O 1
ATOM 5394 N N . PRO B 1 44 ? -1.004 -12.672 -5.836 1 97.25 44 PRO B N 1
ATOM 5395 C CA . PRO B 1 44 ? -0.283 -12.758 -7.105 1 97.25 44 PRO B CA 1
ATOM 5396 C C . PRO B 1 44 ? 0.734 -13.898 -7.137 1 97.25 44 PRO B C 1
ATOM 5398 O O . PRO B 1 44 ? 1.032 -14.492 -6.094 1 97.25 44 PRO B O 1
ATOM 5401 N N . GLY B 1 45 ? 1.239 -14.172 -8.281 1 97.06 45 GLY B N 1
ATOM 5402 C CA . GLY B 1 45 ? 2.186 -15.266 -8.469 1 97.06 45 GLY B CA 1
ATOM 5403 C C . GLY B 1 45 ? 3.629 -14.836 -8.289 1 97.06 45 GLY B C 1
ATOM 5404 O O . GLY B 1 45 ? 3.902 -13.773 -7.719 1 97.06 45 GLY B O 1
ATOM 5405 N N . PHE B 1 46 ? 4.527 -15.711 -8.734 1 96.44 46 PHE B N 1
ATOM 5406 C CA . PHE B 1 46 ? 5.965 -15.484 -8.664 1 96.44 46 PHE B CA 1
ATOM 5407 C C . PHE B 1 46 ? 6.355 -14.258 -9.484 1 96.44 46 PHE B C 1
ATOM 5409 O O . PHE B 1 46 ? 5.883 -14.07 -10.609 1 96.44 46 PHE B O 1
ATOM 5416 N N . ALA B 1 47 ? 7.125 -13.383 -8.914 1 95.25 47 ALA B N 1
ATOM 5417 C CA . ALA B 1 47 ? 7.684 -12.203 -9.57 1 95.25 47 ALA B CA 1
ATOM 5418 C C . ALA B 1 47 ? 6.582 -11.266 -10.047 1 95.25 47 ALA B C 1
ATOM 5420 O O . ALA B 1 47 ? 6.75 -10.547 -11.031 1 95.25 47 ALA B O 1
ATOM 5421 N N . SER B 1 48 ? 5.43 -11.312 -9.352 1 95.12 48 SER B N 1
ATOM 5422 C CA . SER B 1 48 ? 4.289 -10.516 -9.805 1 95.12 48 SER B CA 1
ATOM 5423 C C . SER B 1 48 ? 3.971 -9.398 -8.82 1 95.12 48 SER B C 1
ATOM 5425 O O . SER B 1 48 ? 2.871 -8.844 -8.836 1 95.12 48 SER B O 1
ATOM 5427 N N . THR B 1 49 ? 4.871 -9.094 -7.938 1 96.31 49 THR B N 1
ATOM 5428 C CA . THR B 1 49 ? 4.793 -7.969 -7.012 1 96.31 49 THR B CA 1
ATOM 5429 C C . THR B 1 49 ? 6.012 -7.066 -7.156 1 96.31 49 THR B C 1
ATOM 5431 O O . THR B 1 49 ? 7.145 -7.547 -7.219 1 96.31 49 THR B O 1
ATOM 5434 N N . GLN B 1 50 ? 5.746 -5.77 -7.188 1 95.44 50 GLN B N 1
ATOM 5435 C CA . GLN B 1 50 ? 6.852 -4.82 -7.207 1 95.44 50 GLN B CA 1
ATOM 5436 C C . GLN B 1 50 ? 7.688 -4.926 -5.934 1 95.44 50 GLN B C 1
ATOM 5438 O O . GLN B 1 50 ? 7.148 -5.125 -4.844 1 95.44 50 GLN B O 1
ATOM 5443 N N . LEU B 1 51 ? 8.984 -4.809 -6.117 1 96.75 51 LEU B N 1
ATOM 5444 C CA . LEU B 1 51 ? 9.898 -4.629 -4.996 1 96.75 51 LEU B CA 1
ATOM 5445 C C . LEU B 1 51 ? 10.477 -3.217 -4.988 1 96.75 51 LEU B C 1
ATOM 5447 O O . LEU B 1 51 ? 10.766 -2.656 -6.047 1 96.75 51 LEU B O 1
ATOM 5451 N N . ARG B 1 52 ? 10.641 -2.699 -3.814 1 94.25 52 ARG B N 1
ATOM 5452 C CA . ARG B 1 52 ? 11.211 -1.365 -3.654 1 94.25 52 ARG B CA 1
ATOM 5453 C C . ARG B 1 52 ? 12.438 -1.397 -2.752 1 94.25 52 ARG B C 1
ATOM 5455 O O . ARG B 1 52 ? 12.5 -2.193 -1.813 1 94.25 52 ARG B O 1
ATOM 5462 N N . ALA B 1 53 ? 13.344 -0.412 -3.023 1 94.62 53 ALA B N 1
ATOM 5463 C CA . ALA B 1 53 ? 14.609 -0.365 -2.299 1 94.62 53 ALA B CA 1
ATOM 5464 C C . ALA B 1 53 ? 14.43 0.271 -0.923 1 94.62 53 ALA B C 1
ATOM 5466 O O . ALA B 1 53 ? 13.703 1.255 -0.776 1 94.62 53 ALA B O 1
ATOM 5467 N N . TRP B 1 54 ? 14.961 -0.31 0.058 1 93.69 54 TRP B N 1
ATOM 5468 C CA . TRP B 1 54 ? 15.148 0.268 1.385 1 93.69 54 TRP B CA 1
ATOM 5469 C C . TRP B 1 54 ? 16.625 0.484 1.682 1 93.69 54 TRP B C 1
ATOM 5471 O O . TRP B 1 54 ? 17.156 -0.067 2.646 1 93.69 54 TRP B O 1
ATOM 5481 N N . SER B 1 55 ? 17.25 1.23 0.759 1 92.44 55 SER B N 1
ATOM 5482 C CA . SER B 1 55 ? 18.688 1.465 0.816 1 92.44 55 SER B CA 1
ATOM 5483 C C . SER B 1 55 ? 19.094 2.67 -0.031 1 92.44 55 SER B C 1
ATOM 5485 O O . SER B 1 55 ? 18.312 3.145 -0.853 1 92.44 55 SER B O 1
ATOM 5487 N N . ILE B 1 56 ? 20.156 3.17 0.384 1 88.88 56 ILE B N 1
ATOM 5488 C CA . ILE B 1 56 ? 20.875 4.102 -0.475 1 88.88 56 ILE B CA 1
ATOM 5489 C C . ILE B 1 56 ? 22.109 3.424 -1.043 1 88.88 56 ILE B C 1
ATOM 5491 O O . ILE B 1 56 ? 22.984 2.971 -0.291 1 88.88 56 ILE B O 1
ATOM 5495 N N . LEU B 1 57 ? 22.078 3.275 -2.318 1 90.62 57 LEU B N 1
ATOM 5496 C CA . LEU B 1 57 ? 23.188 2.574 -2.963 1 90.62 57 LEU B CA 1
ATOM 5497 C C . LEU B 1 57 ? 23.75 3.395 -4.121 1 90.62 57 LEU B C 1
ATOM 5499 O O . LEU B 1 57 ? 23.031 3.689 -5.082 1 90.62 57 LEU B O 1
ATOM 5503 N N . ASP B 1 58 ? 24.969 3.797 -3.922 1 87.38 58 ASP B N 1
ATOM 5504 C CA . ASP B 1 58 ? 25.672 4.461 -5.016 1 87.38 58 ASP B CA 1
ATOM 5505 C C . ASP B 1 58 ? 26.125 3.451 -6.074 1 87.38 58 ASP B C 1
ATOM 5507 O O . ASP B 1 58 ? 26.781 2.461 -5.754 1 87.38 58 ASP B O 1
ATOM 5511 N N . CYS B 1 59 ? 25.609 3.664 -7.277 1 87.62 59 CYS B N 1
ATOM 5512 C CA . CYS B 1 59 ? 25.984 2.799 -8.391 1 87.62 59 CYS B CA 1
ATOM 5513 C C . CYS B 1 59 ? 27.109 3.418 -9.211 1 87.62 59 CYS B C 1
ATOM 5515 O O . CYS B 1 59 ? 26.938 4.465 -9.836 1 87.62 59 CYS B O 1
ATOM 5517 N N . PRO B 1 60 ? 28.141 2.783 -9.227 1 79.94 60 PRO B N 1
ATOM 5518 C CA . PRO B 1 60 ? 29.312 3.35 -9.898 1 79.94 60 PRO B CA 1
ATOM 5519 C C . PRO B 1 60 ? 29.062 3.607 -11.383 1 79.94 60 PRO B C 1
ATOM 5521 O O . PRO B 1 60 ? 28.359 2.844 -12.039 1 79.94 60 PRO B O 1
ATOM 5524 N N . TYR B 1 61 ? 29.688 4.668 -11.93 1 74.44 61 TYR B N 1
ATOM 5525 C CA . TYR B 1 61 ? 29.797 5.012 -13.344 1 74.44 61 TYR B CA 1
ATOM 5526 C C . TYR B 1 61 ? 28.438 5.398 -13.922 1 74.44 61 TYR B C 1
ATOM 5528 O O . TYR B 1 61 ? 28.266 5.453 -15.141 1 74.44 61 TYR B O 1
ATOM 5536 N N . THR B 1 62 ? 27.406 5.418 -13.125 1 77.31 62 THR B N 1
ATOM 5537 C CA . THR B 1 62 ? 26.094 5.855 -13.594 1 77.31 62 THR B CA 1
ATOM 5538 C C . THR B 1 62 ? 25.453 6.812 -12.586 1 77.31 62 THR B C 1
ATOM 5540 O O . THR B 1 62 ? 25.734 6.746 -11.391 1 77.31 62 THR B O 1
ATOM 5543 N N . PRO B 1 63 ? 24.719 7.711 -13.086 1 78.62 63 PRO B N 1
ATOM 5544 C CA . PRO B 1 63 ? 23.984 8.586 -12.172 1 78.62 63 PRO B CA 1
ATOM 5545 C C . PRO B 1 63 ? 22.734 7.93 -11.586 1 78.62 63 PRO B C 1
ATOM 5547 O O . PRO B 1 63 ? 21.984 8.57 -10.859 1 78.62 63 PRO B O 1
ATOM 5550 N N . LEU B 1 64 ? 22.547 6.672 -11.867 1 84.12 64 LEU B N 1
ATOM 5551 C CA . LEU B 1 64 ? 21.312 5.98 -11.477 1 84.12 64 LEU B CA 1
ATOM 5552 C C . LEU B 1 64 ? 21.5 5.262 -10.141 1 84.12 64 LEU B C 1
ATOM 5554 O O . LEU B 1 64 ? 21.438 4.031 -10.078 1 84.12 64 LEU B O 1
ATOM 5558 N N . ASP B 1 65 ? 21.562 5.984 -9.094 1 87.62 65 ASP B N 1
ATOM 5559 C CA . ASP B 1 65 ? 21.703 5.414 -7.754 1 87.62 65 ASP B CA 1
ATOM 5560 C C . ASP B 1 65 ? 20.359 4.906 -7.238 1 87.62 65 ASP B C 1
ATOM 5562 O O . ASP B 1 65 ? 19.312 5.27 -7.77 1 87.62 65 ASP B O 1
ATOM 5566 N N . TYR B 1 66 ? 20.453 3.949 -6.434 1 89.88 66 TYR B N 1
ATOM 5567 C CA . TYR B 1 66 ? 19.234 3.572 -5.723 1 89.88 66 TYR B CA 1
ATOM 5568 C C . TYR B 1 66 ? 18.984 4.492 -4.535 1 89.88 66 TYR B C 1
ATOM 5570 O O . TYR B 1 66 ? 19.859 4.645 -3.668 1 89.88 66 TYR B O 1
ATOM 5578 N N . ASN B 1 67 ? 17.875 5.145 -4.578 1 88 67 ASN B N 1
ATOM 5579 C CA . ASN B 1 67 ? 17.375 5.938 -3.465 1 88 67 ASN B CA 1
ATOM 5580 C C . ASN B 1 67 ? 16.234 5.215 -2.738 1 88 67 ASN B C 1
ATOM 5582 O O . ASN B 1 67 ? 15.688 4.238 -3.252 1 88 67 ASN B O 1
ATOM 5586 N N . PRO B 1 68 ? 15.969 5.676 -1.542 1 88.56 68 PRO B N 1
ATOM 5587 C CA . PRO B 1 68 ? 14.898 5.02 -0.787 1 88.56 68 PRO B CA 1
ATOM 5588 C C . PRO B 1 68 ? 13.586 4.941 -1.566 1 88.56 68 PRO B C 1
ATOM 5590 O O . PRO B 1 68 ? 13.117 5.949 -2.1 1 88.56 68 PRO B O 1
ATOM 5593 N N . LEU B 1 69 ? 13.055 3.646 -1.638 1 89.25 69 LEU B N 1
ATOM 5594 C CA . LEU B 1 69 ? 11.742 3.332 -2.189 1 89.25 69 LEU B CA 1
ATOM 5595 C C . LEU B 1 69 ? 11.773 3.344 -3.715 1 89.25 69 LEU B C 1
ATOM 5597 O O . LEU B 1 69 ? 10.734 3.244 -4.363 1 89.25 69 LEU B O 1
ATOM 5601 N N . ASP B 1 70 ? 13 3.469 -4.262 1 89.81 70 ASP B N 1
ATOM 5602 C CA . ASP B 1 70 ? 13.102 3.26 -5.703 1 89.81 70 ASP B CA 1
ATOM 5603 C C . ASP B 1 70 ? 12.617 1.863 -6.09 1 89.81 70 ASP B C 1
ATOM 5605 O O . ASP B 1 70 ? 12.742 0.917 -5.309 1 89.81 70 ASP B O 1
ATOM 5609 N N . LEU B 1 71 ? 12.07 1.829 -7.309 1 91.88 71 LEU B N 1
ATOM 5610 C CA . LEU B 1 71 ? 11.664 0.536 -7.848 1 91.88 71 LEU B CA 1
ATOM 5611 C C . LEU B 1 71 ? 12.875 -0.369 -8.055 1 91.88 71 LEU B C 1
ATOM 5613 O O . LEU B 1 71 ? 13.914 0.077 -8.547 1 91.88 71 LEU B O 1
ATOM 5617 N N . VAL B 1 72 ? 12.797 -1.58 -7.578 1 95.19 72 VAL B N 1
ATOM 5618 C CA . VAL B 1 72 ? 13.82 -2.588 -7.809 1 95.19 72 VAL B CA 1
ATOM 5619 C C . VAL B 1 72 ? 13.32 -3.621 -8.812 1 95.19 72 VAL B C 1
ATOM 5621 O O . VAL B 1 72 ? 13.961 -3.863 -9.844 1 95.19 72 VAL B O 1
ATOM 5624 N N . TRP B 1 73 ? 12.312 -4.305 -8.445 1 94.94 73 TRP B N 1
ATOM 5625 C CA . TRP B 1 73 ? 11.617 -5.168 -9.391 1 94.94 73 TRP B CA 1
ATOM 5626 C C . TRP B 1 73 ? 10.367 -4.48 -9.93 1 94.94 73 TRP B C 1
ATOM 5628 O O . TRP B 1 73 ? 9.453 -4.145 -9.172 1 94.94 73 TRP B O 1
ATOM 5638 N N . LEU B 1 74 ? 10.438 -4.234 -11.219 1 88.38 74 LEU B N 1
ATOM 5639 C CA . LEU B 1 74 ? 11.344 -4.684 -12.266 1 88.38 74 LEU B CA 1
ATOM 5640 C C . LEU B 1 74 ? 12.398 -3.623 -12.562 1 88.38 74 LEU B C 1
ATOM 5642 O O . LEU B 1 74 ? 13.602 -3.922 -12.562 1 88.38 74 LEU B O 1
ATOM 5646 N N . ASP B 1 75 ? 12.102 -2.4 -12.539 1 89.06 75 ASP B N 1
ATOM 5647 C CA . ASP B 1 75 ? 12.953 -1.265 -12.875 1 89.06 75 ASP B CA 1
ATOM 5648 C C . ASP B 1 75 ? 13.781 -1.554 -14.125 1 89.06 75 ASP B C 1
ATOM 5650 O O . ASP B 1 75 ? 14.984 -1.812 -14.039 1 89.06 75 ASP B O 1
ATOM 5654 N N . THR B 1 76 ? 13.266 -1.438 -15.281 1 88.56 76 THR B N 1
ATOM 5655 C CA . THR B 1 76 ? 13.883 -1.769 -16.562 1 88.56 76 THR B CA 1
ATOM 5656 C C . THR B 1 76 ? 15.102 -0.883 -16.812 1 88.56 76 THR B C 1
ATOM 5658 O O . THR B 1 76 ? 16.094 -1.335 -17.391 1 88.56 76 THR B O 1
ATOM 5661 N N . THR B 1 77 ? 15.039 0.323 -16.344 1 86.94 77 THR B N 1
ATOM 5662 C CA . THR B 1 77 ? 16.125 1.269 -16.562 1 86.94 77 THR B CA 1
ATOM 5663 C C . THR B 1 77 ? 17.391 0.82 -15.844 1 86.94 77 THR B C 1
ATOM 5665 O O . THR B 1 77 ? 18.469 0.741 -16.453 1 86.94 77 THR B O 1
ATOM 5668 N N . LYS B 1 78 ? 17.328 0.524 -14.672 1 90 78 LYS B N 1
ATOM 5669 C CA . LYS B 1 78 ? 18.516 0.151 -13.906 1 90 78 LYS B CA 1
ATOM 5670 C C . LYS B 1 78 ? 18.984 -1.259 -14.266 1 90 78 LYS B C 1
ATOM 5672 O O . LYS B 1 78 ? 20.172 -1.557 -14.211 1 90 78 LYS B O 1
ATOM 5677 N N . LEU B 1 79 ? 18.047 -2.127 -14.578 1 90.5 79 LEU B N 1
ATOM 5678 C CA . LEU B 1 79 ? 18.406 -3.461 -15.055 1 90.5 79 LEU B CA 1
ATOM 5679 C C . LEU B 1 79 ? 19.297 -3.379 -16.281 1 90.5 79 LEU B C 1
ATOM 5681 O O . LEU B 1 79 ? 20.25 -4.156 -16.422 1 90.5 79 LEU B O 1
ATOM 5685 N N . LEU B 1 80 ? 19.094 -2.395 -17.141 1 88.81 80 LEU B N 1
ATOM 5686 C CA . LEU B 1 80 ? 19.828 -2.285 -18.406 1 88.81 80 LEU B CA 1
ATOM 5687 C C . LEU B 1 80 ? 21.094 -1.45 -18.234 1 88.81 80 LEU B C 1
ATOM 5689 O O . LEU B 1 80 ? 22.109 -1.71 -18.875 1 88.81 80 LEU B O 1
ATOM 5693 N N . SER B 1 81 ? 21.031 -0.474 -17.281 1 89.31 81 SER B N 1
ATOM 5694 C CA . SER B 1 81 ? 22.109 0.512 -17.234 1 89.31 81 SER B CA 1
ATOM 5695 C C . SER B 1 81 ? 23 0.316 -16.016 1 89.31 81 SER B C 1
ATOM 5697 O O . SER B 1 81 ? 24.141 0.789 -16 1 89.31 81 SER B O 1
ATOM 5699 N N . ALA B 1 82 ? 22.469 -0.323 -15.047 1 91.56 82 ALA B N 1
ATOM 5700 C CA . ALA B 1 82 ? 23.203 -0.54 -13.805 1 91.56 82 ALA B CA 1
ATOM 5701 C C . ALA B 1 82 ? 22.938 -1.931 -13.242 1 91.56 82 ALA B C 1
ATOM 5703 O O . ALA B 1 82 ? 22.578 -2.074 -12.07 1 91.56 82 ALA B O 1
ATOM 5704 N N . VAL B 1 83 ? 23.234 -2.934 -14.016 1 91.38 83 VAL B N 1
ATOM 5705 C CA . VAL B 1 83 ? 22.812 -4.301 -13.734 1 91.38 83 VAL B CA 1
ATOM 5706 C C . VAL B 1 83 ? 23.453 -4.781 -12.438 1 91.38 83 VAL B C 1
ATOM 5708 O O . VAL B 1 83 ? 22.828 -5.512 -11.664 1 91.38 83 VAL B O 1
ATOM 5711 N N . ASN B 1 84 ? 24.656 -4.402 -12.156 1 91.81 84 ASN B N 1
ATOM 5712 C CA . ASN B 1 84 ? 25.328 -4.859 -10.945 1 91.81 84 ASN B CA 1
ATOM 5713 C C . ASN B 1 84 ? 24.656 -4.309 -9.688 1 91.81 84 ASN B C 1
ATOM 5715 O O . ASN B 1 84 ? 24.484 -5.027 -8.703 1 91.81 84 ASN B O 1
ATOM 5719 N N . CYS B 1 85 ? 24.312 -3.061 -9.734 1 93.81 85 CYS B N 1
ATOM 5720 C CA . CYS B 1 85 ? 23.562 -2.467 -8.625 1 93.81 85 CYS B CA 1
ATOM 5721 C C . CYS B 1 85 ? 22.188 -3.102 -8.484 1 93.81 85 CYS B C 1
ATOM 5723 O O . CYS B 1 85 ? 21.734 -3.369 -7.371 1 93.81 85 CYS B O 1
ATOM 5725 N N . TRP B 1 86 ? 21.609 -3.287 -9.633 1 95.69 86 TRP B N 1
ATOM 5726 C CA . TRP B 1 86 ? 20.281 -3.912 -9.641 1 95.69 86 TRP B CA 1
ATOM 5727 C C . TRP B 1 86 ? 20.344 -5.305 -9.016 1 95.69 86 TRP B C 1
ATOM 5729 O O . TRP B 1 86 ? 19.484 -5.66 -8.203 1 95.69 86 TRP B O 1
ATOM 5739 N N . LEU B 1 87 ? 21.344 -6.055 -9.328 1 95.88 87 LEU B N 1
ATOM 5740 C CA . LEU B 1 87 ? 21.5 -7.41 -8.805 1 95.88 87 LEU B CA 1
ATOM 5741 C C . LEU B 1 87 ? 21.734 -7.391 -7.301 1 95.88 87 LEU B C 1
ATOM 5743 O O . LEU B 1 87 ? 21.25 -8.273 -6.582 1 95.88 87 LEU B O 1
ATOM 5747 N N . LYS B 1 88 ? 22.438 -6.418 -6.844 1 95.69 88 LYS B N 1
ATOM 5748 C CA . LYS B 1 88 ? 22.656 -6.305 -5.406 1 95.69 88 LYS B CA 1
ATOM 5749 C C . LYS B 1 88 ? 21.344 -6.156 -4.648 1 95.69 88 LYS B C 1
ATOM 5751 O O . LYS B 1 88 ? 21.188 -6.695 -3.549 1 95.69 88 LYS B O 1
ATOM 5756 N N . CYS B 1 89 ? 20.453 -5.414 -5.242 1 96.75 89 CYS B N 1
ATOM 5757 C CA . CYS B 1 89 ? 19.172 -5.16 -4.594 1 96.75 89 CYS B CA 1
ATOM 5758 C C . CYS B 1 89 ? 18.234 -6.352 -4.758 1 96.75 89 CYS B C 1
ATOM 5760 O O . CYS B 1 89 ? 17.266 -6.496 -4.004 1 96.75 89 CYS B O 1
ATOM 5762 N N . MET B 1 90 ? 18.547 -7.219 -5.68 1 96.81 90 MET B N 1
ATOM 5763 C CA . MET B 1 90 ? 17.672 -8.352 -5.992 1 96.81 90 MET B CA 1
ATOM 5764 C C . MET B 1 90 ? 18.094 -9.594 -5.207 1 96.81 90 MET B C 1
ATOM 5766 O O . MET B 1 90 ? 17.25 -10.391 -4.801 1 96.81 90 MET B O 1
ATOM 5770 N N . LEU B 1 91 ? 19.359 -9.766 -4.977 1 97.19 91 LEU B N 1
ATOM 5771 C CA . LEU B 1 91 ? 19.906 -11.016 -4.465 1 97.19 91 LEU B CA 1
ATOM 5772 C C . LEU B 1 91 ? 19.719 -11.117 -2.953 1 97.19 91 LEU B C 1
ATOM 5774 O O . LEU B 1 91 ? 19.797 -10.109 -2.246 1 97.19 91 LEU B O 1
ATOM 5778 N N . LEU B 1 92 ? 19.438 -12.281 -2.5 1 97.75 92 LEU B N 1
ATOM 5779 C CA . LEU B 1 92 ? 19.422 -12.641 -1.087 1 97.75 92 LEU B CA 1
ATOM 5780 C C . LEU B 1 92 ? 20.609 -13.539 -0.743 1 97.75 92 LEU B C 1
ATOM 5782 O O . LEU B 1 92 ? 21.25 -14.094 -1.637 1 97.75 92 LEU B O 1
ATOM 5786 N N . ASP B 1 93 ? 20.875 -13.586 0.499 1 96.56 93 ASP B N 1
ATOM 5787 C CA . ASP B 1 93 ? 21.781 -14.648 0.941 1 96.56 93 ASP B CA 1
ATOM 5788 C C . ASP B 1 93 ? 21.141 -16.016 0.754 1 96.56 93 ASP B C 1
ATOM 5790 O O . ASP B 1 93 ? 20.047 -16.281 1.254 1 96.56 93 ASP B O 1
ATOM 5794 N N . PRO B 1 94 ? 21.797 -16.891 0.094 1 94.81 94 PRO B N 1
ATOM 5795 C CA . PRO B 1 94 ? 21.172 -18.172 -0.287 1 94.81 94 PRO B CA 1
ATOM 5796 C C . PRO B 1 94 ? 20.875 -19.062 0.915 1 94.81 94 PRO B C 1
ATOM 5798 O O . PRO B 1 94 ? 20.078 -20 0.804 1 94.81 94 PRO B O 1
ATOM 5801 N N . TYR B 1 95 ? 21.453 -18.797 2.072 1 94.62 95 TYR B N 1
ATOM 5802 C CA . TYR B 1 95 ? 21.234 -19.656 3.23 1 94.62 95 TYR B CA 1
ATOM 5803 C C . TYR B 1 95 ? 20.266 -19.016 4.215 1 94.62 95 TYR B C 1
ATOM 5805 O O . TYR B 1 95 ? 19.188 -19.547 4.469 1 94.62 95 TYR B O 1
ATOM 5813 N N . ASN B 1 96 ? 20.516 -17.812 4.617 1 93.88 96 ASN B N 1
ATOM 5814 C CA . ASN B 1 96 ? 19.672 -17.234 5.652 1 93.88 96 ASN B CA 1
ATOM 5815 C C . ASN B 1 96 ? 18.609 -16.312 5.059 1 93.88 96 ASN B C 1
ATOM 5817 O O . ASN B 1 96 ? 17.734 -15.812 5.777 1 93.88 96 ASN B O 1
ATOM 5821 N N . GLN B 1 97 ? 18.656 -16.094 3.754 1 95.62 97 GLN B N 1
ATOM 5822 C CA . GLN B 1 97 ? 17.625 -15.391 3.008 1 95.62 97 GLN B CA 1
ATOM 5823 C C . GLN B 1 97 ? 17.562 -13.922 3.416 1 95.62 97 GLN B C 1
ATOM 5825 O O . GLN B 1 97 ? 16.5 -13.297 3.332 1 95.62 97 GLN B O 1
ATOM 5830 N N . THR B 1 98 ? 18.656 -13.367 3.924 1 95.38 98 THR B N 1
ATOM 5831 C CA . THR B 1 98 ? 18.734 -11.945 4.215 1 95.38 98 THR B CA 1
ATOM 5832 C C . THR B 1 98 ? 19.156 -11.164 2.977 1 95.38 98 THR B C 1
ATOM 5834 O O . THR B 1 98 ? 19.781 -11.719 2.066 1 95.38 98 THR B O 1
ATOM 5837 N N . ASP B 1 99 ? 18.859 -9.961 2.955 1 95.69 99 ASP B N 1
ATOM 5838 C CA . ASP B 1 99 ? 19.25 -9.094 1.845 1 95.69 99 ASP B CA 1
ATOM 5839 C C . ASP B 1 99 ? 20.75 -8.844 1.833 1 95.69 99 ASP B C 1
ATOM 5841 O O . ASP B 1 99 ? 21.438 -9.125 2.816 1 95.69 99 ASP B O 1
ATOM 5845 N N . ASN B 1 100 ? 21.156 -8.414 0.628 1 93.81 100 ASN B N 1
ATOM 5846 C CA . ASN B 1 100 ? 22.516 -7.887 0.573 1 93.81 100 ASN B CA 1
ATOM 5847 C C . ASN B 1 100 ? 22.719 -6.75 1.568 1 93.81 100 ASN B C 1
ATOM 5849 O O . ASN B 1 100 ? 21.844 -5.914 1.751 1 93.81 100 ASN B O 1
ATOM 5853 N N . PRO B 1 101 ? 23.812 -6.77 2.205 1 89.25 101 PRO B N 1
ATOM 5854 C CA . PRO B 1 101 ? 24.047 -5.746 3.227 1 89.25 101 PRO B CA 1
ATOM 5855 C C . PRO B 1 101 ? 23.969 -4.328 2.666 1 89.25 101 PRO B C 1
ATOM 5857 O O . PRO B 1 101 ? 23.625 -3.389 3.391 1 89.25 101 PRO B O 1
ATOM 5860 N N . GLU B 1 102 ? 24.234 -4.152 1.406 1 90.62 102 GLU B N 1
ATOM 5861 C CA . GLU B 1 102 ? 24.297 -2.818 0.814 1 90.62 102 GLU B CA 1
ATOM 5862 C C . GLU B 1 102 ? 22.938 -2.41 0.231 1 90.62 102 GLU B C 1
ATOM 5864 O O . GLU B 1 102 ? 22.719 -1.233 -0.06 1 90.62 102 GLU B O 1
ATOM 5869 N N . CYS B 1 103 ? 22.109 -3.359 0.027 1 94.44 103 CYS B N 1
ATOM 5870 C CA . CYS B 1 103 ? 20.844 -3.023 -0.618 1 94.44 103 CYS B CA 1
ATOM 5871 C C . CYS B 1 103 ? 19.734 -3.963 -0.165 1 94.44 103 CYS B C 1
ATOM 5873 O O . CYS B 1 103 ? 19.703 -5.133 -0.556 1 94.44 103 CYS B O 1
ATOM 5875 N N . LYS B 1 104 ? 18.859 -3.424 0.557 1 95.5 104 LYS B N 1
ATOM 5876 C CA . LYS B 1 104 ? 17.672 -4.16 1.012 1 95.5 104 LYS B CA 1
ATOM 5877 C C . LYS B 1 104 ? 16.453 -3.832 0.157 1 95.5 104 LYS B C 1
ATOM 5879 O O . LYS B 1 104 ? 16.281 -2.688 -0.264 1 95.5 104 LYS B O 1
ATOM 5884 N N . SER B 1 105 ? 15.625 -4.82 -0.102 1 96.56 105 SER B N 1
ATOM 5885 C CA . SER B 1 105 ? 14.414 -4.617 -0.88 1 96.56 105 SER B CA 1
ATOM 5886 C C . SER B 1 105 ? 13.195 -5.207 -0.17 1 96.56 105 SER B C 1
ATOM 5888 O O . SER B 1 105 ? 13.312 -6.195 0.559 1 96.56 105 SER B O 1
ATOM 5890 N N . ARG B 1 106 ? 12.047 -4.574 -0.341 1 96.06 106 ARG B N 1
ATOM 5891 C CA . ARG B 1 106 ? 10.789 -5.035 0.236 1 96.06 106 ARG B CA 1
ATOM 5892 C C . ARG B 1 106 ? 9.664 -4.961 -0.786 1 96.06 106 ARG B C 1
ATOM 5894 O O . ARG B 1 106 ? 9.688 -4.125 -1.689 1 96.06 106 ARG B O 1
ATOM 5901 N N . ALA B 1 107 ? 8.68 -5.887 -0.589 1 96.25 107 ALA B N 1
ATOM 5902 C CA . ALA B 1 107 ? 7.504 -5.859 -1.453 1 96.25 107 ALA B CA 1
ATOM 5903 C C . ALA B 1 107 ? 6.68 -4.594 -1.22 1 96.25 107 ALA B C 1
ATOM 5905 O O . ALA B 1 107 ? 6.512 -4.156 -0.078 1 96.25 107 ALA B O 1
ATOM 5906 N N . ASP B 1 108 ? 6.258 -3.977 -2.307 1 93.19 108 ASP B N 1
ATOM 5907 C CA . ASP B 1 108 ? 5.332 -2.854 -2.199 1 93.19 108 ASP B CA 1
ATOM 5908 C C . ASP B 1 108 ? 3.936 -3.33 -1.814 1 93.19 108 ASP B C 1
ATOM 5910 O O . ASP B 1 108 ? 3.689 -4.535 -1.714 1 93.19 108 ASP B O 1
ATOM 5914 N N . THR B 1 109 ? 3.006 -2.361 -1.528 1 91.44 109 THR B N 1
ATOM 5915 C CA . THR B 1 109 ? 1.68 -2.707 -1.03 1 91.44 109 THR B CA 1
ATOM 5916 C C . THR B 1 109 ? 0.595 -2.113 -1.923 1 91.44 109 THR B C 1
ATOM 5918 O O . THR B 1 109 ? 0.854 -1.179 -2.686 1 91.44 109 THR B O 1
ATOM 5921 N N . GLY B 1 110 ? -0.625 -2.779 -1.819 1 90.12 110 GLY B N 1
ATOM 5922 C CA . GLY B 1 110 ? -1.785 -2.25 -2.52 1 90.12 110 GLY B CA 1
ATOM 5923 C C . GLY B 1 110 ? -1.922 -2.781 -3.934 1 90.12 110 GLY B C 1
ATOM 5924 O O . GLY B 1 110 ? -1.103 -3.584 -4.383 1 90.12 110 GLY B O 1
ATOM 5925 N N . LEU B 1 111 ? -2.951 -2.303 -4.645 1 91.06 111 LEU B N 1
ATOM 5926 C CA . LEU B 1 111 ? -3.252 -2.756 -6 1 91.06 111 LEU B CA 1
ATOM 5927 C C . LEU B 1 111 ? -2.197 -2.264 -6.984 1 91.06 111 LEU B C 1
ATOM 5929 O O . LEU B 1 111 ? -1.886 -2.951 -7.961 1 91.06 111 LEU B O 1
ATOM 5933 N N . SER B 1 112 ? -1.659 -1.114 -6.746 1 87.69 112 SER B N 1
ATOM 5934 C CA . SER B 1 112 ? -0.647 -0.566 -7.645 1 87.69 112 SER B CA 1
ATOM 5935 C C . SER B 1 112 ? 0.596 -1.448 -7.68 1 87.69 112 SER B C 1
ATOM 5937 O O . SER B 1 112 ? 1.33 -1.457 -8.672 1 87.69 112 SER B O 1
ATOM 5939 N N . ALA B 1 113 ? 0.815 -2.176 -6.629 1 92.62 113 ALA B N 1
ATOM 5940 C CA . ALA B 1 113 ? 2.01 -3.006 -6.504 1 92.62 113 ALA B CA 1
ATOM 5941 C C . ALA B 1 113 ? 1.934 -4.219 -7.426 1 92.62 113 ALA B C 1
ATOM 5943 O O . ALA B 1 113 ? 2.945 -4.871 -7.688 1 92.62 113 ALA B O 1
ATOM 5944 N N . ILE B 1 114 ? 0.72 -4.555 -7.93 1 93.06 114 ILE B N 1
ATOM 5945 C CA . ILE B 1 114 ? 0.612 -5.809 -8.664 1 93.06 114 ILE B CA 1
ATOM 5946 C C . ILE B 1 114 ? 0.037 -5.543 -10.055 1 93.06 114 ILE B C 1
ATOM 5948 O O . ILE B 1 114 ? -0.041 -6.449 -10.891 1 93.06 114 ILE B O 1
ATOM 5952 N N . THR B 1 115 ? -0.404 -4.328 -10.367 1 89.25 115 THR B N 1
ATOM 5953 C CA . THR B 1 115 ? -1.067 -4.051 -11.633 1 89.25 115 THR B CA 1
ATOM 5954 C C . THR B 1 115 ? -0.044 -3.881 -12.758 1 89.25 115 THR B C 1
ATOM 5956 O O . THR B 1 115 ? -0.201 -4.445 -13.836 1 89.25 115 THR B O 1
ATOM 5959 N N . GLU B 1 116 ? 0.943 -3.082 -12.469 1 86 116 GLU B N 1
ATOM 5960 C CA . GLU B 1 116 ? 2.078 -2.893 -13.367 1 86 116 GLU B CA 1
ATOM 5961 C C . GLU B 1 116 ? 3.402 -3.008 -12.617 1 86 116 GLU B C 1
ATOM 5963 O O . GLU B 1 116 ? 3.611 -2.328 -11.609 1 86 116 GLU B O 1
ATOM 5968 N N . LEU B 1 117 ? 4.277 -3.797 -13.133 1 84 117 LEU B N 1
ATOM 5969 C CA . LEU B 1 117 ? 5.535 -4.039 -12.43 1 84 117 LEU B CA 1
ATOM 5970 C C . LEU B 1 117 ? 6.508 -2.887 -12.641 1 84 117 LEU B C 1
ATOM 5972 O O . LEU B 1 117 ? 7.398 -2.656 -11.82 1 84 117 LEU B O 1
ATOM 5976 N N . ASP B 1 118 ? 6.422 -2.271 -13.742 1 83.62 118 ASP B N 1
ATOM 5977 C CA . ASP B 1 118 ? 7.203 -1.077 -14.055 1 83.62 118 ASP B CA 1
ATOM 5978 C C . ASP B 1 118 ? 6.316 0.023 -14.633 1 83.62 118 ASP B C 1
ATOM 5980 O O . ASP B 1 118 ? 6.27 0.216 -15.852 1 83.62 118 ASP B O 1
ATOM 5984 N N . PRO B 1 119 ? 5.785 0.81 -13.766 1 75.5 119 PRO B N 1
ATOM 5985 C CA . PRO B 1 119 ? 4.84 1.831 -14.227 1 75.5 119 PRO B CA 1
ATOM 5986 C C . PRO B 1 119 ? 5.488 2.854 -15.156 1 75.5 119 PRO B C 1
ATOM 5988 O O . PRO B 1 119 ? 6.68 3.145 -15.023 1 75.5 119 PRO B O 1
ATOM 5991 N N . GLY B 1 120 ? 4.785 3.307 -16.078 1 71.69 120 GLY B N 1
ATOM 5992 C CA . GLY B 1 120 ? 5.23 4.27 -17.078 1 71.69 120 GLY B CA 1
ATOM 5993 C C . GLY B 1 120 ? 4.395 4.242 -18.344 1 71.69 120 GLY B C 1
ATOM 5994 O O . GLY B 1 120 ? 3.564 3.352 -18.516 1 71.69 120 GLY B O 1
ATOM 5995 N N . TYR B 1 121 ? 4.562 5.207 -19.141 1 69.44 121 TYR B N 1
ATOM 5996 C CA . TYR B 1 121 ? 3.789 5.316 -20.375 1 69.44 121 TYR B CA 1
ATOM 5997 C C . TYR B 1 121 ? 4.082 4.152 -21.312 1 69.44 121 TYR B C 1
ATOM 5999 O O . TYR B 1 121 ? 3.18 3.639 -21.969 1 69.44 121 TYR B O 1
ATOM 6007 N N . ILE B 1 122 ? 5.32 3.744 -21.297 1 68.06 122 ILE B N 1
ATOM 6008 C CA . ILE B 1 122 ? 5.727 2.664 -22.188 1 68.06 122 ILE B CA 1
ATOM 6009 C C . ILE B 1 122 ? 5.855 1.363 -21.391 1 68.06 122 ILE B C 1
ATOM 6011 O O . ILE B 1 122 ? 5.316 0.33 -21.797 1 68.06 122 ILE B O 1
ATOM 6015 N N . THR B 1 123 ? 6.449 1.426 -20.281 1 75.75 123 THR B N 1
ATOM 6016 C CA . THR B 1 123 ? 6.77 0.231 -19.5 1 75.75 123 THR B CA 1
ATOM 6017 C C . THR B 1 123 ? 5.527 -0.309 -18.797 1 75.75 123 THR B C 1
ATOM 6019 O O . THR B 1 123 ? 5.418 -1.514 -18.562 1 75.75 123 THR B O 1
ATOM 6022 N N . GLY B 1 124 ? 4.656 0.527 -18.5 1 77.69 124 GLY B N 1
ATOM 6023 C CA . GLY B 1 124 ? 3.459 0.116 -17.781 1 77.69 124 GLY B CA 1
ATOM 6024 C C . GLY B 1 124 ? 2.662 -0.946 -18.516 1 77.69 124 GLY B C 1
ATOM 6025 O O . GLY B 1 124 ? 2.578 -2.09 -18.062 1 77.69 124 GLY B O 1
ATOM 6026 N N . PRO B 1 125 ? 2.227 -0.625 -19.719 1 72.94 125 PRO B N 1
ATOM 6027 C CA . PRO B 1 125 ? 1.473 -1.616 -20.484 1 72.94 125 PRO B CA 1
ATOM 6028 C C . PRO B 1 125 ? 2.268 -2.895 -20.75 1 72.94 125 PRO B C 1
ATOM 6030 O O . PRO B 1 125 ? 1.694 -3.986 -20.781 1 72.94 125 PRO B O 1
ATOM 6033 N N . LEU B 1 126 ? 3.547 -2.793 -20.812 1 73 126 LEU B N 1
ATOM 6034 C CA . LEU B 1 126 ? 4.398 -3.936 -21.125 1 73 126 LEU B CA 1
ATOM 6035 C C . LEU B 1 126 ? 4.582 -4.824 -19.906 1 73 126 LEU B C 1
ATOM 6037 O O . LEU B 1 126 ? 4.992 -5.98 -20.031 1 73 126 LEU B O 1
ATOM 6041 N N . SER B 1 127 ? 4.273 -4.281 -18.766 1 79.12 127 SER B N 1
ATOM 6042 C CA . SER B 1 127 ? 4.5 -5.031 -17.531 1 79.12 127 SER B CA 1
ATOM 6043 C C . SER B 1 127 ? 3.199 -5.242 -16.766 1 79.12 127 SER B C 1
ATOM 6045 O O . SER B 1 127 ? 3.215 -5.473 -15.555 1 79.12 127 SER B O 1
ATOM 6047 N N . SER B 1 128 ? 2.111 -5.125 -17.469 1 79.31 128 SER B N 1
ATOM 6048 C CA . SER B 1 128 ? 0.793 -5.246 -16.844 1 79.31 128 SER B CA 1
ATOM 6049 C C . SER B 1 128 ? 0.489 -6.688 -16.469 1 79.31 128 SER B C 1
ATOM 6051 O O . SER B 1 128 ? 0.815 -7.617 -17.219 1 79.31 128 SER B O 1
ATOM 6053 N N . ILE B 1 129 ? -0.071 -6.875 -15.312 1 85.25 129 ILE B N 1
ATOM 6054 C CA . ILE B 1 129 ? -0.452 -8.203 -14.844 1 85.25 129 ILE B CA 1
ATOM 6055 C C . ILE B 1 129 ? -1.943 -8.227 -14.516 1 85.25 129 ILE B C 1
ATOM 6057 O O . ILE B 1 129 ? -2.75 -8.734 -15.305 1 85.25 129 ILE B O 1
ATOM 6061 N N . TRP B 1 130 ? -2.322 -7.457 -13.5 1 87.94 130 TRP B N 1
ATOM 6062 C CA . TRP B 1 130 ? -3.695 -7.512 -13.008 1 87.94 130 TRP B CA 1
ATOM 6063 C C . TRP B 1 130 ? -4.48 -6.277 -13.445 1 87.94 130 TRP B C 1
ATOM 6065 O O . TRP B 1 130 ? -5.594 -6.043 -12.969 1 87.94 130 TRP B O 1
ATOM 6075 N N . LYS B 1 131 ? -3.945 -5.52 -14.328 1 86.44 131 LYS B N 1
ATOM 6076 C CA . LYS B 1 131 ? -4.578 -4.273 -14.742 1 86.44 131 LYS B CA 1
ATOM 6077 C C . LYS B 1 131 ? -5.922 -4.535 -15.414 1 86.44 131 LYS B C 1
ATOM 6079 O O . LYS B 1 131 ? -6.891 -3.805 -15.188 1 86.44 131 LYS B O 1
ATOM 6084 N N . GLU B 1 132 ? -5.984 -5.504 -16.234 1 86.31 132 GLU B N 1
ATOM 6085 C CA . GLU B 1 132 ? -7.223 -5.828 -16.938 1 86.31 132 GLU B CA 1
ATOM 6086 C C . GLU B 1 132 ? -8.312 -6.277 -15.977 1 86.31 132 GLU B C 1
ATOM 6088 O O . GLU B 1 132 ? -9.484 -5.949 -16.156 1 86.31 132 GLU B O 1
ATOM 6093 N N . TRP B 1 133 ? -7.887 -6.984 -15.031 1 87.25 133 TRP B N 1
ATOM 6094 C CA . TRP B 1 133 ? -8.828 -7.422 -14 1 87.25 133 TRP B CA 1
ATOM 6095 C C . TRP B 1 133 ? -9.461 -6.227 -13.297 1 87.25 133 TRP B C 1
ATOM 6097 O O . TRP B 1 133 ? -10.672 -6.191 -13.078 1 87.25 133 TRP B O 1
ATOM 6107 N N . VAL B 1 134 ? -8.68 -5.289 -12.953 1 88.38 134 VAL B N 1
ATOM 6108 C CA . VAL B 1 134 ? -9.148 -4.086 -12.266 1 88.38 134 VAL B CA 1
ATOM 6109 C C . VAL B 1 134 ? -10.07 -3.293 -13.188 1 88.38 134 VAL B C 1
ATOM 6111 O O . VAL B 1 134 ? -11.102 -2.773 -12.75 1 88.38 134 VAL B O 1
ATOM 6114 N N . THR B 1 135 ? -9.734 -3.258 -14.406 1 87.5 135 THR B N 1
ATOM 6115 C CA . THR B 1 135 ? -10.539 -2.555 -15.391 1 87.5 135 THR B CA 1
ATOM 6116 C C . THR B 1 135 ? -11.938 -3.168 -15.484 1 87.5 135 THR B C 1
ATOM 6118 O O . THR B 1 135 ? -12.938 -2.447 -15.523 1 87.5 135 THR B O 1
ATOM 6121 N N . TRP B 1 136 ? -11.961 -4.449 -15.469 1 86.38 136 TRP B N 1
ATOM 6122 C CA . TRP B 1 136 ? -13.242 -5.145 -15.523 1 86.38 136 TRP B CA 1
ATOM 6123 C C . TRP B 1 136 ? -14.062 -4.871 -14.266 1 86.38 136 TRP B C 1
ATOM 6125 O O . TRP B 1 136 ? -15.273 -4.656 -14.352 1 86.38 136 TRP B O 1
ATOM 6135 N N . CYS B 1 137 ? -13.406 -4.883 -13.156 1 88.06 137 CYS B N 1
ATOM 6136 C CA . CYS B 1 137 ? -14.109 -4.602 -11.906 1 88.06 137 CYS B CA 1
ATOM 6137 C C . CYS B 1 137 ? -14.75 -3.223 -11.938 1 88.06 137 CYS B C 1
ATOM 6139 O O . CYS B 1 137 ? -15.898 -3.057 -11.523 1 88.06 137 CYS B O 1
ATOM 6141 N N . ILE B 1 138 ? -14.031 -2.314 -12.469 1 87 138 ILE B N 1
ATOM 6142 C CA . ILE B 1 138 ? -14.523 -0.945 -12.539 1 87 138 ILE B CA 1
ATOM 6143 C C . ILE B 1 138 ? -15.695 -0.87 -13.516 1 87 138 ILE B C 1
ATOM 6145 O O . ILE B 1 138 ? -16.719 -0.252 -13.219 1 87 138 ILE B O 1
ATOM 6149 N N . GLU B 1 139 ? -15.586 -1.49 -14.641 1 84 139 GLU B N 1
ATOM 6150 C CA . GLU B 1 139 ? -16.625 -1.481 -15.664 1 84 139 GLU B CA 1
ATOM 6151 C C . GLU B 1 139 ? -17.922 -2.117 -15.148 1 84 139 GLU B C 1
ATOM 6153 O O . GLU B 1 139 ? -19.016 -1.7 -15.523 1 84 139 GLU B O 1
ATOM 6158 N N . PHE B 1 140 ? -17.766 -3.055 -14.289 1 83.19 140 PHE B N 1
ATOM 6159 C CA . PHE B 1 140 ? -18.922 -3.756 -13.773 1 83.19 140 PHE B CA 1
ATOM 6160 C C . PHE B 1 140 ? -19.438 -3.105 -12.492 1 83.19 140 PHE B C 1
ATOM 6162 O O . PHE B 1 140 ? -20.328 -3.627 -11.836 1 83.19 140 PHE B O 1
ATOM 6169 N N . GLY B 1 141 ? -18.766 -2.053 -12.086 1 83.56 141 GLY B N 1
ATOM 6170 C CA . GLY B 1 141 ? -19.25 -1.242 -10.984 1 83.56 141 GLY B CA 1
ATOM 6171 C C . GLY B 1 141 ? -18.797 -1.744 -9.625 1 83.56 141 GLY B C 1
ATOM 6172 O O . GLY B 1 141 ? -19.406 -1.419 -8.602 1 83.56 141 GLY B O 1
ATOM 6173 N N . VAL B 1 142 ? -17.797 -2.553 -9.602 1 89 142 VAL B N 1
ATOM 6174 C CA . VAL B 1 142 ? -17.25 -3.018 -8.328 1 89 142 VAL B CA 1
ATOM 6175 C C . VAL B 1 142 ? -16.562 -1.857 -7.602 1 89 142 VAL B C 1
ATOM 6177 O O . VAL B 1 142 ? -15.82 -1.092 -8.211 1 89 142 VAL B O 1
ATOM 6180 N N . GLU B 1 143 ? -16.875 -1.749 -6.328 1 89.81 143 GLU B N 1
ATOM 6181 C CA . GLU B 1 143 ? -16.312 -0.661 -5.531 1 89.81 143 GLU B CA 1
ATOM 6182 C C . GLU B 1 143 ? -14.828 -0.878 -5.266 1 89.81 143 GLU B C 1
ATOM 6184 O O . GLU B 1 143 ? -14.367 -2.018 -5.219 1 89.81 143 GLU B O 1
ATOM 6189 N N . ALA B 1 144 ? -14.172 0.215 -5.09 1 88.31 144 ALA B N 1
ATOM 6190 C CA . ALA B 1 144 ? -12.727 0.173 -4.895 1 88.31 144 ALA B CA 1
ATOM 6191 C C . ALA B 1 144 ? -12.359 -0.645 -3.66 1 88.31 144 ALA B C 1
ATOM 6193 O O . ALA B 1 144 ? -11.375 -1.386 -3.664 1 88.31 144 ALA B O 1
ATOM 6194 N N . ASN B 1 145 ? -13.125 -0.487 -2.635 1 89.44 145 ASN B N 1
ATOM 6195 C CA . ASN B 1 145 ? -12.805 -1.166 -1.384 1 89.44 145 ASN B CA 1
ATOM 6196 C C . ASN B 1 145 ? -13.148 -2.652 -1.447 1 89.44 145 ASN B C 1
ATOM 6198 O O . ASN B 1 145 ? -12.875 -3.398 -0.509 1 89.44 145 ASN B O 1
ATOM 6202 N N . ALA B 1 146 ? -13.727 -3.055 -2.547 1 93.19 146 ALA B N 1
ATOM 6203 C CA . ALA B 1 146 ? -14.109 -4.457 -2.707 1 93.19 146 ALA B CA 1
ATOM 6204 C C . ALA B 1 146 ? -12.992 -5.254 -3.381 1 93.19 146 ALA B C 1
ATOM 6206 O O . ALA B 1 146 ? -13.062 -6.484 -3.451 1 93.19 146 ALA B O 1
ATOM 6207 N N . VAL B 1 147 ? -12.078 -4.637 -3.857 1 93.94 147 VAL B N 1
ATOM 6208 C CA . VAL B 1 147 ? -10.961 -5.309 -4.512 1 93.94 147 VAL B CA 1
ATOM 6209 C C . VAL B 1 147 ? -9.672 -5.051 -3.73 1 93.94 147 VAL B C 1
ATOM 6211 O O . VAL B 1 147 ? -9.234 -3.906 -3.605 1 93.94 147 VAL B O 1
ATOM 6214 N N . ILE B 1 148 ? -9.102 -6.094 -3.201 1 95.88 148 ILE B N 1
ATOM 6215 C CA . ILE B 1 148 ? -7.938 -5.973 -2.326 1 95.88 148 ILE B CA 1
ATOM 6216 C C . ILE B 1 148 ? -6.797 -6.836 -2.863 1 95.88 148 ILE B C 1
ATOM 6218 O O . ILE B 1 148 ? -7.012 -7.98 -3.268 1 95.88 148 ILE B O 1
ATOM 6222 N N . ALA B 1 149 ? -5.641 -6.246 -2.953 1 95.75 149 ALA B N 1
ATOM 6223 C CA . ALA B 1 149 ? -4.445 -7.004 -3.32 1 95.75 149 ALA B CA 1
ATOM 6224 C C . ALA B 1 149 ? -3.711 -7.508 -2.082 1 95.75 149 ALA B C 1
ATOM 6226 O O . ALA B 1 149 ? -3.689 -6.836 -1.048 1 95.75 149 ALA B O 1
ATOM 6227 N N . ALA B 1 150 ? -3.119 -8.688 -2.156 1 97.56 150 ALA B N 1
ATOM 6228 C CA . ALA B 1 150 ? -2.273 -9.242 -1.101 1 97.56 150 ALA B CA 1
ATOM 6229 C C . ALA B 1 150 ? -0.868 -9.531 -1.619 1 97.56 150 ALA B C 1
ATOM 6231 O O . ALA B 1 150 ? -0.44 -10.688 -1.653 1 97.56 150 ALA B O 1
ATOM 6232 N N . PRO B 1 151 ? -0.123 -8.477 -1.956 1 96.94 151 PRO B N 1
ATOM 6233 C CA . PRO B 1 151 ? 1.239 -8.656 -2.465 1 96.94 151 PRO B CA 1
ATOM 6234 C C . PRO B 1 151 ? 2.195 -9.203 -1.41 1 96.94 151 PRO B C 1
ATOM 6236 O O . PRO B 1 151 ? 1.92 -9.109 -0.212 1 96.94 151 PRO B O 1
ATOM 6239 N N . TYR B 1 152 ? 3.326 -9.82 -1.806 1 97.94 152 TYR B N 1
ATOM 6240 C CA . TYR B 1 152 ? 4.328 -10.391 -0.91 1 97.94 152 TYR B CA 1
ATOM 6241 C C . TYR B 1 152 ? 5.691 -10.453 -1.587 1 97.94 152 TYR B C 1
ATOM 6243 O O . TYR B 1 152 ? 5.801 -10.258 -2.799 1 97.94 152 TYR B O 1
ATOM 6251 N N . ASP B 1 153 ? 6.73 -10.633 -0.81 1 98.06 153 ASP B N 1
ATOM 6252 C CA . ASP B 1 153 ? 8.078 -10.82 -1.345 1 98.06 153 ASP B CA 1
ATOM 6253 C C . ASP B 1 153 ? 8.258 -12.242 -1.883 1 98.06 153 ASP B C 1
ATOM 6255 O O . ASP B 1 153 ? 8.641 -13.148 -1.141 1 98.06 153 ASP B O 1
ATOM 6259 N N . TRP B 1 154 ? 8.078 -12.391 -3.139 1 98.25 154 TRP B N 1
ATOM 6260 C CA . TRP B 1 154 ? 8.031 -13.688 -3.803 1 98.25 154 TRP B CA 1
ATOM 6261 C C . TRP B 1 154 ? 9.398 -14.359 -3.789 1 98.25 154 TRP B C 1
ATOM 6263 O O . TRP B 1 154 ? 9.531 -15.508 -4.223 1 98.25 154 TRP B O 1
ATOM 6273 N N . ARG B 1 155 ? 10.484 -13.734 -3.293 1 97.81 155 ARG B N 1
ATOM 6274 C CA . ARG B 1 155 ? 11.812 -14.32 -3.215 1 97.81 155 ARG B CA 1
ATOM 6275 C C . ARG B 1 155 ? 11.93 -15.266 -2.018 1 97.81 155 ARG B C 1
ATOM 6277 O O . ARG B 1 155 ? 12.781 -16.156 -1.997 1 97.81 155 ARG B O 1
ATOM 6284 N N . LEU B 1 156 ? 11.023 -15.125 -1.074 1 98.44 156 LEU B N 1
ATOM 6285 C CA . LEU B 1 156 ? 11.195 -15.766 0.227 1 98.44 156 LEU B CA 1
ATOM 6286 C C . LEU B 1 156 ? 10.5 -17.125 0.265 1 98.44 156 LEU B C 1
ATOM 6288 O O . LEU B 1 156 ? 9.531 -17.344 -0.459 1 98.44 156 LEU B O 1
ATOM 6292 N N . SER B 1 157 ? 11.039 -18.016 1.18 1 97.56 157 SER B N 1
ATOM 6293 C CA . SER B 1 157 ? 10.367 -19.266 1.498 1 97.56 157 SER B CA 1
ATOM 6294 C C . SER B 1 157 ? 9.094 -19.031 2.303 1 97.56 157 SER B C 1
ATOM 6296 O O . SER B 1 157 ? 8.891 -17.938 2.844 1 97.56 157 SER B O 1
ATOM 6298 N N . PRO B 1 158 ? 8.219 -19.984 2.393 1 96.31 158 PRO B N 1
ATOM 6299 C CA . PRO B 1 158 ? 6.93 -19.781 3.057 1 96.31 158 PRO B CA 1
ATOM 6300 C C . PRO B 1 158 ? 7.078 -19.312 4.504 1 96.31 158 PRO B C 1
ATOM 6302 O O . PRO B 1 158 ? 6.5 -18.297 4.891 1 96.31 158 PRO B O 1
ATOM 6305 N N . ALA B 1 159 ? 7.875 -20 5.281 1 96.38 159 ALA B N 1
ATOM 6306 C CA . ALA B 1 159 ? 8.016 -19.656 6.695 1 96.38 159 ALA B CA 1
ATOM 6307 C C . ALA B 1 159 ? 8.672 -18.297 6.867 1 96.38 159 ALA B C 1
ATOM 6309 O O . ALA B 1 159 ? 8.352 -17.562 7.801 1 96.38 159 ALA B O 1
ATOM 6310 N N . LYS B 1 160 ? 9.594 -17.969 5.973 1 97.19 160 LYS B N 1
ATOM 6311 C CA . LYS B 1 160 ? 10.305 -16.703 6.059 1 97.19 160 LYS B CA 1
ATOM 6312 C C . LYS B 1 160 ? 9.367 -15.531 5.789 1 97.19 160 LYS B C 1
ATOM 6314 O O . LYS B 1 160 ? 9.578 -14.422 6.301 1 97.19 160 LYS B O 1
ATOM 6319 N N . LEU B 1 161 ? 8.297 -15.719 4.98 1 97.69 161 LEU B N 1
ATOM 6320 C CA . LEU B 1 161 ? 7.285 -14.688 4.754 1 97.69 161 LEU B CA 1
ATOM 6321 C C . LEU B 1 161 ? 6.645 -14.258 6.066 1 97.69 161 LEU B C 1
ATOM 6323 O O . LEU B 1 161 ? 6.41 -13.07 6.285 1 97.69 161 LEU B O 1
ATOM 6327 N N . GLU B 1 162 ? 6.355 -15.234 6.879 1 96.62 162 GLU B N 1
ATOM 6328 C CA . GLU B 1 162 ? 5.738 -14.93 8.164 1 96.62 162 GLU B CA 1
ATOM 6329 C C . GLU B 1 162 ? 6.762 -14.383 9.156 1 96.62 162 GLU B C 1
ATOM 6331 O O . GLU B 1 162 ? 6.488 -13.406 9.852 1 96.62 162 GLU B O 1
ATOM 6336 N N . GLU B 1 163 ? 7.906 -15.023 9.219 1 94.88 163 GLU B N 1
ATOM 6337 C CA . GLU B 1 163 ? 8.938 -14.641 10.18 1 94.88 163 GLU B CA 1
ATOM 6338 C C . GLU B 1 163 ? 9.375 -13.188 9.969 1 94.88 163 GLU B C 1
ATOM 6340 O O . GLU B 1 163 ? 9.516 -12.43 10.93 1 94.88 163 GLU B O 1
ATOM 6345 N N . ARG B 1 164 ? 9.594 -12.805 8.758 1 93.5 164 ARG B N 1
ATOM 6346 C CA . ARG B 1 164 ? 10.164 -11.492 8.469 1 93.5 164 ARG B CA 1
ATOM 6347 C C . ARG B 1 164 ? 9.07 -10.445 8.305 1 93.5 164 ARG B C 1
ATOM 6349 O O . ARG B 1 164 ? 9.211 -9.312 8.781 1 93.5 164 ARG B O 1
ATOM 6356 N N . ASP B 1 165 ? 7.98 -10.789 7.602 1 94.19 165 ASP B N 1
ATOM 6357 C CA . ASP B 1 165 ? 7.023 -9.773 7.184 1 94.19 165 ASP B CA 1
ATOM 6358 C C . ASP B 1 165 ? 5.672 -9.977 7.867 1 94.19 165 ASP B C 1
ATOM 6360 O O . ASP B 1 165 ? 4.762 -9.164 7.703 1 94.19 165 ASP B O 1
ATOM 6364 N N . LEU B 1 166 ? 5.449 -11.039 8.609 1 95.44 166 LEU B N 1
ATOM 6365 C CA . LEU B 1 166 ? 4.152 -11.391 9.18 1 95.44 166 LEU B CA 1
ATOM 6366 C C . LEU B 1 166 ? 3.078 -11.43 8.102 1 95.44 166 LEU B C 1
ATOM 6368 O O . LEU B 1 166 ? 1.981 -10.891 8.289 1 95.44 166 LEU B O 1
ATOM 6372 N N . TYR B 1 167 ? 3.434 -11.945 7.031 1 97.31 167 TYR B N 1
ATOM 6373 C CA . TYR B 1 167 ? 2.564 -11.891 5.859 1 97.31 167 TYR B CA 1
ATOM 6374 C C . TYR B 1 167 ? 1.242 -12.602 6.133 1 97.31 167 TYR B C 1
ATOM 6376 O O . TYR B 1 167 ? 0.172 -12.07 5.824 1 97.31 167 TYR B O 1
ATOM 6384 N N . PHE B 1 168 ? 1.278 -13.781 6.672 1 98.44 168 PHE B N 1
ATOM 6385 C CA . PHE B 1 168 ? 0.067 -14.578 6.832 1 98.44 168 PHE B CA 1
ATOM 6386 C C . PHE B 1 168 ? -0.819 -14 7.93 1 98.44 168 PHE B C 1
ATOM 6388 O O . PHE B 1 168 ? -2.047 -14.055 7.836 1 98.44 168 PHE B O 1
ATOM 6395 N N . HIS B 1 169 ? -0.246 -13.469 8.914 1 96.81 169 HIS B N 1
ATOM 6396 C CA . HIS B 1 169 ? -1.008 -12.734 9.922 1 96.81 169 HIS B CA 1
ATOM 6397 C C . HIS B 1 169 ? -1.757 -11.562 9.297 1 96.81 169 HIS B C 1
ATOM 6399 O O . HIS B 1 169 ? -2.945 -11.367 9.562 1 96.81 169 HIS B O 1
ATOM 6405 N N . LYS B 1 170 ? -1.055 -10.812 8.539 1 96.69 170 LYS B N 1
ATOM 6406 C CA . LYS B 1 170 ? -1.668 -9.672 7.867 1 96.69 170 LYS B CA 1
ATOM 6407 C C . LYS B 1 170 ? -2.762 -10.125 6.902 1 96.69 170 LYS B C 1
ATOM 6409 O O . LYS B 1 170 ? -3.768 -9.43 6.727 1 96.69 170 LYS B O 1
ATOM 6414 N N . LEU B 1 171 ? -2.521 -11.219 6.199 1 98.19 171 LEU B N 1
ATOM 6415 C CA . LEU B 1 171 ? -3.537 -11.758 5.297 1 98.19 171 LEU B CA 1
ATOM 6416 C C . LEU B 1 171 ? -4.805 -12.117 6.062 1 98.19 171 LEU B C 1
ATOM 6418 O O . LEU B 1 171 ? -5.914 -11.852 5.59 1 98.19 171 LEU B O 1
ATOM 6422 N N . LYS B 1 172 ? -4.684 -12.75 7.234 1 98 172 LYS B N 1
ATOM 6423 C CA . LYS B 1 172 ? -5.832 -13.031 8.094 1 98 172 LYS B CA 1
ATOM 6424 C C . LYS B 1 172 ? -6.602 -11.758 8.414 1 98 172 LYS B C 1
ATOM 6426 O O . LYS B 1 172 ? -7.828 -11.719 8.289 1 98 172 LYS B O 1
ATOM 6431 N N . LEU B 1 173 ? -5.867 -10.719 8.828 1 96.62 173 LEU B N 1
ATOM 6432 C CA . LEU B 1 173 ? -6.488 -9.438 9.164 1 96.62 173 LEU B CA 1
ATOM 6433 C C . LEU B 1 173 ? -7.18 -8.828 7.949 1 96.62 173 LEU B C 1
ATOM 6435 O O . LEU B 1 173 ? -8.211 -8.172 8.086 1 96.62 173 LEU B O 1
ATOM 6439 N N . THR B 1 174 ? -6.609 -9.031 6.789 1 97.31 174 THR B N 1
ATOM 6440 C CA . THR B 1 174 ? -7.207 -8.531 5.551 1 97.31 174 THR B CA 1
ATOM 6441 C C . THR B 1 174 ? -8.586 -9.148 5.336 1 97.31 174 THR B C 1
ATOM 6443 O O . THR B 1 174 ? -9.539 -8.438 4.992 1 97.31 174 THR B O 1
ATOM 6446 N N . PHE B 1 175 ? -8.719 -10.43 5.52 1 98.12 175 PHE B N 1
ATOM 6447 C CA . PHE B 1 175 ? -10.008 -11.102 5.387 1 98.12 175 PHE B CA 1
ATOM 6448 C C . PHE B 1 175 ? -11.008 -10.555 6.398 1 98.12 175 PHE B C 1
ATOM 6450 O O . PHE B 1 175 ? -12.164 -10.289 6.059 1 98.12 175 PHE B O 1
ATOM 6457 N N . GLU B 1 176 ? -10.578 -10.398 7.613 1 97.31 176 GLU B N 1
ATOM 6458 C CA . GLU B 1 176 ? -11.453 -9.938 8.688 1 97.31 176 GLU B CA 1
ATOM 6459 C C . GLU B 1 176 ? -11.914 -8.508 8.445 1 97.31 176 GLU B C 1
ATOM 6461 O O . GLU B 1 176 ? -13.078 -8.172 8.672 1 97.31 176 GLU B O 1
ATOM 6466 N N . THR B 1 177 ? -11.016 -7.691 8.008 1 95.25 177 THR B N 1
ATOM 6467 C CA . THR B 1 177 ? -11.344 -6.301 7.727 1 95.25 177 THR B CA 1
ATOM 6468 C C . THR B 1 177 ? -12.289 -6.199 6.531 1 95.25 177 THR B C 1
ATOM 6470 O O . THR B 1 177 ? -13.18 -5.352 6.504 1 95.25 177 THR B O 1
ATOM 6473 N N . ALA B 1 178 ? -12.031 -7.035 5.52 1 95.94 178 ALA B N 1
ATOM 6474 C CA . ALA B 1 178 ? -12.914 -7.062 4.355 1 95.94 178 ALA B CA 1
ATOM 6475 C C . ALA B 1 178 ? -14.344 -7.398 4.758 1 95.94 178 ALA B C 1
ATOM 6477 O O . ALA B 1 178 ? -15.297 -6.789 4.266 1 95.94 178 ALA B O 1
ATOM 6478 N N . LEU B 1 179 ? -14.492 -8.383 5.613 1 96.25 179 LEU B N 1
ATOM 6479 C CA . LEU B 1 179 ? -15.82 -8.75 6.105 1 96.25 179 LEU B CA 1
ATOM 6480 C C . LEU B 1 179 ? -16.484 -7.57 6.809 1 96.25 179 LEU B C 1
ATOM 6482 O O . LEU B 1 179 ? -17.672 -7.297 6.59 1 96.25 179 LEU B O 1
ATOM 6486 N N . LYS B 1 180 ? -15.711 -6.875 7.602 1 92.62 180 LYS B N 1
ATOM 6487 C CA . LYS B 1 180 ? -16.234 -5.73 8.336 1 92.62 180 LYS B CA 1
ATOM 6488 C C . LYS B 1 180 ? -16.641 -4.602 7.391 1 92.62 180 LYS B C 1
ATOM 6490 O O . LYS B 1 180 ? -17.656 -3.936 7.605 1 92.62 180 LYS B O 1
ATOM 6495 N N . THR B 1 181 ? -15.852 -4.402 6.449 1 90.06 181 THR B N 1
ATOM 6496 C CA . THR B 1 181 ? -16.047 -3.285 5.531 1 90.06 181 THR B CA 1
ATOM 6497 C C . THR B 1 181 ? -17.25 -3.547 4.613 1 90.06 181 THR B C 1
ATOM 6499 O O . THR B 1 181 ? -18.062 -2.658 4.391 1 90.06 181 THR B O 1
ATOM 6502 N N . ARG B 1 182 ? -17.297 -4.734 4.066 1 91 182 ARG B N 1
ATOM 6503 C CA . ARG B 1 182 ? -18.266 -5.004 3.002 1 91 182 ARG B CA 1
ATOM 6504 C C . ARG B 1 182 ? -19.5 -5.719 3.545 1 91 182 ARG B C 1
ATOM 6506 O O . ARG B 1 182 ? -20.547 -5.719 2.91 1 91 182 ARG B O 1
ATOM 6513 N N . GLY B 1 183 ? -19.359 -6.418 4.664 1 91.5 183 GLY B N 1
ATOM 6514 C CA . GLY B 1 183 ? -20.484 -7.113 5.273 1 91.5 183 GLY B CA 1
ATOM 6515 C C . GLY B 1 183 ? -20.641 -8.547 4.793 1 91.5 183 GLY B C 1
ATOM 6516 O O . GLY B 1 183 ? -21.594 -9.234 5.16 1 91.5 183 GLY B O 1
ATOM 6517 N N . GLY B 1 184 ? -19.703 -9.07 3.893 1 93.12 184 GLY B N 1
ATOM 6518 C CA . GLY B 1 184 ? -19.734 -10.43 3.375 1 93.12 184 GLY B CA 1
ATOM 6519 C C . GLY B 1 184 ? -18.359 -11.031 3.195 1 93.12 184 GLY B C 1
ATOM 6520 O O . GLY B 1 184 ? -17.344 -10.352 3.375 1 93.12 184 GLY B O 1
ATOM 6521 N N . PRO B 1 185 ? -18.344 -12.344 2.934 1 95.62 185 PRO B N 1
ATOM 6522 C CA . PRO B 1 185 ? -17.062 -13.039 2.76 1 95.62 185 PRO B CA 1
ATOM 6523 C C . PRO B 1 185 ? -16.344 -12.633 1.479 1 95.62 185 PRO B C 1
ATOM 6525 O O . PRO B 1 185 ? -16.875 -11.836 0.692 1 95.62 185 PRO B O 1
ATOM 6528 N N . SER B 1 186 ? -15.156 -13.164 1.349 1 97.19 186 SER B N 1
ATOM 6529 C CA . SER B 1 186 ? -14.32 -12.727 0.239 1 97.19 186 SER B CA 1
ATOM 6530 C C . SER B 1 186 ? -14.133 -13.844 -0.788 1 97.19 186 SER B C 1
ATOM 6532 O O . SER B 1 186 ? -14.211 -15.023 -0.448 1 97.19 186 SER B O 1
ATOM 6534 N N . LEU B 1 187 ? -13.984 -13.438 -2.021 1 97 187 LEU B N 1
ATOM 6535 C CA . LEU B 1 187 ? -13.469 -14.297 -3.084 1 97 187 LEU B CA 1
ATOM 6536 C C . LEU B 1 187 ? -11.945 -14.25 -3.121 1 97 187 LEU B C 1
ATOM 6538 O O . LEU B 1 187 ? -11.344 -13.172 -3.039 1 97 187 LEU B O 1
ATOM 6542 N N . VAL B 1 188 ? -11.328 -15.406 -3.182 1 98.38 188 VAL B N 1
ATOM 6543 C CA . VAL B 1 188 ? -9.867 -15.461 -3.266 1 98.38 188 VAL B CA 1
ATOM 6544 C C . VAL B 1 188 ? -9.445 -15.797 -4.695 1 98.38 188 VAL B C 1
ATOM 6546 O O . VAL B 1 188 ? -9.859 -16.812 -5.246 1 98.38 188 VAL B O 1
ATOM 6549 N N . PHE B 1 189 ? -8.664 -14.938 -5.277 1 97.19 189 PHE B N 1
ATOM 6550 C CA . PHE B 1 189 ? -8.047 -15.18 -6.578 1 97.19 189 PHE B CA 1
ATOM 6551 C C . PHE B 1 189 ? -6.547 -15.391 -6.438 1 97.19 189 PHE B C 1
ATOM 6553 O O . PHE B 1 189 ? -5.801 -14.438 -6.203 1 97.19 189 PHE B O 1
ATOM 6560 N N . ALA B 1 190 ? -6.117 -16.578 -6.574 1 98.38 190 ALA B N 1
ATOM 6561 C CA . ALA B 1 190 ? -4.691 -16.891 -6.492 1 98.38 190 ALA B CA 1
ATOM 6562 C C . ALA B 1 190 ? -4.152 -17.359 -7.836 1 98.38 190 ALA B C 1
ATOM 6564 O O . ALA B 1 190 ? -4.801 -18.156 -8.523 1 98.38 190 ALA B O 1
ATOM 6565 N N . HIS B 1 191 ? -3.023 -16.812 -8.219 1 97.94 191 HIS B N 1
ATOM 6566 C CA . HIS B 1 191 ? -2.432 -17.188 -9.5 1 97.94 191 HIS B CA 1
ATOM 6567 C C . HIS B 1 191 ? -1.07 -17.844 -9.305 1 97.94 191 HIS B C 1
ATOM 6569 O O . HIS B 1 191 ? -0.232 -17.328 -8.555 1 97.94 191 HIS B O 1
ATOM 6575 N N . SER B 1 192 ? -0.83 -18.891 -9.984 1 97.88 192 SER B N 1
ATOM 6576 C CA . SER B 1 192 ? 0.475 -19.547 -10.016 1 97.88 192 SER B CA 1
ATOM 6577 C C . SER B 1 192 ? 1.006 -19.797 -8.609 1 97.88 192 SER B C 1
ATOM 6579 O O . SER B 1 192 ? 0.325 -20.406 -7.781 1 97.88 192 SER B O 1
ATOM 6581 N N . LEU B 1 193 ? 2.156 -19.25 -8.234 1 98.31 193 LEU B N 1
ATOM 6582 C CA . LEU B 1 193 ? 2.744 -19.438 -6.914 1 98.31 193 LEU B CA 1
ATOM 6583 C C . LEU B 1 193 ? 1.794 -18.953 -5.824 1 98.31 193 LEU B C 1
ATOM 6585 O O . LEU B 1 193 ? 1.827 -19.438 -4.695 1 98.31 193 LEU B O 1
ATOM 6589 N N . GLY B 1 194 ? 0.919 -18 -6.199 1 98.44 194 GLY B N 1
ATOM 6590 C CA . GLY B 1 194 ? -0.055 -17.484 -5.25 1 98.44 194 GLY B CA 1
ATOM 6591 C C . GLY B 1 194 ? -0.937 -18.578 -4.656 1 98.44 194 GLY B C 1
ATOM 6592 O O . GLY B 1 194 ? -1.421 -18.438 -3.531 1 98.44 194 GLY B O 1
ATOM 6593 N N . ASN B 1 195 ? -1.15 -19.641 -5.406 1 98.75 195 ASN B N 1
ATOM 6594 C CA . ASN B 1 195 ? -1.934 -20.766 -4.898 1 98.75 195 ASN B CA 1
ATOM 6595 C C . ASN B 1 195 ? -1.2 -21.5 -3.777 1 98.75 195 ASN B C 1
ATOM 6597 O O . ASN B 1 195 ? -1.818 -21.922 -2.803 1 98.75 195 ASN B O 1
ATOM 6601 N N . ASN B 1 196 ? 0.148 -21.656 -3.957 1 98.56 196 ASN B N 1
ATOM 6602 C CA . ASN B 1 196 ? 0.943 -22.234 -2.883 1 98.56 196 ASN B CA 1
ATOM 6603 C C . ASN B 1 196 ? 0.927 -21.359 -1.635 1 98.56 196 ASN B C 1
ATOM 6605 O O . ASN B 1 196 ? 0.907 -21.859 -0.512 1 98.56 196 ASN B O 1
ATOM 6609 N N . VAL B 1 197 ? 0.922 -20.078 -1.852 1 98.75 197 VAL B N 1
ATOM 6610 C CA . VAL B 1 197 ? 0.859 -19.125 -0.749 1 98.75 197 VAL B CA 1
ATOM 6611 C C . VAL B 1 197 ? -0.47 -19.266 -0.013 1 98.75 197 VAL B C 1
ATOM 6613 O O . VAL B 1 197 ? -0.505 -19.281 1.22 1 98.75 197 VAL B O 1
ATOM 6616 N N . PHE B 1 198 ? -1.514 -19.375 -0.743 1 98.81 198 PHE B N 1
ATOM 6617 C CA . PHE B 1 198 ? -2.83 -19.516 -0.133 1 98.81 198 PHE B CA 1
ATOM 6618 C C . PHE B 1 198 ? -2.949 -20.844 0.608 1 98.81 198 PHE B C 1
ATOM 6620 O O . PHE B 1 198 ? -3.521 -20.906 1.698 1 98.81 198 PHE B O 1
ATOM 6627 N N . ARG B 1 199 ? -2.455 -21.891 0.012 1 98.38 199 ARG B N 1
ATOM 6628 C CA . ARG B 1 199 ? -2.432 -23.188 0.688 1 98.38 199 ARG B CA 1
ATOM 6629 C C . ARG B 1 199 ? -1.718 -23.094 2.033 1 98.38 199 ARG B C 1
ATOM 6631 O O . ARG B 1 199 ? -2.213 -23.594 3.043 1 98.38 199 ARG B O 1
ATOM 6638 N N . TYR B 1 200 ? -0.541 -22.5 2.002 1 97.88 200 TYR B N 1
ATOM 6639 C CA . TYR B 1 200 ? 0.236 -22.328 3.227 1 97.88 200 TYR B CA 1
ATOM 6640 C C . TYR B 1 200 ? -0.539 -21.516 4.258 1 97.88 200 TYR B C 1
ATOM 6642 O O . TYR B 1 200 ? -0.505 -21.828 5.453 1 97.88 200 TYR B O 1
ATOM 6650 N N . PHE B 1 201 ? -1.249 -20.516 3.83 1 98.56 201 PHE B N 1
ATOM 6651 C CA . PHE B 1 201 ? -2.061 -19.688 4.711 1 98.56 201 PHE B CA 1
ATOM 6652 C C . PHE B 1 201 ? -3.107 -20.531 5.434 1 98.56 201 PHE B C 1
ATOM 6654 O O . PHE B 1 201 ? -3.289 -20.391 6.645 1 98.56 201 PHE B O 1
ATOM 6661 N N . LEU B 1 202 ? -3.83 -21.328 4.676 1 97.69 202 LEU B N 1
ATOM 6662 C CA . LEU B 1 202 ? -4.871 -22.156 5.262 1 97.69 202 LEU B CA 1
ATOM 6663 C C . LEU B 1 202 ? -4.297 -23.062 6.344 1 97.69 202 LEU B C 1
ATOM 6665 O O . LEU B 1 202 ? -4.902 -23.234 7.402 1 97.69 202 LEU B O 1
ATOM 6669 N N . GLU B 1 203 ? -3.123 -23.641 6.059 1 95.69 203 GLU B N 1
ATOM 6670 C CA . GLU B 1 203 ? -2.486 -24.531 7.023 1 95.69 203 GLU B CA 1
ATOM 6671 C C . GLU B 1 203 ? -1.947 -23.75 8.219 1 95.69 203 GLU B C 1
ATOM 6673 O O . GLU B 1 203 ? -2.025 -24.219 9.359 1 95.69 203 GLU B O 1
ATOM 6678 N N . TRP B 1 204 ? -1.32 -22.609 7.938 1 96.44 204 TRP B N 1
ATOM 6679 C CA . TRP B 1 204 ? -0.834 -21.734 8.992 1 96.44 204 TRP B CA 1
ATOM 6680 C C . TRP B 1 204 ? -1.974 -21.297 9.914 1 96.44 204 TRP B C 1
ATOM 6682 O O . TRP B 1 204 ? -1.811 -21.25 11.133 1 96.44 204 TRP B O 1
ATOM 6692 N N . LEU B 1 205 ? -3.148 -21 9.344 1 96.75 205 LEU B N 1
ATOM 6693 C CA . LEU B 1 205 ? -4.32 -20.531 10.07 1 96.75 205 LEU B CA 1
ATOM 6694 C C . LEU B 1 205 ? -4.797 -21.578 11.07 1 96.75 205 LEU B C 1
ATOM 6696 O O . LEU B 1 205 ? -5.289 -21.25 12.148 1 96.75 205 LEU B O 1
ATOM 6700 N N . LYS B 1 206 ? -4.621 -22.859 10.781 1 93.06 206 LYS B N 1
ATOM 6701 C CA . LYS B 1 206 ? -4.996 -23.953 11.672 1 93.06 206 LYS B CA 1
ATOM 6702 C C . LYS B 1 206 ? -4.234 -23.875 12.992 1 93.06 206 LYS B C 1
ATOM 6704 O O . LYS B 1 206 ? -4.746 -24.281 14.031 1 93.06 206 LYS B O 1
ATOM 6709 N N . LEU B 1 207 ? -3.045 -23.375 12.852 1 91.19 207 LEU B N 1
ATOM 6710 C CA . LEU B 1 207 ? -2.199 -23.297 14.039 1 91.19 207 LEU B CA 1
ATOM 6711 C C . LEU B 1 207 ? -2.518 -22.047 14.852 1 91.19 207 LEU B C 1
ATOM 6713 O O . LEU B 1 207 ? -2.201 -21.969 16.047 1 91.19 207 LEU B O 1
ATOM 6717 N N . GLU B 1 208 ? -3.127 -21.047 14.211 1 91 208 GLU B N 1
ATOM 6718 C CA . GLU B 1 208 ? -3.348 -19.75 14.836 1 91 208 GLU B CA 1
ATOM 6719 C C . GLU B 1 208 ? -4.715 -19.688 15.508 1 91 208 GLU B C 1
ATOM 6721 O O . GLU B 1 208 ? -4.906 -18.938 16.469 1 91 208 GLU B O 1
ATOM 6726 N N . ILE B 1 209 ? -5.625 -20.406 14.961 1 91.81 209 ILE B N 1
ATOM 6727 C CA . ILE B 1 209 ? -6.984 -20.359 15.484 1 91.81 209 ILE B CA 1
ATOM 6728 C C . ILE B 1 209 ? -7.355 -21.719 16.094 1 91.81 209 ILE B C 1
ATOM 6730 O O . ILE B 1 209 ? -6.883 -22.75 15.625 1 91.81 209 ILE B O 1
ATOM 6734 N N . ALA B 1 210 ? -8.242 -21.703 17.141 1 88.25 210 ALA B N 1
ATOM 6735 C CA . ALA B 1 210 ? -8.703 -22.938 17.75 1 88.25 210 ALA B CA 1
ATOM 6736 C C . ALA B 1 210 ? -9.367 -23.844 16.719 1 88.25 210 ALA B C 1
ATOM 6738 O O . ALA B 1 210 ? -10.102 -23.375 15.852 1 88.25 210 ALA B O 1
ATOM 6739 N N . PRO B 1 211 ? -9.094 -25.078 16.812 1 86.69 211 PRO B N 1
ATOM 6740 C CA . PRO B 1 211 ? -9.617 -26.031 15.828 1 86.69 211 PRO B CA 1
ATOM 6741 C C . PRO B 1 211 ? -11.133 -25.953 15.672 1 86.69 211 PRO B C 1
ATOM 6743 O O . PRO B 1 211 ? -11.656 -26.047 14.555 1 86.69 211 PRO B O 1
ATOM 6746 N N . LYS B 1 212 ? -11.742 -25.75 16.75 1 89 212 LYS B N 1
ATOM 6747 C CA . LYS B 1 212 ? -13.203 -25.703 16.719 1 89 212 LYS B CA 1
ATOM 6748 C C . LYS B 1 212 ? -13.703 -24.469 15.977 1 89 212 LYS B C 1
ATOM 6750 O O . LYS B 1 212 ? -14.828 -24.453 15.477 1 89 212 LYS B O 1
ATOM 6755 N N . ARG B 1 213 ? -12.844 -23.5 15.828 1 94.38 213 ARG B N 1
ATOM 6756 C CA . ARG B 1 213 ? -13.258 -22.234 15.211 1 94.38 213 ARG B CA 1
ATOM 6757 C C . ARG B 1 213 ? -12.75 -22.141 13.781 1 94.38 213 ARG B C 1
ATOM 6759 O O . ARG B 1 213 ? -13.164 -21.234 13.031 1 94.38 213 ARG B O 1
ATOM 6766 N N . TYR B 1 214 ? -11.938 -23.062 13.391 1 95.06 214 TYR B N 1
ATOM 6767 C CA . TYR B 1 214 ? -11.266 -22.984 12.102 1 95.06 214 TYR B CA 1
ATOM 6768 C C . TYR B 1 214 ? -12.266 -23.016 10.953 1 95.06 214 TYR B C 1
ATOM 6770 O O . TYR B 1 214 ? -12.281 -22.125 10.109 1 95.06 214 TYR B O 1
ATOM 6778 N N . THR B 1 215 ? -13.18 -23.969 10.922 1 94.56 215 THR B N 1
ATOM 6779 C CA . THR B 1 215 ? -14.148 -24.125 9.836 1 94.56 215 THR B CA 1
ATOM 6780 C C . THR B 1 215 ? -15.117 -22.953 9.812 1 94.56 215 THR B C 1
ATOM 6782 O O . THR B 1 215 ? -15.477 -22.469 8.734 1 94.56 215 THR B O 1
ATOM 6785 N N . ARG B 1 216 ? -15.484 -22.547 10.945 1 96.31 216 ARG B N 1
ATOM 6786 C CA . ARG B 1 216 ? -16.391 -21.406 11.039 1 96.31 216 ARG B CA 1
ATOM 6787 C C . ARG B 1 216 ? -15.742 -20.141 10.484 1 96.31 216 ARG B C 1
ATOM 6789 O O . ARG B 1 216 ? -16.391 -19.359 9.789 1 96.31 216 ARG B O 1
ATOM 6796 N N . TRP B 1 217 ? -14.484 -19.984 10.852 1 97.94 217 TRP B N 1
ATOM 6797 C CA . TRP B 1 217 ? -13.773 -18.812 10.344 1 97.94 217 TRP B CA 1
ATOM 6798 C C . TRP B 1 217 ? -13.734 -18.828 8.812 1 97.94 217 TRP B C 1
ATOM 6800 O O . TRP B 1 217 ? -13.961 -17.797 8.172 1 97.94 217 TRP B O 1
ATOM 6810 N N . LEU B 1 218 ? -13.445 -19.984 8.25 1 97.88 218 LEU B N 1
ATOM 6811 C CA . LEU B 1 218 ? -13.391 -20.109 6.793 1 97.88 218 LEU B CA 1
ATOM 6812 C C . LEU B 1 218 ? -14.742 -19.781 6.168 1 97.88 218 LEU B C 1
ATOM 6814 O O . LEU B 1 218 ? -14.812 -19.016 5.199 1 97.88 218 LEU B O 1
ATOM 6818 N N . ASP B 1 219 ? -15.805 -20.25 6.746 1 96.31 219 ASP B N 1
ATOM 6819 C CA . ASP B 1 219 ? -17.141 -20.047 6.219 1 96.31 219 ASP B CA 1
ATOM 6820 C C . ASP B 1 219 ? -17.547 -18.562 6.289 1 96.31 219 ASP B C 1
ATOM 6822 O O . ASP B 1 219 ? -18.25 -18.062 5.41 1 96.31 219 ASP B O 1
ATOM 6826 N N . GLU B 1 220 ? -17.047 -17.953 7.297 1 97.06 220 GLU B N 1
ATOM 6827 C CA . GLU B 1 220 ? -17.406 -16.547 7.52 1 97.06 220 GLU B CA 1
ATOM 6828 C C . GLU B 1 220 ? -16.625 -15.625 6.602 1 97.06 220 GLU B C 1
ATOM 6830 O O . GLU B 1 220 ? -17.125 -14.57 6.195 1 97.06 220 GLU B O 1
ATOM 6835 N N . HIS B 1 221 ? -15.406 -16.016 6.262 1 98 221 HIS B N 1
ATOM 6836 C CA . HIS B 1 221 ? -14.516 -15.031 5.652 1 98 221 HIS B CA 1
ATOM 6837 C C . HIS B 1 221 ? -14.25 -15.359 4.188 1 98 221 HIS B C 1
ATOM 6839 O O . HIS B 1 221 ? -13.812 -14.492 3.422 1 98 221 HIS B O 1
ATOM 6845 N N . ILE B 1 222 ? -14.469 -16.578 3.738 1 98.06 222 ILE B N 1
ATOM 6846 C CA . ILE B 1 222 ? -14.133 -16.969 2.375 1 98.06 222 ILE B CA 1
ATOM 6847 C C . ILE B 1 222 ? -15.359 -17.562 1.69 1 98.06 222 ILE B C 1
ATOM 6849 O O . ILE B 1 222 ? -15.898 -18.578 2.141 1 98.06 222 ILE B O 1
ATOM 6853 N N . HIS B 1 223 ? -15.797 -16.922 0.633 1 96.06 223 HIS B N 1
ATOM 6854 C CA . HIS B 1 223 ? -16.938 -17.391 -0.147 1 96.06 223 HIS B CA 1
ATOM 6855 C C . HIS B 1 223 ? -16.5 -18.422 -1.188 1 96.06 223 HIS B C 1
ATOM 6857 O O . HIS B 1 223 ? -17.094 -19.5 -1.298 1 96.06 223 HIS B O 1
ATOM 6863 N N . SER B 1 224 ? -15.5 -18.094 -1.961 1 97.12 224 SER B N 1
ATOM 6864 C CA . SER B 1 224 ? -15.008 -18.938 -3.047 1 97.12 224 SER B CA 1
ATOM 6865 C C . SER B 1 224 ? -13.5 -18.781 -3.225 1 97.12 224 SER B C 1
ATOM 6867 O O . SER B 1 224 ? -12.93 -17.734 -2.904 1 97.12 224 SER B O 1
ATOM 6869 N N . TYR B 1 225 ? -12.953 -19.844 -3.639 1 98.25 225 TYR B N 1
ATOM 6870 C CA . TYR B 1 225 ? -11.539 -19.875 -3.996 1 98.25 225 TYR B CA 1
ATOM 6871 C C . TYR B 1 225 ? -11.352 -20.203 -5.477 1 98.25 225 TYR B C 1
ATOM 6873 O O . TYR B 1 225 ? -11.805 -21.234 -5.953 1 98.25 225 TYR B O 1
ATOM 6881 N N . PHE B 1 226 ? -10.719 -19.281 -6.219 1 98.25 226 PHE B N 1
ATOM 6882 C CA . PHE B 1 226 ? -10.375 -19.469 -7.625 1 98.25 226 PHE B CA 1
ATOM 6883 C C . PHE B 1 226 ? -8.891 -19.75 -7.785 1 98.25 226 PHE B C 1
ATOM 6885 O O . PHE B 1 226 ? -8.07 -18.828 -7.715 1 98.25 226 PHE B O 1
ATOM 6892 N N . ALA B 1 227 ? -8.555 -21 -8.008 1 98.69 227 ALA B N 1
ATOM 6893 C CA . ALA B 1 227 ? -7.176 -21.406 -8.266 1 98.69 227 ALA B CA 1
ATOM 6894 C C . ALA B 1 227 ? -6.828 -21.266 -9.742 1 98.69 227 ALA B C 1
ATOM 6896 O O . ALA B 1 227 ? -7.199 -22.125 -10.555 1 98.69 227 ALA B O 1
ATOM 6897 N N . VAL B 1 228 ? -6.027 -20.281 -10.047 1 98.25 228 VAL B N 1
ATOM 6898 C CA . VAL B 1 228 ? -5.73 -20.016 -11.453 1 98.25 228 VAL B CA 1
ATOM 6899 C C . VAL B 1 228 ? -4.297 -20.422 -11.766 1 98.25 228 VAL B C 1
ATOM 6901 O O . VAL B 1 228 ? -3.348 -19.891 -11.195 1 98.25 228 VAL B O 1
ATOM 6904 N N . GLY B 1 229 ? -4.129 -21.344 -12.68 1 98.38 229 GLY B N 1
ATOM 6905 C CA . GLY B 1 229 ? -2.816 -21.797 -13.125 1 98.38 229 GLY B CA 1
ATOM 6906 C C . GLY B 1 229 ? -1.959 -22.328 -11.992 1 98.38 229 GLY B C 1
ATOM 6907 O O . GLY B 1 229 ? -0.765 -22.031 -11.922 1 98.38 229 GLY B O 1
ATOM 6908 N N . SER B 1 230 ? -2.508 -23.078 -11.094 1 98.62 230 SER B N 1
ATOM 6909 C CA . SER B 1 230 ? -1.809 -23.562 -9.906 1 98.62 230 SER B CA 1
ATOM 6910 C C . SER B 1 230 ? -0.834 -24.688 -10.25 1 98.62 230 SER B C 1
ATOM 6912 O O . SER B 1 230 ? -1.197 -25.641 -10.945 1 98.62 230 SER B O 1
ATOM 6914 N N . PRO B 1 231 ? 0.391 -24.578 -9.844 1 98.56 231 PRO B N 1
ATOM 6915 C CA . PRO B 1 231 ? 1.319 -25.703 -9.977 1 98.56 231 PRO B CA 1
ATOM 6916 C C . PRO B 1 231 ? 1.178 -26.719 -8.844 1 98.56 231 PRO B C 1
ATOM 6918 O O . PRO B 1 231 ? 2.092 -26.875 -8.031 1 98.56 231 PRO B O 1
ATOM 6921 N N . PHE B 1 232 ? 0.207 -27.547 -8.906 1 98.25 232 PHE B N 1
ATOM 6922 C CA . PHE B 1 232 ? -0.176 -28.438 -7.812 1 98.25 232 PHE B CA 1
ATOM 6923 C C . PHE B 1 232 ? 0.905 -29.469 -7.559 1 98.25 232 PHE B C 1
ATOM 6925 O O . PHE B 1 232 ? 1.1 -29.906 -6.422 1 98.25 232 PHE B O 1
ATOM 6932 N N . LEU B 1 233 ? 1.552 -29.938 -8.633 1 98 233 LEU B N 1
ATOM 6933 C CA . LEU B 1 233 ? 2.609 -30.938 -8.492 1 98 233 LEU B CA 1
ATOM 6934 C C . LEU B 1 233 ? 3.953 -30.359 -8.938 1 98 233 LEU B C 1
ATOM 6936 O O . LEU B 1 233 ? 4.887 -31.109 -9.219 1 98 233 LEU B O 1
ATOM 6940 N N . GLY B 1 234 ? 3.947 -29.031 -9.062 1 98.19 234 GLY B N 1
ATOM 6941 C CA . GLY B 1 234 ? 5.18 -28.359 -9.438 1 98.19 234 GLY B CA 1
ATOM 6942 C C . GLY B 1 234 ? 5.289 -28.109 -10.93 1 98.19 234 GLY B C 1
ATOM 6943 O O . GLY B 1 234 ? 4.297 -28.203 -11.656 1 98.19 234 GLY B O 1
ATOM 6944 N N . SER B 1 235 ? 6.449 -27.625 -11.344 1 98.12 235 SER B N 1
ATOM 6945 C CA . SER B 1 235 ? 6.773 -27.328 -12.734 1 98.12 235 SER B CA 1
ATOM 6946 C C . SER B 1 235 ? 8.211 -27.703 -13.07 1 98.12 235 SER B C 1
ATOM 6948 O O . SER B 1 235 ? 9.109 -27.516 -12.242 1 98.12 235 SER B O 1
ATOM 6950 N N . ALA B 1 236 ? 8.445 -28.203 -14.258 1 97.56 236 ALA B N 1
ATOM 6951 C CA . ALA B 1 236 ? 9.781 -28.609 -14.688 1 97.56 236 ALA B CA 1
ATOM 6952 C C . ALA B 1 236 ? 10.711 -27.406 -14.797 1 97.56 236 ALA B C 1
ATOM 6954 O O . ALA B 1 236 ? 11.922 -27.531 -14.586 1 97.56 236 ALA B O 1
ATOM 6955 N N . GLN B 1 237 ? 10.156 -26.266 -15.023 1 96.75 237 GLN B N 1
ATOM 6956 C CA . GLN B 1 237 ? 10.953 -25.062 -15.234 1 96.75 237 GLN B CA 1
ATOM 6957 C C . GLN B 1 237 ? 11.766 -24.719 -13.984 1 96.75 237 GLN B C 1
ATOM 6959 O O . GLN B 1 237 ? 12.75 -23.984 -14.07 1 96.75 237 GLN B O 1
ATOM 6964 N N . THR B 1 238 ? 11.406 -25.219 -12.852 1 96.81 238 THR B N 1
ATOM 6965 C CA . THR B 1 238 ? 12.164 -24.984 -11.633 1 96.81 238 THR B CA 1
ATOM 6966 C C . THR B 1 238 ? 13.539 -25.656 -11.719 1 96.81 238 THR B C 1
ATOM 6968 O O . THR B 1 238 ? 14.508 -25.156 -11.148 1 96.81 238 THR B O 1
ATOM 6971 N N . ILE B 1 239 ? 13.625 -26.75 -12.461 1 96.56 239 ILE B N 1
ATOM 6972 C CA . ILE B 1 239 ? 14.891 -27.453 -12.672 1 96.56 239 ILE B CA 1
ATOM 6973 C C . ILE B 1 239 ? 15.805 -26.609 -13.555 1 96.56 239 ILE B C 1
ATOM 6975 O O . ILE B 1 239 ? 17 -26.469 -13.273 1 96.56 239 ILE B O 1
ATOM 6979 N N . GLU B 1 240 ? 15.227 -26.109 -14.602 1 96.62 240 GLU B N 1
ATOM 6980 C CA . GLU B 1 240 ? 15.992 -25.203 -15.453 1 96.62 240 GLU B CA 1
ATOM 6981 C C . GLU B 1 240 ? 16.516 -24.016 -14.656 1 96.62 240 GLU B C 1
ATOM 6983 O O . GLU B 1 240 ? 17.672 -23.609 -14.805 1 96.62 240 GLU B O 1
ATOM 6988 N N . SER B 1 241 ? 15.656 -23.469 -13.859 1 96.38 241 SER B N 1
ATOM 6989 C CA . SER B 1 241 ? 16.031 -22.344 -13.016 1 96.38 241 SER B CA 1
ATOM 6990 C C . SER B 1 241 ? 17.203 -22.703 -12.109 1 96.38 241 SER B C 1
ATOM 6992 O O . SER B 1 241 ? 18.094 -21.875 -11.867 1 96.38 241 SER B O 1
ATOM 6994 N N . THR B 1 242 ? 17.266 -23.891 -11.656 1 96.06 242 THR B N 1
ATOM 6995 C CA . THR B 1 242 ? 18.25 -24.359 -10.695 1 96.06 242 THR B CA 1
ATOM 6996 C C . THR B 1 242 ? 19.562 -24.703 -11.383 1 96.06 242 THR B C 1
ATOM 6998 O O . THR B 1 242 ? 20.641 -24.484 -10.828 1 96.06 242 THR B O 1
ATOM 7001 N N . LEU B 1 243 ? 19.516 -25.234 -12.562 1 96.69 243 LEU B N 1
ATOM 7002 C CA . LEU B 1 243 ? 20.719 -25.797 -13.172 1 96.69 243 LEU B CA 1
ATOM 7003 C C . LEU B 1 243 ? 21.344 -24.797 -14.141 1 96.69 243 LEU B C 1
ATOM 7005 O O . LEU B 1 243 ? 22.562 -24.688 -14.227 1 96.69 243 LEU B O 1
ATOM 7009 N N . SER B 1 244 ? 20.547 -24.125 -14.891 1 95.31 244 SER B N 1
ATOM 7010 C CA . SER B 1 244 ? 21.109 -23.25 -15.914 1 95.31 244 SER B CA 1
ATOM 7011 C C . SER B 1 244 ? 20.562 -21.828 -15.805 1 95.31 244 SER B C 1
ATOM 7013 O O . SER B 1 244 ? 21.172 -20.891 -16.328 1 95.31 244 SER B O 1
ATOM 7015 N N . GLY B 1 245 ? 19.453 -21.688 -15.18 1 96 245 GLY B N 1
ATOM 7016 C CA . GLY B 1 245 ? 18.875 -20.375 -15.031 1 96 245 GLY B CA 1
ATOM 7017 C C . GLY B 1 245 ? 17.75 -20.094 -16.016 1 96 245 GLY B C 1
ATOM 7018 O O . GLY B 1 245 ? 17.844 -20.469 -17.188 1 96 245 GLY B O 1
ATOM 7019 N N . LEU B 1 246 ? 16.703 -19.5 -15.516 1 94.06 246 LEU B N 1
ATOM 7020 C CA . LEU B 1 246 ? 15.578 -19.047 -16.312 1 94.06 246 LEU B CA 1
ATOM 7021 C C . LEU B 1 246 ? 15.484 -17.531 -16.312 1 94.06 246 LEU B C 1
ATOM 7023 O O . LEU B 1 246 ? 15.312 -16.922 -15.25 1 94.06 246 LEU B O 1
ATOM 7027 N N . THR B 1 247 ? 15.523 -16.891 -17.469 1 91.94 247 THR B N 1
ATOM 7028 C CA . THR B 1 247 ? 15.617 -15.43 -17.531 1 91.94 247 THR B CA 1
ATOM 7029 C C . THR B 1 247 ? 14.234 -14.797 -17.531 1 91.94 247 THR B C 1
ATOM 7031 O O . THR B 1 247 ? 14.094 -13.602 -17.266 1 91.94 247 THR B O 1
ATOM 7034 N N . PHE B 1 248 ? 13.18 -15.523 -17.875 1 84.56 248 PHE B N 1
ATOM 7035 C CA . PHE B 1 248 ? 11.82 -15.008 -17.984 1 84.56 248 PHE B CA 1
ATOM 7036 C C . PHE B 1 248 ? 11.766 -13.836 -18.953 1 84.56 248 PHE B C 1
ATOM 7038 O O . PHE B 1 248 ? 11.023 -12.875 -18.734 1 84.56 248 PHE B O 1
ATOM 7045 N N . GLY B 1 249 ? 12.711 -13.773 -19.875 1 83.88 249 GLY B N 1
ATOM 7046 C CA . GLY B 1 249 ? 12.727 -12.711 -20.875 1 83.88 249 GLY B CA 1
ATOM 7047 C C . GLY B 1 249 ? 13.555 -11.508 -20.453 1 83.88 249 GLY B C 1
ATOM 7048 O O . GLY B 1 249 ? 13.688 -10.547 -21.203 1 83.88 249 GLY B O 1
ATOM 7049 N N . LEU B 1 250 ? 14.086 -11.539 -19.266 1 88.69 250 LEU B N 1
ATOM 7050 C CA . LEU B 1 250 ? 14.969 -10.469 -18.812 1 88.69 250 LEU B CA 1
ATOM 7051 C C . LEU B 1 250 ? 16.266 -10.445 -19.625 1 88.69 250 LEU B C 1
ATOM 7053 O O . LEU B 1 250 ? 16.766 -11.5 -20.016 1 88.69 250 LEU B O 1
ATOM 7057 N N . PRO B 1 251 ? 16.781 -9.25 -19.891 1 91 251 PRO B N 1
ATOM 7058 C CA . PRO B 1 251 ? 18.047 -9.141 -20.625 1 91 251 PRO B CA 1
ATOM 7059 C C . PRO B 1 251 ? 19.266 -9.43 -19.75 1 91 251 PRO B C 1
ATOM 7061 O O . PRO B 1 251 ? 20.156 -8.594 -19.625 1 91 251 PRO B O 1
ATOM 7064 N N . VAL B 1 252 ? 19.344 -10.562 -19.172 1 93.56 252 VAL B N 1
ATOM 7065 C CA . VAL B 1 252 ? 20.469 -11.047 -18.375 1 93.56 252 VAL B CA 1
ATOM 7066 C C . VAL B 1 252 ? 20.906 -12.422 -18.875 1 93.56 252 VAL B C 1
ATOM 7068 O O . VAL B 1 252 ? 20.156 -13.094 -19.609 1 93.56 252 VAL B O 1
ATOM 7071 N N . SER B 1 253 ? 22.078 -12.781 -18.547 1 94.44 253 SER B N 1
ATOM 7072 C CA . SER B 1 253 ? 22.562 -14.102 -18.953 1 94.44 253 SER B CA 1
ATOM 7073 C C . SER B 1 253 ? 21.875 -15.195 -18.141 1 94.44 253 SER B C 1
ATOM 7075 O O . SER B 1 253 ? 21.344 -14.945 -17.062 1 94.44 253 SER B O 1
ATOM 7077 N N . GLU B 1 254 ? 21.875 -16.359 -18.672 1 95.81 254 GLU B N 1
ATOM 7078 C CA . GLU B 1 254 ? 21.328 -17.516 -17.969 1 95.81 254 GLU B CA 1
ATOM 7079 C C . GLU B 1 254 ? 22.047 -17.766 -16.641 1 95.81 254 GLU B C 1
ATOM 7081 O O . GLU B 1 254 ? 21.422 -18.109 -15.641 1 95.81 254 GLU B O 1
ATOM 7086 N N . GLY B 1 255 ? 23.328 -17.609 -16.719 1 96.19 255 GLY B N 1
ATOM 7087 C CA . GLY B 1 255 ? 24.094 -17.766 -15.492 1 96.19 255 GLY B CA 1
ATOM 7088 C C . GLY B 1 255 ? 23.672 -16.781 -14.406 1 96.19 255 GLY B C 1
ATOM 7089 O O . GLY B 1 255 ? 23.578 -17.156 -13.234 1 96.19 255 GLY B O 1
ATOM 7090 N N . THR B 1 256 ? 23.469 -15.547 -14.805 1 95.56 256 THR B N 1
ATOM 7091 C CA . THR B 1 256 ? 23 -14.531 -13.859 1 95.56 256 THR B CA 1
ATOM 7092 C C . THR B 1 256 ? 21.625 -14.875 -13.32 1 95.56 256 THR B C 1
ATOM 7094 O O . THR B 1 256 ? 21.359 -14.703 -12.125 1 95.56 256 THR B O 1
ATOM 7097 N N . ALA B 1 257 ? 20.797 -15.344 -14.203 1 97 257 ALA B N 1
ATOM 7098 C CA . ALA B 1 257 ? 19.469 -15.781 -13.773 1 97 257 ALA B CA 1
ATOM 7099 C C . ALA B 1 257 ? 19.562 -16.922 -12.766 1 97 257 ALA B C 1
ATOM 7101 O O . ALA B 1 257 ? 18.781 -16.969 -11.805 1 97 257 ALA B O 1
ATOM 7102 N N . ARG B 1 258 ? 20.469 -17.844 -13 1 97.5 258 ARG B N 1
ATOM 7103 C CA . ARG B 1 258 ? 20.672 -18.953 -12.078 1 97.5 258 ARG B CA 1
ATOM 7104 C C . ARG B 1 258 ? 21.125 -18.438 -10.711 1 97.5 258 ARG B C 1
ATOM 7106 O O . ARG B 1 258 ? 20.641 -18.922 -9.68 1 97.5 258 ARG B O 1
ATOM 7113 N N . LEU B 1 259 ? 22.031 -17.484 -10.742 1 96 259 LEU B N 1
ATOM 7114 C CA . LEU B 1 259 ? 22.5 -16.906 -9.484 1 96 259 LEU B CA 1
ATOM 7115 C C . LEU B 1 259 ? 21.359 -16.266 -8.711 1 96 259 LEU B C 1
ATOM 7117 O O . LEU B 1 259 ? 21.266 -16.422 -7.492 1 96 259 LEU B O 1
ATOM 7121 N N . MET B 1 260 ? 20.5 -15.609 -9.352 1 96 260 MET B N 1
ATOM 7122 C CA . MET B 1 260 ? 19.344 -14.984 -8.711 1 96 260 MET B CA 1
ATOM 7123 C C . MET B 1 260 ? 18.422 -16.031 -8.125 1 96 260 MET B C 1
ATOM 7125 O O . MET B 1 260 ? 18.062 -15.969 -6.949 1 96 260 MET B O 1
ATOM 7129 N N . SER B 1 261 ? 18.094 -16.953 -8.922 1 96.06 261 SER B N 1
ATOM 7130 C CA . SER B 1 261 ? 17.156 -17.984 -8.492 1 96.06 261 SER B CA 1
ATOM 7131 C C . SER B 1 261 ? 17.719 -18.766 -7.309 1 96.06 261 SER B C 1
ATOM 7133 O O . SER B 1 261 ? 16.969 -19.156 -6.402 1 96.06 261 SER B O 1
ATOM 7135 N N . SER B 1 262 ? 19 -19.031 -7.355 1 96.38 262 SER B N 1
ATOM 7136 C CA . SER B 1 262 ? 19.641 -19.797 -6.289 1 96.38 262 SER B CA 1
ATOM 7137 C C . SER B 1 262 ? 19.594 -19.031 -4.965 1 96.38 262 SER B C 1
ATOM 7139 O O . SER B 1 262 ? 19.672 -19.641 -3.895 1 96.38 262 SER B O 1
ATOM 7141 N N . SER B 1 263 ? 19.453 -17.75 -5.016 1 97.12 263 SER B N 1
ATOM 7142 C CA . SER B 1 263 ? 19.422 -16.953 -3.797 1 97.12 263 SER B CA 1
ATOM 7143 C C . SER B 1 263 ? 18.016 -16.891 -3.211 1 97.12 263 SER B C 1
ATOM 7145 O O . SER B 1 263 ? 17.844 -16.531 -2.043 1 97.12 263 SER B O 1
ATOM 7147 N N . PHE B 1 264 ? 17.016 -17.219 -3.982 1 97.69 264 PHE B N 1
ATOM 7148 C CA . PHE B 1 264 ? 15.633 -17.109 -3.535 1 97.69 264 PHE B CA 1
ATOM 7149 C C . PHE B 1 264 ? 15.195 -18.391 -2.834 1 97.69 264 PHE B C 1
ATOM 7151 O O . PHE B 1 264 ? 15.258 -19.484 -3.416 1 97.69 264 PHE B O 1
ATOM 7158 N N . GLY B 1 265 ? 14.734 -18.219 -1.617 1 96.88 265 GLY B N 1
ATOM 7159 C CA . GLY B 1 265 ? 14.203 -19.359 -0.9 1 96.88 265 GLY B CA 1
ATOM 7160 C C . GLY B 1 265 ? 12.961 -19.953 -1.548 1 96.88 265 GLY B C 1
ATOM 7161 O O . GLY B 1 265 ? 12.648 -21.125 -1.341 1 96.88 265 GLY B O 1
ATOM 7162 N N . SER B 1 266 ? 12.289 -19.234 -2.375 1 97.5 266 SER B N 1
ATOM 7163 C CA . SER B 1 266 ? 11.047 -19.656 -3.01 1 97.5 266 SER B CA 1
ATOM 7164 C C . SER B 1 266 ? 11.32 -20.5 -4.246 1 97.5 266 SER B C 1
ATOM 7166 O O . SER B 1 266 ? 10.414 -21.156 -4.773 1 97.5 266 SER B O 1
ATOM 7168 N N . SER B 1 267 ? 12.539 -20.562 -4.711 1 95.56 267 SER B N 1
ATOM 7169 C CA . SER B 1 267 ? 12.883 -21.203 -5.977 1 95.56 267 SER B CA 1
ATOM 7170 C C . SER B 1 267 ? 12.516 -22.688 -5.961 1 95.56 267 SER B C 1
ATOM 7172 O O . SER B 1 267 ? 12.25 -23.281 -7.008 1 95.56 267 SER B O 1
ATOM 7174 N N . LEU B 1 268 ? 12.516 -23.25 -4.777 1 97.31 268 LEU B N 1
ATOM 7175 C CA . LEU B 1 268 ? 12.281 -24.688 -4.668 1 97.31 268 LEU B CA 1
ATOM 7176 C C . LEU B 1 268 ? 10.812 -24.984 -4.367 1 97.31 268 LEU B C 1
ATOM 7178 O O . LEU B 1 268 ? 10.414 -26.141 -4.285 1 97.31 268 LEU B O 1
ATOM 7182 N N . TRP B 1 269 ? 10.008 -23.922 -4.203 1 98 269 TRP B N 1
ATOM 7183 C CA . TRP B 1 269 ? 8.641 -24.062 -3.721 1 98 269 TRP B CA 1
ATOM 7184 C C . TRP B 1 269 ? 7.762 -24.766 -4.75 1 98 269 TRP B C 1
ATOM 7186 O O . TRP B 1 269 ? 6.707 -25.312 -4.41 1 98 269 TRP B O 1
ATOM 7196 N N . MET B 1 270 ? 8.227 -24.828 -6.031 1 98.12 270 MET B N 1
ATOM 7197 C CA . MET B 1 270 ? 7.426 -25.422 -7.105 1 98.12 270 MET B CA 1
ATOM 7198 C C . MET B 1 270 ? 8.172 -26.562 -7.766 1 98.12 270 MET B C 1
ATOM 7200 O O . MET B 1 270 ? 7.973 -26.844 -8.945 1 98.12 270 MET B O 1
ATOM 7204 N N . LEU B 1 271 ? 9 -27.234 -7.004 1 98.19 271 LEU B N 1
ATOM 7205 C CA . LEU B 1 271 ? 9.695 -28.406 -7.512 1 98.19 271 LEU B CA 1
ATOM 7206 C C . LEU B 1 271 ? 8.703 -29.516 -7.859 1 98.19 271 LEU B C 1
ATOM 7208 O O . LEU B 1 271 ? 7.734 -29.734 -7.125 1 98.19 271 LEU B O 1
ATOM 7212 N N . PRO B 1 272 ? 9 -30.203 -8.969 1 98.38 272 PRO B N 1
ATOM 7213 C CA . PRO B 1 272 ? 8.188 -31.391 -9.234 1 98.38 272 PRO B CA 1
ATOM 7214 C C . PRO B 1 272 ? 8.258 -32.406 -8.102 1 98.38 272 PRO B C 1
ATOM 7216 O O . PRO B 1 272 ? 9.328 -32.656 -7.539 1 98.38 272 PRO B O 1
ATOM 7219 N N . HIS B 1 273 ? 7.137 -33 -7.727 1 97.88 273 HIS B N 1
ATOM 7220 C CA . HIS B 1 273 ? 7.086 -34 -6.672 1 97.88 273 HIS B CA 1
ATOM 7221 C C . HIS B 1 273 ? 6.035 -35.062 -6.977 1 97.88 273 HIS B C 1
ATOM 7223 O O . HIS B 1 273 ? 5.242 -34.906 -7.91 1 97.88 273 HIS B O 1
ATOM 7229 N N . SER B 1 274 ? 6.109 -36.125 -6.211 1 97.12 274 SER B N 1
ATOM 7230 C CA . SER B 1 274 ? 5.273 -37.281 -6.488 1 97.12 274 SER B CA 1
ATOM 7231 C C . SER B 1 274 ? 3.842 -37.062 -6.016 1 97.12 274 SER B C 1
ATOM 7233 O O . SER B 1 274 ? 3.619 -36.531 -4.926 1 97.12 274 SER B O 1
ATOM 7235 N N . LYS B 1 275 ? 2.93 -37.438 -6.859 1 94.94 275 LYS B N 1
ATOM 7236 C CA . LYS B 1 275 ? 1.534 -37.344 -6.441 1 94.94 275 LYS B CA 1
ATOM 7237 C C . LYS B 1 275 ? 1.176 -38.469 -5.473 1 94.94 275 LYS B C 1
ATOM 7239 O O . LYS B 1 275 ? 0.093 -38.469 -4.883 1 94.94 275 LYS B O 1
ATOM 7244 N N . TYR B 1 276 ? 2.141 -39.406 -5.242 1 95.25 276 TYR B N 1
ATOM 7245 C CA . TYR B 1 276 ? 1.859 -40.594 -4.43 1 95.25 276 TYR B CA 1
ATOM 7246 C C . TYR B 1 276 ? 2.467 -40.469 -3.039 1 95.25 276 TYR B C 1
ATOM 7248 O O . TYR B 1 276 ? 2.32 -41.344 -2.201 1 95.25 276 TYR B O 1
ATOM 7256 N N . CYS B 1 277 ? 3.156 -39.406 -2.793 1 94.5 277 CYS B N 1
ATOM 7257 C CA . CYS B 1 277 ? 3.844 -39.219 -1.519 1 94.5 277 CYS B CA 1
ATOM 7258 C C . CYS B 1 277 ? 3.223 -38.094 -0.705 1 94.5 277 CYS B C 1
ATOM 7260 O O . CYS B 1 277 ? 2.822 -37.062 -1.261 1 94.5 277 CYS B O 1
ATOM 7262 N N . LYS B 1 278 ? 3.053 -38.344 0.598 1 90.31 278 LYS B N 1
ATOM 7263 C CA . LYS B 1 278 ? 2.432 -37.375 1.501 1 90.31 278 LYS B CA 1
ATOM 7264 C C . LYS B 1 278 ? 3.221 -37.25 2.803 1 90.31 278 LYS B C 1
ATOM 7266 O O . LYS B 1 278 ? 4.195 -37.969 3.014 1 90.31 278 LYS B O 1
ATOM 7271 N N . THR B 1 279 ? 2.959 -36.156 3.494 1 86 279 THR B N 1
ATOM 7272 C CA . THR B 1 279 ? 3.523 -35.969 4.824 1 86 279 THR B CA 1
ATOM 7273 C C . THR B 1 279 ? 2.418 -35.781 5.859 1 86 279 THR B C 1
ATOM 7275 O O . THR B 1 279 ? 1.34 -35.281 5.539 1 86 279 THR B O 1
ATOM 7278 N N . ASP B 1 280 ? 2.713 -36.281 7.059 1 75.06 280 ASP B N 1
ATOM 7279 C CA . ASP B 1 280 ? 1.751 -36.031 8.125 1 75.06 280 ASP B CA 1
ATOM 7280 C C . ASP B 1 280 ? 1.7 -34.531 8.492 1 75.06 280 ASP B C 1
ATOM 7282 O O . ASP B 1 280 ? 2.721 -33.844 8.453 1 75.06 280 ASP B O 1
ATOM 7286 N N . ASN B 1 281 ? 0.505 -34.031 8.586 1 64.69 281 ASN B N 1
ATOM 7287 C CA . ASN B 1 281 ? 0.332 -32.625 8.859 1 64.69 281 ASN B CA 1
ATOM 7288 C C . ASN B 1 281 ? 0.681 -32.281 10.305 1 64.69 281 ASN B C 1
ATOM 7290 O O . ASN B 1 281 ? 0.43 -33.062 11.211 1 64.69 281 ASN B O 1
ATOM 7294 N N . MET B 1 282 ? 1.41 -31.203 10.5 1 62.78 282 MET B N 1
ATOM 7295 C CA . MET B 1 282 ? 1.866 -30.719 11.797 1 62.78 282 MET B CA 1
ATOM 7296 C C . MET B 1 282 ? 0.688 -30.484 12.742 1 62.78 282 MET B C 1
ATOM 7298 O O . MET B 1 282 ? 0.816 -30.656 13.953 1 62.78 282 MET B O 1
ATOM 7302 N N . TYR B 1 283 ? -0.403 -30.125 12.172 1 61.81 283 TYR B N 1
ATOM 7303 C CA . TYR B 1 283 ? -1.579 -29.859 12.984 1 61.81 283 TYR B CA 1
ATOM 7304 C C . TYR B 1 283 ? -1.96 -31.078 13.812 1 61.81 283 TYR B C 1
ATOM 7306 O O . TYR B 1 283 ? -2.287 -30.969 14.992 1 61.81 283 TYR B O 1
ATOM 7314 N N . TRP B 1 284 ? -1.891 -32.156 13.219 1 59.19 284 TRP B N 1
ATOM 7315 C CA . TRP B 1 284 ? -2.242 -33.375 13.93 1 59.19 284 TRP B CA 1
ATOM 7316 C C . TRP B 1 284 ? -1.247 -33.656 15.047 1 59.19 284 TRP B C 1
ATOM 7318 O O . TRP B 1 284 ? -1.629 -34.125 16.125 1 59.19 284 TRP B O 1
ATOM 7328 N N . LYS B 1 285 ? -0.082 -33.219 14.766 1 61.66 285 LYS B N 1
ATOM 7329 C CA . LYS B 1 285 ? 0.935 -33.406 15.797 1 61.66 285 LYS B CA 1
ATOM 7330 C C . LYS B 1 285 ? 0.686 -32.469 16.984 1 61.66 285 LYS B C 1
ATOM 7332 O O . LYS B 1 285 ? 0.851 -32.844 18.141 1 61.66 285 LYS B O 1
ATOM 7337 N N . TYR B 1 286 ? 0.314 -31.266 16.656 1 60.44 286 TYR B N 1
ATOM 7338 C CA . TYR B 1 286 ? 0.048 -30.266 17.688 1 60.44 286 TYR B CA 1
ATOM 7339 C C . TYR B 1 286 ? -1.114 -30.703 18.578 1 60.44 286 TYR B C 1
ATOM 7341 O O . TYR B 1 286 ? -1.067 -30.531 19.797 1 60.44 286 TYR B O 1
ATOM 7349 N N . ILE B 1 287 ? -2.098 -31.297 18.016 1 61.25 287 ILE B N 1
ATOM 7350 C CA . ILE B 1 287 ? -3.289 -31.688 18.75 1 61.25 287 ILE B CA 1
ATOM 7351 C C . ILE B 1 287 ? -3.012 -32.969 19.547 1 61.25 287 ILE B C 1
ATOM 7353 O O . ILE B 1 287 ? -3.545 -33.156 20.641 1 61.25 287 ILE B O 1
ATOM 7357 N N . SER B 1 288 ? -2.305 -33.844 18.875 1 60.09 288 SER B N 1
ATOM 7358 C CA . SER B 1 288 ? -2.08 -35.125 19.547 1 60.09 288 SER B CA 1
ATOM 7359 C C . SER B 1 288 ? -1.068 -35 20.672 1 60.09 288 SER B C 1
ATOM 7361 O O . SER B 1 288 ? -0.861 -35.938 21.438 1 60.09 288 SER B O 1
ATOM 7363 N N . GLY B 1 289 ? -0.701 -33.719 21.047 1 54.19 289 GLY B N 1
ATOM 7364 C CA . GLY B 1 289 ? 0.239 -33.5 22.141 1 54.19 289 GLY B CA 1
ATOM 7365 C C . GLY B 1 289 ? 1.615 -34.062 21.859 1 54.19 289 GLY B C 1
ATOM 7366 O O . GLY B 1 289 ? 2.418 -34.25 22.766 1 54.19 289 GLY B O 1
ATOM 7367 N N . ARG B 1 290 ? 1.801 -34.625 20.75 1 50.53 290 ARG B N 1
ATOM 7368 C CA . ARG B 1 290 ? 3.092 -35.25 20.5 1 50.53 290 ARG B CA 1
ATOM 7369 C C . ARG B 1 290 ? 4.195 -34.219 20.359 1 50.53 290 ARG B C 1
ATOM 7371 O O . ARG B 1 290 ? 3.928 -33.062 20.016 1 50.53 290 ARG B O 1
ATOM 7378 N N . SER B 1 291 ? 5.371 -34.438 20.922 1 52.25 291 SER B N 1
ATOM 7379 C CA . SER B 1 291 ? 6.5 -33.5 21.047 1 52.25 291 SER B CA 1
ATOM 7380 C C . SER B 1 291 ? 6.832 -32.875 19.703 1 52.25 291 SER B C 1
ATOM 7382 O O . SER B 1 291 ? 6.762 -33.5 18.656 1 52.25 291 SER B O 1
ATOM 7384 N N . LYS B 1 292 ? 6.945 -31.609 19.594 1 53.5 292 LYS B N 1
ATOM 7385 C CA . LYS B 1 292 ? 7.41 -30.75 18.516 1 53.5 292 LYS B CA 1
ATOM 7386 C C . LYS B 1 292 ? 8.578 -31.391 17.766 1 53.5 292 LYS B C 1
ATOM 7388 O O . LYS B 1 292 ? 8.938 -30.953 16.672 1 53.5 292 LYS B O 1
ATOM 7393 N N . LYS B 1 293 ? 9.32 -32.312 18.438 1 49.06 293 LYS B N 1
ATOM 7394 C CA . LYS B 1 293 ? 10.586 -32.812 17.922 1 49.06 293 LYS B CA 1
ATOM 7395 C C . LYS B 1 293 ? 10.352 -33.938 16.906 1 49.06 293 LYS B C 1
ATOM 7397 O O . LYS B 1 293 ? 11.305 -34.469 16.344 1 49.06 293 LYS B O 1
ATOM 7402 N N . ASP B 1 294 ? 9.125 -34.281 16.766 1 52.88 294 ASP B N 1
ATOM 7403 C CA . ASP B 1 294 ? 9.023 -35.438 15.875 1 52.88 294 ASP B CA 1
ATOM 7404 C C . ASP B 1 294 ? 8.945 -34.969 14.414 1 52.88 294 ASP B C 1
ATOM 7406 O O . ASP B 1 294 ? 8.227 -34.031 14.094 1 52.88 294 ASP B O 1
ATOM 7410 N N . HIS B 1 295 ? 9.891 -35.375 13.695 1 56.19 295 HIS B N 1
ATOM 7411 C CA . HIS B 1 295 ? 10.078 -35.031 12.289 1 56.19 295 HIS B CA 1
ATOM 7412 C C . HIS B 1 295 ? 8.867 -35.438 11.453 1 56.19 295 HIS B C 1
ATOM 7414 O O . HIS B 1 295 ? 8.195 -36.438 11.773 1 56.19 295 HIS B O 1
ATOM 7420 N N . GLN B 1 296 ? 8.289 -34.531 10.617 1 64 296 GLN B N 1
ATOM 7421 C CA . GLN B 1 296 ? 7.27 -34.875 9.625 1 64 296 GLN B CA 1
ATOM 7422 C C . GLN B 1 296 ? 7.617 -36.156 8.875 1 64 296 GLN B C 1
ATOM 7424 O O . GLN B 1 296 ? 8.727 -36.281 8.352 1 64 296 GLN B O 1
ATOM 7429 N N . VAL B 1 297 ? 6.844 -37.156 9.094 1 72 297 VAL B N 1
ATOM 7430 C CA . VAL B 1 297 ? 7.125 -38.438 8.445 1 72 297 VAL B CA 1
ATOM 7431 C C . VAL B 1 297 ? 6.652 -38.406 6.992 1 72 297 VAL B C 1
ATOM 7433 O O . VAL B 1 297 ? 5.48 -38.125 6.723 1 72 297 VAL B O 1
ATOM 7436 N N . TYR B 1 298 ? 7.543 -38.406 6.086 1 83.5 298 TYR B N 1
ATOM 7437 C CA . TYR B 1 298 ? 7.316 -38.5 4.648 1 83.5 298 TYR B CA 1
ATOM 7438 C C . TYR B 1 298 ? 7.094 -39.938 4.223 1 83.5 298 TYR B C 1
ATOM 7440 O O . TYR B 1 298 ? 7.898 -40.812 4.547 1 83.5 298 TYR B O 1
ATOM 7448 N N . TYR B 1 299 ? 5.852 -40.281 3.641 1 88.06 299 TYR B N 1
ATOM 7449 C CA . TYR B 1 299 ? 5.578 -41.625 3.203 1 88.06 299 TYR B CA 1
ATOM 7450 C C . TYR B 1 299 ? 4.941 -41.656 1.819 1 88.06 299 TYR B C 1
ATOM 7452 O O . TYR B 1 299 ? 4.27 -40.688 1.429 1 88.06 299 TYR B O 1
ATOM 7460 N N . CYS B 1 300 ? 5.254 -42.75 1.094 1 92.88 300 CYS B N 1
ATOM 7461 C CA . CYS B 1 300 ? 4.73 -42.906 -0.258 1 92.88 300 CYS B CA 1
ATOM 7462 C C . CYS B 1 300 ? 3.822 -44.125 -0.351 1 92.88 300 CYS B C 1
ATOM 7464 O O . CYS B 1 300 ? 4.082 -45.125 0.287 1 92.88 300 CYS B O 1
ATOM 7466 N N . ASP B 1 301 ? 2.826 -44 -1.111 1 91.44 301 ASP B N 1
ATOM 7467 C CA . ASP B 1 301 ? 1.945 -45.125 -1.415 1 91.44 301 ASP B CA 1
ATOM 7468 C C . ASP B 1 301 ? 2.672 -46.188 -2.242 1 91.44 301 ASP B C 1
ATOM 7470 O O . ASP B 1 301 ? 3.695 -45.875 -2.869 1 91.44 301 ASP B O 1
ATOM 7474 N N . LYS B 1 302 ? 2.088 -47.312 -2.266 1 92 302 LYS B N 1
ATOM 7475 C CA . LYS B 1 302 ? 2.674 -48.438 -3.008 1 92 302 LYS B CA 1
ATOM 7476 C C . LYS B 1 302 ? 2.76 -48.125 -4.5 1 92 302 LYS B C 1
ATOM 7478 O O . LYS B 1 302 ? 3.666 -48.594 -5.188 1 92 302 LYS B O 1
ATOM 7483 N N . GLU B 1 303 ? 1.843 -47.281 -4.906 1 91.06 303 GLU B N 1
ATOM 7484 C CA . GLU B 1 303 ? 1.79 -46.938 -6.32 1 91.06 303 GLU B CA 1
ATOM 7485 C C . GLU B 1 303 ? 3.068 -46.219 -6.754 1 91.06 303 GLU B C 1
ATOM 7487 O O . GLU B 1 303 ? 3.475 -46.312 -7.914 1 91.06 303 GLU B O 1
ATOM 7492 N N . GLU B 1 304 ? 3.703 -45.5 -5.855 1 93.62 304 GLU B N 1
ATOM 7493 C CA . GLU B 1 304 ? 4.953 -44.812 -6.152 1 93.62 304 GLU B CA 1
ATOM 7494 C C . GLU B 1 304 ? 6.027 -45.781 -6.629 1 93.62 304 GLU B C 1
ATOM 7496 O O . GLU B 1 304 ? 6.816 -45.469 -7.516 1 93.62 304 GLU B O 1
ATOM 7501 N N . PHE B 1 305 ? 5.973 -46.969 -6.094 1 91.12 305 PHE B N 1
ATOM 7502 C CA . PHE B 1 305 ? 7.047 -47.906 -6.367 1 91.12 305 PHE B CA 1
ATOM 7503 C C . PHE B 1 305 ? 6.66 -48.844 -7.5 1 91.12 305 PHE B C 1
ATOM 7505 O O . PHE B 1 305 ? 7.508 -49.562 -8.023 1 91.12 305 PHE B O 1
ATOM 7512 N N . ARG B 1 306 ? 5.41 -48.781 -7.887 1 90.94 306 ARG B N 1
ATOM 7513 C CA . ARG B 1 306 ? 4.938 -49.625 -8.969 1 90.94 306 ARG B CA 1
ATOM 7514 C C . ARG B 1 306 ? 4.945 -48.875 -10.297 1 90.94 306 ARG B C 1
ATOM 7516 O O . ARG B 1 306 ? 4.973 -49.5 -11.367 1 90.94 306 ARG B O 1
ATOM 7523 N N . THR B 1 307 ? 4.809 -47.656 -10.188 1 87.94 307 THR B N 1
ATOM 7524 C CA . THR B 1 307 ? 4.734 -46.844 -11.398 1 87.94 307 THR B CA 1
ATOM 7525 C C . THR B 1 307 ? 6.066 -46.156 -11.672 1 87.94 307 THR B C 1
ATOM 7527 O O . THR B 1 307 ? 6.906 -46.031 -10.773 1 87.94 307 THR B O 1
ATOM 7530 N N . LYS B 1 308 ? 6.145 -45.75 -12.938 1 90.44 308 LYS B N 1
ATOM 7531 C CA . LYS B 1 308 ? 7.363 -45.062 -13.336 1 90.44 308 LYS B CA 1
ATOM 7532 C C . LYS B 1 308 ? 7.188 -43.562 -13.219 1 90.44 308 LYS B C 1
ATOM 7534 O O . LYS B 1 308 ? 6.062 -43.062 -13.203 1 90.44 308 LYS B O 1
ATOM 7539 N N . TYR B 1 309 ? 8.266 -42.781 -12.992 1 94.31 309 TYR B N 1
ATOM 7540 C CA . TYR B 1 309 ? 8.422 -41.344 -13.117 1 94.31 309 TYR B CA 1
ATOM 7541 C C . TYR B 1 309 ? 7.684 -40.625 -12 1 94.31 309 TYR B C 1
ATOM 7543 O O . TYR B 1 309 ? 7.414 -39.406 -12.102 1 94.31 309 TYR B O 1
ATOM 7551 N N . SER B 1 310 ? 7.102 -41.344 -10.992 1 95.19 310 SER B N 1
ATOM 7552 C CA . SER B 1 310 ? 6.484 -40.75 -9.805 1 95.19 310 SER B CA 1
ATOM 7553 C C . SER B 1 310 ? 5.238 -39.938 -10.172 1 95.19 310 SER B C 1
ATOM 7555 O O . SER B 1 310 ? 4.996 -38.875 -9.609 1 95.19 310 SER B O 1
ATOM 7557 N N . GLY B 1 311 ? 4.453 -40.406 -11.117 1 92.5 311 GLY B N 1
ATOM 7558 C CA . GLY B 1 311 ? 3.25 -39.719 -11.531 1 92.5 311 GLY B CA 1
ATOM 7559 C C . GLY B 1 311 ? 3.531 -38.531 -12.453 1 92.5 311 GLY B C 1
ATOM 7560 O O . GLY B 1 311 ? 2.631 -37.75 -12.758 1 92.5 311 GLY B O 1
ATOM 7561 N N . TRP B 1 312 ? 4.766 -38.312 -12.836 1 96.38 312 TRP B N 1
ATOM 7562 C CA . TRP B 1 312 ? 5.215 -37.312 -13.797 1 96.38 312 TRP B CA 1
ATOM 7563 C C . TRP B 1 312 ? 5.309 -37.906 -15.195 1 96.38 312 TRP B C 1
ATOM 7565 O O . TRP B 1 312 ? 5.336 -39.125 -15.367 1 96.38 312 TRP B O 1
ATOM 7575 N N . PRO B 1 313 ? 5.199 -37.125 -16.266 1 96.44 313 PRO B N 1
ATOM 7576 C CA . PRO B 1 313 ? 5.164 -37.656 -17.625 1 96.44 313 PRO B CA 1
ATOM 7577 C C . PRO B 1 313 ? 6.426 -38.438 -17.969 1 96.44 313 PRO B C 1
ATOM 7579 O O . PRO B 1 313 ? 6.363 -39.406 -18.75 1 96.44 313 PRO B O 1
ATOM 7582 N N . THR B 1 314 ? 7.5 -38.031 -17.578 1 96.94 314 THR B N 1
ATOM 7583 C CA . THR B 1 314 ? 8.805 -38.625 -17.812 1 96.94 314 THR B CA 1
ATOM 7584 C C . THR B 1 314 ? 9.781 -38.281 -16.688 1 96.94 314 THR B C 1
ATOM 7586 O O . THR B 1 314 ? 9.398 -37.625 -15.711 1 96.94 314 THR B O 1
ATOM 7589 N N . ASN B 1 315 ? 11.016 -38.812 -16.812 1 96.88 315 ASN B N 1
ATOM 7590 C CA . ASN B 1 315 ? 12.023 -38.312 -15.883 1 96.88 315 ASN B CA 1
ATOM 7591 C C . ASN B 1 315 ? 12.203 -36.812 -16.016 1 96.88 315 ASN B C 1
ATOM 7593 O O . ASN B 1 315 ? 12.281 -36.281 -17.125 1 96.88 315 ASN B O 1
ATOM 7597 N N . VAL B 1 316 ? 12.203 -36.156 -14.898 1 97.44 316 VAL B N 1
ATOM 7598 C CA . VAL B 1 316 ? 12.234 -34.688 -14.883 1 97.44 316 VAL B CA 1
ATOM 7599 C C . VAL B 1 316 ? 13.602 -34.219 -15.344 1 97.44 316 VAL B C 1
ATOM 7601 O O . VAL B 1 316 ? 13.711 -33.188 -16.016 1 97.44 316 VAL B O 1
ATOM 7604 N N . VAL B 1 317 ? 14.664 -34.906 -14.953 1 97.62 317 VAL B N 1
ATOM 7605 C CA . VAL B 1 317 ? 16.016 -34.469 -15.32 1 97.62 317 VAL B CA 1
ATOM 7606 C C . VAL B 1 317 ? 16.875 -35.688 -15.648 1 97.62 317 VAL B C 1
ATOM 7608 O O . VAL B 1 317 ? 16.828 -36.688 -14.938 1 97.62 317 VAL B O 1
ATOM 7611 N N . ASN B 1 318 ? 17.5 -35.625 -16.703 1 96.81 318 ASN B N 1
ATOM 7612 C CA . ASN B 1 318 ? 18.547 -36.531 -17.141 1 96.81 318 ASN B CA 1
ATOM 7613 C C . ASN B 1 318 ? 19.891 -35.812 -17.25 1 96.81 318 ASN B C 1
ATOM 7615 O O . ASN B 1 318 ? 20.047 -34.875 -18.047 1 96.81 318 ASN B O 1
ATOM 7619 N N . ILE B 1 319 ? 20.812 -36.281 -16.469 1 96.88 319 ILE B N 1
ATOM 7620 C CA . ILE B 1 319 ? 22.031 -35.5 -16.375 1 96.88 319 ILE B CA 1
ATOM 7621 C C . ILE B 1 319 ? 23.266 -36.406 -16.547 1 96.88 319 ILE B C 1
ATOM 7623 O O . ILE B 1 319 ? 23.344 -37.469 -15.93 1 96.88 319 ILE B O 1
ATOM 7627 N N . GLU B 1 320 ? 24.172 -35.969 -17.406 1 95.56 320 GLU B N 1
ATOM 7628 C CA . GLU B 1 320 ? 25.438 -36.688 -17.625 1 95.56 320 GLU B CA 1
ATOM 7629 C C . GLU B 1 320 ? 26.484 -36.281 -16.578 1 95.56 320 GLU B C 1
ATOM 7631 O O . GLU B 1 320 ? 26.688 -35.094 -16.328 1 95.56 320 GLU B O 1
ATOM 7636 N N . ILE B 1 321 ? 27.078 -37.281 -15.945 1 91.75 321 ILE B N 1
ATOM 7637 C CA . ILE B 1 321 ? 28.156 -37 -14.992 1 91.75 321 ILE B CA 1
ATOM 7638 C C . ILE B 1 321 ? 29.469 -37.562 -15.508 1 91.75 321 ILE B C 1
ATOM 7640 O O . ILE B 1 321 ? 29.484 -38.625 -16.125 1 91.75 321 ILE B O 1
ATOM 7644 N N . PRO B 1 322 ? 30.641 -36.844 -15.359 1 80 322 PRO B N 1
ATOM 7645 C CA . PRO B 1 322 ? 31.938 -37.344 -15.812 1 80 322 PRO B CA 1
ATOM 7646 C C . PRO B 1 322 ? 32.344 -38.625 -15.094 1 80 322 PRO B C 1
ATOM 7648 O O . PRO B 1 322 ? 31.953 -38.844 -13.938 1 80 322 PRO B O 1
ATOM 7651 N N . SER B 1 323 ? 32.781 -39.688 -15.719 1 64.06 323 SER B N 1
ATOM 7652 C CA . SER B 1 323 ? 33.188 -40.969 -15.211 1 64.06 323 SER B CA 1
ATOM 7653 C C . SER B 1 323 ? 34.344 -40.844 -14.211 1 64.06 323 SER B C 1
ATOM 7655 O O . SER B 1 323 ? 35.375 -41.531 -14.344 1 64.06 323 SER B O 1
ATOM 7657 N N . GLY B 1 324 ? 34.719 -39.812 -13.641 1 49.56 324 GLY B N 1
ATOM 7658 C CA . GLY B 1 324 ? 35.875 -39.938 -12.789 1 49.56 324 GLY B CA 1
ATOM 7659 C C . GLY B 1 324 ? 35.75 -41.031 -11.766 1 49.56 324 GLY B C 1
ATOM 7660 O O . GLY B 1 324 ? 34.75 -41.75 -11.742 1 49.56 324 GLY B O 1
ATOM 7661 N N . SER B 1 325 ? 36.438 -40.75 -10.406 1 42 325 SER B N 1
ATOM 7662 C CA . SER B 1 325 ? 36.844 -41.625 -9.305 1 42 325 SER B CA 1
ATOM 7663 C C . SER B 1 325 ? 35.656 -42.406 -8.75 1 42 325 SER B C 1
ATOM 7665 O O . SER B 1 325 ? 34.5 -41.969 -8.844 1 42 325 SER B O 1
ATOM 7667 N N . GLY B 1 326 ? 35.781 -43.812 -8.461 1 36.38 326 GLY B N 1
ATOM 7668 C CA . GLY B 1 326 ? 35.062 -44.969 -7.883 1 36.38 326 GLY B CA 1
ATOM 7669 C C . GLY B 1 326 ? 34.188 -44.562 -6.711 1 36.38 326 GLY B C 1
ATOM 7670 O O . GLY B 1 326 ? 34.031 -45.312 -5.746 1 36.38 326 GLY B O 1
ATOM 7671 N N . SER B 1 327 ? 33.906 -43.406 -6.418 1 33.66 327 SER B N 1
ATOM 7672 C CA . SER B 1 327 ? 33.188 -43.594 -5.152 1 33.66 327 SER B CA 1
ATOM 7673 C C . SER B 1 327 ? 31.953 -44.469 -5.332 1 33.66 327 SER B C 1
ATOM 7675 O O . SER B 1 327 ? 31.297 -44.406 -6.367 1 33.66 327 SER B O 1
ATOM 7677 N N . ALA B 1 328 ? 31.812 -45.625 -4.59 1 30.72 328 ALA B N 1
ATOM 7678 C CA . ALA B 1 328 ? 30.969 -46.781 -4.27 1 30.72 328 ALA B CA 1
ATOM 7679 C C . ALA B 1 328 ? 29.5 -46.375 -4.234 1 30.72 328 ALA B C 1
ATOM 7681 O O . ALA B 1 328 ? 28.656 -47.188 -3.826 1 30.72 328 ALA B O 1
ATOM 7682 N N . TYR B 1 329 ? 29.094 -45.125 -4.215 1 29.27 329 TYR B N 1
ATOM 7683 C CA . TYR B 1 329 ? 27.781 -45.156 -3.592 1 29.27 329 TYR B CA 1
ATOM 7684 C C . TYR B 1 329 ? 26.812 -46 -4.422 1 29.27 329 TYR B C 1
ATOM 7686 O O . TYR B 1 329 ? 26.188 -46.938 -3.908 1 29.27 329 TYR B O 1
ATOM 7694 N N . MET B 1 330 ? 25.672 -45.375 -5 1 31.33 330 MET B N 1
ATOM 7695 C CA . MET B 1 330 ? 24.328 -45.938 -5.043 1 31.33 330 MET B CA 1
ATOM 7696 C C . MET B 1 330 ? 24.156 -46.844 -6.266 1 31.33 330 MET B C 1
ATOM 7698 O O . MET B 1 330 ? 24.703 -46.562 -7.328 1 31.33 330 MET B O 1
ATOM 7702 N N . SER B 1 331 ? 23.781 -48.094 -6.039 1 29.97 331 SER B N 1
ATOM 7703 C CA . SER B 1 331 ? 23.078 -49.188 -6.754 1 29.97 331 SER B CA 1
ATOM 7704 C C . SER B 1 331 ? 22.031 -48.625 -7.699 1 29.97 331 SER B C 1
ATOM 7706 O O . SER B 1 331 ? 20.828 -48.844 -7.504 1 29.97 331 SER B O 1
ATOM 7708 N N . PHE B 1 332 ? 22.047 -47.312 -8.078 1 31.94 332 PHE B N 1
ATOM 7709 C CA . PHE B 1 332 ? 20.922 -47.219 -9.016 1 31.94 332 PHE B CA 1
ATOM 7710 C C . PHE B 1 332 ? 21.141 -48.156 -10.211 1 31.94 332 PHE B C 1
ATOM 7712 O O . PHE B 1 332 ? 22.266 -48.562 -10.492 1 31.94 332 PHE B O 1
ATOM 7719 N N . GLY B 1 333 ? 20.125 -48.781 -10.844 1 29.95 333 GLY B N 1
ATOM 7720 C CA . GLY B 1 333 ? 20.016 -49.781 -11.898 1 29.95 333 GLY B CA 1
ATOM 7721 C C . GLY B 1 333 ? 20.906 -49.5 -13.094 1 29.95 333 GLY B C 1
ATOM 7722 O O . GLY B 1 333 ? 20.469 -48.844 -14.055 1 29.95 333 GLY B O 1
ATOM 7723 N N . SER B 1 334 ? 22.203 -49.281 -12.828 1 30.48 334 SER B N 1
ATOM 7724 C CA . SER B 1 334 ? 23.047 -49.219 -14.016 1 30.48 334 SER B CA 1
ATOM 7725 C C . SER B 1 334 ? 23.078 -50.562 -14.734 1 30.48 334 SER B C 1
ATOM 7727 O O . SER B 1 334 ? 23.25 -51.625 -14.102 1 30.48 334 SER B O 1
ATOM 7729 N N . ALA B 1 335 ? 22.438 -50.781 -15.812 1 28.61 335 ALA B N 1
ATOM 7730 C CA . ALA B 1 335 ? 22.719 -51.938 -16.688 1 28.61 335 ALA B CA 1
ATOM 7731 C C . ALA B 1 335 ? 24.203 -51.969 -17.062 1 28.61 335 ALA B C 1
ATOM 7733 O O . ALA B 1 335 ? 24.656 -51.219 -17.922 1 28.61 335 ALA B O 1
ATOM 7734 N N . ASP B 1 336 ? 25.125 -52.125 -16.109 1 28.59 336 ASP B N 1
ATOM 7735 C CA . ASP B 1 336 ? 26.547 -52.188 -16.375 1 28.59 336 ASP B CA 1
ATOM 7736 C C . ASP B 1 336 ? 26.922 -53.438 -17.141 1 28.59 336 ASP B C 1
ATOM 7738 O O . ASP B 1 336 ? 26.703 -54.562 -16.656 1 28.59 336 ASP B O 1
ATOM 7742 N N . GLY B 1 337 ? 26.859 -53.562 -18.453 1 26.69 337 GLY B N 1
ATOM 7743 C CA . GLY B 1 337 ? 27.688 -54.562 -19.094 1 26.69 337 GLY B CA 1
ATOM 7744 C C . GLY B 1 337 ? 29.172 -54.406 -18.797 1 26.69 337 GLY B C 1
ATOM 7745 O O . GLY B 1 337 ? 29.594 -53.344 -18.344 1 26.69 337 GLY B O 1
ATOM 7746 N N . ASN B 1 338 ? 30.141 -55.438 -18.609 1 27.28 338 ASN B N 1
ATOM 7747 C CA . ASN B 1 338 ? 31.5 -55.844 -18.25 1 27.28 338 ASN B CA 1
ATOM 7748 C C . ASN B 1 338 ? 32.531 -55.188 -19.141 1 27.28 338 ASN B C 1
ATOM 7750 O O . ASN B 1 338 ? 33.656 -55.656 -19.266 1 27.28 338 ASN B O 1
ATOM 7754 N N . LEU B 1 339 ? 32.562 -54.188 -20.031 1 29.31 339 LEU B N 1
ATOM 7755 C CA . LEU B 1 339 ? 33.656 -54.094 -20.969 1 29.31 339 LEU B CA 1
ATOM 7756 C C . LEU B 1 339 ? 34.938 -53.594 -20.281 1 29.31 339 LEU B C 1
ATOM 7758 O O . LEU B 1 339 ? 34.875 -52.656 -19.469 1 29.31 339 LEU B O 1
ATOM 7762 N N . SER B 1 340 ? 36.125 -54.25 -20.156 1 31.17 340 SER B N 1
ATOM 7763 C CA . SER B 1 340 ? 37.531 -54.219 -19.734 1 31.17 340 SER B CA 1
ATOM 7764 C C . SER B 1 340 ? 38.219 -52.938 -20.234 1 31.17 340 SER B C 1
ATOM 7766 O O . SER B 1 340 ? 39.375 -52.688 -19.938 1 31.17 340 SER B O 1
ATOM 7768 N N . SER B 1 341 ? 38.125 -52.406 -21.531 1 31.7 341 SER B N 1
ATOM 7769 C CA . SER B 1 341 ? 39.188 -51.656 -22.219 1 31.7 341 SER B CA 1
ATOM 7770 C C . SER B 1 341 ? 39.625 -50.469 -21.391 1 31.7 341 SER B C 1
ATOM 7772 O O . SER B 1 341 ? 38.906 -50 -20.484 1 31.7 341 SER B O 1
ATOM 7774 N N . ASN B 1 342 ? 41.031 -49.906 -21.391 1 35.09 342 ASN B N 1
ATOM 7775 C CA . ASN B 1 342 ? 41.594 -48.594 -21.156 1 35.09 342 ASN B CA 1
ATOM 7776 C C . ASN B 1 342 ? 40.531 -47.5 -21.359 1 35.09 342 ASN B C 1
ATOM 7778 O O . ASN B 1 342 ? 40.656 -46.688 -22.281 1 35.09 342 ASN B O 1
ATOM 7782 N N . GLU B 1 343 ? 39.281 -47.688 -21.531 1 33.66 343 GLU B N 1
ATOM 7783 C CA . GLU B 1 343 ? 38.062 -47.125 -22.156 1 33.66 343 GLU B CA 1
ATOM 7784 C C . GLU B 1 343 ? 37.688 -45.781 -21.547 1 33.66 343 GLU B C 1
ATOM 7786 O O . GLU B 1 343 ? 37.781 -45.594 -20.344 1 33.66 343 GLU B O 1
ATOM 7791 N N . CYS B 1 344 ? 37.844 -44.594 -22.344 1 41.62 344 CYS B N 1
ATOM 7792 C CA . CYS B 1 344 ? 37.125 -43.312 -22.25 1 41.62 344 CYS B CA 1
ATOM 7793 C C . CYS B 1 344 ? 35.875 -43.469 -21.391 1 41.62 344 CYS B C 1
ATOM 7795 O O . CYS B 1 344 ? 34.906 -44.125 -21.797 1 41.62 344 CYS B O 1
ATOM 7797 N N . ARG B 1 345 ? 36.125 -43.625 -20.219 1 49.72 345 ARG B N 1
ATOM 7798 C CA . ARG B 1 345 ? 35 -43.75 -19.297 1 49.72 345 ARG B CA 1
ATOM 7799 C C . ARG B 1 345 ? 33.844 -42.875 -19.703 1 49.72 345 ARG B C 1
ATOM 7801 O O . ARG B 1 345 ? 33.969 -41.625 -19.781 1 49.72 345 ARG B O 1
ATOM 7808 N N . LEU B 1 346 ? 33 -43.25 -20.578 1 61.78 346 LEU B N 1
ATOM 7809 C CA . LEU B 1 346 ? 31.797 -42.625 -21.109 1 61.78 346 LEU B CA 1
ATOM 7810 C C . LEU B 1 346 ? 30.953 -42.031 -19.984 1 61.78 346 LEU B C 1
ATOM 7812 O O . LEU B 1 346 ? 30.859 -42.594 -18.906 1 61.78 346 LEU B O 1
ATOM 7816 N N . PRO B 1 347 ? 30.688 -40.719 -20.109 1 77.31 347 PRO B N 1
ATOM 7817 C CA . PRO B 1 347 ? 29.781 -40.094 -19.141 1 77.31 347 PRO B CA 1
ATOM 7818 C C . PRO B 1 347 ? 28.578 -40.969 -18.797 1 77.31 347 PRO B C 1
ATOM 7820 O O . PRO B 1 347 ? 28.172 -41.781 -19.625 1 77.31 347 PRO B O 1
ATOM 7823 N N . THR B 1 348 ? 28.391 -41.125 -17.531 1 89.88 348 THR B N 1
ATOM 7824 C CA . THR B 1 348 ? 27.203 -41.844 -17.062 1 89.88 348 THR B CA 1
ATOM 7825 C C . THR B 1 348 ? 25.984 -40.938 -17.047 1 89.88 348 THR B C 1
ATOM 7827 O O . THR B 1 348 ? 26.047 -39.781 -16.578 1 89.88 348 THR B O 1
ATOM 7830 N N . LEU B 1 349 ? 25 -41.406 -17.719 1 93.88 349 LEU B N 1
ATOM 7831 C CA . LEU B 1 349 ? 23.734 -40.656 -17.734 1 93.88 349 LEU B CA 1
ATOM 7832 C C . LEU B 1 349 ? 22.859 -41.062 -16.562 1 93.88 349 LEU B C 1
ATOM 7834 O O . LEU B 1 349 ? 22.516 -42.25 -16.422 1 93.88 349 LEU B O 1
ATOM 7838 N N . LEU B 1 350 ? 22.578 -40.156 -15.672 1 95.69 350 LEU B N 1
ATOM 7839 C CA . LEU B 1 350 ? 21.672 -40.375 -14.555 1 95.69 350 LEU B CA 1
ATOM 7840 C C . LEU B 1 350 ? 20.297 -39.75 -14.836 1 95.69 350 LEU B C 1
ATOM 7842 O O . LEU B 1 350 ? 20.203 -38.688 -15.43 1 95.69 350 LEU B O 1
ATOM 7846 N N . SER B 1 351 ? 19.25 -40.469 -14.5 1 96.81 351 SER B N 1
ATOM 7847 C CA . SER B 1 351 ? 17.875 -40 -14.688 1 96.81 351 SER B CA 1
ATOM 7848 C C . SER B 1 351 ? 17.156 -39.906 -13.352 1 96.81 351 SER B C 1
ATOM 7850 O O . SER B 1 351 ? 17.297 -40.781 -12.492 1 96.81 351 SER B O 1
ATOM 7852 N N . PHE B 1 352 ? 16.375 -38.906 -13.141 1 97.75 352 PHE B N 1
ATOM 7853 C CA . PHE B 1 352 ? 15.711 -38.688 -11.867 1 97.75 352 PHE B CA 1
ATOM 7854 C C . PHE B 1 352 ? 14.234 -38.375 -12.07 1 97.75 352 PHE B C 1
ATOM 7856 O O . PHE B 1 352 ? 13.867 -37.594 -12.969 1 97.75 352 PHE B O 1
ATOM 7863 N N . SER B 1 353 ? 13.414 -39 -11.242 1 97.12 353 SER B N 1
ATOM 7864 C CA . SER B 1 353 ? 11.977 -38.781 -11.234 1 97.12 353 SER B CA 1
ATOM 7865 C C . SER B 1 353 ? 11.617 -37.531 -10.422 1 97.12 353 SER B C 1
ATOM 7867 O O . SER B 1 353 ? 12.492 -36.906 -9.82 1 97.12 353 SER B O 1
ATOM 7869 N N . ALA B 1 354 ? 10.289 -37.219 -10.469 1 97.69 354 ALA B N 1
ATOM 7870 C CA . ALA B 1 354 ? 9.797 -36.094 -9.688 1 97.69 354 ALA B CA 1
ATOM 7871 C C . ALA B 1 354 ? 10.07 -36.281 -8.203 1 97.69 354 ALA B C 1
ATOM 7873 O O . ALA B 1 354 ? 10.43 -35.312 -7.504 1 97.69 354 ALA B O 1
ATOM 7874 N N . ARG B 1 355 ? 9.93 -37.469 -7.707 1 97.12 355 ARG B N 1
ATOM 7875 C CA . ARG B 1 355 ? 10.211 -37.75 -6.309 1 97.12 355 ARG B CA 1
ATOM 7876 C C . ARG B 1 355 ? 11.688 -37.531 -5.984 1 97.12 355 ARG B C 1
ATOM 7878 O O . ARG B 1 355 ? 12.016 -36.969 -4.938 1 97.12 355 ARG B O 1
ATOM 7885 N N . ASP B 1 356 ? 12.547 -37.969 -6.859 1 97 356 ASP B N 1
ATOM 7886 C CA . ASP B 1 356 ? 13.992 -37.844 -6.641 1 97 356 ASP B CA 1
ATOM 7887 C C . ASP B 1 356 ? 14.398 -36.375 -6.504 1 97 356 ASP B C 1
ATOM 7889 O O . ASP B 1 356 ? 15.32 -36.062 -5.746 1 97 356 ASP B O 1
ATOM 7893 N N . VAL B 1 357 ? 13.742 -35.562 -7.223 1 96.88 357 VAL B N 1
ATOM 7894 C CA . VAL B 1 357 ? 14.047 -34.156 -7.188 1 96.88 357 VAL B CA 1
ATOM 7895 C C . VAL B 1 357 ? 13.547 -33.531 -5.879 1 96.88 357 VAL B C 1
ATOM 7897 O O . VAL B 1 357 ? 14.273 -32.812 -5.195 1 96.88 357 VAL B O 1
ATOM 7900 N N . SER B 1 358 ? 12.328 -33.844 -5.492 1 96.69 358 SER B N 1
ATOM 7901 C CA . SER B 1 358 ? 11.695 -33.188 -4.344 1 96.69 358 SER B CA 1
ATOM 7902 C C . SER B 1 358 ? 12.234 -33.75 -3.031 1 96.69 358 SER B C 1
ATOM 7904 O O . SER B 1 358 ? 12.188 -33.094 -1.999 1 96.69 358 SER B O 1
ATOM 7906 N N . ASN B 1 359 ? 12.742 -34.969 -3.039 1 95.12 359 ASN B N 1
ATOM 7907 C CA . ASN B 1 359 ? 13.258 -35.531 -1.797 1 95.12 359 ASN B CA 1
ATOM 7908 C C . ASN B 1 359 ? 14.75 -35.281 -1.635 1 95.12 359 ASN B C 1
ATOM 7910 O O . ASN B 1 359 ? 15.344 -35.688 -0.63 1 95.12 359 ASN B O 1
ATOM 7914 N N . GLY B 1 360 ? 15.398 -34.75 -2.65 1 96.44 360 GLY B N 1
ATOM 7915 C CA . GLY B 1 360 ? 16.781 -34.312 -2.516 1 96.44 360 GLY B CA 1
ATOM 7916 C C . GLY B 1 360 ? 17.766 -35.281 -3.15 1 96.44 360 GLY B C 1
ATOM 7917 O O . GLY B 1 360 ? 18.953 -35 -3.258 1 96.44 360 GLY B O 1
ATOM 7918 N N . ASN B 1 361 ? 17.344 -36.438 -3.648 1 96.88 361 ASN B N 1
ATOM 7919 C CA . ASN B 1 361 ? 18.219 -37.438 -4.246 1 96.88 361 ASN B CA 1
ATOM 7920 C C . ASN B 1 361 ? 18.984 -36.875 -5.441 1 96.88 361 ASN B C 1
ATOM 7922 O O . ASN B 1 361 ? 20.172 -37.156 -5.621 1 96.88 361 ASN B O 1
ATOM 7926 N N . PHE B 1 362 ? 18.328 -36.188 -6.184 1 97.38 362 PHE B N 1
ATOM 7927 C CA . PHE B 1 362 ? 18.953 -35.562 -7.344 1 97.38 362 PHE B CA 1
ATOM 7928 C C . PHE B 1 362 ? 20.109 -34.688 -6.926 1 97.38 362 PHE B C 1
ATOM 7930 O O . PHE B 1 362 ? 21.219 -34.812 -7.453 1 97.38 362 PHE B O 1
ATOM 7937 N N . PHE B 1 363 ? 19.875 -33.781 -5.992 1 97.56 363 PHE B N 1
ATOM 7938 C CA . PHE B 1 363 ? 20.891 -32.844 -5.551 1 97.56 363 PHE B CA 1
ATOM 7939 C C . PHE B 1 363 ? 22.047 -33.562 -4.891 1 97.56 363 PHE B C 1
ATOM 7941 O O . PHE B 1 363 ? 23.203 -33.156 -5.031 1 97.56 363 PHE B O 1
ATOM 7948 N N . LYS B 1 364 ? 21.766 -34.594 -4.184 1 97.06 364 LYS B N 1
ATOM 7949 C CA . LYS B 1 364 ? 22.828 -35.406 -3.574 1 97.06 364 LYS B CA 1
ATOM 7950 C C . LYS B 1 364 ? 23.688 -36.062 -4.641 1 97.06 364 LYS B C 1
ATOM 7952 O O . LYS B 1 364 ? 24.906 -36.156 -4.484 1 97.06 364 LYS B O 1
ATOM 7957 N N . ALA B 1 365 ? 23.047 -36.5 -5.645 1 95.75 365 ALA B N 1
ATOM 7958 C CA . ALA B 1 365 ? 23.734 -37.219 -6.703 1 95.75 365 ALA B CA 1
ATOM 7959 C C . ALA B 1 365 ? 24.719 -36.344 -7.445 1 95.75 365 ALA B C 1
ATOM 7961 O O . ALA B 1 365 ? 25.75 -36.781 -7.926 1 95.75 365 ALA B O 1
ATOM 7962 N N . ILE B 1 366 ? 24.422 -35.094 -7.531 1 95.19 366 ILE B N 1
ATOM 7963 C CA . ILE B 1 366 ? 25.281 -34.219 -8.336 1 95.19 366 ILE B CA 1
ATOM 7964 C C . ILE B 1 366 ? 26.109 -33.344 -7.422 1 95.19 366 ILE B C 1
ATOM 7966 O O . ILE B 1 366 ? 26.656 -32.312 -7.867 1 95.19 366 ILE B O 1
ATOM 7970 N N . LYS B 1 367 ? 26.141 -33.531 -6.18 1 94.94 367 LYS B N 1
ATOM 7971 C CA . LYS B 1 367 ? 26.766 -32.719 -5.16 1 94.94 367 LYS B CA 1
ATOM 7972 C C . LYS B 1 367 ? 28.219 -32.438 -5.496 1 94.94 367 LYS B C 1
ATOM 7974 O O . LYS B 1 367 ? 28.719 -31.328 -5.285 1 94.94 367 LYS B O 1
ATOM 7979 N N . ASP B 1 368 ? 28.953 -33.375 -6.035 1 92.12 368 ASP B N 1
ATOM 7980 C CA . ASP B 1 368 ? 30.391 -33.25 -6.309 1 92.12 368 ASP B CA 1
ATOM 7981 C C . ASP B 1 368 ? 30.625 -32.5 -7.617 1 92.12 368 ASP B C 1
ATOM 7983 O O . ASP B 1 368 ? 31.766 -32.094 -7.906 1 92.12 368 ASP B O 1
ATOM 7987 N N . TYR B 1 369 ? 29.609 -32.281 -8.336 1 92.75 369 TYR B N 1
ATOM 7988 C CA . TYR B 1 369 ? 29.781 -31.719 -9.672 1 92.75 369 TYR B CA 1
ATOM 7989 C C . TYR B 1 369 ? 29.141 -30.344 -9.75 1 92.75 369 TYR B C 1
ATOM 7991 O O . TYR B 1 369 ? 29.422 -29.578 -10.688 1 92.75 369 TYR B O 1
ATOM 7999 N N . ASP B 1 370 ? 28.281 -30.031 -8.844 1 95.38 370 ASP B N 1
ATOM 8000 C CA . ASP B 1 370 ? 27.625 -28.734 -8.797 1 95.38 370 ASP B CA 1
ATOM 8001 C C . ASP B 1 370 ? 27.812 -28.078 -7.434 1 95.38 370 ASP B C 1
ATOM 8003 O O . ASP B 1 370 ? 27.25 -28.516 -6.434 1 95.38 370 ASP B O 1
ATOM 8007 N N . PRO B 1 371 ? 28.484 -27 -7.367 1 93.38 371 PRO B N 1
ATOM 8008 C CA . PRO B 1 371 ? 28.781 -26.359 -6.082 1 93.38 371 PRO B CA 1
ATOM 8009 C C . PRO B 1 371 ? 27.531 -25.812 -5.395 1 93.38 371 PRO B C 1
ATOM 8011 O O . PRO B 1 371 ? 27.547 -25.562 -4.188 1 93.38 371 PRO B O 1
ATOM 8014 N N . ASP B 1 372 ? 26.469 -25.641 -6.121 1 95.12 372 ASP B N 1
ATOM 8015 C CA . ASP B 1 372 ? 25.25 -25.062 -5.547 1 95.12 372 ASP B CA 1
ATOM 8016 C C . ASP B 1 372 ? 24.375 -26.156 -4.93 1 95.12 372 ASP B C 1
ATOM 8018 O O . ASP B 1 372 ? 23.359 -25.859 -4.293 1 95.12 372 ASP B O 1
ATOM 8022 N N . SER B 1 373 ? 24.688 -27.406 -5.062 1 95.38 373 SER B N 1
ATOM 8023 C CA . SER B 1 373 ? 23.859 -28.531 -4.605 1 95.38 373 SER B CA 1
ATOM 8024 C C . SER B 1 373 ? 23.734 -28.531 -3.084 1 95.38 373 SER B C 1
ATOM 8026 O O . SER B 1 373 ? 22.688 -28.875 -2.545 1 95.38 373 SER B O 1
ATOM 8028 N N . GLU B 1 374 ? 24.781 -28.172 -2.455 1 95.44 374 GLU B N 1
ATOM 8029 C CA . GLU B 1 374 ? 24.734 -28.141 -0.996 1 95.44 374 GLU B CA 1
ATOM 8030 C C . GLU B 1 374 ? 23.75 -27.109 -0.489 1 95.44 374 GLU B C 1
ATOM 8032 O O . GLU B 1 374 ? 23 -27.359 0.459 1 95.44 374 GLU B O 1
ATOM 8037 N N . ARG B 1 375 ? 23.828 -25.969 -1.009 1 95.88 375 ARG B N 1
ATOM 8038 C CA . ARG B 1 375 ? 22.891 -24.906 -0.655 1 95.88 375 ARG B CA 1
ATOM 8039 C C . ARG B 1 375 ? 21.453 -25.328 -0.954 1 95.88 375 ARG B C 1
ATOM 8041 O O . ARG B 1 375 ? 20.547 -25.094 -0.15 1 95.88 375 ARG B O 1
ATOM 8048 N N . ALA B 1 376 ? 21.234 -25.938 -2.117 1 97.12 376 ALA B N 1
ATOM 8049 C CA . ALA B 1 376 ? 19.906 -26.406 -2.5 1 97.12 376 ALA B CA 1
ATOM 8050 C C . ALA B 1 376 ? 19.375 -27.438 -1.509 1 97.12 376 ALA B C 1
ATOM 8052 O O . ALA B 1 376 ? 18.203 -27.391 -1.117 1 97.12 376 ALA B O 1
ATOM 8053 N N . LEU B 1 377 ? 20.25 -28.312 -1.113 1 97.19 377 LEU B N 1
ATOM 8054 C CA . LEU B 1 377 ? 19.875 -29.344 -0.145 1 97.19 377 LEU B CA 1
ATOM 8055 C C . LEU B 1 377 ? 19.562 -28.719 1.21 1 97.19 377 LEU B C 1
ATOM 8057 O O . LEU B 1 377 ? 18.625 -29.141 1.893 1 97.19 377 LEU B O 1
ATOM 8061 N N . TYR B 1 378 ? 20.328 -27.766 1.573 1 96.94 378 TYR B N 1
ATOM 8062 C CA . TYR B 1 378 ? 20.094 -27.078 2.832 1 96.94 378 TYR B CA 1
ATOM 8063 C C . TYR B 1 378 ? 18.703 -26.438 2.85 1 96.94 378 TYR B C 1
ATOM 8065 O O . TYR B 1 378 ? 17.938 -26.609 3.803 1 96.94 378 TYR B O 1
ATOM 8073 N N . GLN B 1 379 ? 18.359 -25.734 1.822 1 97.06 379 GLN B N 1
ATOM 8074 C CA . GLN B 1 379 ? 17.078 -25.047 1.749 1 97.06 379 GLN B CA 1
ATOM 8075 C C . GLN B 1 379 ? 15.93 -26.047 1.65 1 97.06 379 GLN B C 1
ATOM 8077 O O . GLN B 1 379 ? 14.867 -25.844 2.246 1 97.06 379 GLN B O 1
ATOM 8082 N N . LEU B 1 380 ? 16.156 -27.078 0.855 1 97.06 380 LEU B N 1
ATOM 8083 C CA . LEU B 1 380 ? 15.133 -28.109 0.714 1 97.06 380 LEU B CA 1
ATOM 8084 C C . LEU B 1 380 ? 14.781 -28.719 2.068 1 97.06 380 LEU B C 1
ATOM 8086 O O . LEU B 1 380 ? 13.602 -28.922 2.373 1 97.06 380 LEU B O 1
ATOM 8090 N N . ASN B 1 381 ? 15.758 -28.938 2.848 1 95.5 381 ASN B N 1
ATOM 8091 C CA . ASN B 1 381 ? 15.539 -29.531 4.164 1 95.5 381 ASN B CA 1
ATOM 8092 C C . ASN B 1 381 ? 14.922 -28.516 5.133 1 95.5 381 ASN B C 1
ATOM 8094 O O . ASN B 1 381 ? 13.867 -28.766 5.707 1 95.5 381 ASN B O 1
ATOM 8098 N N . LYS B 1 382 ? 15.516 -27.406 5.234 1 95.44 382 LYS B N 1
ATOM 8099 C CA . LYS B 1 382 ? 15.156 -26.422 6.25 1 95.44 382 LYS B CA 1
ATOM 8100 C C . LYS B 1 382 ? 13.812 -25.766 5.926 1 95.44 382 LYS B C 1
ATOM 8102 O O . LYS B 1 382 ? 12.961 -25.625 6.801 1 95.44 382 LYS B O 1
ATOM 8107 N N . SER B 1 383 ? 13.594 -25.406 4.695 1 95.94 383 SER B N 1
ATOM 8108 C CA . SER B 1 383 ? 12.469 -24.547 4.348 1 95.94 383 SER B CA 1
ATOM 8109 C C . SER B 1 383 ? 11.281 -25.359 3.859 1 95.94 383 SER B C 1
ATOM 8111 O O . SER B 1 383 ? 10.156 -24.859 3.795 1 95.94 383 SER B O 1
ATOM 8113 N N . TYR B 1 384 ? 11.461 -26.625 3.576 1 95.69 384 TYR B N 1
ATOM 8114 C CA . TYR B 1 384 ? 10.359 -27.375 2.99 1 95.69 384 TYR B CA 1
ATOM 8115 C C . TYR B 1 384 ? 10.125 -28.688 3.742 1 95.69 384 TYR B C 1
ATOM 8117 O O . TYR B 1 384 ? 9.086 -28.859 4.387 1 95.69 384 TYR B O 1
ATOM 8125 N N . HIS B 1 385 ? 11.141 -29.516 3.871 1 93.88 385 HIS B N 1
ATOM 8126 C CA . HIS B 1 385 ? 10.945 -30.781 4.562 1 93.88 385 HIS B CA 1
ATOM 8127 C C . HIS B 1 385 ? 10.68 -30.578 6.047 1 93.88 385 HIS B C 1
ATOM 8129 O O . HIS B 1 385 ? 9.859 -31.281 6.641 1 93.88 385 HIS B O 1
ATOM 8135 N N . GLU B 1 386 ? 11.375 -29.609 6.609 1 92.06 386 GLU B N 1
ATOM 8136 C CA . GLU B 1 386 ? 11.258 -29.359 8.039 1 92.06 386 GLU B CA 1
ATOM 8137 C C . GLU B 1 386 ? 10.484 -28.062 8.32 1 92.06 386 GLU B C 1
ATOM 8139 O O . GLU B 1 386 ? 10.664 -27.453 9.375 1 92.06 386 GLU B O 1
ATOM 8144 N N . ASP B 1 387 ? 9.766 -27.672 7.324 1 93.94 387 ASP B N 1
ATOM 8145 C CA . ASP B 1 387 ? 8.945 -26.484 7.531 1 93.94 387 ASP B CA 1
ATOM 8146 C C . ASP B 1 387 ? 8.031 -26.641 8.742 1 93.94 387 ASP B C 1
ATOM 8148 O O . ASP B 1 387 ? 7.445 -27.703 8.945 1 93.94 387 ASP B O 1
ATOM 8152 N N . PRO B 1 388 ? 7.879 -25.594 9.578 1 91.38 388 PRO B N 1
ATOM 8153 C CA . PRO B 1 388 ? 7.125 -25.703 10.828 1 91.38 388 PRO B CA 1
ATOM 8154 C C . PRO B 1 388 ? 5.621 -25.812 10.602 1 91.38 388 PRO B C 1
ATOM 8156 O O . PRO B 1 388 ? 4.879 -26.188 11.508 1 91.38 388 PRO B O 1
ATOM 8159 N N . VAL B 1 389 ? 5.152 -25.5 9.461 1 93.19 389 VAL B N 1
ATOM 8160 C CA . VAL B 1 389 ? 3.717 -25.484 9.203 1 93.19 389 VAL B CA 1
ATOM 8161 C C . VAL B 1 389 ? 3.328 -26.719 8.383 1 93.19 389 VAL B C 1
ATOM 8163 O O . VAL B 1 389 ? 2.377 -27.422 8.719 1 93.19 389 VAL B O 1
ATOM 8166 N N . MET B 1 390 ? 4.07 -26.969 7.266 1 92.62 390 MET B N 1
ATOM 8167 C CA . MET B 1 390 ? 3.783 -28.094 6.395 1 92.62 390 MET B CA 1
ATOM 8168 C C . MET B 1 390 ? 4.918 -28.312 5.395 1 92.62 390 MET B C 1
ATOM 8170 O O . MET B 1 390 ? 5.695 -27.406 5.125 1 92.62 390 MET B O 1
ATOM 8174 N N . ASN B 1 391 ? 4.98 -29.469 4.883 1 93.19 391 ASN B N 1
ATOM 8175 C CA . ASN B 1 391 ? 5.793 -29.734 3.699 1 93.19 391 ASN B CA 1
ATOM 8176 C C . ASN B 1 391 ? 5.035 -29.406 2.416 1 93.19 391 ASN B C 1
ATOM 8178 O O . ASN B 1 391 ? 4.145 -30.156 2.012 1 93.19 391 ASN B O 1
ATOM 8182 N N . PRO B 1 392 ? 5.426 -28.375 1.741 1 93.25 392 PRO B N 1
ATOM 8183 C CA . PRO B 1 392 ? 4.652 -27.953 0.572 1 93.25 392 PRO B CA 1
ATOM 8184 C C . PRO B 1 392 ? 4.875 -28.859 -0.642 1 93.25 392 PRO B C 1
ATOM 8186 O O . PRO B 1 392 ? 4.141 -28.75 -1.63 1 93.25 392 PRO B O 1
ATOM 8189 N N . LEU B 1 393 ? 5.871 -29.75 -0.608 1 96.25 393 LEU B N 1
ATOM 8190 C CA . LEU B 1 393 ? 6.191 -30.609 -1.736 1 96.25 393 LEU B CA 1
ATOM 8191 C C . LEU B 1 393 ? 5.441 -31.938 -1.633 1 96.25 393 LEU B C 1
ATOM 8193 O O . LEU B 1 393 ? 6.051 -33 -1.724 1 96.25 393 LEU B O 1
ATOM 8197 N N . THR B 1 394 ? 4.203 -31.828 -1.378 1 95.31 394 THR B N 1
ATOM 8198 C CA . THR B 1 394 ? 3.23 -32.906 -1.347 1 95.31 394 THR B CA 1
ATOM 8199 C C . THR B 1 394 ? 1.931 -32.5 -2.029 1 95.31 394 THR B C 1
ATOM 8201 O O . THR B 1 394 ? 1.641 -31.297 -2.143 1 95.31 394 THR B O 1
ATOM 8204 N N . PRO B 1 395 ? 1.207 -33.438 -2.498 1 94.88 395 PRO B N 1
ATOM 8205 C CA . PRO B 1 395 ? -0.034 -33.094 -3.186 1 94.88 395 PRO B CA 1
ATOM 8206 C C . PRO B 1 395 ? -1.035 -32.375 -2.27 1 94.88 395 PRO B C 1
ATOM 8208 O O . PRO B 1 395 ? -1.071 -32.656 -1.066 1 94.88 395 PRO B O 1
ATOM 8211 N N . TRP B 1 396 ? -1.829 -31.5 -2.83 1 95.12 396 TRP B N 1
ATOM 8212 C CA . TRP B 1 396 ? -2.822 -30.703 -2.115 1 95.12 396 TRP B CA 1
ATOM 8213 C C . TRP B 1 396 ? -4.215 -31.312 -2.266 1 95.12 396 TRP B C 1
ATOM 8215 O O . TRP B 1 396 ? -4.781 -31.3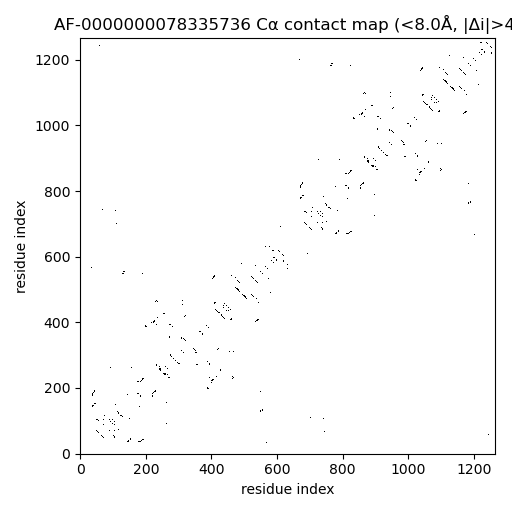12 -3.361 1 95.12 396 TRP B O 1
ATOM 8225 N N . GLU B 1 397 ? -4.754 -31.812 -1.205 1 93.19 397 GLU B N 1
ATOM 8226 C CA . GLU B 1 397 ? -6.148 -32.25 -1.226 1 93.19 397 GLU B CA 1
ATOM 8227 C C . GLU B 1 397 ? -7.098 -31.062 -1.331 1 93.19 397 GLU B C 1
ATOM 8229 O O . GLU B 1 397 ? -6.688 -29.922 -1.142 1 93.19 397 GLU B O 1
ATOM 8234 N N . ARG B 1 398 ? -8.352 -31.328 -1.671 1 95.19 398 ARG B N 1
ATOM 8235 C CA . ARG B 1 398 ? -9.32 -30.25 -1.815 1 95.19 398 ARG B CA 1
ATOM 8236 C C . ARG B 1 398 ? -9.352 -29.375 -0.569 1 95.19 398 ARG B C 1
ATOM 8238 O O . ARG B 1 398 ? -9.508 -29.875 0.547 1 95.19 398 ARG B O 1
ATOM 8245 N N . PRO B 1 399 ? -9.164 -28.062 -0.698 1 96.38 399 PRO B N 1
ATOM 8246 C CA . PRO B 1 399 ? -9.234 -27.188 0.476 1 96.38 399 PRO B CA 1
ATOM 8247 C C . PRO B 1 399 ? -10.602 -27.219 1.152 1 96.38 399 PRO B C 1
ATOM 8249 O O . PRO B 1 399 ? -11.617 -27.438 0.489 1 96.38 399 PRO B O 1
ATOM 8252 N N . PRO B 1 400 ? -10.633 -27.062 2.465 1 94.88 400 PRO B N 1
ATOM 8253 C CA . PRO B 1 400 ? -11.898 -27.125 3.209 1 94.88 400 PRO B CA 1
ATOM 8254 C C . PRO B 1 400 ? -12.742 -25.859 3.027 1 94.88 400 PRO B C 1
ATOM 8256 O O . PRO B 1 400 ? -13.102 -25.203 4.012 1 94.88 400 PRO B O 1
ATOM 8259 N N . LEU B 1 401 ? -13.07 -25.531 1.813 1 97.25 401 LEU B N 1
ATOM 8260 C CA . LEU B 1 401 ? -13.867 -24.359 1.431 1 97.25 401 LEU B CA 1
ATOM 8261 C C . LEU B 1 401 ? -15.148 -24.797 0.718 1 97.25 401 LEU B C 1
ATOM 8263 O O . LEU B 1 401 ? -15.195 -25.875 0.12 1 97.25 401 LEU B O 1
ATOM 8267 N N . LYS B 1 402 ? -16.141 -24 0.771 1 95.62 402 LYS B N 1
ATOM 8268 C CA . LYS B 1 402 ? -17.438 -24.359 0.206 1 95.62 402 LYS B CA 1
ATOM 8269 C C . LYS B 1 402 ? -17.391 -24.359 -1.319 1 95.62 402 LYS B C 1
ATOM 8271 O O . LYS B 1 402 ? -17.859 -25.312 -1.957 1 95.62 402 LYS B O 1
ATOM 8276 N N . ASN B 1 403 ? -16.875 -23.312 -1.882 1 96.88 403 ASN B N 1
ATOM 8277 C CA . ASN B 1 403 ? -16.844 -23.141 -3.332 1 96.88 403 ASN B CA 1
ATOM 8278 C C . ASN B 1 403 ? -15.406 -23.078 -3.852 1 96.88 403 ASN B C 1
ATOM 8280 O O . ASN B 1 403 ? -14.656 -22.156 -3.525 1 96.88 403 ASN B O 1
ATOM 8284 N N . VAL B 1 404 ? -15.047 -24.062 -4.676 1 98.19 404 VAL B N 1
ATOM 8285 C CA . VAL B 1 404 ? -13.688 -24.125 -5.195 1 98.19 404 VAL B CA 1
ATOM 8286 C C . VAL B 1 404 ? -13.719 -24.203 -6.719 1 98.19 404 VAL B C 1
ATOM 8288 O O . VAL B 1 404 ? -14.383 -25.078 -7.285 1 98.19 404 VAL B O 1
ATOM 8291 N N . PHE B 1 405 ? -13.047 -23.297 -7.34 1 98.44 405 PHE B N 1
ATOM 8292 C CA . PHE B 1 405 ? -12.891 -23.281 -8.789 1 98.44 405 PHE B CA 1
ATOM 8293 C C . PHE B 1 405 ? -11.43 -23.406 -9.18 1 98.44 405 PHE B C 1
ATOM 8295 O O . PHE B 1 405 ? -10.57 -22.688 -8.648 1 98.44 405 PHE B O 1
ATOM 8302 N N . CYS B 1 406 ? -11.141 -24.328 -9.992 1 98.38 406 CYS B N 1
ATOM 8303 C CA . CYS B 1 406 ? -9.812 -24.516 -10.555 1 98.38 406 CYS B CA 1
ATOM 8304 C C . CYS B 1 406 ? -9.789 -24.156 -12.031 1 98.38 406 CYS B C 1
ATOM 8306 O O . CYS B 1 406 ? -10.531 -24.75 -12.828 1 98.38 406 CYS B O 1
ATOM 8308 N N . ILE B 1 407 ? -8.938 -23.203 -12.406 1 98.62 407 ILE B N 1
ATOM 8309 C CA . ILE B 1 407 ? -8.938 -22.688 -13.773 1 98.62 407 ILE B CA 1
ATOM 8310 C C . ILE B 1 407 ? -7.523 -22.719 -14.344 1 98.62 407 ILE B C 1
ATOM 8312 O O . ILE B 1 407 ? -6.574 -22.266 -13.703 1 98.62 407 ILE B O 1
ATOM 8316 N N . TYR B 1 408 ? -7.34 -23.266 -15.562 1 98.38 408 TYR B N 1
ATOM 8317 C CA . TYR B 1 408 ? -6.02 -23.281 -16.172 1 98.38 408 TYR B CA 1
ATOM 8318 C C . TYR B 1 408 ? -6.121 -23.438 -17.688 1 98.38 408 TYR B C 1
ATOM 8320 O O . TYR B 1 408 ? -7.172 -23.812 -18.203 1 98.38 408 TYR B O 1
ATOM 8328 N N . GLY B 1 409 ? -5.039 -23.047 -18.344 1 97.94 409 GLY B N 1
ATOM 8329 C CA . GLY B 1 409 ? -4.93 -23.234 -19.781 1 97.94 409 GLY B CA 1
ATOM 8330 C C . GLY B 1 409 ? -4.402 -24.609 -20.172 1 97.94 409 GLY B C 1
ATOM 8331 O O . GLY B 1 409 ? -3.654 -25.219 -19.406 1 97.94 409 GLY B O 1
ATOM 8332 N N . VAL B 1 410 ? -4.801 -25.078 -21.406 1 96.06 410 VAL B N 1
ATOM 8333 C CA . VAL B 1 410 ? -4.336 -26.375 -21.875 1 96.06 410 VAL B CA 1
ATOM 8334 C C . VAL B 1 410 ? -3.934 -26.281 -23.344 1 96.06 410 VAL B C 1
ATOM 8336 O O . VAL B 1 410 ? -4.129 -25.25 -23.984 1 96.06 410 VAL B O 1
ATOM 8339 N N . ASP B 1 411 ? -3.271 -27.312 -23.828 1 95 411 ASP B N 1
ATOM 8340 C CA . ASP B 1 411 ? -2.957 -27.547 -25.234 1 95 411 ASP B CA 1
ATOM 8341 C C . ASP B 1 411 ? -1.869 -26.594 -25.719 1 95 411 ASP B C 1
ATOM 8343 O O . ASP B 1 411 ? -1.913 -26.109 -26.859 1 95 411 ASP B O 1
ATOM 8347 N N . LEU B 1 412 ? -1.023 -26.281 -24.859 1 96.62 412 LEU B N 1
ATOM 8348 C CA . LEU B 1 412 ? 0.182 -25.547 -25.219 1 96.62 412 LEU B CA 1
ATOM 8349 C C . LEU B 1 412 ? 1.429 -26.391 -24.969 1 96.62 412 LEU B C 1
ATOM 8351 O O . LEU B 1 412 ? 1.494 -27.141 -24 1 96.62 412 LEU B O 1
ATOM 8355 N N . ARG B 1 413 ? 2.357 -26.25 -25.906 1 96.31 413 ARG B N 1
ATOM 8356 C CA . ARG B 1 413 ? 3.635 -26.938 -25.734 1 96.31 413 ARG B CA 1
ATOM 8357 C C . ARG B 1 413 ? 4.254 -26.578 -24.375 1 96.31 413 ARG B C 1
ATOM 8359 O O . ARG B 1 413 ? 4.457 -25.406 -24.078 1 96.31 413 ARG B O 1
ATOM 8366 N N . THR B 1 414 ? 4.488 -27.641 -23.531 1 97.75 414 THR B N 1
ATOM 8367 C CA . THR B 1 414 ? 4.949 -27.391 -22.172 1 97.75 414 THR B CA 1
ATOM 8368 C C . THR B 1 414 ? 6.137 -28.297 -21.828 1 97.75 414 THR B C 1
ATOM 8370 O O . THR B 1 414 ? 6.133 -29.484 -22.156 1 97.75 414 THR B O 1
ATOM 8373 N N . GLU B 1 415 ? 7.148 -27.75 -21.219 1 97.31 415 GLU B N 1
ATOM 8374 C CA . GLU B 1 415 ? 8.344 -28.5 -20.844 1 97.31 415 GLU B CA 1
ATOM 8375 C C . GLU B 1 415 ? 8.062 -29.422 -19.672 1 97.31 415 GLU B C 1
ATOM 8377 O O . GLU B 1 415 ? 7.445 -29.016 -18.688 1 97.31 415 GLU B O 1
ATOM 8382 N N . VAL B 1 416 ? 8.578 -30.719 -19.766 1 97.88 416 VAL B N 1
ATOM 8383 C CA . VAL B 1 416 ? 8.273 -31.672 -18.703 1 97.88 416 VAL B CA 1
ATOM 8384 C C . VAL B 1 416 ? 9.555 -32.375 -18.25 1 97.88 416 VAL B C 1
ATOM 8386 O O . VAL B 1 416 ? 9.578 -33 -17.203 1 97.88 416 VAL B O 1
ATOM 8389 N N . GLY B 1 417 ? 10.633 -32.188 -18.984 1 97.12 417 GLY B N 1
ATOM 8390 C CA . GLY B 1 417 ? 11.898 -32.812 -18.625 1 97.12 417 GLY B CA 1
ATOM 8391 C C . GLY B 1 417 ? 13.078 -32.25 -19.375 1 97.12 417 GLY B C 1
ATOM 8392 O O . GLY B 1 417 ? 12.914 -31.594 -20.406 1 97.12 417 GLY B O 1
ATOM 8393 N N . TYR B 1 418 ? 14.258 -32.562 -18.859 1 97.62 418 TYR B N 1
ATOM 8394 C CA . TYR B 1 418 ? 15.453 -31.953 -19.438 1 97.62 418 TYR B CA 1
ATOM 8395 C C . TYR B 1 418 ? 16.594 -32.969 -19.516 1 97.62 418 TYR B C 1
ATOM 8397 O O . TYR B 1 418 ? 16.609 -33.938 -18.75 1 97.62 418 TYR B O 1
ATOM 8405 N N . TYR B 1 419 ? 17.422 -32.719 -20.422 1 96.94 419 TYR B N 1
ATOM 8406 C CA . TYR B 1 419 ? 18.734 -33.344 -20.484 1 96.94 419 TYR B CA 1
ATOM 8407 C C . TYR B 1 419 ? 19.844 -32.344 -20.281 1 96.94 419 TYR B C 1
ATOM 8409 O O . TYR B 1 419 ? 19.844 -31.266 -20.906 1 96.94 419 TYR B O 1
ATOM 8417 N N . TYR B 1 420 ? 20.734 -32.656 -19.391 1 97.19 420 TYR B N 1
ATOM 8418 C CA . TYR B 1 420 ? 21.859 -31.766 -19.109 1 97.19 420 TYR B CA 1
ATOM 8419 C C . TYR B 1 420 ? 23.172 -32.5 -19.219 1 97.19 420 TYR B C 1
ATOM 8421 O O . TYR B 1 420 ? 23.234 -33.719 -19 1 97.19 420 TYR B O 1
ATOM 8429 N N . ALA B 1 421 ? 24.188 -31.797 -19.578 1 96.31 421 ALA B N 1
ATOM 8430 C CA . ALA B 1 421 ? 25.578 -32.25 -19.609 1 96.31 421 ALA B CA 1
ATOM 8431 C C . ALA B 1 421 ? 26.516 -31.156 -19.109 1 96.31 421 ALA B C 1
ATOM 8433 O O . ALA B 1 421 ? 26.156 -29.984 -19.078 1 96.31 421 ALA B O 1
ATOM 8434 N N . PRO B 1 422 ? 27.688 -31.609 -18.594 1 95.12 422 PRO B N 1
ATOM 8435 C CA . PRO B 1 422 ? 28.641 -30.578 -18.203 1 95.12 422 PRO B CA 1
ATOM 8436 C C . PRO B 1 422 ? 29.031 -29.656 -19.344 1 95.12 422 PRO B C 1
ATOM 8438 O O . PRO B 1 422 ? 29.234 -30.109 -20.484 1 95.12 422 PRO B O 1
ATOM 8441 N N . SER B 1 423 ? 29.094 -28.391 -19.062 1 94.88 423 SER B N 1
ATOM 8442 C CA . SER B 1 423 ? 29.422 -27.406 -20.094 1 94.88 423 SER B CA 1
ATOM 8443 C C . SER B 1 423 ? 30.938 -27.188 -20.188 1 94.88 423 SER B C 1
ATOM 8445 O O . SER B 1 423 ? 31.422 -26.641 -21.172 1 94.88 423 SER B O 1
ATOM 8447 N N . GLY B 1 424 ? 31.656 -27.5 -19.172 1 91.94 424 GLY B N 1
ATOM 8448 C CA . GLY B 1 424 ? 33.062 -27.203 -19.094 1 91.94 424 GLY B CA 1
ATOM 8449 C C . GLY B 1 424 ? 33.375 -25.828 -18.516 1 91.94 424 GLY B C 1
ATOM 8450 O O . GLY B 1 424 ? 34.531 -25.484 -18.297 1 91.94 424 GLY B O 1
ATOM 8451 N N . LYS B 1 425 ? 32.406 -25.094 -18.297 1 95.38 425 LYS B N 1
ATOM 8452 C CA . LYS B 1 425 ? 32.562 -23.766 -17.703 1 95.38 425 LYS B CA 1
ATOM 8453 C C . LYS B 1 425 ? 32.344 -23.828 -16.188 1 95.38 425 LYS B C 1
ATOM 8455 O O . LYS B 1 425 ? 31.828 -24.828 -15.664 1 95.38 425 LYS B O 1
ATOM 8460 N N . PRO B 1 426 ? 32.812 -22.844 -15.539 1 94.94 426 PRO B N 1
ATOM 8461 C CA . PRO B 1 426 ? 32.562 -22.828 -14.094 1 94.94 426 PRO B CA 1
ATOM 8462 C C . PRO B 1 426 ? 31.156 -22.375 -13.727 1 94.94 426 PRO B C 1
ATOM 8464 O O . PRO B 1 426 ? 30.422 -21.906 -14.586 1 94.94 426 PRO B O 1
ATOM 8467 N N . TYR B 1 427 ? 30.812 -22.641 -12.484 1 94.56 427 TYR B N 1
ATOM 8468 C CA . TYR B 1 427 ? 29.562 -22.109 -11.945 1 94.56 427 TYR B CA 1
ATOM 8469 C C . TYR B 1 427 ? 29.469 -20.609 -12.141 1 94.56 427 TYR B C 1
ATOM 8471 O O . TYR B 1 427 ? 30.453 -19.891 -11.93 1 94.56 427 TYR B O 1
ATOM 8479 N N . PRO B 1 428 ? 28.359 -20.078 -12.664 1 96.12 428 PRO B N 1
ATOM 8480 C CA . PRO B 1 428 ? 27.031 -20.688 -12.695 1 96.12 428 PRO B CA 1
ATOM 8481 C C . PRO B 1 428 ? 26.688 -21.297 -14.047 1 96.12 428 PRO B C 1
ATOM 8483 O O . PRO B 1 428 ? 25.547 -21.719 -14.273 1 96.12 428 PRO B O 1
ATOM 8486 N N . ASP B 1 429 ? 27.672 -21.422 -14.938 1 96.31 429 ASP B N 1
ATOM 8487 C CA . ASP B 1 429 ? 27.422 -21.875 -16.297 1 96.31 429 ASP B CA 1
ATOM 8488 C C . ASP B 1 429 ? 27.922 -23.312 -16.484 1 96.31 429 ASP B C 1
ATOM 8490 O O . ASP B 1 429 ? 28.25 -23.719 -17.594 1 96.31 429 ASP B O 1
ATOM 8494 N N . ASN B 1 430 ? 28.016 -24.078 -15.453 1 95.75 430 ASN B N 1
ATOM 8495 C CA . ASN B 1 430 ? 28.719 -25.359 -15.469 1 95.75 430 ASN B CA 1
ATOM 8496 C C . ASN B 1 430 ? 27.859 -26.453 -16.094 1 95.75 430 ASN B C 1
ATOM 8498 O O . ASN B 1 430 ? 28.328 -27.578 -16.312 1 95.75 430 ASN B O 1
ATOM 8502 N N . TRP B 1 431 ? 26.594 -26.203 -16.312 1 96.81 431 TRP B N 1
ATOM 8503 C CA . TRP B 1 431 ? 25.719 -27.156 -16.969 1 96.81 431 TRP B CA 1
ATOM 8504 C C . TRP B 1 431 ? 25.203 -26.625 -18.297 1 96.81 431 TRP B C 1
ATOM 8506 O O . TRP B 1 431 ? 24.984 -25.422 -18.453 1 96.81 431 TRP B O 1
ATOM 8516 N N . MET B 1 432 ? 25.078 -27.484 -19.25 1 95.81 432 MET B N 1
ATOM 8517 C CA . MET B 1 432 ? 24.484 -27.156 -20.547 1 95.81 432 MET B CA 1
ATOM 8518 C C . MET B 1 432 ? 23.219 -27.984 -20.797 1 95.81 432 MET B C 1
ATOM 8520 O O . MET B 1 432 ? 23.25 -29.219 -20.672 1 95.81 432 MET B O 1
ATOM 8524 N N . LYS B 1 433 ? 22.141 -27.344 -21.078 1 95.25 433 LYS B N 1
ATOM 8525 C CA . LYS B 1 433 ? 20.906 -28.031 -21.453 1 95.25 433 LYS B CA 1
ATOM 8526 C C . LYS B 1 433 ? 21.016 -28.625 -22.859 1 95.25 433 LYS B C 1
ATOM 8528 O O . LYS B 1 433 ? 21.031 -27.906 -23.844 1 95.25 433 LYS B O 1
ATOM 8533 N N . THR B 1 434 ? 21.062 -29.938 -22.953 1 95.69 434 THR B N 1
ATOM 8534 C CA . THR B 1 434 ? 21.328 -30.578 -24.234 1 95.69 434 THR B CA 1
ATOM 8535 C C . THR B 1 434 ? 20.016 -30.938 -24.938 1 95.69 434 THR B C 1
ATOM 8537 O O . THR B 1 434 ? 20 -31.094 -26.172 1 95.69 434 THR B O 1
ATOM 8540 N N . ASP B 1 435 ? 19.031 -31.125 -24.188 1 96.12 435 ASP B N 1
ATOM 8541 C CA . ASP B 1 435 ? 17.734 -31.422 -24.781 1 96.12 435 ASP B CA 1
ATOM 8542 C C . ASP B 1 435 ? 16.594 -31.078 -23.828 1 96.12 435 ASP B C 1
ATOM 8544 O O . ASP B 1 435 ? 16.828 -30.859 -22.625 1 96.12 435 ASP B O 1
ATOM 8548 N N . VAL B 1 436 ? 15.43 -30.891 -24.375 1 97.38 436 VAL B N 1
ATOM 8549 C CA . VAL B 1 436 ? 14.211 -30.609 -23.609 1 97.38 436 VAL B CA 1
ATOM 8550 C C . VAL B 1 436 ? 13.094 -31.547 -24.078 1 97.38 436 VAL B C 1
ATOM 8552 O O . VAL B 1 436 ? 12.953 -31.812 -25.281 1 97.38 436 VAL B O 1
ATOM 8555 N N . ILE B 1 437 ? 12.359 -32.125 -23.141 1 97.44 437 ILE B N 1
ATOM 8556 C CA . ILE B 1 437 ? 11.188 -32.938 -23.453 1 97.44 437 ILE B CA 1
ATOM 8557 C C . ILE B 1 437 ? 9.922 -32.094 -23.266 1 97.44 437 ILE B C 1
ATOM 8559 O O . ILE B 1 437 ? 9.734 -31.484 -22.203 1 97.44 437 ILE B O 1
ATOM 8563 N N . TYR B 1 438 ? 9.102 -32.094 -24.281 1 97.5 438 TYR B N 1
ATOM 8564 C CA . TYR B 1 438 ? 7.855 -31.328 -24.266 1 97.5 438 TYR B CA 1
ATOM 8565 C C . TYR B 1 438 ? 6.652 -32.25 -24.25 1 97.5 438 TYR B C 1
ATOM 8567 O O . TYR B 1 438 ? 6.703 -33.344 -24.812 1 97.5 438 TYR B O 1
ATOM 8575 N N . GLU B 1 439 ? 5.652 -31.922 -23.547 1 96.19 439 GLU B N 1
ATOM 8576 C CA . GLU B 1 439 ? 4.336 -32.5 -23.781 1 96.19 439 GLU B CA 1
ATOM 8577 C C . GLU B 1 439 ? 3.535 -31.703 -24.797 1 96.19 439 GLU B C 1
ATOM 8579 O O . GLU B 1 439 ? 3.447 -30.469 -24.688 1 96.19 439 GLU B O 1
ATOM 8584 N N . ILE B 1 440 ? 3.037 -32.344 -25.734 1 93 440 ILE B N 1
ATOM 8585 C CA . ILE B 1 440 ? 2.248 -31.719 -26.797 1 93 440 ILE B CA 1
ATOM 8586 C C . ILE B 1 440 ? 1.042 -32.594 -27.125 1 93 440 ILE B C 1
ATOM 8588 O O . ILE B 1 440 ? 1.195 -33.719 -27.656 1 93 440 ILE B O 1
ATOM 8592 N N . GLU B 1 441 ? -0.111 -32.125 -26.922 1 83.94 441 GLU B N 1
ATOM 8593 C CA . GLU B 1 441 ? -1.386 -32.75 -27.281 1 83.94 441 GLU B CA 1
ATOM 8594 C C . GLU B 1 441 ? -1.388 -34.25 -26.953 1 83.94 441 GLU B C 1
ATOM 8596 O O . GLU B 1 441 ? -1.656 -35.062 -27.828 1 83.94 441 GLU B O 1
ATOM 8601 N N . GLY B 1 442 ? -0.92 -34.562 -25.812 1 85 442 GLY B N 1
ATOM 8602 C CA . GLY B 1 442 ? -1.043 -35.938 -25.281 1 85 442 GLY B CA 1
ATOM 8603 C C . GLY B 1 442 ? 0.15 -36.812 -25.594 1 85 442 GLY B C 1
ATOM 8604 O O . GLY B 1 442 ? 0.105 -38.031 -25.391 1 85 442 GLY B O 1
ATOM 8605 N N . SER B 1 443 ? 1.178 -36.219 -26.141 1 93.06 443 SER B N 1
ATOM 8606 C CA . SER B 1 443 ? 2.404 -36.938 -26.453 1 93.06 443 SER B CA 1
ATOM 8607 C C . SER B 1 443 ? 3.633 -36.188 -25.938 1 93.06 443 SER B C 1
ATOM 8609 O O . SER B 1 443 ? 3.547 -35.031 -25.562 1 93.06 443 SER B O 1
ATOM 8611 N N . LEU B 1 444 ? 4.707 -37 -25.891 1 96.88 444 LEU B N 1
ATOM 8612 C CA . LEU B 1 444 ? 5.973 -36.406 -25.469 1 96.88 444 LEU B CA 1
ATOM 8613 C C . LEU B 1 444 ? 6.965 -36.344 -26.625 1 96.88 444 LEU B C 1
ATOM 8615 O O . LEU B 1 444 ? 7.137 -37.344 -27.344 1 96.88 444 LEU B O 1
ATOM 8619 N N . TYR B 1 445 ? 7.5 -35.188 -26.812 1 96.25 445 TYR B N 1
ATOM 8620 C CA . TYR B 1 445 ? 8.484 -35 -27.875 1 96.25 445 TYR B CA 1
ATOM 8621 C C . TYR B 1 445 ? 9.727 -34.312 -27.344 1 96.25 445 TYR B C 1
ATOM 8623 O O . TYR B 1 445 ? 9.641 -33.406 -26.5 1 96.25 445 TYR B O 1
ATOM 8631 N N . SER B 1 446 ? 10.852 -34.719 -27.844 1 95 446 SER B N 1
ATOM 8632 C CA . SER B 1 446 ? 12.078 -33.969 -27.562 1 95 446 SER B CA 1
ATOM 8633 C C . SER B 1 446 ? 12.18 -32.719 -28.438 1 95 446 SER B C 1
ATOM 8635 O O . SER B 1 446 ? 11.445 -32.594 -29.406 1 95 446 SER B O 1
ATOM 8637 N N . ARG B 1 447 ? 13.023 -31.812 -28 1 93 447 ARG B N 1
ATOM 8638 C CA . ARG B 1 447 ? 13.25 -30.594 -28.766 1 93 447 ARG B CA 1
ATOM 8639 C C . ARG B 1 447 ? 13.672 -30.922 -30.203 1 93 447 ARG B C 1
ATOM 8641 O O . ARG B 1 447 ? 13.328 -30.188 -31.141 1 93 447 ARG B O 1
ATOM 8648 N N . SER B 1 448 ? 14.359 -32.062 -30.391 1 87.38 448 SER B N 1
ATOM 8649 C CA . SER B 1 448 ? 14.844 -32.5 -31.688 1 87.38 448 SER B CA 1
ATOM 8650 C C . SER B 1 448 ? 13.734 -33.125 -32.5 1 87.38 448 SER B C 1
ATOM 8652 O O . SER B 1 448 ? 13.938 -33.5 -33.656 1 87.38 448 SER B O 1
ATOM 8654 N N . GLY B 1 449 ? 12.578 -33.312 -31.906 1 87.12 449 GLY B N 1
ATOM 8655 C CA . GLY B 1 449 ? 11.422 -33.812 -32.656 1 87.12 449 GLY B CA 1
ATOM 8656 C C . GLY B 1 449 ? 11.195 -35.312 -32.469 1 87.12 449 GLY B C 1
ATOM 8657 O O . GLY B 1 449 ? 10.289 -35.875 -33.062 1 87.12 449 GLY B O 1
ATOM 8658 N N . ASN B 1 450 ? 11.984 -35.906 -31.641 1 91.25 450 ASN B N 1
ATOM 8659 C CA . ASN B 1 450 ? 11.844 -37.344 -31.422 1 91.25 450 ASN B CA 1
ATOM 8660 C C . ASN B 1 450 ? 10.758 -37.656 -30.391 1 91.25 450 ASN B C 1
ATOM 8662 O O . ASN B 1 450 ? 10.609 -36.938 -29.406 1 91.25 450 ASN B O 1
ATOM 8666 N N . LEU B 1 451 ? 10.031 -38.719 -30.703 1 93.25 451 LEU B N 1
ATOM 8667 C CA . LEU B 1 451 ? 9.07 -39.188 -29.719 1 93.25 451 LEU B CA 1
ATOM 8668 C C . LEU B 1 451 ? 9.781 -39.812 -28.516 1 93.25 451 LEU B C 1
ATOM 8670 O O . LEU B 1 451 ? 10.758 -40.562 -28.688 1 93.25 451 LEU B O 1
ATOM 8674 N N . VAL B 1 452 ? 9.352 -39.469 -27.391 1 92.81 452 VAL B N 1
ATOM 8675 C CA . VAL B 1 452 ? 9.961 -39.938 -26.156 1 92.81 452 VAL B CA 1
ATOM 8676 C C . VAL B 1 452 ? 8.984 -40.844 -25.391 1 92.81 452 VAL B C 1
ATOM 8678 O O . VAL B 1 452 ? 7.781 -40.562 -25.375 1 92.81 452 VAL B O 1
ATOM 8681 N N . ASP B 1 453 ? 9.555 -41.875 -24.844 1 88.5 453 ASP B N 1
ATOM 8682 C CA . ASP B 1 453 ? 8.734 -42.781 -24.016 1 88.5 453 ASP B CA 1
ATOM 8683 C C . ASP B 1 453 ? 8.375 -42.125 -22.703 1 88.5 453 ASP B C 1
ATOM 8685 O O . ASP B 1 453 ? 9.195 -41.406 -22.094 1 88.5 453 ASP B O 1
ATOM 8689 N N . GLY B 1 454 ? 7.16 -42.25 -22.234 1 93.5 454 GLY B N 1
ATOM 8690 C CA . GLY B 1 454 ? 6.656 -41.719 -20.969 1 93.5 454 GLY B CA 1
ATOM 8691 C C . GLY B 1 454 ? 5.156 -41.875 -20.812 1 93.5 454 GLY B C 1
ATOM 8692 O O . GLY B 1 454 ? 4.559 -42.75 -21.453 1 93.5 454 GLY B O 1
ATOM 8693 N N . ILE B 1 455 ? 4.68 -41.188 -19.828 1 91.94 455 ILE B N 1
ATOM 8694 C CA . ILE B 1 455 ? 3.25 -41.25 -19.547 1 91.94 455 ILE B CA 1
ATOM 8695 C C . ILE B 1 455 ? 2.654 -39.844 -19.688 1 91.94 455 ILE B C 1
ATOM 8697 O O . ILE B 1 455 ? 2.438 -39.156 -18.688 1 91.94 455 ILE B O 1
ATOM 8701 N N . PRO B 1 456 ? 2.455 -39.469 -20.922 1 90.25 456 PRO B N 1
ATOM 8702 C CA . PRO B 1 456 ? 1.889 -38.156 -21.109 1 90.25 456 PRO B CA 1
ATOM 8703 C C . PRO B 1 456 ? 0.453 -38.031 -20.609 1 90.25 456 PRO B C 1
ATOM 8705 O O . PRO B 1 456 ? -0.242 -39.031 -20.484 1 90.25 456 PRO B O 1
ATOM 8708 N N . GLY B 1 457 ? 0.036 -36.875 -20.234 1 86.75 457 GLY B N 1
ATOM 8709 C CA . GLY B 1 457 ? -1.363 -36.625 -19.938 1 86.75 457 GLY B CA 1
ATOM 8710 C C . GLY B 1 457 ? -2.252 -36.625 -21.156 1 86.75 457 GLY B C 1
ATOM 8711 O O . GLY B 1 457 ? -1.77 -36.781 -22.281 1 86.75 457 GLY B O 1
ATOM 8712 N N . THR B 1 458 ? -3.527 -36.469 -20.875 1 88.81 458 THR B N 1
ATOM 8713 C CA . THR B 1 458 ? -4.512 -36.469 -21.953 1 88.81 458 THR B CA 1
ATOM 8714 C C . THR B 1 458 ? -4.402 -35.188 -22.781 1 88.81 458 THR B C 1
ATOM 8716 O O . THR B 1 458 ? -4.887 -35.156 -23.922 1 88.81 458 THR B O 1
ATOM 8719 N N . SER B 1 459 ? -3.834 -34.219 -22.234 1 92.88 459 SER B N 1
ATOM 8720 C CA . SER B 1 459 ? -3.586 -32.906 -22.875 1 92.88 459 SER B CA 1
ATOM 8721 C C . SER B 1 459 ? -2.205 -32.375 -22.531 1 92.88 459 SER B C 1
ATOM 8723 O O . SER B 1 459 ? -1.379 -33.094 -21.953 1 92.88 459 SER B O 1
ATOM 8725 N N . SER B 1 460 ? -1.903 -31.172 -23.031 1 95.88 460 SER B N 1
ATOM 8726 C CA . SER B 1 460 ? -0.665 -30.5 -22.641 1 95.88 460 SER B CA 1
ATOM 8727 C C . SER B 1 460 ? -0.938 -29.312 -21.719 1 95.88 460 SER B C 1
ATOM 8729 O O . SER B 1 460 ? -2.082 -28.875 -21.594 1 95.88 460 SER B O 1
ATOM 8731 N N . GLY B 1 461 ? 0.077 -28.906 -21.109 1 97.56 461 GLY B N 1
ATOM 8732 C CA . GLY B 1 461 ? -0.049 -27.844 -20.109 1 97.56 461 GLY B CA 1
ATOM 8733 C C . GLY B 1 461 ? -0.166 -26.469 -20.703 1 97.56 461 GLY B C 1
ATOM 8734 O O . GLY B 1 461 ? -0.72 -26.297 -21.797 1 97.56 461 GLY B O 1
ATOM 8735 N N . ASP B 1 462 ? 0.162 -25.453 -19.891 1 97.81 462 ASP B N 1
ATOM 8736 C CA . ASP B 1 462 ? -0.074 -24.062 -20.266 1 97.81 462 ASP B CA 1
ATOM 8737 C C . ASP B 1 462 ? 1.239 -23.344 -20.547 1 97.81 462 ASP B C 1
ATOM 8739 O O . ASP B 1 462 ? 1.4 -22.172 -20.203 1 97.81 462 ASP B O 1
ATOM 8743 N N . GLU B 1 463 ? 2.195 -24.016 -21.016 1 96.38 463 GLU B N 1
ATOM 8744 C CA . GLU B 1 463 ? 3.51 -23.516 -21.391 1 96.38 463 GLU B CA 1
ATOM 8745 C C . GLU B 1 463 ? 4.465 -23.516 -20.203 1 96.38 463 GLU B C 1
ATOM 8747 O O . GLU B 1 463 ? 5.68 -23.625 -20.375 1 96.38 463 GLU B O 1
ATOM 8752 N N . THR B 1 464 ? 3.938 -23.344 -18.984 1 97.31 464 THR B N 1
ATOM 8753 C CA . THR B 1 464 ? 4.758 -23.234 -17.781 1 97.31 464 THR B CA 1
ATOM 8754 C C . THR B 1 464 ? 4.551 -24.438 -16.875 1 97.31 464 THR B C 1
ATOM 8756 O O . THR B 1 464 ? 5.516 -25.016 -16.359 1 97.31 464 THR B O 1
ATOM 8759 N N . VAL B 1 465 ? 3.344 -24.781 -16.656 1 98.5 465 VAL B N 1
ATOM 8760 C CA . VAL B 1 465 ? 2.992 -25.875 -15.773 1 98.5 465 VAL B CA 1
ATOM 8761 C C . VAL B 1 465 ? 2.436 -27.047 -16.594 1 98.5 465 VAL B C 1
ATOM 8763 O O . VAL B 1 465 ? 1.524 -26.859 -17.406 1 98.5 465 VAL B O 1
ATOM 8766 N N . PRO B 1 466 ? 2.959 -28.266 -16.391 1 97.56 466 PRO B N 1
ATOM 8767 C CA . PRO B 1 466 ? 2.482 -29.422 -17.141 1 97.56 466 PRO B CA 1
ATOM 8768 C C . PRO B 1 466 ? 1.039 -29.797 -16.812 1 97.56 466 PRO B C 1
ATOM 8770 O O . PRO B 1 466 ? 0.549 -29.469 -15.719 1 97.56 466 PRO B O 1
ATOM 8773 N N . TYR B 1 467 ? 0.421 -30.5 -17.719 1 97.06 467 TYR B N 1
ATOM 8774 C CA . TYR B 1 467 ? -0.989 -30.859 -17.578 1 97.06 467 TYR B CA 1
ATOM 8775 C C . TYR B 1 467 ? -1.228 -31.688 -16.328 1 97.06 467 TYR B C 1
ATOM 8777 O O . TYR B 1 467 ? -2.211 -31.484 -15.617 1 97.06 467 TYR B O 1
ATOM 8785 N N . ASN B 1 468 ? -0.37 -32.688 -16.078 1 95.5 468 ASN B N 1
ATOM 8786 C CA . ASN B 1 468 ? -0.552 -33.531 -14.922 1 95.5 468 ASN B CA 1
ATOM 8787 C C . ASN B 1 468 ? -0.576 -32.719 -13.625 1 95.5 468 ASN B C 1
ATOM 8789 O O . ASN B 1 468 ? -1.257 -33.094 -12.672 1 95.5 468 ASN B O 1
ATOM 8793 N N . SER B 1 469 ? 0.2 -31.656 -13.578 1 97.62 469 SER B N 1
ATOM 8794 C CA . SER B 1 469 ? 0.263 -30.781 -12.414 1 97.62 469 SER B CA 1
ATOM 8795 C C . SER B 1 469 ? -0.971 -29.875 -12.336 1 97.62 469 SER B C 1
ATOM 8797 O O . SER B 1 469 ? -1.563 -29.734 -11.258 1 97.62 469 SER B O 1
ATOM 8799 N N . LEU B 1 470 ? -1.372 -29.328 -13.406 1 97.94 470 LEU B N 1
ATOM 8800 C CA . LEU B 1 470 ? -2.543 -28.453 -13.461 1 97.94 470 LEU B CA 1
ATOM 8801 C C . LEU B 1 470 ? -3.812 -29.234 -13.141 1 97.94 470 LEU B C 1
ATOM 8803 O O . LEU B 1 470 ? -4.664 -28.766 -12.383 1 97.94 470 LEU B O 1
ATOM 8807 N N . SER B 1 471 ? -3.957 -30.422 -13.711 1 96.31 471 SER B N 1
ATOM 8808 C CA . SER B 1 471 ? -5.207 -31.172 -13.68 1 96.31 471 SER B CA 1
ATOM 8809 C C . SER B 1 471 ? -5.363 -31.938 -12.359 1 96.31 471 SER B C 1
ATOM 8811 O O . SER B 1 471 ? -6.379 -32.594 -12.141 1 96.31 471 SER B O 1
ATOM 8813 N N . TRP B 1 472 ? -4.355 -31.781 -11.5 1 96.69 472 TRP B N 1
ATOM 8814 C CA . TRP B 1 472 ? -4.453 -32.469 -10.203 1 96.69 472 TRP B CA 1
ATOM 8815 C C . TRP B 1 472 ? -5.75 -32.094 -9.492 1 96.69 472 TRP B C 1
ATOM 8817 O O . TRP B 1 472 ? -6.344 -32.906 -8.797 1 96.69 472 TRP B O 1
ATOM 8827 N N . CYS B 1 473 ? -6.273 -30.906 -9.688 1 96.81 473 CYS B N 1
ATOM 8828 C CA . CYS B 1 473 ? -7.461 -30.422 -8.992 1 96.81 473 CYS B CA 1
ATOM 8829 C C . CYS B 1 473 ? -8.711 -31.156 -9.469 1 96.81 473 CYS B C 1
ATOM 8831 O O . CYS B 1 473 ? -9.766 -31.078 -8.828 1 96.81 473 CYS B O 1
ATOM 8833 N N . LYS B 1 474 ? -8.609 -31.906 -10.531 1 96 474 LYS B N 1
ATOM 8834 C CA . LYS B 1 474 ? -9.727 -32.75 -10.93 1 96 474 LYS B CA 1
ATOM 8835 C C . LYS B 1 474 ? -10.008 -33.844 -9.883 1 96 474 LYS B C 1
ATOM 8837 O O . LYS B 1 474 ? -11.117 -34.344 -9.797 1 96 474 LYS B O 1
ATOM 8842 N N . THR B 1 475 ? -8.977 -34.156 -9.109 1 94.94 475 THR B N 1
ATOM 8843 C CA . THR B 1 475 ? -9.164 -35.125 -8.031 1 94.94 475 THR B CA 1
ATOM 8844 C C . THR B 1 475 ? -10.102 -34.562 -6.969 1 94.94 475 THR B C 1
ATOM 8846 O O . THR B 1 475 ? -10.602 -35.312 -6.121 1 94.94 475 THR B O 1
ATOM 8849 N N . TRP B 1 476 ? -10.312 -33.25 -6.992 1 95.44 476 TRP B N 1
ATOM 8850 C CA . TRP B 1 476 ? -11.172 -32.594 -6.004 1 95.44 476 TRP B CA 1
ATOM 8851 C C . TRP B 1 476 ? -12.648 -32.812 -6.348 1 95.44 476 TRP B C 1
ATOM 8853 O O . TRP B 1 476 ? -13.523 -32.562 -5.512 1 95.44 476 TRP B O 1
ATOM 8863 N N . LEU B 1 477 ? -12.867 -33.281 -7.59 1 95.25 477 LEU B N 1
ATOM 8864 C CA . LEU B 1 477 ? -14.234 -33.531 -8.023 1 95.25 477 LEU B CA 1
ATOM 8865 C C . LEU B 1 477 ? -14.758 -34.844 -7.445 1 95.25 477 LEU B C 1
ATOM 8867 O O . LEU B 1 477 ? -13.977 -35.75 -7.148 1 95.25 477 LEU B O 1
ATOM 8871 N N . GLY B 1 478 ? -16.047 -34.969 -7.301 1 91.62 478 GLY B N 1
ATOM 8872 C CA . GLY B 1 478 ? -16.688 -36.188 -6.797 1 91.62 478 GLY B CA 1
ATOM 8873 C C . GLY B 1 478 ? -16.859 -37.25 -7.855 1 91.62 478 GLY B C 1
ATOM 8874 O O . GLY B 1 478 ? -16.312 -37.125 -8.961 1 91.62 478 GLY B O 1
ATOM 8875 N N . PRO B 1 479 ? -17.609 -38.25 -7.531 1 90.56 479 PRO B N 1
ATOM 8876 C CA . PRO B 1 479 ? -17.734 -39.406 -8.406 1 90.56 479 PRO B CA 1
ATOM 8877 C C . PRO B 1 479 ? -18.594 -39.125 -9.641 1 90.56 479 PRO B C 1
ATOM 8879 O O . PRO B 1 479 ? -18.484 -39.844 -10.641 1 90.56 479 PRO B O 1
ATOM 8882 N N . GLU B 1 480 ? -19.516 -38.188 -9.562 1 91.62 480 GLU B N 1
ATOM 8883 C CA . GLU B 1 480 ? -20.344 -37.781 -10.695 1 91.62 480 GLU B CA 1
ATOM 8884 C C . GLU B 1 480 ? -20.094 -36.344 -11.094 1 91.62 480 GLU B C 1
ATOM 8886 O O . GLU B 1 480 ? -20.281 -35.438 -10.281 1 91.62 480 GLU B O 1
ATOM 8891 N N . VAL B 1 481 ? -19.719 -36.188 -12.359 1 94.62 481 VAL B N 1
ATOM 8892 C CA . VAL B 1 481 ? -19.312 -34.844 -12.812 1 94.62 481 VAL B CA 1
ATOM 8893 C C . VAL B 1 481 ? -20.062 -34.5 -14.086 1 94.62 481 VAL B C 1
ATOM 8895 O O . VAL B 1 481 ? -20.234 -35.312 -14.977 1 94.62 481 VAL B O 1
ATOM 8898 N N . ASN B 1 482 ? -20.625 -33.281 -14.109 1 95.06 482 ASN B N 1
ATOM 8899 C CA . ASN B 1 482 ? -21.172 -32.75 -15.352 1 95.06 482 ASN B CA 1
ATOM 8900 C C . ASN B 1 482 ? -20.109 -32.062 -16.188 1 95.06 482 ASN B C 1
ATOM 8902 O O . ASN B 1 482 ? -19.375 -31.203 -15.695 1 95.06 482 ASN B O 1
ATOM 8906 N N . ILE B 1 483 ? -20.016 -32.469 -17.422 1 96.19 483 ILE B N 1
ATOM 8907 C CA . ILE B 1 483 ? -19.031 -31.906 -18.312 1 96.19 483 ILE B CA 1
ATOM 8908 C C . ILE B 1 483 ? -19.734 -31.078 -19.406 1 96.19 483 ILE B C 1
ATOM 8910 O O . ILE B 1 483 ? -20.641 -31.578 -20.062 1 96.19 483 ILE B O 1
ATOM 8914 N N . THR B 1 484 ? -19.344 -29.828 -19.516 1 96.5 484 THR B N 1
ATOM 8915 C CA . THR B 1 484 ? -19.859 -28.969 -20.578 1 96.5 484 THR B CA 1
ATOM 8916 C C . THR B 1 484 ? -18.719 -28.344 -21.375 1 96.5 484 THR B C 1
ATOM 8918 O O . THR B 1 484 ? -17.797 -27.75 -20.797 1 96.5 484 THR B O 1
ATOM 8921 N N . ARG B 1 485 ? -18.703 -28.516 -22.625 1 96.06 485 ARG B N 1
ATOM 8922 C CA . ARG B 1 485 ? -17.766 -27.844 -23.516 1 96.06 485 ARG B CA 1
ATOM 8923 C C . ARG B 1 485 ? -18.453 -26.766 -24.344 1 96.06 485 ARG B C 1
ATOM 8925 O O . ARG B 1 485 ? -19.469 -27.031 -25 1 96.06 485 ARG B O 1
ATOM 8932 N N . ALA B 1 486 ? -17.984 -25.594 -24.25 1 96.06 486 ALA B N 1
ATOM 8933 C CA . ALA B 1 486 ? -18.562 -24.438 -24.938 1 96.06 486 ALA B CA 1
ATOM 8934 C C . ALA B 1 486 ? -17.484 -23.625 -25.641 1 96.06 486 ALA B C 1
ATOM 8936 O O . ALA B 1 486 ? -16.328 -23.609 -25.203 1 96.06 486 ALA B O 1
ATOM 8937 N N . PRO B 1 487 ? -17.859 -22.906 -26.766 1 95.31 487 PRO B N 1
ATOM 8938 C CA . PRO B 1 487 ? -16.891 -22 -27.391 1 95.31 487 PRO B CA 1
ATOM 8939 C C . PRO B 1 487 ? -16.438 -20.891 -26.453 1 95.31 487 PRO B C 1
ATOM 8941 O O . PRO B 1 487 ? -17.234 -20.406 -25.625 1 95.31 487 PRO B O 1
ATOM 8944 N N . GLN B 1 488 ? -15.148 -20.5 -26.578 1 94.81 488 GLN B N 1
ATOM 8945 C CA . GLN B 1 488 ? -14.648 -19.391 -25.797 1 94.81 488 GLN B CA 1
ATOM 8946 C C . GLN B 1 488 ? -15.336 -18.078 -26.188 1 94.81 488 GLN B C 1
ATOM 8948 O O . GLN B 1 488 ? -15.664 -17.266 -25.328 1 94.81 488 GLN B O 1
ATOM 8953 N N . LEU B 1 489 ? -15.523 -17.938 -27.469 1 89.75 489 LEU B N 1
ATOM 8954 C CA . LEU B 1 489 ? -16.141 -16.719 -27.984 1 89.75 489 LEU B CA 1
ATOM 8955 C C . LEU B 1 489 ? -17.656 -16.75 -27.766 1 89.75 489 LEU B C 1
ATOM 8957 O O . LEU B 1 489 ? -18.203 -17.781 -27.375 1 89.75 489 LEU B O 1
ATOM 8961 N N . GLU B 1 490 ? -18.25 -15.625 -28.047 1 88.56 490 GLU B N 1
ATOM 8962 C CA . GLU B 1 490 ? -19.703 -15.555 -27.953 1 88.56 490 GLU B CA 1
ATOM 8963 C C . GLU B 1 490 ? -20.359 -16.625 -28.812 1 88.56 490 GLU B C 1
ATOM 8965 O O . GLU B 1 490 ? -19.906 -16.906 -29.922 1 88.56 490 GLU B O 1
ATOM 8970 N N . HIS B 1 491 ? -21.391 -17.203 -28.266 1 90.5 491 HIS B N 1
ATOM 8971 C CA . HIS B 1 491 ? -22.078 -18.266 -28.984 1 90.5 491 HIS B CA 1
ATOM 8972 C C . HIS B 1 491 ? -23.562 -18.328 -28.609 1 90.5 491 HIS B C 1
ATOM 8974 O O . HIS B 1 491 ? -23.938 -17.828 -27.547 1 90.5 491 HIS B O 1
ATOM 8980 N N . ASP B 1 492 ? -24.344 -18.953 -29.453 1 88.5 492 ASP B N 1
ATOM 8981 C CA . ASP B 1 492 ? -25.797 -19.047 -29.234 1 88.5 492 ASP B CA 1
ATOM 8982 C C . ASP B 1 492 ? -26.172 -20.406 -28.672 1 88.5 492 ASP B C 1
ATOM 8984 O O . ASP B 1 492 ? -27.359 -20.734 -28.578 1 88.5 492 ASP B O 1
ATOM 8988 N N . GLY B 1 493 ? -25.234 -21.219 -28.391 1 90.81 493 GLY B N 1
ATOM 8989 C CA . GLY B 1 493 ? -25.516 -22.516 -27.781 1 90.81 493 GLY B CA 1
ATOM 8990 C C . GLY B 1 493 ? -25.453 -23.656 -28.766 1 90.81 493 GLY B C 1
ATOM 8991 O O . GLY B 1 493 ? -25.422 -24.828 -28.375 1 90.81 493 GLY B O 1
ATOM 8992 N N . SER B 1 494 ? -25.375 -23.438 -30 1 90.06 494 SER B N 1
ATOM 8993 C CA . SER B 1 494 ? -25.422 -24.469 -31.016 1 90.06 494 SER B CA 1
ATOM 8994 C C . SER B 1 494 ? -24.203 -25.375 -30.953 1 90.06 494 SER B C 1
ATOM 8996 O O . SER B 1 494 ? -24.281 -26.562 -31.266 1 90.06 494 SER B O 1
ATOM 8998 N N . ASP B 1 495 ? -23.141 -24.859 -30.547 1 91.25 495 ASP B N 1
ATOM 8999 C CA . ASP B 1 495 ? -21.891 -25.609 -30.516 1 91.25 495 ASP B CA 1
ATOM 9000 C C . ASP B 1 495 ? -21.547 -26.047 -29.094 1 91.25 495 ASP B C 1
ATOM 9002 O O . ASP B 1 495 ? -20.406 -26.359 -28.797 1 91.25 495 ASP B O 1
ATOM 9006 N N . VAL B 1 496 ? -22.484 -26.016 -28.234 1 95.19 496 VAL B N 1
ATOM 9007 C CA . VAL B 1 496 ? -22.281 -26.422 -26.844 1 95.19 496 VAL B CA 1
ATOM 9008 C C . VAL B 1 496 ? -22.547 -27.922 -26.703 1 95.19 496 VAL B C 1
ATOM 9010 O O . VAL B 1 496 ? -23.531 -28.438 -27.25 1 95.19 496 VAL B O 1
ATOM 9013 N N . GLN B 1 497 ? -21.672 -28.609 -26.078 1 95.31 497 GLN B N 1
ATOM 9014 C CA . GLN B 1 497 ? -21.828 -30.031 -25.781 1 95.31 497 GLN B CA 1
ATOM 9015 C C . GLN B 1 497 ? -21.906 -30.281 -24.281 1 95.31 497 GLN B C 1
ATOM 9017 O O . GLN B 1 497 ? -21.156 -29.688 -23.5 1 95.31 497 GLN B O 1
ATOM 9022 N N . VAL B 1 498 ? -22.891 -31.188 -23.891 1 94.94 498 VAL B N 1
ATOM 9023 C CA . VAL B 1 498 ? -23.094 -31.438 -22.469 1 94.94 498 VAL B CA 1
ATOM 9024 C C . VAL B 1 498 ? -23.156 -32.938 -22.203 1 94.94 498 VAL B C 1
ATOM 9026 O O . VAL B 1 498 ? -23.797 -33.688 -22.953 1 94.94 498 VAL B O 1
ATOM 9029 N N . GLN B 1 499 ? -22.406 -33.406 -21.25 1 94.25 499 GLN B N 1
ATOM 9030 C CA . GLN B 1 499 ? -22.484 -34.75 -20.688 1 94.25 499 GLN B CA 1
ATOM 9031 C C . GLN B 1 499 ? -22.781 -34.719 -19.188 1 94.25 499 GLN B C 1
ATOM 9033 O O . GLN B 1 499 ? -21.984 -34.188 -18.406 1 94.25 499 GLN B O 1
ATOM 9038 N N . LEU B 1 500 ? -23.906 -35.281 -18.812 1 92.44 500 LEU B N 1
ATOM 9039 C CA . LEU B 1 500 ? -24.312 -35.219 -17.422 1 92.44 500 LEU B CA 1
ATOM 9040 C C . LEU B 1 500 ? -23.922 -36.5 -16.688 1 92.44 500 LEU B C 1
ATOM 9042 O O . LEU B 1 500 ? -23.906 -37.594 -17.281 1 92.44 500 LEU B O 1
ATOM 9046 N N . ASN B 1 501 ? -23.484 -36.344 -15.43 1 90.25 501 ASN B N 1
ATOM 9047 C CA . ASN B 1 501 ? -23.234 -37.438 -14.5 1 90.25 501 ASN B CA 1
ATOM 9048 C C . ASN B 1 501 ? -22.172 -38.406 -15.039 1 90.25 501 ASN B C 1
ATOM 9050 O O . ASN B 1 501 ? -22.375 -39.625 -15.055 1 90.25 501 ASN B O 1
ATOM 9054 N N . VAL B 1 502 ? -21.188 -37.812 -15.547 1 92.31 502 VAL B N 1
ATOM 9055 C CA . VAL B 1 502 ? -20.062 -38.625 -16 1 92.31 502 VAL B CA 1
ATOM 9056 C C . VAL B 1 502 ? -19.344 -39.25 -14.805 1 92.31 502 VAL B C 1
ATOM 9058 O O . VAL B 1 502 ? -19.031 -38.531 -13.836 1 92.31 502 VAL B O 1
ATOM 9061 N N . GLU B 1 503 ? -19.094 -40.531 -14.891 1 88.88 503 GLU B N 1
ATOM 9062 C CA . GLU B 1 503 ? -18.438 -41.219 -13.797 1 88.88 503 GLU B CA 1
ATOM 9063 C C . GLU B 1 503 ? -16.969 -40.812 -13.695 1 88.88 503 GLU B C 1
ATOM 9065 O O . GLU B 1 503 ? -16.25 -40.812 -14.695 1 88.88 503 GLU B O 1
ATOM 9070 N N . HIS B 1 504 ? -16.656 -40.406 -12.547 1 89.38 504 HIS B N 1
ATOM 9071 C CA . HIS B 1 504 ? -15.289 -40 -12.234 1 89.38 504 HIS B CA 1
ATOM 9072 C C . HIS B 1 504 ? -14.586 -41.031 -11.367 1 89.38 504 HIS B C 1
ATOM 9074 O O . HIS B 1 504 ? -14.734 -41.031 -10.141 1 89.38 504 HIS B O 1
ATOM 9080 N N . ILE B 1 505 ? -13.859 -41.969 -11.93 1 75.62 505 ILE B N 1
ATOM 9081 C CA . ILE B 1 505 ? -13.242 -43.062 -11.211 1 75.62 505 ILE B CA 1
ATOM 9082 C C . ILE B 1 505 ? -11.742 -42.812 -11.055 1 75.62 505 ILE B C 1
ATOM 9084 O O . ILE B 1 505 ? -11.164 -43.125 -10.016 1 75.62 505 ILE B O 1
ATOM 9088 N N . HIS B 1 506 ? -11.219 -42.094 -12.047 1 70.12 506 HIS B N 1
ATOM 9089 C CA . HIS B 1 506 ? -9.773 -41.938 -12.078 1 70.12 506 HIS B CA 1
ATOM 9090 C C . HIS B 1 506 ? -9.375 -40.531 -11.672 1 70.12 506 HIS B C 1
ATOM 9092 O O . HIS B 1 506 ? -10.234 -39.688 -11.375 1 70.12 506 HIS B O 1
ATOM 9098 N N . GLU B 1 507 ? -8.062 -40.438 -11.57 1 75.25 507 GLU B N 1
ATOM 9099 C CA . GLU B 1 507 ? -7.496 -39.156 -11.211 1 75.25 507 GLU B CA 1
ATOM 9100 C C . GLU B 1 507 ? -7.863 -38.062 -12.234 1 75.25 507 GLU B C 1
ATOM 9102 O O . GLU B 1 507 ? -8.094 -36.906 -11.883 1 75.25 507 GLU B O 1
ATOM 9107 N N . ASP B 1 508 ? -7.965 -38.469 -13.461 1 84.31 508 ASP B N 1
ATOM 9108 C CA . ASP B 1 508 ? -8.344 -37.531 -14.523 1 84.31 508 ASP B CA 1
ATOM 9109 C C . ASP B 1 508 ? -9.711 -37.906 -15.109 1 84.31 508 ASP B C 1
ATOM 9111 O O . ASP B 1 508 ? -10.203 -39 -14.906 1 84.31 508 ASP B O 1
ATOM 9115 N N . ILE B 1 509 ? -10.461 -36.906 -15.625 1 86.25 509 ILE B N 1
ATOM 9116 C CA . ILE B 1 509 ? -11.734 -37.062 -16.328 1 86.25 509 ILE B CA 1
ATOM 9117 C C . ILE B 1 509 ? -11.633 -36.469 -17.734 1 86.25 509 ILE B C 1
ATOM 9119 O O . ILE B 1 509 ? -11.336 -35.281 -17.875 1 86.25 509 ILE B O 1
ATOM 9123 N N . VAL B 1 510 ? -11.664 -37.375 -18.703 1 78.19 510 VAL B N 1
ATOM 9124 C CA . VAL B 1 510 ? -11.531 -36.906 -20.078 1 78.19 510 VAL B CA 1
ATOM 9125 C C . VAL B 1 510 ? -12.867 -37.062 -20.812 1 78.19 510 VAL B C 1
ATOM 9127 O O . VAL B 1 510 ? -13.555 -38.094 -20.656 1 78.19 510 VAL B O 1
ATOM 9130 N N . SER B 1 511 ? -13.172 -36 -21.453 1 78.62 511 SER B N 1
ATOM 9131 C CA . SER B 1 511 ? -14.422 -36 -22.219 1 78.62 511 SER B CA 1
ATOM 9132 C C . SER B 1 511 ? -14.195 -36.562 -23.625 1 78.62 511 SER B C 1
ATOM 9134 O O . SER B 1 511 ? -13.117 -36.375 -24.203 1 78.62 511 SER B O 1
ATOM 9136 N N . ASN B 1 512 ? -15.102 -37.312 -24.125 1 80.31 512 ASN B N 1
ATOM 9137 C CA . ASN B 1 512 ? -15.07 -37.812 -25.5 1 80.31 512 ASN B CA 1
ATOM 9138 C C . ASN B 1 512 ? -15.773 -36.844 -26.453 1 80.31 512 ASN B C 1
ATOM 9140 O O . ASN B 1 512 ? -16.125 -37.219 -27.562 1 80.31 512 ASN B O 1
ATOM 9144 N N . MET B 1 513 ? -15.859 -35.688 -26.016 1 87.44 513 MET B N 1
ATOM 9145 C CA . MET B 1 513 ? -16.562 -34.688 -26.812 1 87.44 513 MET B CA 1
ATOM 9146 C C . MET B 1 513 ? -15.727 -34.281 -28.016 1 87.44 513 MET B C 1
ATOM 9148 O O . MET B 1 513 ? -14.5 -34.344 -27.984 1 87.44 513 MET B O 1
ATOM 9152 N N . THR B 1 514 ? -16.469 -33.906 -29.109 1 83.12 514 THR B N 1
ATOM 9153 C CA . THR B 1 514 ? -15.812 -33.5 -30.344 1 83.12 514 THR B CA 1
ATOM 9154 C C . THR B 1 514 ? -15.297 -32.062 -30.266 1 83.12 514 THR B C 1
ATOM 9156 O O . THR B 1 514 ? -15.867 -31.25 -29.531 1 83.12 514 THR B O 1
ATOM 9159 N N . ARG B 1 515 ? -14.172 -31.875 -30.922 1 83.56 515 ARG B N 1
ATOM 9160 C CA . ARG B 1 515 ? -13.578 -30.547 -30.984 1 83.56 515 ARG B CA 1
ATOM 9161 C C . ARG B 1 515 ? -13.32 -30.125 -32.438 1 83.56 515 ARG B C 1
ATOM 9163 O O . ARG B 1 515 ? -12.75 -30.891 -33.219 1 83.56 515 ARG B O 1
ATOM 9170 N N . SER B 1 516 ? -13.906 -28.984 -32.719 1 85.88 516 SER B N 1
ATOM 9171 C CA . SER B 1 516 ? -13.523 -28.391 -34 1 85.88 516 SER B CA 1
ATOM 9172 C C . SER B 1 516 ? -12.133 -27.766 -33.938 1 85.88 516 SER B C 1
ATOM 9174 O O . SER B 1 516 ? -11.805 -27.078 -32.969 1 85.88 516 SER B O 1
ATOM 9176 N N . PRO B 1 517 ? -11.305 -28.078 -34.938 1 83.62 517 PRO B N 1
ATOM 9177 C CA . PRO B 1 517 ? -9.945 -27.531 -34.906 1 83.62 517 PRO B CA 1
ATOM 9178 C C . PRO B 1 517 ? -9.914 -26.016 -35.062 1 83.62 517 PRO B C 1
ATOM 9180 O O . PRO B 1 517 ? -8.906 -25.375 -34.75 1 83.62 517 PRO B O 1
ATOM 9183 N N . ARG B 1 518 ? -10.945 -25.422 -35.469 1 89 518 ARG B N 1
ATOM 9184 C CA . ARG B 1 518 ? -10.961 -23.984 -35.75 1 89 518 ARG B CA 1
ATOM 9185 C C . ARG B 1 518 ? -11.531 -23.188 -34.594 1 89 518 ARG B C 1
ATOM 9187 O O . ARG B 1 518 ? -11.539 -21.953 -34.625 1 89 518 ARG B O 1
ATOM 9194 N N . VAL B 1 519 ? -11.969 -23.922 -33.656 1 92.62 519 VAL B N 1
ATOM 9195 C CA . VAL B 1 519 ? -12.641 -23.25 -32.531 1 92.62 519 VAL B CA 1
ATOM 9196 C C . VAL B 1 519 ? -11.906 -23.531 -31.234 1 92.62 519 VAL B C 1
ATOM 9198 O O . VAL B 1 519 ? -11.469 -24.656 -31 1 92.62 519 VAL B O 1
ATOM 9201 N N . LYS B 1 520 ? -11.688 -22.469 -30.484 1 95.25 520 LYS B N 1
ATOM 9202 C CA . LYS B 1 520 ? -11.18 -22.641 -29.125 1 95.25 520 LYS B CA 1
ATOM 9203 C C . LYS B 1 520 ? -12.312 -22.812 -28.125 1 95.25 520 LYS B C 1
ATOM 9205 O O . LYS B 1 520 ? -13.312 -22.094 -28.188 1 95.25 520 LYS B O 1
ATOM 9210 N N . TYR B 1 521 ? -12.117 -23.766 -27.281 1 96.06 521 TYR B N 1
ATOM 9211 C CA . TYR B 1 521 ? -13.203 -24.109 -26.375 1 96.06 521 TYR B CA 1
ATOM 9212 C C . TYR B 1 521 ? -12.773 -23.875 -24.922 1 96.06 521 TYR B C 1
ATOM 9214 O O . TYR B 1 521 ? -11.586 -23.703 -24.641 1 96.06 521 TYR B O 1
ATOM 9222 N N . ILE B 1 522 ? -13.766 -23.766 -24.078 1 96.81 522 ILE B N 1
ATOM 9223 C CA . ILE B 1 522 ? -13.633 -23.953 -22.641 1 96.81 522 ILE B CA 1
ATOM 9224 C C . ILE B 1 522 ? -14.414 -25.188 -22.203 1 96.81 522 ILE B C 1
ATOM 9226 O O . ILE B 1 522 ? -15.57 -25.359 -22.578 1 96.81 522 ILE B O 1
ATOM 9230 N N . THR B 1 523 ? -13.789 -26.047 -21.484 1 96.38 523 THR B N 1
ATOM 9231 C CA . THR B 1 523 ? -14.453 -27.219 -20.938 1 96.38 523 THR B CA 1
ATOM 9232 C C . THR B 1 523 ? -14.648 -27.078 -19.422 1 96.38 523 THR B C 1
ATOM 9234 O O . THR B 1 523 ? -13.688 -26.875 -18.688 1 96.38 523 THR B O 1
ATOM 9237 N N . PHE B 1 524 ? -15.906 -27.188 -19.047 1 97.19 524 PHE B N 1
ATOM 9238 C CA . PHE B 1 524 ? -16.281 -27.078 -17.641 1 97.19 524 PHE B CA 1
ATOM 9239 C C . PHE B 1 524 ? -16.531 -28.438 -17.031 1 97.19 524 PHE B C 1
ATOM 9241 O O . PHE B 1 524 ? -17.375 -29.203 -17.516 1 97.19 524 PHE B O 1
ATOM 9248 N N . TYR B 1 525 ? -15.789 -28.828 -16.016 1 96.81 525 TYR B N 1
ATOM 9249 C CA . TYR B 1 525 ? -16.078 -29.969 -15.164 1 96.81 525 TYR B CA 1
ATOM 9250 C C . TYR B 1 525 ? -16.703 -29.531 -13.844 1 96.81 525 TYR B C 1
ATOM 9252 O O . TYR B 1 525 ? -16.047 -28.875 -13.031 1 96.81 525 TYR B O 1
ATOM 9260 N N . GLU B 1 526 ? -17.969 -29.875 -13.586 1 96.75 526 GLU B N 1
ATOM 9261 C CA . GLU B 1 526 ? -18.688 -29.281 -12.461 1 96.75 526 GLU B CA 1
ATOM 9262 C C . GLU B 1 526 ? -19.328 -30.375 -11.594 1 96.75 526 GLU B C 1
ATOM 9264 O O . GLU B 1 526 ? -19.938 -31.297 -12.109 1 96.75 526 GLU B O 1
ATOM 9269 N N . ASP B 1 527 ? -19.094 -30.266 -10.305 1 94.5 527 ASP B N 1
ATOM 9270 C CA . ASP B 1 527 ? -19.672 -31.156 -9.312 1 94.5 527 ASP B CA 1
ATOM 9271 C C . ASP B 1 527 ? -20.219 -30.375 -8.117 1 94.5 527 ASP B C 1
ATOM 9273 O O . ASP B 1 527 ? -19.453 -29.672 -7.434 1 94.5 527 ASP B O 1
ATOM 9277 N N . SER B 1 528 ? -21.516 -30.5 -7.879 1 88 528 SER B N 1
ATOM 9278 C CA . SER B 1 528 ? -22.109 -29.828 -6.727 1 88 528 SER B CA 1
ATOM 9279 C C . SER B 1 528 ? -23 -30.781 -5.938 1 88 528 SER B C 1
ATOM 9281 O O . SER B 1 528 ? -23.75 -30.359 -5.047 1 88 528 SER B O 1
ATOM 9283 N N . GLU B 1 529 ? -22.938 -32 -6.219 1 87.25 529 GLU B N 1
ATOM 9284 C CA . GLU B 1 529 ? -23.891 -32.938 -5.609 1 87.25 529 GLU B CA 1
ATOM 9285 C C . GLU B 1 529 ? -23.156 -34 -4.777 1 87.25 529 GLU B C 1
ATOM 9287 O O . GLU B 1 529 ? -23.719 -34.531 -3.809 1 87.25 529 GLU B O 1
ATOM 9292 N N . SER B 1 530 ? -21.938 -34.25 -5.102 1 84.25 530 SER B N 1
ATOM 9293 C CA . SER B 1 530 ? -21.203 -35.344 -4.48 1 84.25 530 SER B CA 1
ATOM 9294 C C . SER B 1 530 ? -20.906 -35.062 -3.012 1 84.25 530 SER B C 1
ATOM 9296 O O . SER B 1 530 ? -21 -35.938 -2.166 1 84.25 530 SER B O 1
ATOM 9298 N N . LEU B 1 531 ? -20.438 -33.938 -2.775 1 82.62 531 LEU B N 1
ATOM 9299 C CA . LEU B 1 531 ? -20.172 -33.5 -1.407 1 82.62 531 LEU B CA 1
ATOM 9300 C C . LEU B 1 531 ? -21.172 -32.438 -0.959 1 82.62 531 LEU B C 1
ATOM 9302 O O . LEU B 1 531 ? -21.188 -31.328 -1.503 1 82.62 531 LEU B O 1
ATOM 9306 N N . PRO B 1 532 ? -21.969 -32.844 -0 1 84.94 532 PRO B N 1
ATOM 9307 C CA . PRO B 1 532 ? -22.984 -31.891 0.446 1 84.94 532 PRO B CA 1
ATOM 9308 C C . PRO B 1 532 ? -22.375 -30.562 0.919 1 84.94 532 PRO B C 1
ATOM 9310 O O . PRO B 1 532 ? -21.453 -30.562 1.731 1 84.94 532 PRO B O 1
ATOM 9313 N N . GLY B 1 533 ? -22.812 -29.562 0.415 1 87.62 533 GLY B N 1
ATOM 9314 C CA . GLY B 1 533 ? -22.406 -28.234 0.845 1 87.62 533 GLY B CA 1
ATOM 9315 C C . GLY B 1 533 ? -21.141 -27.75 0.16 1 87.62 533 GLY B C 1
ATOM 9316 O O . GLY B 1 533 ? -20.641 -26.656 0.466 1 87.62 533 GLY B O 1
ATOM 9317 N N . LYS B 1 534 ? -20.609 -28.562 -0.672 1 92.69 534 LYS B N 1
ATOM 9318 C CA . LYS B 1 534 ? -19.375 -28.188 -1.362 1 92.69 534 LYS B CA 1
ATOM 9319 C C . LYS B 1 534 ? -19.578 -28.203 -2.877 1 92.69 534 LYS B C 1
ATOM 9321 O O . LYS B 1 534 ? -20.281 -29.047 -3.41 1 92.69 534 LYS B O 1
ATOM 9326 N N . ARG B 1 535 ? -19.078 -27.219 -3.508 1 95.56 535 ARG B N 1
ATOM 9327 C CA . ARG B 1 535 ? -19.094 -27.094 -4.961 1 95.56 535 ARG B CA 1
ATOM 9328 C C . ARG B 1 535 ? -17.672 -27.031 -5.512 1 95.56 535 ARG B C 1
ATOM 9330 O O . ARG B 1 535 ? -16.844 -26.297 -4.984 1 95.56 535 ARG B O 1
ATOM 9337 N N . THR B 1 536 ? -17.422 -27.859 -6.492 1 97.25 536 THR B N 1
ATOM 9338 C CA . THR B 1 536 ? -16.109 -27.875 -7.148 1 97.25 536 THR B CA 1
ATOM 9339 C C . THR B 1 536 ? -16.266 -27.781 -8.664 1 97.25 536 THR B C 1
ATOM 9341 O O . THR B 1 536 ? -17.125 -28.438 -9.25 1 97.25 536 THR B O 1
ATOM 9344 N N . ALA B 1 537 ? -15.555 -26.891 -9.242 1 98 537 ALA B N 1
ATOM 9345 C CA . ALA B 1 537 ? -15.539 -26.766 -10.703 1 98 537 ALA B CA 1
ATOM 9346 C C . ALA B 1 537 ? -14.109 -26.656 -11.227 1 98 537 ALA B C 1
ATOM 9348 O O . ALA B 1 537 ? -13.258 -26.031 -10.602 1 98 537 ALA B O 1
ATOM 9349 N N . VAL B 1 538 ? -13.844 -27.281 -12.328 1 97.81 538 VAL B N 1
ATOM 9350 C CA . VAL B 1 538 ? -12.578 -27.172 -13.039 1 97.81 538 VAL B CA 1
ATOM 9351 C C . VAL B 1 538 ? -12.828 -26.641 -14.453 1 97.81 538 VAL B C 1
ATOM 9353 O O . VAL B 1 538 ? -13.641 -27.188 -15.195 1 97.81 538 VAL B O 1
ATOM 9356 N N . TRP B 1 539 ? -12.195 -25.547 -14.789 1 98.38 539 TRP B N 1
ATOM 9357 C CA . TRP B 1 539 ? -12.297 -24.953 -16.125 1 98.38 539 TRP B CA 1
ATOM 9358 C C . TRP B 1 539 ? -10.992 -25.125 -16.891 1 98.38 539 TRP B C 1
ATOM 9360 O O . TRP B 1 539 ? -9.953 -24.609 -16.484 1 98.38 539 TRP B O 1
ATOM 9370 N N . GLU B 1 540 ? -11.062 -25.828 -18 1 96.88 540 GLU B N 1
ATOM 9371 C CA . GLU B 1 540 ? -9.938 -25.938 -18.938 1 96.88 540 GLU B CA 1
ATOM 9372 C C . GLU B 1 540 ? -10.133 -25.016 -20.141 1 96.88 540 GLU B C 1
ATOM 9374 O O . GLU B 1 540 ? -11.086 -25.188 -20.906 1 96.88 540 GLU B O 1
ATOM 9379 N N . ILE B 1 541 ? -9.242 -24.109 -20.281 1 97.69 541 ILE B N 1
ATOM 9380 C CA . ILE B 1 541 ? -9.352 -23.125 -21.344 1 97.69 541 ILE B CA 1
ATOM 9381 C C . ILE B 1 541 ? -8.32 -23.438 -22.438 1 97.69 541 ILE B C 1
ATOM 9383 O O . ILE B 1 541 ? -7.113 -23.406 -22.188 1 97.69 541 ILE B O 1
ATOM 9387 N N . ASP B 1 542 ? -8.773 -23.625 -23.656 1 96.06 542 ASP B N 1
ATOM 9388 C CA . ASP B 1 542 ? -7.902 -23.969 -24.766 1 96.06 542 ASP B CA 1
ATOM 9389 C C . ASP B 1 542 ? -6.934 -22.828 -25.078 1 96.06 542 ASP B C 1
ATOM 9391 O O . ASP B 1 542 ? -7.352 -21.672 -25.234 1 96.06 542 ASP B O 1
ATOM 9395 N N . LYS B 1 543 ? -5.664 -23.156 -25.141 1 95.81 543 LYS B N 1
ATOM 9396 C CA . LYS B 1 543 ? -4.605 -22.281 -25.656 1 95.81 543 LYS B CA 1
ATOM 9397 C C . LYS B 1 543 ? -4.465 -21.031 -24.797 1 95.81 543 LYS B C 1
ATOM 9399 O O . LYS B 1 543 ? -4.191 -19.953 -25.328 1 95.81 543 LYS B O 1
ATOM 9404 N N . ALA B 1 544 ? -4.805 -21.156 -23.547 1 96.19 544 ALA B N 1
ATOM 9405 C CA . ALA B 1 544 ? -4.57 -20.047 -22.625 1 96.19 544 ALA B CA 1
ATOM 9406 C C . ALA B 1 544 ? -3.189 -20.141 -21.984 1 96.19 544 ALA B C 1
ATOM 9408 O O . ALA B 1 544 ? -2.871 -21.141 -21.344 1 96.19 544 ALA B O 1
ATOM 9409 N N . ASN B 1 545 ? -2.477 -19.078 -22.156 1 95.5 545 ASN B N 1
ATOM 9410 C CA . ASN B 1 545 ? -1.12 -19.031 -21.625 1 95.5 545 ASN B CA 1
ATOM 9411 C C . ASN B 1 545 ? -1.117 -18.797 -20.109 1 95.5 545 ASN B C 1
ATOM 9413 O O . ASN B 1 545 ? -1.988 -18.109 -19.594 1 95.5 545 ASN B O 1
ATOM 9417 N N . HIS B 1 546 ? -0.074 -19.328 -19.5 1 96.31 546 HIS B N 1
ATOM 9418 C CA . HIS B 1 546 ? 0.026 -19.297 -18.047 1 96.31 546 HIS B CA 1
ATOM 9419 C C . HIS B 1 546 ? 0 -17.859 -17.516 1 96.31 546 HIS B C 1
ATOM 9421 O O . HIS B 1 546 ? -0.75 -17.547 -16.594 1 96.31 546 HIS B O 1
ATOM 9427 N N . ARG B 1 547 ? 0.814 -17.031 -18.031 1 90.69 547 ARG B N 1
ATOM 9428 C CA . ARG B 1 547 ? 0.96 -15.656 -17.562 1 90.69 547 ARG B CA 1
ATOM 9429 C C . ARG B 1 547 ? -0.222 -14.805 -18.016 1 90.69 547 ARG B C 1
ATOM 9431 O O . ARG B 1 547 ? -0.704 -13.961 -17.25 1 90.69 547 ARG B O 1
ATOM 9438 N N . ASN B 1 548 ? -0.68 -15.008 -19.141 1 91.25 548 ASN B N 1
ATOM 9439 C CA . ASN B 1 548 ? -1.678 -14.133 -19.766 1 91.25 548 ASN B CA 1
ATOM 9440 C C . ASN B 1 548 ? -3.094 -14.523 -19.344 1 91.25 548 ASN B C 1
ATOM 9442 O O . ASN B 1 548 ? -4.043 -13.773 -19.578 1 91.25 548 ASN B O 1
ATOM 9446 N N . ILE B 1 549 ? -3.244 -15.633 -18.75 1 94.62 549 ILE B N 1
ATOM 9447 C CA . ILE B 1 549 ? -4.578 -16.109 -18.391 1 94.62 549 ILE B CA 1
ATOM 9448 C C . ILE B 1 549 ? -5.258 -15.109 -17.469 1 94.62 549 ILE B C 1
ATOM 9450 O O . ILE B 1 549 ? -6.48 -14.961 -17.484 1 94.62 549 ILE B O 1
ATOM 9454 N N . VAL B 1 550 ? -4.531 -14.336 -16.672 1 91.19 550 VAL B N 1
ATOM 9455 C CA . VAL B 1 550 ? -5.105 -13.383 -15.734 1 91.19 550 VAL B CA 1
ATOM 9456 C C . VAL B 1 550 ? -5.582 -12.141 -16.484 1 91.19 550 VAL B C 1
ATOM 9458 O O . VAL B 1 550 ? -6.363 -11.352 -15.945 1 91.19 550 VAL B O 1
ATOM 9461 N N . ARG B 1 551 ? -5.18 -12.023 -17.656 1 89.5 551 ARG B N 1
ATOM 9462 C CA . ARG B 1 551 ? -5.625 -10.906 -18.484 1 89.5 551 ARG B CA 1
ATOM 9463 C C . ARG B 1 551 ? -6.66 -11.367 -19.516 1 89.5 551 ARG B C 1
ATOM 9465 O O . ARG B 1 551 ? -7.152 -10.562 -20.312 1 89.5 551 ARG B O 1
ATOM 9472 N N . SER B 1 552 ? -7.004 -12.578 -19.453 1 90.44 552 SER B N 1
ATOM 9473 C CA . SER B 1 552 ? -7.895 -13.148 -20.453 1 90.44 552 SER B CA 1
ATOM 9474 C C . SER B 1 552 ? -9.328 -12.656 -20.266 1 90.44 552 SER B C 1
ATOM 9476 O O . SER B 1 552 ? -9.922 -12.859 -19.203 1 90.44 552 SER B O 1
ATOM 9478 N N . PRO B 1 553 ? -9.875 -12.039 -21.281 1 88.12 553 PRO B N 1
ATOM 9479 C CA . PRO B 1 553 ? -11.273 -11.625 -21.172 1 88.12 553 PRO B CA 1
ATOM 9480 C C . PRO B 1 553 ? -12.234 -12.797 -21.031 1 88.12 553 PRO B C 1
ATOM 9482 O O . PRO B 1 553 ? -13.297 -12.664 -20.422 1 88.12 553 PRO B O 1
ATOM 9485 N N . ILE B 1 554 ? -11.82 -13.938 -21.562 1 92 554 ILE B N 1
ATOM 9486 C CA . ILE B 1 554 ? -12.648 -15.133 -21.5 1 92 554 ILE B CA 1
ATOM 9487 C C . ILE B 1 554 ? -12.781 -15.594 -20.047 1 92 554 ILE B C 1
ATOM 9489 O O . ILE B 1 554 ? -13.883 -15.875 -19.578 1 92 554 ILE B O 1
ATOM 9493 N N . MET B 1 555 ? -11.695 -15.703 -19.438 1 93.25 555 MET B N 1
ATOM 9494 C CA . MET B 1 555 ? -11.703 -16.125 -18.031 1 93.25 555 MET B CA 1
ATOM 9495 C C . MET B 1 555 ? -12.492 -15.133 -17.188 1 93.25 555 MET B C 1
ATOM 9497 O O . MET B 1 555 ? -13.305 -15.539 -16.344 1 93.25 555 MET B O 1
ATOM 9501 N N . MET B 1 556 ? -12.289 -13.898 -17.391 1 91.06 556 MET B N 1
ATOM 9502 C CA . MET B 1 556 ? -12.953 -12.867 -16.594 1 91.06 556 MET B CA 1
ATOM 9503 C C . MET B 1 556 ? -14.461 -12.914 -16.812 1 91.06 556 MET B C 1
ATOM 9505 O O . MET B 1 556 ? -15.227 -12.742 -15.852 1 91.06 556 MET B O 1
ATOM 9509 N N . ARG B 1 557 ? -14.875 -13.07 -18 1 92.06 557 ARG B N 1
ATOM 9510 C CA . ARG B 1 557 ? -16.297 -13.188 -18.297 1 92.06 557 ARG B CA 1
ATOM 9511 C C . ARG B 1 557 ? -16.922 -14.328 -17.516 1 92.06 557 ARG B C 1
ATOM 9513 O O . ARG B 1 557 ? -17.984 -14.156 -16.891 1 92.06 557 ARG B O 1
ATOM 9520 N N . GLU B 1 558 ? -16.281 -15.477 -17.562 1 94.94 558 GLU B N 1
ATOM 9521 C CA . GLU B 1 558 ? -16.844 -16.656 -16.906 1 94.94 558 GLU B CA 1
ATOM 9522 C C . GLU B 1 558 ? -16.875 -16.469 -15.391 1 94.94 558 GLU B C 1
ATOM 9524 O O . GLU B 1 558 ? -17.828 -16.891 -14.727 1 94.94 558 GLU B O 1
ATOM 9529 N N . ILE B 1 559 ? -15.836 -15.883 -14.859 1 93.12 559 ILE B N 1
ATOM 9530 C CA . ILE B 1 559 ? -15.812 -15.609 -13.43 1 93.12 559 ILE B CA 1
ATOM 9531 C C . ILE B 1 559 ? -16.938 -14.648 -13.062 1 93.12 559 ILE B C 1
ATOM 9533 O O . ILE B 1 559 ? -17.656 -14.859 -12.086 1 93.12 559 ILE B O 1
ATOM 9537 N N . TRP B 1 560 ? -17.078 -13.617 -13.836 1 90.25 560 TRP B N 1
ATOM 9538 C CA . TRP B 1 560 ? -18.125 -12.617 -13.578 1 90.25 560 TRP B CA 1
ATOM 9539 C C . TRP B 1 560 ? -19.5 -13.25 -13.625 1 90.25 560 TRP B C 1
ATOM 9541 O O . TRP B 1 560 ? -20.344 -12.977 -12.766 1 90.25 560 TRP B O 1
ATOM 9551 N N . LEU B 1 561 ? -19.719 -14.031 -14.617 1 92.25 561 LEU B N 1
ATOM 9552 C CA . LEU B 1 561 ? -21.016 -14.68 -14.766 1 92.25 561 LEU B CA 1
ATOM 9553 C C . LEU B 1 561 ? -21.297 -15.609 -13.594 1 92.25 561 LEU B C 1
ATOM 9555 O O . LEU B 1 561 ? -22.422 -15.656 -13.078 1 92.25 561 LEU B O 1
ATOM 9559 N N . GLU B 1 562 ? -20.281 -16.344 -13.227 1 92.94 562 GLU B N 1
ATOM 9560 C CA . GLU B 1 562 ? -20.438 -17.234 -12.086 1 92.94 562 GLU B CA 1
ATOM 9561 C C . GLU B 1 562 ? -20.766 -16.453 -10.812 1 92.94 562 GLU B C 1
ATOM 9563 O O . GLU B 1 562 ? -21.625 -16.859 -10.031 1 92.94 562 GLU B O 1
ATOM 9568 N N . MET B 1 563 ? -20.094 -15.391 -10.562 1 88.31 563 MET B N 1
ATOM 9569 C CA . MET B 1 563 ? -20.297 -14.578 -9.367 1 88.31 563 MET B CA 1
ATOM 9570 C C . MET B 1 563 ? -21.672 -13.906 -9.375 1 88.31 563 MET B C 1
ATOM 9572 O O . MET B 1 563 ? -22.344 -13.844 -8.352 1 88.31 563 MET B O 1
ATOM 9576 N N . TRP B 1 564 ? -22.016 -13.398 -10.547 1 86.12 564 TRP B N 1
ATOM 9577 C CA . TRP B 1 564 ? -23.328 -12.789 -10.695 1 86.12 564 TRP B CA 1
ATOM 9578 C C . TRP B 1 564 ? -24.438 -13.797 -10.414 1 86.12 564 TRP B C 1
ATOM 9580 O O . TRP B 1 564 ? -25.422 -13.484 -9.727 1 86.12 564 TRP B O 1
ATOM 9590 N N . HIS B 1 565 ? -24.25 -14.914 -10.977 1 89.88 565 HIS B N 1
ATOM 9591 C CA . HIS B 1 565 ? -25.219 -15.992 -10.766 1 89.88 565 HIS B CA 1
ATOM 9592 C C . HIS B 1 565 ? -25.312 -16.359 -9.289 1 89.88 565 HIS B C 1
ATOM 9594 O O . HIS B 1 565 ? -26.422 -16.484 -8.75 1 89.88 565 HIS B O 1
ATOM 9600 N N . ASP B 1 566 ? -24.234 -16.484 -8.617 1 87.44 566 ASP B N 1
ATOM 9601 C CA . ASP B 1 566 ? -24.188 -16.906 -7.223 1 87.44 566 ASP B CA 1
ATOM 9602 C C . ASP B 1 566 ? -24.812 -15.852 -6.309 1 87.44 566 ASP B C 1
ATOM 9604 O O . ASP B 1 566 ? -25.359 -16.188 -5.258 1 87.44 566 ASP B O 1
ATOM 9608 N N . ALA B 1 567 ? -24.719 -14.664 -6.645 1 82.62 567 ALA B N 1
ATOM 9609 C CA . ALA B 1 567 ? -25.156 -13.562 -5.793 1 82.62 567 ALA B CA 1
ATOM 9610 C C . ALA B 1 567 ? -26.656 -13.344 -5.93 1 82.62 567 ALA B C 1
ATOM 9612 O O . ALA B 1 567 ? -27.281 -12.688 -5.086 1 82.62 567 ALA B O 1
ATOM 9613 N N . HIS B 1 568 ? -27.188 -13.852 -6.965 1 83.81 568 HIS B N 1
ATOM 9614 C CA . HIS B 1 568 ? -28.594 -13.594 -7.215 1 83.81 568 HIS B CA 1
ATOM 9615 C C . HIS B 1 568 ? -29.484 -14.461 -6.332 1 83.81 568 HIS B C 1
ATOM 9617 O O . HIS B 1 568 ? -29.234 -15.664 -6.188 1 83.81 568 HIS B O 1
ATOM 9623 N N . ALA B 1 569 ? -30.484 -13.938 -5.789 1 81.31 569 ALA B N 1
ATOM 9624 C CA . ALA B 1 569 ? -31.375 -14.609 -4.848 1 81.31 569 ALA B CA 1
ATOM 9625 C C . ALA B 1 569 ? -32.219 -15.672 -5.547 1 81.31 569 ALA B C 1
ATOM 9627 O O . ALA B 1 569 ? -32.562 -16.688 -4.949 1 81.31 569 ALA B O 1
ATOM 9628 N N . ASP B 1 570 ? -32.469 -15.469 -6.812 1 82.81 570 ASP B N 1
ATOM 9629 C CA . ASP B 1 570 ? -33.375 -16.359 -7.523 1 82.81 570 ASP B CA 1
ATOM 9630 C C . ASP B 1 570 ? -32.625 -17.453 -8.273 1 82.81 570 ASP B C 1
ATOM 9632 O O . ASP B 1 570 ? -33.188 -18.094 -9.164 1 82.81 570 ASP B O 1
ATOM 9636 N N . LYS B 1 571 ? -31.406 -17.625 -7.906 1 85.12 571 LYS B N 1
ATOM 9637 C CA . LYS B 1 571 ? -30.672 -18.656 -8.648 1 85.12 571 LYS B CA 1
ATOM 9638 C C . LYS B 1 571 ? -31.281 -20.031 -8.414 1 85.12 571 LYS B C 1
ATOM 9640 O O . LYS B 1 571 ? -31.719 -20.344 -7.309 1 85.12 571 LYS B O 1
ATOM 9645 N N . ASN B 1 572 ? -31.406 -20.766 -9.492 1 84.81 572 ASN B N 1
ATOM 9646 C CA . ASN B 1 572 ? -32.031 -22.078 -9.414 1 84.81 572 ASN B CA 1
ATOM 9647 C C . ASN B 1 572 ? -31.031 -23.188 -9.711 1 84.81 572 ASN B C 1
ATOM 9649 O O . ASN B 1 572 ? -31.391 -24.375 -9.68 1 84.81 572 ASN B O 1
ATOM 9653 N N . LYS B 1 573 ? -29.859 -22.797 -10.078 1 89.5 573 LYS B N 1
ATOM 9654 C CA . LYS B 1 573 ? -28.797 -23.766 -10.367 1 89.5 573 LYS B CA 1
ATOM 9655 C C . LYS B 1 573 ? -27.562 -23.5 -9.516 1 89.5 573 LYS B C 1
ATOM 9657 O O . LYS B 1 573 ? -27.422 -22.422 -8.938 1 89.5 573 LYS B O 1
ATOM 9662 N N . ASN B 1 574 ? -26.797 -24.547 -9.453 1 91.62 574 ASN B N 1
ATOM 9663 C CA . ASN B 1 574 ? -25.594 -24.406 -8.633 1 91.62 574 ASN B CA 1
ATOM 9664 C C . ASN B 1 574 ? -24.469 -23.719 -9.398 1 91.62 574 ASN B C 1
ATOM 9666 O O . ASN B 1 574 ? -23.547 -23.172 -8.797 1 91.62 574 ASN B O 1
ATOM 9670 N N . PHE B 1 575 ? -24.531 -23.891 -10.688 1 95.25 575 PHE B N 1
ATOM 9671 C CA . PHE B 1 575 ? -23.578 -23.219 -11.562 1 95.25 575 PHE B CA 1
ATOM 9672 C C . PHE B 1 575 ? -24.297 -22.422 -12.641 1 95.25 575 PHE B C 1
ATOM 9674 O O . PHE B 1 575 ? -25.438 -22.734 -12.984 1 95.25 575 PHE B O 1
ATOM 9681 N N . VAL B 1 576 ? -23.672 -21.422 -13.133 1 94.5 576 VAL B N 1
ATOM 9682 C CA . VAL B 1 576 ? -24.25 -20.594 -14.195 1 94.5 576 VAL B CA 1
ATOM 9683 C C . VAL B 1 576 ? -24.391 -21.422 -15.469 1 94.5 576 VAL B C 1
ATOM 9685 O O . VAL B 1 576 ? -23.531 -22.266 -15.766 1 94.5 576 VAL B O 1
ATOM 9688 N N . THR B 1 577 ? -25.406 -21.156 -16.172 1 93.81 577 THR B N 1
ATOM 9689 C CA . THR B 1 577 ? -25.656 -21.891 -17.422 1 93.81 577 THR B CA 1
ATOM 9690 C C . THR B 1 577 ? -24.609 -21.531 -18.469 1 93.81 577 THR B C 1
ATOM 9692 O O . THR B 1 577 ? -24.094 -20.422 -18.5 1 93.81 577 THR B O 1
ATOM 9695 N N . LYS B 1 578 ? -24.328 -22.531 -19.328 1 95.06 578 LYS B N 1
ATOM 9696 C CA . LYS B 1 578 ? -23.375 -22.328 -20.422 1 95.06 578 LYS B CA 1
ATOM 9697 C C . LYS B 1 578 ? -24.094 -22.344 -21.766 1 95.06 578 LYS B C 1
ATOM 9699 O O . LYS B 1 578 ? -23.453 -22.375 -22.812 1 95.06 578 LYS B O 1
ATOM 9704 N N . SER B 1 579 ? -25.359 -22.219 -21.812 1 92.12 579 SER B N 1
ATOM 9705 C CA . SER B 1 579 ? -26.188 -22.406 -23 1 92.12 579 SER B CA 1
ATOM 9706 C C . SER B 1 579 ? -25.969 -21.266 -24 1 92.12 579 SER B C 1
ATOM 9708 O O . SER B 1 579 ? -26.219 -21.438 -25.203 1 92.12 579 SER B O 1
ATOM 9710 N N . MET B 1 580 ? -25.562 -20.203 -23.516 1 90.94 580 MET B N 1
ATOM 9711 C CA . MET B 1 580 ? -25.281 -19.078 -24.406 1 90.94 580 MET B CA 1
ATOM 9712 C C . MET B 1 580 ? -24.297 -18.109 -23.75 1 90.94 580 MET B C 1
ATOM 9714 O O . MET B 1 580 ? -24.188 -18.047 -22.531 1 90.94 580 MET B O 1
ATOM 9718 N N . ARG B 1 581 ? -23.516 -17.453 -24.594 1 92.75 581 ARG B N 1
ATOM 9719 C CA . ARG B 1 581 ? -22.688 -16.328 -24.172 1 92.75 581 ARG B CA 1
ATOM 9720 C C . ARG B 1 581 ? -22.828 -15.156 -25.141 1 92.75 581 ARG B C 1
ATOM 9722 O O . ARG B 1 581 ? -22.547 -15.297 -26.344 1 92.75 581 ARG B O 1
ATOM 9729 N N . GLY B 1 582 ? -23.312 -14.07 -24.625 1 87.19 582 GLY B N 1
ATOM 9730 C CA . GLY B 1 582 ? -23.422 -12.852 -25.406 1 87.19 582 GLY B CA 1
ATOM 9731 C C . GLY B 1 582 ? -22.547 -11.727 -24.891 1 87.19 582 GLY B C 1
ATOM 9732 O O . GLY B 1 582 ? -21.812 -11.906 -23.922 1 87.19 582 GLY B O 1
ATOM 9733 N N . PRO B 1 583 ? -22.594 -10.625 -25.641 1 87.12 583 PRO B N 1
ATOM 9734 C CA . PRO B 1 583 ? -21.812 -9.469 -25.188 1 87.12 583 PRO B CA 1
ATOM 9735 C C . PRO B 1 583 ? -22.281 -8.922 -23.844 1 87.12 583 PRO B C 1
ATOM 9737 O O . PRO B 1 583 ? -23.484 -8.867 -23.578 1 87.12 583 PRO B O 1
ATOM 9740 N N . LEU B 1 584 ? -21.344 -8.625 -22.953 1 86.31 584 LEU B N 1
ATOM 9741 C CA . LEU B 1 584 ? -21.672 -8.109 -21.625 1 86.31 584 LEU B CA 1
ATOM 9742 C C . LEU B 1 584 ? -21.203 -6.668 -21.469 1 86.31 584 LEU B C 1
ATOM 9744 O O . LEU B 1 584 ? -21.672 -5.953 -20.578 1 86.31 584 LEU B O 1
ATOM 9748 N N . ARG B 1 585 ? -20.25 -6.277 -22.234 1 84.88 585 ARG B N 1
ATOM 9749 C CA . ARG B 1 585 ? -19.688 -4.934 -22.203 1 84.88 585 ARG B CA 1
ATOM 9750 C C . ARG B 1 585 ? -19.766 -4.273 -23.578 1 84.88 585 ARG B C 1
ATOM 9752 O O . ARG B 1 585 ? -19.906 -4.957 -24.594 1 84.88 585 ARG B O 1
ATOM 9759 N N . ASP B 1 586 ? -19.578 -2.975 -23.562 1 81.88 586 ASP B N 1
ATOM 9760 C CA . ASP B 1 586 ? -19.516 -2.266 -24.828 1 81.88 586 ASP B CA 1
ATOM 9761 C C . ASP B 1 586 ? -18.375 -2.779 -25.703 1 81.88 586 ASP B C 1
ATOM 9763 O O . ASP B 1 586 ? -18.516 -2.904 -26.922 1 81.88 586 ASP B O 1
ATOM 9767 N N . ASP B 1 587 ? -17.344 -3.152 -25.094 1 80.5 587 ASP B N 1
ATOM 9768 C CA . ASP B 1 587 ? -16.156 -3.59 -25.812 1 80.5 587 ASP B CA 1
ATOM 9769 C C . ASP B 1 587 ? -16.359 -4.965 -26.438 1 80.5 587 ASP B C 1
ATOM 9771 O O . ASP B 1 587 ? -15.594 -5.379 -27.312 1 80.5 587 ASP B O 1
ATOM 9775 N N . ASP B 1 588 ? -17.406 -5.641 -25.984 1 84.94 588 ASP B N 1
ATOM 9776 C CA . ASP B 1 588 ? -17.703 -6.953 -26.562 1 84.94 588 ASP B CA 1
ATOM 9777 C C . ASP B 1 588 ? -18.438 -6.82 -27.891 1 84.94 588 ASP B C 1
ATOM 9779 O O . ASP B 1 588 ? -18.547 -7.785 -28.641 1 84.94 588 ASP B O 1
ATOM 9783 N N . CYS B 1 589 ? -18.891 -5.605 -28.109 1 88.31 589 CYS B N 1
ATOM 9784 C CA . CYS B 1 589 ? -19.594 -5.328 -29.359 1 88.31 589 CYS B CA 1
ATOM 9785 C C . CYS B 1 589 ? -18.609 -4.91 -30.453 1 88.31 589 CYS B C 1
ATOM 9787 O O . CYS B 1 589 ? -17.688 -4.137 -30.203 1 88.31 589 CYS B O 1
ATOM 9789 N N . TYR B 1 590 ? -18.75 -5.551 -31.578 1 88.88 590 TYR B N 1
ATOM 9790 C CA . TYR B 1 590 ? -17.859 -5.215 -32.688 1 88.88 590 TYR B CA 1
ATOM 9791 C C . TYR B 1 590 ? -18.641 -5.09 -34 1 88.88 590 TYR B C 1
ATOM 9793 O O . TYR B 1 590 ? -19.781 -5.543 -34.094 1 88.88 590 TYR B O 1
ATOM 9801 N N . TRP B 1 591 ? -17.938 -4.477 -34.906 1 90.75 591 TRP B N 1
ATOM 9802 C CA . TRP B 1 591 ? -18.578 -4.246 -36.188 1 90.75 591 TRP B CA 1
ATOM 9803 C C . TRP B 1 591 ? -18.391 -5.449 -37.125 1 90.75 591 TRP B C 1
ATOM 9805 O O . TRP B 1 591 ? -17.266 -5.945 -37.281 1 90.75 591 TRP B O 1
ATOM 9815 N N . ASP B 1 592 ? -19.5 -5.973 -37.562 1 90.38 592 ASP B N 1
ATOM 9816 C CA . ASP B 1 592 ? -19.469 -7.031 -38.562 1 90.38 592 ASP B CA 1
ATOM 9817 C C . ASP B 1 592 ? -19.438 -6.449 -39.969 1 90.38 592 ASP B C 1
ATOM 9819 O O . ASP B 1 592 ? -20.469 -6.074 -40.531 1 90.38 592 ASP B O 1
ATOM 9823 N N . TYR B 1 593 ? -18.328 -6.484 -40.562 1 88.5 593 TYR B N 1
ATOM 9824 C CA . TYR B 1 593 ? -18.141 -5.879 -41.875 1 88.5 593 TYR B CA 1
ATOM 9825 C C . TYR B 1 593 ? -18.922 -6.641 -42.938 1 88.5 593 TYR B C 1
ATOM 9827 O O . TYR B 1 593 ? -19.359 -6.051 -43.938 1 88.5 593 TYR B O 1
ATOM 9835 N N . GLY B 1 594 ? -18.969 -7.93 -42.781 1 87.56 594 GLY B N 1
ATOM 9836 C CA . GLY B 1 594 ? -19.719 -8.734 -43.75 1 87.56 594 GLY B CA 1
ATOM 9837 C C . GLY B 1 594 ? -21.203 -8.367 -43.812 1 87.56 594 GLY B C 1
ATOM 9838 O O . GLY B 1 594 ? -21.781 -8.336 -44.875 1 87.56 594 GLY B O 1
ATOM 9839 N N . LYS B 1 595 ? -21.734 -7.98 -42.688 1 90.69 595 LYS B N 1
ATOM 9840 C CA . LYS B 1 595 ? -23.156 -7.668 -42.594 1 90.69 595 LYS B CA 1
ATOM 9841 C C . LYS B 1 595 ? -23.391 -6.168 -42.469 1 90.69 595 LYS B C 1
ATOM 9843 O O . LYS B 1 595 ? -24.531 -5.711 -42.375 1 90.69 595 LYS B O 1
ATOM 9848 N N . ALA B 1 596 ? -22.359 -5.441 -42.375 1 89.38 596 ALA B N 1
ATOM 9849 C CA . ALA B 1 596 ? -22.375 -3.984 -42.281 1 89.38 596 ALA B CA 1
ATOM 9850 C C . ALA B 1 596 ? -23.25 -3.525 -41.094 1 89.38 596 ALA B C 1
ATOM 9852 O O . ALA B 1 596 ? -24.109 -2.656 -41.25 1 89.38 596 ALA B O 1
ATOM 9853 N N . ARG B 1 597 ? -23.188 -4.227 -40.062 1 91.06 597 ARG B N 1
ATOM 9854 C CA . ARG B 1 597 ? -23.844 -3.877 -38.812 1 91.06 597 ARG B CA 1
ATOM 9855 C C . ARG B 1 597 ? -23.047 -4.391 -37.625 1 91.06 597 ARG B C 1
ATOM 9857 O O . ARG B 1 597 ? -22.078 -5.129 -37.781 1 91.06 597 ARG B O 1
ATOM 9864 N N . CYS B 1 598 ? -23.469 -3.812 -36.438 1 93 598 CYS B N 1
ATOM 9865 C CA . CYS B 1 598 ? -22.844 -4.355 -35.25 1 93 598 CYS B CA 1
ATOM 9866 C C . CYS B 1 598 ? -23.172 -5.832 -35.062 1 93 598 CYS B C 1
ATOM 9868 O O . CYS B 1 598 ? -24.328 -6.242 -35.281 1 93 598 CYS B O 1
ATOM 9870 N N . ALA B 1 599 ? -22.141 -6.582 -34.844 1 88.19 599 ALA B N 1
ATOM 9871 C CA . ALA B 1 599 ? -22.391 -7.992 -34.531 1 88.19 599 ALA B CA 1
ATOM 9872 C C . ALA B 1 599 ? -23.312 -8.141 -33.312 1 88.19 599 ALA B C 1
ATOM 9874 O O . ALA B 1 599 ? -23.453 -7.207 -32.531 1 88.19 599 ALA B O 1
ATOM 9875 N N . TRP B 1 600 ? -24.078 -9.281 -33.281 1 87.25 600 TRP B N 1
ATOM 9876 C CA . TRP B 1 600 ? -25.016 -9.523 -32.188 1 87.25 600 TRP B CA 1
ATOM 9877 C C . TRP B 1 600 ? -26.062 -8.422 -32.125 1 87.25 600 TRP B C 1
ATOM 9879 O O . TRP B 1 600 ? -26.234 -7.789 -31.078 1 87.25 600 TRP B O 1
ATOM 9889 N N . SER B 1 601 ? -26.688 -8.305 -33.125 1 88 601 SER B N 1
ATOM 9890 C CA . SER B 1 601 ? -27.594 -7.176 -33.344 1 88 601 SER B CA 1
ATOM 9891 C C . SER B 1 601 ? -28.719 -7.176 -32.312 1 88 601 SER B C 1
ATOM 9893 O O . SER B 1 601 ? -29.344 -6.141 -32.062 1 88 601 SER B O 1
ATOM 9895 N N . GLU B 1 602 ? -28.953 -8.258 -31.703 1 84.25 602 GLU B N 1
ATOM 9896 C CA . GLU B 1 602 ? -29.984 -8.305 -30.672 1 84.25 602 GLU B CA 1
ATOM 9897 C C . GLU B 1 602 ? -29.5 -7.633 -29.391 1 84.25 602 GLU B C 1
ATOM 9899 O O . GLU B 1 602 ? -30.312 -7.16 -28.594 1 84.25 602 GLU B O 1
ATOM 9904 N N . HIS B 1 603 ? -28.203 -7.594 -29.25 1 87.88 603 HIS B N 1
ATOM 9905 C CA . HIS B 1 603 ? -27.641 -7.098 -27.984 1 87.88 603 HIS B CA 1
ATOM 9906 C C . HIS B 1 603 ? -26.828 -5.832 -28.219 1 87.88 603 HIS B C 1
ATOM 9908 O O . HIS B 1 603 ? -26.562 -5.078 -27.281 1 87.88 603 HIS B O 1
ATOM 9914 N N . CYS B 1 604 ? -26.375 -5.598 -29.359 1 91.19 604 CYS B N 1
ATOM 9915 C CA . CYS B 1 604 ? -25.5 -4.473 -29.656 1 91.19 604 CYS B CA 1
ATOM 9916 C C . CYS B 1 604 ? -26.141 -3.553 -30.703 1 91.19 604 CYS B C 1
ATOM 9918 O O . CYS B 1 604 ? -26.938 -3.998 -31.516 1 91.19 604 CYS B O 1
ATOM 9920 N N . GLU B 1 605 ? -25.844 -2.289 -30.594 1 92 605 GLU B N 1
ATOM 9921 C CA . GLU B 1 605 ? -26.312 -1.288 -31.547 1 92 605 GLU B CA 1
ATOM 9922 C C . GLU B 1 605 ? -25.219 -0.286 -31.891 1 92 605 GLU B C 1
ATOM 9924 O O . GLU B 1 605 ? -24.25 -0.137 -31.141 1 92 605 GLU B O 1
ATOM 9929 N N . TYR B 1 606 ? -25.406 0.275 -33.062 1 92.62 606 TYR B N 1
ATOM 9930 C CA . TYR B 1 606 ? -24.453 1.302 -33.469 1 92.62 606 TYR B CA 1
ATOM 9931 C C . TYR B 1 606 ? -24.766 2.633 -32.812 1 92.62 606 TYR B C 1
ATOM 9933 O O . TYR B 1 606 ? -25.844 3.205 -33 1 92.62 606 TYR B O 1
ATOM 9941 N N . ARG B 1 607 ? -23.984 3.088 -31.906 1 92.06 607 ARG B N 1
ATOM 9942 C CA . ARG B 1 607 ? -24.109 4.363 -31.203 1 92.06 607 ARG B CA 1
ATOM 9943 C C . ARG B 1 607 ? -22.781 5.109 -31.188 1 92.06 607 ARG B C 1
ATOM 9945 O O . ARG B 1 607 ? -21.938 4.879 -30.312 1 92.06 607 ARG B O 1
ATOM 9952 N N . TYR B 1 608 ? -22.688 6.102 -32.031 1 88.12 608 TYR B N 1
ATOM 9953 C CA . TYR B 1 608 ? -21.438 6.855 -32.156 1 88.12 608 TYR B CA 1
ATOM 9954 C C . TYR B 1 608 ? -21.281 7.832 -31 1 88.12 608 TYR B C 1
ATOM 9956 O O . TYR B 1 608 ? -22.234 8.5 -30.609 1 88.12 608 TYR B O 1
ATOM 9964 N N . ILE B 1 609 ? -20.297 7.832 -30.359 1 81.69 609 ILE B N 1
ATOM 9965 C CA . ILE B 1 609 ? -19.891 8.836 -29.375 1 81.69 609 ILE B CA 1
ATOM 9966 C C . ILE B 1 609 ? -18.641 9.555 -29.859 1 81.69 609 ILE B C 1
ATOM 9968 O O . ILE B 1 609 ? -17.75 8.938 -30.469 1 81.69 609 ILE B O 1
ATOM 9972 N N . PHE B 1 610 ? -18.578 10.844 -29.578 1 77.56 610 PHE B N 1
ATOM 9973 C CA . PHE B 1 610 ? -17.438 11.633 -30.031 1 77.56 610 PHE B CA 1
ATOM 9974 C C . PHE B 1 610 ? -16.125 11.016 -29.531 1 77.56 610 PHE B C 1
ATOM 9976 O O . PHE B 1 610 ? -15.977 10.75 -28.344 1 77.56 610 PHE B O 1
ATOM 9983 N N . GLY B 1 611 ? -15.227 10.766 -30.422 1 73.94 611 GLY B N 1
ATOM 9984 C CA . GLY B 1 611 ? -13.945 10.156 -30.109 1 73.94 611 GLY B CA 1
ATOM 9985 C C . GLY B 1 611 ? -13.773 8.781 -30.734 1 73.94 611 GLY B C 1
ATOM 9986 O O . GLY B 1 611 ? -12.656 8.258 -30.797 1 73.94 611 GLY B O 1
ATOM 9987 N N . ASP B 1 612 ? -14.93 8.234 -31.203 1 82.5 612 ASP B N 1
ATOM 9988 C CA . ASP B 1 612 ? -14.836 6.945 -31.891 1 82.5 612 ASP B CA 1
ATOM 9989 C C . ASP B 1 612 ? -14.047 7.062 -33.188 1 82.5 612 ASP B C 1
ATOM 9991 O O . ASP B 1 612 ? -14.289 7.973 -34 1 82.5 612 ASP B O 1
ATOM 9995 N N . VAL B 1 613 ? -13.125 6.184 -33.375 1 78.38 613 VAL B N 1
ATOM 9996 C CA . VAL B 1 613 ? -12.242 6.324 -34.531 1 78.38 613 VAL B CA 1
ATOM 9997 C C . VAL B 1 613 ? -12.57 5.242 -35.562 1 78.38 613 VAL B C 1
ATOM 9999 O O . VAL B 1 613 ? -12.227 5.375 -36.75 1 78.38 613 VAL B O 1
ATOM 10002 N N . HIS B 1 614 ? -13.141 4.168 -35.125 1 84.5 614 HIS B N 1
ATOM 10003 C CA . HIS B 1 614 ? -13.547 3.133 -36.062 1 84.5 614 HIS B CA 1
ATOM 10004 C C . HIS B 1 614 ? -14.938 2.604 -35.75 1 84.5 614 HIS B C 1
ATOM 10006 O O . HIS B 1 614 ? -15.461 2.844 -34.656 1 84.5 614 HIS B O 1
ATOM 10012 N N . LEU B 1 615 ? -15.469 1.877 -36.656 1 85.06 615 LEU B N 1
ATOM 10013 C CA . LEU B 1 615 ? -16.859 1.443 -36.562 1 85.06 615 LEU B CA 1
ATOM 10014 C C . LEU B 1 615 ? -17.078 0.564 -35.344 1 85.06 615 LEU B C 1
ATOM 10016 O O . LEU B 1 615 ? -18.141 0.602 -34.719 1 85.06 615 LEU B O 1
ATOM 10020 N N . GLY B 1 616 ? -16.125 -0.186 -35 1 85.25 616 GLY B N 1
ATOM 10021 C CA . GLY B 1 616 ? -16.234 -1.08 -33.844 1 85.25 616 GLY B CA 1
ATOM 10022 C C . GLY B 1 616 ? -16.422 -0.347 -32.531 1 85.25 616 GLY B C 1
ATOM 10023 O O . GLY B 1 616 ? -17.172 -0.801 -31.656 1 85.25 616 GLY B O 1
ATOM 10024 N N . GLN B 1 617 ? -15.836 0.746 -32.438 1 85.5 617 GLN B N 1
ATOM 10025 C CA . GLN B 1 617 ? -15.922 1.543 -31.219 1 85.5 617 GLN B CA 1
ATOM 10026 C C . GLN B 1 617 ? -17.312 2.16 -31.047 1 85.5 617 GLN B C 1
ATOM 10028 O O . GLN B 1 617 ? -17.688 2.588 -29.953 1 85.5 617 GLN B O 1
ATOM 10033 N N . SER B 1 618 ? -18 2.162 -32.125 1 90.56 618 SER B N 1
ATOM 10034 C CA . SER B 1 618 ? -19.328 2.752 -32.094 1 90.56 618 SER B CA 1
ATOM 10035 C C . SER B 1 618 ? -20.406 1.688 -31.891 1 90.56 618 SER B C 1
ATOM 10037 O O . SER B 1 618 ? -21.594 1.994 -31.875 1 90.56 618 SER B O 1
ATOM 10039 N N . CYS B 1 619 ? -19.969 0.454 -31.859 1 91.62 619 CYS B N 1
ATOM 10040 C CA . CYS B 1 619 ? -20.891 -0.607 -31.5 1 91.62 619 CYS B CA 1
ATOM 10041 C C . CYS B 1 619 ? -20.953 -0.779 -29.984 1 91.62 619 CYS B C 1
ATOM 10043 O O . CYS B 1 619 ? -19.938 -1.081 -29.344 1 91.62 619 CYS B O 1
ATOM 10045 N N . ARG B 1 620 ? -22.078 -0.562 -29.438 1 91.31 620 ARG B N 1
ATOM 10046 C CA . ARG B 1 620 ? -22.25 -0.613 -27.984 1 91.31 620 ARG B CA 1
ATOM 10047 C C . ARG B 1 620 ? -23.484 -1.418 -27.609 1 91.31 620 ARG B C 1
ATOM 10049 O O . ARG B 1 620 ? -24.328 -1.71 -28.453 1 91.31 620 ARG B O 1
ATOM 10056 N N . LEU B 1 621 ? -23.562 -1.758 -26.359 1 88.94 621 LEU B N 1
ATOM 10057 C CA . LEU B 1 621 ? -24.688 -2.539 -25.859 1 88.94 621 LEU B CA 1
ATOM 10058 C C . LEU B 1 621 ? -26 -1.758 -25.984 1 88.94 621 LEU B C 1
ATOM 10060 O O . LEU B 1 621 ? -26.031 -0.552 -25.719 1 88.94 621 LEU B O 1
ATOM 10064 N N . LYS B 1 622 ? -27.031 -2.516 -26.422 1 85.81 622 LYS B N 1
ATOM 10065 C CA . LYS B 1 622 ? -28.375 -1.928 -26.5 1 85.81 622 LYS B CA 1
ATOM 10066 C C . LYS B 1 622 ? -28.922 -1.654 -25.109 1 85.81 622 LYS B C 1
ATOM 10068 O O . LYS B 1 622 ? -29.531 -0.609 -24.859 1 85.81 622 LYS B O 1
ATOM 10073 N N . ASN B 1 623 ? -28.797 -2.729 -24.359 1 78.06 623 ASN B N 1
ATOM 10074 C CA . ASN B 1 623 ? -29.281 -2.664 -22.984 1 78.06 623 ASN B CA 1
ATOM 10075 C C . ASN B 1 623 ? -28.141 -2.66 -21.984 1 78.06 623 ASN B C 1
ATOM 10077 O O . ASN B 1 623 ? -26.984 -2.877 -22.359 1 78.06 623 ASN B O 1
ATOM 10081 N N . SER B 1 624 ? -28.562 -2.258 -20.797 1 72.31 624 SER B N 1
ATOM 10082 C CA . SER B 1 624 ? -27.547 -2.281 -19.75 1 72.31 624 SER B CA 1
ATOM 10083 C C . SER B 1 624 ? -27 -3.691 -19.531 1 72.31 624 SER B C 1
ATOM 10085 O O . SER B 1 624 ? -27.672 -4.672 -19.859 1 72.31 624 SER B O 1
ATOM 10087 N N . SER B 1 625 ? -25.781 -3.781 -19.156 1 70.19 625 SER B N 1
ATOM 10088 C CA . SER B 1 625 ? -25.156 -5.059 -18.844 1 70.19 625 SER B CA 1
ATOM 10089 C C . SER B 1 625 ? -26.016 -5.883 -17.891 1 70.19 625 SER B C 1
ATOM 10091 O O . SER B 1 625 ? -26.109 -7.102 -18.016 1 70.19 625 SER B O 1
ATOM 10093 N N . ALA B 1 626 ? -26.719 -5.188 -17.047 1 69.94 626 ALA B N 1
ATOM 10094 C CA . ALA B 1 626 ? -27.547 -5.867 -16.062 1 69.94 626 ALA B CA 1
ATOM 10095 C C . ALA B 1 626 ? -28.719 -6.594 -16.719 1 69.94 626 ALA B C 1
ATOM 10097 O O . ALA B 1 626 ? -29.078 -7.699 -16.297 1 69.94 626 ALA B O 1
ATOM 10098 N N . ASP B 1 627 ? -29.234 -6.039 -17.75 1 74.88 627 ASP B N 1
ATOM 10099 C CA . ASP B 1 627 ? -30.344 -6.652 -18.453 1 74.88 627 ASP B CA 1
ATOM 10100 C C . ASP B 1 627 ? -29.922 -7.938 -19.156 1 74.88 627 ASP B C 1
ATOM 10102 O O . ASP B 1 627 ? -30.672 -8.914 -19.188 1 74.88 627 ASP B O 1
ATOM 10106 N N . ASN B 1 628 ? -28.719 -7.848 -19.594 1 78.56 628 ASN B N 1
ATOM 10107 C CA . ASN B 1 628 ? -28.219 -9.008 -20.312 1 78.56 628 ASN B CA 1
ATOM 10108 C C . ASN B 1 628 ? -27.844 -10.141 -19.359 1 78.56 628 ASN B C 1
ATOM 10110 O O . ASN B 1 628 ? -27.828 -11.305 -19.766 1 78.56 628 ASN B O 1
ATOM 10114 N N . LEU B 1 629 ? -27.719 -9.797 -18.141 1 80.88 629 LEU B N 1
ATOM 10115 C CA . LEU B 1 629 ? -27.234 -10.773 -17.172 1 80.88 629 LEU B CA 1
ATOM 10116 C C . LEU B 1 629 ? -28.391 -11.609 -16.625 1 80.88 629 LEU B C 1
ATOM 10118 O O . LEU B 1 629 ? -28.156 -12.68 -16.062 1 80.88 629 LEU B O 1
ATOM 10122 N N . TYR B 1 630 ? -29.609 -11.219 -16.875 1 80.38 630 TYR B N 1
ATOM 10123 C CA . TYR B 1 630 ? -30.766 -11.93 -16.312 1 80.38 630 TYR B CA 1
ATOM 10124 C C . TYR B 1 630 ? -30.922 -13.305 -16.953 1 80.38 630 TYR B C 1
ATOM 10126 O O . TYR B 1 630 ? -31.484 -14.219 -16.344 1 80.38 630 TYR B O 1
ATOM 10134 N N . PHE B 1 631 ? -30.359 -13.375 -18.109 1 80.62 631 PHE B N 1
ATOM 10135 C CA . PHE B 1 631 ? -30.422 -14.648 -18.812 1 80.62 631 PHE B CA 1
ATOM 10136 C C . PHE B 1 631 ? -29.641 -15.719 -18.062 1 80.62 631 PHE B C 1
ATOM 10138 O O . PHE B 1 631 ? -29.906 -16.906 -18.219 1 80.62 631 PHE B O 1
ATOM 10145 N N . TYR B 1 632 ? -28.812 -15.359 -17.234 1 85.75 632 TYR B N 1
ATOM 10146 C CA . TYR B 1 632 ? -27.875 -16.297 -16.641 1 85.75 632 TYR B CA 1
ATOM 10147 C C . TYR B 1 632 ? -28.281 -16.672 -15.227 1 85.75 632 TYR B C 1
ATOM 10149 O O . TYR B 1 632 ? -27.484 -17.25 -14.477 1 85.75 632 TYR B O 1
ATOM 10157 N N . ILE B 1 633 ? -29.484 -16.328 -14.844 1 84.5 633 ILE B N 1
ATOM 10158 C CA . ILE B 1 633 ? -29.969 -16.656 -13.508 1 84.5 633 ILE B CA 1
ATOM 10159 C C . ILE B 1 633 ? -30.656 -18.016 -13.523 1 84.5 633 ILE B C 1
ATOM 10161 O O . ILE B 1 633 ? -31.453 -18.297 -14.422 1 84.5 633 ILE B O 1
#

Sequence (1266 aa):
MAANEMTRDLRLVLLIAVLLTGAPCTTAGEPSGKYSKLSGIIIPGFASTQLRAWSILDCPYTPLDYNPLDLVWLDTTKLLSAVNCWLKCMLLDPYNQTDNPECKSRADTGLSAITELDPGYITGPLSSIWKEWVTWCIEFGVEANAVIAAPYDWRLSPAKLEERDLYFHKLKLTFETALKTRGGPSLVFAHSLGNNVFRYFLEWLKLEIAPKRYTRWLDEHIHSYFAVGSPFLGSAQTIESTLSGLTFGLPVSEGTARLMSSSFGSSLWMLPHSKYCKTDNMYWKYISGRSKKDHQVYYCDKEEFRTKYSGWPTNVVNIEIPSGSGSAYMSFGSADGNLSSNECRLPTLLSFSARDVSNGNFFKAIKDYDPDSERALYQLNKSYHEDPVMNPLTPWERPPLKNVFCIYGVDLRTEVGYYYAPSGKPYPDNWMKTDVIYEIEGSLYSRSGNLVDGIPGTSSGDETVPYNSLSWCKTWLGPEVNITRAPQLEHDGSDVQVQLNVEHIHEDIVSNMTRSPRVKYITFYEDSESLPGKRTAVWEIDKANHRNIVRSPIMMREIWLEMWHDAHADKNKNFVTKSMRGPLRDDDCYWDYGKARCAWSEHCEYRYIFGDVHLGQSCRLKNSSADNLYFYIMAANEMTRDLRLVLLIAVLLTGAPCTTAGEPSGKYSKLSGIIIPGFASTQLRAWSILDCPYTPLDYNPLDLVWLDTTKLLSAVNCWLKCMLLDPYNQTDNPECKSRADTGLSAITELDPGYITGPLSSIWKEWVTWCIEFGVEANAVIAAPYDWRLSPAKLEERDLYFHKLKLTFETALKTRGGPSLVFAHSLGNNVFRYFLEWLKLEIAPKRYTRWLDEHIHSYFAVGSPFLGSAQTIESTLSGLTFGLPVSEGTARLMSSSFGSSLWMLPHSKYCKTDNMYWKYISGRSKKDHQVYYCDKEEFRTKYSGWPTNVVNIEIPSGSGSAYMSFGSADGNLSSNECRLPTLLSFSARDVSNGNFFKAIKDYDPDSERALYQLNKSYHEDPVMNPLTPWERPPLKNVFCIYGVDLRTEVGYYYAPSGKPYPDNWMKTDVIYEIEGSLYSRSGNLVDGIPGTSSGDETVPYNSLSWCKTWLGPEVNITRAPQLEHDGSDVQVQLNVEHIHEDIVSNMTRSPRVKYITFYEDSESLPGKRTAVWEIDKANHRNIVRSPIMMREIWLEMWHDAHADKNKNFVTKSMRGPLRDDDCYWDYGKARCAWSEHCEYRYIFGDVHLGQSCRLKNSSADNLYFYI

Nearest PDB structures (foldseek):
  4x92-assembly1_A  TM=8.140E-01  e=9.803E-20  Homo sapiens
  6mvd-assembly1_A  TM=7.764E-01  e=2.808E-18  Homo sapiens
  4nzd-assembly3_C  TM=2.818E-01  e=3.663E+00  Homo sapiens
  4x92-assembly1_A  TM=8.146E-01  e=9.519E-20  Homo sapiens
  6mvd-assembly1_A  TM=7.768E-01  e=2.200E-18  Homo sapiens

Foldseek 3Di:
DPPDDDDDDDDPVPPPPPPPVPPPPPPPPPPPFLLQQEAAEEQEAALQFWKFKPAWADQPPDPDTHDGRHTLFPPLPCCVVRVVNSLQQQFAALFPRHGRPHIHMFTDAWPVRRQARDDDPPRRVVRGFQVLVVVVCVQVPNDPLRYTYLYGDSLEFQVVRCVPPVSLVVVLVSLVVSCVVRVAAYEYHAAENSVLNVLLSLLVVLVVDPVVCSLVSQAGHYAEYEYELYQQQAWLVLVQLQQQADCVPRPDGSQSRNNSLSRGLNSCLRQGAAQFKFWDFLSVCVVVVHDLPDFTDIDGDPVCVVDPLRLAFHFSEKEWDQPDDDDPDDPPPPPDDDDDDVDRRGTDIDTHHSNCGLVLVVLVVCVVPAVSSVSVSSSSVPR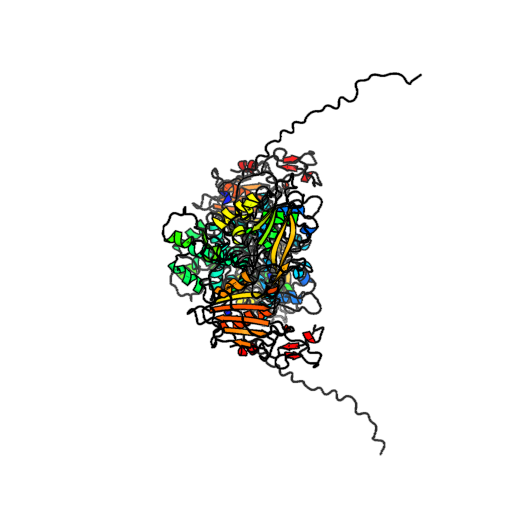ARRNSRHRSNYGDADPSHAHYEAEFEWQDWAWRHWYWYQPPDDPPRGIDTPWTWTDGQFFIAIPVGDGDDGGGDNTAHQHTHGPSSSLQCVQNAAQFKKKKKDFLAWDQQPPIDIDGGDGDDDSGDDDPDDDDPVTWIKMKIWHDDRDDSHIYIYIYTYNHHSSCNSSDPSNSVLVVLQSVLVRDPPRPDPGWDPRTDDDLWQLSWAADPVVRFIPPPVFWHQADDPPDDDRGNRIGGPDHSVVVSVVRD/DDPPPDPDPDDPVPPPPPPPPPPPPPPPPPPPFLLQQAAAEEQEAALQFWKFKPAWADQPPDPDTHDGRHTQFPPLPCCVVRVVRSLQQQFAALFPRHGRPHIHMFTDAWPVRRQARDDDPPRRVVRGFQVLVVVVCVQVPNDPLRYGYLYGDSLEFQVVRCVPPVSLVVVLVSLVVSCVVRVAAYEYHAAECSVLNVVLSLLVVLVVDDVVCSLVSQAGHYAEYEYELYQQQAWLVLVQLQQQADCVPRPDGSQSRNNSLSRGLNSCLRQGAAQFKFWDFVSVCVVVVHDLPDFTDIDGDPVCVVDPQRLAFHFSEKEWDQQDDPPPDDPPPDPDDDDPPVDRRGTDIDTHHSNCGLVLVVLVVCVVPAVSSVSVSSSSVVRARRNSRHRSNYGDADPSHAHYEAEFEWQDWAWRHWYWYQPPDDPPRGIDTPWTWTDGQFFIAIPVGDGDDGGGDNTAHQHTHGPSSSLQCVQNAAQFKKKKKDFLAWDQQPPIDIDGGDGDDDSGDDDPDDDDPVTWIKMKIWHDDRDDSHIYIYIYTYNHHSSCNSSDPSNSVLVVLQSVLVRDPPRPDPGWDPRTDDDLWQLSWAADPVVRFIPPPVFWHQADDPPDDDRGNRIGGPDHSVVVSVVGD

Radius of gyration: 36.21 Å; Cα contacts (8 Å, |Δi|>4): 2575; chains: 2; bounding box: 139×117×104 Å

Organism: Daucus carota subsp. sativus (NCBI:txid79200)

pLDDT: mean 85.66, std 19.34, range [18.52, 98.81]

InterPro domains:
  IPR003386 Lecithin:cholesterol/phospholipid:diacylglycerol acyltransferase [PF02450] (70-503)
  IPR029058 Alpha/Beta hydrolase fold [G3DSA:3.40.50.1820] (93-262)
  IPR029058 Alpha/Beta hydrolase fold [SSF53474] (150-283)